Protein AF-0000000071819521 (afdb_homodimer)

Nearest PDB structures (foldseek):
  3sfw-assembly1_A  TM=8.987E-01  e=1.280E-44  Brevibacillus agri
  4cnu-assembly1_A  TM=8.641E-01  e=5.007E-39  Homo sapiens
  4bkn-assembly1_A  TM=8.615E-01  e=1.172E-38  Homo sapiens
  4bkn-assembly1_B  TM=8.629E-01  e=1.406E-38  Homo sapiens
  3hm7-assembly2_C  TM=9.045E-01  e=1.597E-37  Halalkalibacterium halodurans

Structure (mmCIF, N/CA/C/O backbone):
data_AF-0000000071819521-model_v1
#
loop_
_entity.id
_entity.type
_entity.pdbx_description
1 polymer 'Metal-dependent hydrolase'
#
loop_
_atom_site.group_PDB
_atom_site.id
_atom_site.type_symbol
_atom_site.label_atom_id
_atom_site.label_alt_id
_atom_site.label_comp_id
_atom_site.label_asym_id
_atom_site.label_entity_id
_atom_site.label_seq_id
_atom_site.pdbx_PDB_ins_code
_atom_site.Cartn_x
_atom_site.Cartn_y
_atom_site.Cartn_z
_atom_site.occupancy
_atom_site.B_iso_or_equiv
_atom_site.auth_seq_id
_atom_site.auth_comp_id
_atom_site.auth_asym_id
_atom_site.auth_atom_id
_atom_site.pdbx_PDB_model_num
ATOM 1 N N . MET A 1 1 ? -15.094 -56.75 -2.582 1 68.38 1 MET A N 1
ATOM 2 C CA . MET A 1 1 ? -15.391 -55.875 -3.711 1 68.38 1 MET A CA 1
ATOM 3 C C . MET A 1 1 ? -14.102 -55.375 -4.355 1 68.38 1 MET A C 1
ATOM 5 O O . MET A 1 1 ? -13.133 -55.062 -3.658 1 68.38 1 MET A O 1
ATOM 9 N N . THR A 1 2 ? -14.008 -55.531 -5.664 1 91.88 2 THR A N 1
ATOM 10 C CA . THR A 1 2 ? -12.797 -55.188 -6.395 1 91.88 2 THR A CA 1
ATOM 11 C C . THR A 1 2 ? -12.891 -53.781 -6.945 1 91.88 2 THR A C 1
ATOM 13 O O . THR A 1 2 ? -13.852 -53.438 -7.637 1 91.88 2 THR A O 1
ATOM 16 N N . HIS A 1 3 ? -11.984 -52.938 -6.43 1 97.88 3 HIS A N 1
ATOM 17 C CA . HIS A 1 3 ? -11.938 -51.562 -6.871 1 97.88 3 HIS A CA 1
ATOM 18 C C . HIS A 1 3 ? -11.281 -51.438 -8.242 1 97.88 3 HIS A C 1
ATOM 20 O O . HIS A 1 3 ? -10.672 -52.406 -8.727 1 97.88 3 HIS A O 1
ATOM 26 N N . ASP A 1 4 ? -11.5 -50.344 -8.93 1 98.44 4 ASP A N 1
ATOM 27 C CA . ASP A 1 4 ? -10.859 -50.156 -10.227 1 98.44 4 ASP A CA 1
ATOM 28 C C . ASP A 1 4 ? -9.344 -50.031 -10.078 1 98.44 4 ASP A C 1
ATOM 30 O O . ASP A 1 4 ? -8.594 -50.656 -10.844 1 98.44 4 ASP A O 1
ATOM 34 N N . LEU A 1 5 ? -8.875 -49.281 -9.078 1 98.62 5 LEU A N 1
ATOM 35 C CA . LEU A 1 5 ? -7.461 -49.062 -8.797 1 98.62 5 LEU A CA 1
ATOM 36 C C . LEU A 1 5 ? -7.199 -49.062 -7.297 1 98.62 5 LEU A C 1
ATOM 38 O O . LEU A 1 5 ? -7.977 -48.5 -6.531 1 98.62 5 LEU A O 1
ATOM 42 N N . VAL A 1 6 ? -6.125 -49.688 -6.859 1 98.81 6 VAL A N 1
ATOM 43 C CA . VAL A 1 6 ? -5.719 -49.688 -5.461 1 98.81 6 VAL A CA 1
ATOM 44 C C . VAL A 1 6 ? -4.223 -49.375 -5.359 1 98.81 6 VAL A C 1
ATOM 46 O O . VAL A 1 6 ? -3.412 -50.031 -6.043 1 98.81 6 VAL A O 1
ATOM 49 N N . ILE A 1 7 ? -3.863 -48.375 -4.656 1 98.88 7 ILE A N 1
ATOM 50 C CA . ILE A 1 7 ? -2.5 -48.156 -4.176 1 98.88 7 ILE A CA 1
ATOM 51 C C . ILE A 1 7 ? -2.342 -48.781 -2.793 1 98.88 7 ILE A C 1
ATOM 53 O O . ILE A 1 7 ? -2.955 -48.344 -1.824 1 98.88 7 ILE A O 1
ATOM 57 N N . SER A 1 8 ? -1.546 -49.812 -2.674 1 98.44 8 SER A N 1
ATOM 58 C CA . SER A 1 8 ? -1.508 -50.594 -1.44 1 98.44 8 SER A CA 1
ATOM 59 C C . SER A 1 8 ? -0.22 -50.344 -0.665 1 98.44 8 SER A C 1
ATOM 61 O O . SER A 1 8 ? 0.83 -50.062 -1.26 1 98.44 8 SER A O 1
ATOM 63 N N . ASN A 1 9 ? -0.367 -50.312 0.587 1 98.38 9 ASN A N 1
ATOM 64 C CA . ASN A 1 9 ? 0.741 -50.406 1.532 1 98.38 9 ASN A CA 1
ATOM 65 C C . ASN A 1 9 ? 1.602 -49.156 1.504 1 98.38 9 ASN A C 1
ATOM 67 O O . ASN A 1 9 ? 2.805 -49.219 1.759 1 98.38 9 ASN A O 1
ATOM 71 N N . GLY A 1 10 ? 1.014 -48 1.099 1 98.56 10 GLY A N 1
ATOM 72 C CA . GLY A 1 10 ? 1.754 -46.75 1.107 1 98.56 10 GLY A CA 1
ATOM 73 C C . GLY A 1 10 ? 1.586 -45.969 2.395 1 98.56 10 GLY A C 1
ATOM 74 O O . GLY A 1 10 ? 0.779 -46.344 3.25 1 98.56 10 GLY A O 1
ATOM 75 N N . THR A 1 11 ? 2.383 -45 2.633 1 98.75 11 THR A N 1
ATOM 76 C CA . THR A 1 11 ? 2.182 -44 3.66 1 98.75 11 THR A CA 1
ATOM 77 C C . THR A 1 11 ? 1.441 -42.781 3.092 1 98.75 11 THR A C 1
ATOM 79 O O . THR A 1 11 ? 2.02 -41.969 2.354 1 98.75 11 THR A O 1
ATOM 82 N N . VAL A 1 12 ? 0.191 -42.594 3.412 1 98.75 12 VAL A N 1
ATOM 83 C CA . VAL A 1 12 ? -0.623 -41.469 2.943 1 98.75 12 VAL A CA 1
ATOM 84 C C . VAL A 1 12 ? -0.272 -40.219 3.729 1 98.75 12 VAL A C 1
ATOM 86 O O . VAL A 1 12 ? -0.082 -40.281 4.945 1 98.75 12 VAL A O 1
ATOM 89 N N . VAL A 1 13 ? -0.101 -39.094 3.037 1 98.69 13 VAL A N 1
ATOM 90 C CA . VAL A 1 13 ? 0.267 -37.844 3.684 1 98.69 13 VAL A CA 1
ATOM 91 C C . VAL A 1 13 ? -0.761 -36.781 3.346 1 98.69 13 VAL A C 1
ATOM 93 O O . VAL A 1 13 ? -0.993 -36.469 2.172 1 98.69 13 VAL A O 1
ATOM 96 N N . THR A 1 14 ? -1.423 -36.219 4.289 1 96.56 14 THR A N 1
ATOM 97 C CA . THR A 1 14 ? -2.293 -35.062 4.164 1 96.56 14 THR A CA 1
ATOM 98 C C . THR A 1 14 ? -2.047 -34.062 5.305 1 96.56 14 THR A C 1
ATOM 100 O O . THR A 1 14 ? -1.646 -34.469 6.402 1 96.56 14 THR A O 1
ATOM 103 N N . PRO A 1 15 ? -2.279 -32.812 5.023 1 95.44 15 PRO A N 1
ATOM 104 C CA . PRO A 1 15 ? -2.102 -31.859 6.113 1 95.44 15 PRO A CA 1
ATOM 105 C C . PRO A 1 15 ? -3.068 -32.094 7.273 1 95.44 15 PRO A C 1
ATOM 107 O O . PRO A 1 15 ? -2.732 -31.828 8.43 1 95.44 15 PRO A O 1
ATOM 110 N N . GLU A 1 16 ? -4.211 -32.625 6.988 1 93.25 16 GLU A N 1
ATOM 111 C CA . GLU A 1 16 ? -5.273 -32.781 7.977 1 93.25 16 GLU A CA 1
ATOM 112 C C . GLU A 1 16 ? -4.969 -33.938 8.922 1 93.25 16 GLU A C 1
ATOM 114 O O . GLU A 1 16 ? -5.254 -33.844 10.125 1 93.25 16 GLU A O 1
ATOM 119 N N . HIS A 1 17 ? -4.391 -35.031 8.352 1 94.06 17 HIS A N 1
ATOM 120 C CA . HIS A 1 17 ? -4.281 -36.25 9.141 1 94.06 17 HIS A CA 1
ATOM 121 C C . HIS A 1 17 ? -2.822 -36.625 9.375 1 94.06 17 HIS A C 1
ATOM 123 O O . HIS A 1 17 ? -2.529 -37.594 10.109 1 94.06 17 HIS A O 1
ATOM 129 N N . GLY A 1 18 ? -1.974 -35.875 8.758 1 96.62 18 GLY A N 1
ATOM 130 C CA . GLY A 1 18 ? -0.573 -36.25 8.859 1 96.62 18 GLY A CA 1
ATOM 131 C C . GLY A 1 18 ? -0.208 -37.406 7.984 1 96.62 18 GLY A C 1
ATOM 132 O O . GLY A 1 18 ? -0.724 -37.562 6.871 1 96.62 18 GLY A O 1
ATOM 133 N N . SER A 1 19 ? 0.803 -38.188 8.438 1 97.81 19 SER A N 1
ATOM 134 C CA . SER A 1 19 ? 1.273 -39.375 7.707 1 97.81 19 SER A CA 1
ATOM 135 C C . SER A 1 19 ? 0.805 -40.656 8.367 1 97.81 19 SER A C 1
ATOM 137 O O . SER A 1 19 ? 0.945 -40.844 9.578 1 97.81 19 SER A O 1
ATOM 139 N N . PHE A 1 20 ? 0.171 -41.562 7.543 1 97.94 20 PHE A N 1
ATOM 140 C CA . PHE A 1 20 ? -0.284 -42.844 8.086 1 97.94 20 PHE A CA 1
ATOM 141 C C . PHE A 1 20 ? -0.279 -43.906 7.008 1 97.94 20 PHE A C 1
ATOM 143 O O . PHE A 1 20 ? -0.492 -43.625 5.828 1 97.94 20 PHE A O 1
ATOM 150 N N . ALA A 1 21 ? -0.089 -45.188 7.398 1 98.44 21 ALA A N 1
ATOM 151 C CA . ALA A 1 21 ? -0.099 -46.312 6.469 1 98.44 21 ALA A CA 1
ATOM 152 C C . ALA A 1 21 ? -1.522 -46.656 6.047 1 98.44 21 ALA A C 1
ATOM 154 O O . ALA A 1 21 ? -2.42 -46.75 6.887 1 98.44 21 ALA A O 1
ATOM 155 N N . ALA A 1 22 ? -1.71 -46.75 4.691 1 98.62 22 ALA A N 1
ATOM 156 C CA . ALA A 1 22 ? -3.057 -47.094 4.234 1 98.62 22 ALA A CA 1
ATOM 157 C C . ALA A 1 22 ? -3.035 -47.594 2.789 1 98.62 22 ALA A C 1
ATOM 159 O O . ALA A 1 22 ? -2.047 -47.406 2.076 1 98.62 22 ALA A O 1
ATOM 160 N N . ASP A 1 23 ? -4.09 -48.312 2.459 1 98.56 23 ASP A N 1
ATOM 161 C CA . ASP A 1 23 ? -4.488 -48.469 1.064 1 98.56 23 ASP A CA 1
ATOM 162 C C . ASP A 1 23 ? -5.414 -47.344 0.619 1 98.56 23 ASP A C 1
ATOM 164 O O . ASP A 1 23 ? -6.215 -46.844 1.41 1 98.56 23 ASP A O 1
ATOM 168 N N . VAL A 1 24 ? -5.25 -46.906 -0.583 1 98.88 24 VAL A N 1
ATOM 169 C CA . VAL A 1 24 ? -6.172 -45.938 -1.189 1 98.88 24 VAL A CA 1
ATOM 170 C C . VAL A 1 24 ? -6.777 -46.562 -2.457 1 98.88 24 VAL A C 1
ATOM 172 O O . VAL A 1 24 ? -6.055 -47.031 -3.334 1 98.88 24 VAL A O 1
ATOM 175 N N . ALA A 1 25 ? -8.094 -46.562 -2.531 1 98.81 25 ALA A N 1
ATOM 176 C CA . ALA A 1 25 ? -8.766 -47.125 -3.695 1 98.81 25 ALA A CA 1
ATOM 177 C C . ALA A 1 25 ? -9.547 -46.062 -4.453 1 98.81 25 ALA A C 1
ATOM 179 O O . ALA A 1 25 ? -10 -45.062 -3.865 1 98.81 25 ALA A O 1
ATOM 180 N N . ALA A 1 26 ? -9.648 -46.281 -5.762 1 98.75 26 ALA A N 1
ATOM 181 C CA . ALA A 1 26 ? -10.477 -45.438 -6.629 1 98.75 26 ALA A CA 1
ATOM 182 C C . ALA A 1 26 ? -11.484 -46.281 -7.402 1 98.75 26 ALA A C 1
ATOM 184 O O . ALA A 1 26 ? -11.164 -47.375 -7.863 1 98.75 26 ALA A O 1
ATOM 185 N N . ASP A 1 27 ? -12.664 -45.844 -7.438 1 98.56 27 ASP A N 1
ATOM 186 C CA . ASP A 1 27 ? -13.703 -46.312 -8.352 1 98.56 27 ASP A CA 1
ATOM 187 C C . ASP A 1 27 ? -14.195 -45.156 -9.242 1 98.56 27 ASP A C 1
ATOM 189 O O . ASP A 1 27 ? -14.719 -44.156 -8.742 1 98.56 27 ASP A O 1
ATOM 193 N N . GLY A 1 28 ? -14.078 -45.375 -10.477 1 98 28 GLY A N 1
ATOM 194 C CA . GLY A 1 28 ? -14.273 -44.25 -11.352 1 98 28 GLY A CA 1
ATOM 195 C C . GLY A 1 28 ? -13.242 -43.156 -11.133 1 98 28 GLY A C 1
ATOM 196 O O . GLY A 1 28 ? -12.039 -43.406 -11.141 1 98 28 GLY A O 1
ATOM 197 N N . GLU A 1 29 ? -13.758 -42 -10.961 1 98.56 29 GLU A N 1
ATOM 198 C CA . GLU A 1 29 ? -12.844 -40.844 -10.922 1 98.56 29 GLU A CA 1
ATOM 199 C C . GLU A 1 29 ? -12.547 -40.438 -9.484 1 98.56 29 GLU A C 1
ATOM 201 O O . GLU A 1 29 ? -11.75 -39.531 -9.25 1 98.56 29 GLU A O 1
ATOM 206 N N . THR A 1 30 ? -13.148 -41.125 -8.484 1 98.69 30 THR A N 1
ATOM 207 C CA . THR A 1 30 ? -13.078 -40.594 -7.117 1 98.69 30 THR A CA 1
ATOM 208 C C . THR A 1 30 ? -12.461 -41.656 -6.188 1 98.69 30 THR A C 1
ATOM 210 O O . THR A 1 30 ? -12.461 -42.844 -6.488 1 98.69 30 THR A O 1
ATOM 213 N N . ILE A 1 31 ? -11.906 -41.156 -5.141 1 98.75 31 ILE A N 1
ATOM 214 C CA . ILE A 1 31 ? -11.43 -42.031 -4.086 1 98.75 31 ILE A CA 1
ATOM 215 C C . ILE A 1 31 ? -12.609 -42.719 -3.416 1 98.75 31 ILE A C 1
ATOM 217 O O . ILE A 1 31 ? -13.516 -42.062 -2.902 1 98.75 31 ILE A O 1
ATOM 221 N N . SER A 1 32 ? -12.609 -44.031 -3.398 1 98.56 32 SER A N 1
ATOM 222 C CA . SER A 1 32 ? -13.758 -44.781 -2.906 1 98.56 32 SER A CA 1
ATOM 223 C C . SER A 1 32 ? -13.492 -45.344 -1.513 1 98.56 32 SER A C 1
ATOM 225 O O . SER A 1 32 ? -14.43 -45.625 -0.764 1 98.56 32 SER A O 1
ATOM 227 N N . ALA A 1 33 ? -12.133 -45.5 -1.214 1 98.25 33 ALA A N 1
ATOM 228 C CA . ALA A 1 33 ? -11.836 -46.062 0.105 1 98.25 33 ALA A CA 1
ATOM 229 C C . ALA A 1 33 ? -10.406 -45.719 0.526 1 98.25 33 ALA A C 1
ATOM 231 O O . ALA A 1 33 ? -9.508 -45.656 -0.315 1 98.25 33 ALA A O 1
ATOM 232 N N . VAL A 1 34 ? -10.211 -45.5 1.766 1 97.88 34 VAL A N 1
ATOM 233 C CA . VAL A 1 34 ? -8.945 -45.469 2.486 1 97.88 34 VAL A CA 1
ATOM 234 C C . VAL A 1 34 ? -8.984 -46.469 3.635 1 97.88 34 VAL A C 1
ATOM 236 O O . VAL A 1 34 ? -9.844 -46.375 4.52 1 97.88 34 VAL A O 1
ATOM 239 N N . ALA A 1 35 ? -8.109 -47.438 3.596 1 97.75 35 ALA A N 1
ATOM 240 C CA . ALA A 1 35 ? -8.258 -48.562 4.531 1 97.75 35 ALA A CA 1
ATOM 241 C C . ALA A 1 35 ? -6.902 -49 5.051 1 97.75 35 ALA A C 1
ATOM 243 O O . ALA A 1 35 ? -5.859 -48.562 4.582 1 97.75 35 ALA A O 1
ATOM 244 N N . ALA A 1 36 ? -6.988 -49.969 6 1 97.88 36 ALA A N 1
ATOM 245 C CA . ALA A 1 36 ? -5.758 -50.562 6.535 1 97.88 36 ALA A CA 1
ATOM 246 C C . ALA A 1 36 ? -4.914 -51.188 5.426 1 97.88 36 ALA A C 1
ATOM 248 O O . ALA A 1 36 ? -5.449 -51.75 4.469 1 97.88 36 ALA A O 1
ATOM 249 N N . PRO A 1 37 ? -3.637 -51.094 5.613 1 97.88 37 PRO A N 1
ATOM 250 C CA . PRO A 1 37 ? -2.744 -51.594 4.555 1 97.88 37 PRO A CA 1
ATOM 251 C C . PRO A 1 37 ? -3.01 -53.031 4.176 1 97.88 37 PRO A C 1
ATOM 253 O O . PRO A 1 37 ? -3.215 -53.875 5.055 1 97.88 37 PRO A O 1
ATOM 256 N N . GLY A 1 38 ? -3.037 -53.25 2.943 1 96.25 38 GLY A N 1
ATOM 257 C CA . GLY A 1 38 ? -3.096 -54.625 2.416 1 96.25 38 GLY A CA 1
ATOM 258 C C . GLY A 1 38 ? -4.492 -55.219 2.455 1 96.25 38 GLY A C 1
ATOM 259 O O . GLY A 1 38 ? -4.664 -56.406 2.25 1 96.25 38 GLY A O 1
ATOM 260 N N . THR A 1 39 ? -5.535 -54.375 2.609 1 96.94 39 THR A N 1
ATOM 261 C CA . THR A 1 39 ? -6.863 -54.938 2.818 1 96.94 39 THR A CA 1
ATOM 262 C C . THR A 1 39 ? -7.727 -54.781 1.568 1 96.94 39 THR A C 1
ATOM 264 O O . THR A 1 39 ? -8.781 -55.406 1.45 1 96.94 39 THR A O 1
ATOM 267 N N . LEU A 1 40 ? -7.25 -53.938 0.646 1 97.5 40 LEU A N 1
ATOM 268 C CA . LEU A 1 40 ? -8.062 -53.688 -0.533 1 97.5 40 LEU A CA 1
ATOM 269 C C . LEU A 1 40 ? -7.5 -54.375 -1.762 1 97.5 40 LEU A C 1
ATOM 271 O O . LEU A 1 40 ? -6.309 -54.688 -1.81 1 97.5 40 LEU A O 1
ATOM 275 N N . SER A 1 41 ? -8.32 -54.656 -2.697 1 97 41 SER A N 1
ATOM 276 C CA . SER A 1 41 ? -7.934 -55.219 -3.986 1 97 41 SER A CA 1
ATOM 277 C C . SER A 1 41 ? -8.578 -54.469 -5.141 1 97 41 SER A C 1
ATOM 279 O O . SER A 1 41 ? -9.672 -53.906 -4.992 1 97 41 SER A O 1
ATOM 281 N N . GLY A 1 42 ? -7.809 -54.406 -6.223 1 96.88 42 GLY A N 1
ATOM 282 C CA . GLY A 1 42 ? -8.328 -53.688 -7.375 1 96.88 42 GLY A CA 1
ATOM 283 C C . GLY A 1 42 ? -7.895 -54.281 -8.703 1 96.88 42 GLY A C 1
ATOM 284 O O . GLY A 1 42 ? -7.031 -55.156 -8.734 1 96.88 42 GLY A O 1
ATOM 285 N N . GLU A 1 43 ? -8.562 -53.844 -9.773 1 97.5 43 GLU A N 1
ATOM 286 C CA . GLU A 1 43 ? -8.195 -54.281 -11.117 1 97.5 43 GLU A CA 1
ATOM 287 C C . GLU A 1 43 ? -6.777 -53.844 -11.477 1 97.5 43 GLU A C 1
ATOM 289 O O . GLU A 1 43 ? -6.008 -54.594 -12.055 1 97.5 43 GLU A O 1
ATOM 294 N N . THR A 1 44 ? -6.453 -52.625 -11.172 1 97.5 44 THR A N 1
ATOM 295 C CA . THR A 1 44 ? -5.094 -52.094 -11.242 1 97.5 44 THR A CA 1
ATOM 296 C C . THR A 1 44 ? -4.488 -51.969 -9.852 1 97.5 44 THR A C 1
ATOM 298 O O . THR A 1 44 ? -5.078 -51.344 -8.961 1 97.5 44 THR A O 1
ATOM 301 N N . GLU A 1 45 ? -3.385 -52.562 -9.641 1 97.5 45 GLU A N 1
ATOM 302 C CA . GLU A 1 45 ? -2.738 -52.531 -8.328 1 97.5 45 GLU A CA 1
ATOM 303 C C . GLU A 1 45 ? -1.381 -51.844 -8.398 1 97.5 45 GLU A C 1
ATOM 305 O O . GLU A 1 45 ? -0.554 -52.156 -9.258 1 97.5 45 GLU A O 1
ATOM 310 N N . ILE A 1 46 ? -1.147 -50.875 -7.586 1 98.38 46 ILE A N 1
ATOM 311 C CA . ILE A 1 46 ? 0.127 -50.188 -7.414 1 98.38 46 ILE A CA 1
ATOM 312 C C . ILE A 1 46 ? 0.689 -50.469 -6.027 1 98.38 46 ILE A C 1
ATOM 314 O O . ILE A 1 46 ? 0.065 -50.156 -5.016 1 98.38 46 ILE A O 1
ATOM 318 N N . ASP A 1 47 ? 1.764 -51.125 -5.953 1 98.38 47 ASP A N 1
ATOM 319 C CA . ASP A 1 47 ? 2.428 -51.375 -4.676 1 98.38 47 ASP A CA 1
ATOM 320 C C . ASP A 1 47 ? 3.254 -50.188 -4.238 1 98.38 47 ASP A C 1
ATOM 322 O O . ASP A 1 47 ? 4.277 -49.875 -4.852 1 98.38 47 ASP A O 1
ATOM 326 N N . ALA A 1 48 ? 2.844 -49.594 -3.17 1 98.69 48 ALA A N 1
ATOM 327 C CA . ALA A 1 48 ? 3.514 -48.375 -2.68 1 98.69 48 ALA A CA 1
ATOM 328 C C . ALA A 1 48 ? 4.32 -48.656 -1.419 1 98.69 48 ALA A C 1
ATOM 330 O O . ALA A 1 48 ? 4.547 -47.781 -0.598 1 98.69 48 ALA A O 1
ATOM 331 N N . THR A 1 49 ? 4.707 -49.906 -1.236 1 98.38 49 THR A N 1
ATOM 332 C CA . THR A 1 49 ? 5.539 -50.281 -0.093 1 98.38 49 THR A CA 1
ATOM 333 C C . THR A 1 49 ? 6.816 -49.438 -0.071 1 98.38 49 THR A C 1
ATOM 335 O O . THR A 1 49 ? 7.551 -49.375 -1.06 1 98.38 49 THR A O 1
ATOM 338 N N . GLY A 1 50 ? 7.027 -48.781 1.029 1 98.19 50 GLY A N 1
ATOM 339 C CA . GLY A 1 50 ? 8.227 -47.969 1.193 1 98.19 50 GLY A CA 1
ATOM 340 C C . GLY A 1 50 ? 8.109 -46.594 0.55 1 98.19 50 GLY A C 1
ATOM 341 O O . GLY A 1 50 ? 9.055 -45.812 0.595 1 98.19 50 GLY A O 1
ATOM 342 N N . LYS A 1 51 ? 6.969 -46.281 -0.002 1 98.75 51 LYS A N 1
ATOM 343 C CA . LYS A 1 51 ? 6.754 -45.031 -0.691 1 98.75 51 LYS A CA 1
ATOM 344 C C . LYS A 1 51 ? 5.629 -44.219 -0.033 1 98.75 51 LYS A C 1
ATOM 346 O O . LYS A 1 51 ? 5.039 -44.688 0.954 1 98.75 51 LYS A O 1
ATOM 351 N N . HIS A 1 52 ? 5.426 -43.031 -0.455 1 98.88 52 HIS A N 1
ATOM 352 C CA . HIS A 1 52 ? 4.426 -42.125 0.091 1 98.88 52 HIS A CA 1
ATOM 353 C C . HIS A 1 52 ? 3.348 -41.812 -0.941 1 98.88 52 HIS A C 1
ATOM 355 O O . HIS A 1 52 ? 3.643 -41.656 -2.131 1 98.88 52 HIS A O 1
ATOM 361 N N . VAL A 1 53 ? 2.1 -41.719 -0.518 1 98.94 53 VAL A N 1
ATOM 362 C CA . VAL A 1 53 ? 0.961 -41.406 -1.365 1 98.94 53 VAL A CA 1
ATOM 363 C C . VAL A 1 53 ? 0.468 -40 -1.029 1 98.94 53 VAL A C 1
ATOM 365 O O . VAL A 1 53 ? -0.07 -39.75 0.056 1 98.94 53 VAL A O 1
ATOM 368 N N . LEU A 1 54 ? 0.671 -39.062 -1.917 1 98.94 54 LEU A N 1
ATOM 369 C CA . LEU A 1 54 ? 0.287 -37.656 -1.764 1 98.94 54 LEU A CA 1
ATOM 370 C C . LEU A 1 54 ? -0.898 -37.312 -2.66 1 98.94 54 LEU A C 1
ATOM 372 O O . LEU A 1 54 ? -1.117 -37.969 -3.682 1 98.94 54 LEU A O 1
ATOM 376 N N . PRO A 1 55 ? -1.739 -36.312 -2.227 1 98.88 55 PRO A N 1
ATOM 377 C CA . PRO A 1 55 ? -2.607 -35.781 -3.275 1 98.88 55 PRO A CA 1
ATOM 378 C C . PRO A 1 55 ? -1.825 -35.281 -4.492 1 98.88 55 PRO A C 1
ATOM 380 O O . PRO A 1 55 ? -0.709 -34.781 -4.348 1 98.88 55 PRO A O 1
ATOM 383 N N . GLY A 1 56 ? -2.391 -35.5 -5.668 1 98.94 56 GLY A N 1
ATOM 384 C CA . GLY A 1 56 ? -1.729 -34.969 -6.852 1 98.94 56 GLY A CA 1
ATOM 385 C C . GLY A 1 56 ? -1.354 -33.5 -6.723 1 98.94 56 GLY A C 1
ATOM 386 O O . GLY A 1 56 ? -2.135 -32.719 -6.207 1 98.94 56 GLY A O 1
ATOM 387 N N . ALA A 1 57 ? -0.154 -33.125 -7.129 1 98.94 57 ALA A N 1
ATOM 388 C CA . ALA A 1 57 ? 0.279 -31.719 -7.066 1 98.94 57 ALA A CA 1
ATOM 389 C C . ALA A 1 57 ? -0.558 -30.844 -7.996 1 98.94 57 ALA A C 1
ATOM 391 O O . ALA A 1 57 ? -1.021 -31.312 -9.039 1 98.94 57 ALA A O 1
ATOM 392 N N . ILE A 1 58 ? -0.807 -29.656 -7.539 1 98.94 58 ILE A N 1
ATOM 393 C CA . ILE A 1 58 ? -1.521 -28.641 -8.312 1 98.94 58 ILE A CA 1
ATOM 394 C C . ILE A 1 58 ? -0.604 -27.453 -8.562 1 98.94 58 ILE A C 1
ATOM 396 O O . ILE A 1 58 ? -0.179 -26.781 -7.621 1 98.94 58 ILE A O 1
ATOM 400 N N . ASP A 1 59 ? -0.22 -27.234 -9.812 1 98.88 59 ASP A N 1
ATOM 401 C CA . ASP A 1 59 ? 0.484 -26.016 -10.188 1 98.88 59 ASP A CA 1
ATOM 402 C C . ASP A 1 59 ? -0.498 -24.906 -10.578 1 98.88 59 ASP A C 1
ATOM 404 O O . ASP A 1 59 ? -1.006 -24.891 -11.703 1 98.88 59 ASP A O 1
ATOM 408 N N . PRO A 1 60 ? -0.687 -23.953 -9.688 1 98.75 60 PRO A N 1
ATOM 409 C CA . PRO A 1 60 ? -1.744 -22.969 -9.953 1 98.75 60 PRO A CA 1
ATOM 410 C C . PRO A 1 60 ? -1.305 -21.891 -10.922 1 98.75 60 PRO A C 1
ATOM 412 O O . PRO A 1 60 ? -2.104 -21.016 -11.289 1 98.75 60 PRO A O 1
ATOM 415 N N . HIS A 1 61 ? -0.09 -21.938 -11.422 1 98.81 61 HIS A N 1
ATOM 416 C CA . HIS A 1 61 ? 0.449 -20.812 -12.18 1 98.81 61 HIS A CA 1
ATOM 417 C C . HIS A 1 61 ? 1.242 -21.297 -13.391 1 98.81 61 HIS A C 1
ATOM 419 O O . HIS A 1 61 ? 2.463 -21.453 -13.312 1 98.81 61 HIS A O 1
ATOM 425 N N . THR A 1 62 ? 0.611 -21.422 -14.484 1 98.62 62 THR A N 1
ATOM 426 C CA . THR A 1 62 ? 1.238 -21.781 -15.758 1 98.62 62 THR A CA 1
ATOM 427 C C . THR A 1 62 ? 0.751 -20.859 -16.875 1 98.62 62 THR A C 1
ATOM 429 O O . THR A 1 62 ? -0.237 -20.141 -16.703 1 98.62 62 THR A O 1
ATOM 432 N N . HIS A 1 63 ? 1.464 -20.797 -17.906 1 97.69 63 HIS A N 1
ATOM 433 C CA . HIS A 1 63 ? 1.098 -20.062 -19.109 1 97.69 63 HIS A CA 1
ATOM 434 C C . HIS A 1 63 ? 1.189 -20.938 -20.344 1 97.69 63 HIS A C 1
ATOM 436 O O . HIS A 1 63 ? 1.884 -20.609 -21.312 1 97.69 63 HIS A O 1
ATOM 442 N N . HIS A 1 64 ? 0.436 -22.047 -20.359 1 97.62 64 HIS A N 1
ATOM 443 C CA . HIS A 1 64 ? 0.372 -22.891 -21.547 1 97.62 64 HIS A CA 1
ATOM 444 C C . HIS A 1 64 ? -0.192 -22.109 -22.734 1 97.62 64 HIS A C 1
ATOM 446 O O . HIS A 1 64 ? -1.221 -21.438 -22.609 1 97.62 64 HIS A O 1
ATOM 452 N N . GLY A 1 65 ? 0.486 -22.141 -23.859 1 96 65 GLY A N 1
ATOM 453 C CA . GLY A 1 65 ? -0.029 -21.547 -25.078 1 96 65 GLY A CA 1
ATOM 454 C C . GLY A 1 65 ? 0.482 -20.141 -25.328 1 96 65 GLY A C 1
ATOM 455 O O . GLY A 1 65 ? 0.128 -19.5 -26.328 1 96 65 GLY A O 1
ATOM 456 N N . ILE A 1 66 ? 1.366 -19.656 -24.5 1 93.12 66 ILE A N 1
ATOM 457 C CA . ILE A 1 66 ? 1.778 -18.25 -24.609 1 93.12 66 ILE A CA 1
ATOM 458 C C . ILE A 1 66 ? 2.723 -18.094 -25.797 1 93.12 66 ILE A C 1
ATOM 460 O O . ILE A 1 66 ? 2.654 -17.094 -26.531 1 93.12 66 ILE A O 1
ATOM 464 N N . TYR A 1 67 ? 3.59 -19.125 -26.062 1 93.75 67 TYR A N 1
ATOM 465 C CA . TYR A 1 67 ? 4.551 -19.016 -27.156 1 93.75 67 TYR A CA 1
ATOM 466 C C . TYR A 1 67 ? 4.223 -20 -28.266 1 93.75 67 TYR A C 1
ATOM 468 O O . TYR A 1 67 ? 4.461 -19.734 -29.438 1 93.75 67 TYR A O 1
ATOM 476 N N . ARG A 1 68 ? 3.699 -21.188 -28 1 93.88 68 ARG A N 1
ATOM 477 C CA . ARG A 1 68 ? 3.57 -22.281 -28.969 1 93.88 68 ARG A CA 1
ATOM 478 C C . ARG A 1 68 ? 2.107 -22.547 -29.297 1 93.88 68 ARG A C 1
ATOM 480 O O . ARG A 1 68 ? 1.801 -23.391 -30.141 1 93.88 68 ARG A O 1
ATOM 487 N N . GLY A 1 69 ? 1.182 -21.922 -28.688 1 95.06 69 GLY A N 1
ATOM 488 C CA . GLY A 1 69 ? -0.234 -22.219 -28.812 1 95.06 69 GLY A CA 1
ATOM 489 C C . GLY A 1 69 ? -0.728 -23.188 -27.75 1 95.06 69 GLY A C 1
ATOM 490 O O . GLY A 1 69 ? 0.026 -24.047 -27.281 1 95.06 69 GLY A O 1
ATOM 491 N N . LEU A 1 70 ? -2.02 -23.172 -27.5 1 97.31 70 LEU A N 1
ATOM 492 C CA . LEU A 1 70 ? -2.557 -23.969 -26.406 1 97.31 70 LEU A CA 1
ATOM 493 C C . LEU A 1 70 ? -2.695 -25.422 -26.797 1 97.31 70 LEU A C 1
ATOM 495 O O . LEU A 1 70 ? -2.457 -26.328 -25.984 1 97.31 70 LEU A O 1
ATOM 499 N N . GLU A 1 71 ? -3.043 -25.672 -28.047 1 97.69 71 GLU A N 1
ATOM 500 C CA . GLU A 1 71 ? -3.195 -27.047 -28.5 1 97.69 71 GLU A CA 1
ATOM 501 C C . GLU A 1 71 ? -1.908 -27.844 -28.312 1 97.69 71 GLU A C 1
ATOM 503 O O . GLU A 1 71 ? -1.93 -28.938 -27.734 1 97.69 71 GLU A O 1
ATOM 508 N N . ALA A 1 72 ? -0.845 -27.297 -28.734 1 97.62 72 ALA A N 1
ATOM 509 C CA . ALA A 1 72 ? 0.449 -27.969 -28.625 1 97.62 72 ALA A CA 1
ATOM 510 C C . ALA A 1 72 ? 0.876 -28.125 -27.172 1 97.62 72 ALA A C 1
ATOM 512 O O . ALA A 1 72 ? 1.312 -29.203 -26.75 1 97.62 72 ALA A O 1
ATOM 513 N N . ASP A 1 73 ? 0.736 -27.094 -26.406 1 98 73 ASP A N 1
ATOM 514 C CA . ASP A 1 73 ? 1.194 -27.094 -25.016 1 98 73 ASP A CA 1
ATOM 515 C C . ASP A 1 73 ? 0.312 -27.984 -24.141 1 98 73 ASP A C 1
ATOM 517 O O . ASP A 1 73 ? 0.797 -28.641 -23.219 1 98 73 ASP A O 1
ATOM 521 N N . ALA A 1 74 ? -0.985 -27.984 -24.453 1 98.5 74 ALA A N 1
ATOM 522 C CA . ALA A 1 74 ? -1.888 -28.828 -23.688 1 98.5 74 ALA A CA 1
ATOM 523 C C . ALA A 1 74 ? -1.418 -30.281 -23.703 1 98.5 74 ALA A C 1
ATOM 525 O O . ALA A 1 74 ? -1.409 -30.953 -22.672 1 98.5 74 ALA A O 1
ATOM 526 N N . GLU A 1 75 ? -1.025 -30.688 -24.844 1 98.38 75 GLU A N 1
ATOM 527 C CA . GLU A 1 75 ? -0.553 -32.062 -24.969 1 98.38 75 GLU A CA 1
ATOM 528 C C . GLU A 1 75 ? 0.838 -32.219 -24.359 1 98.38 75 GLU A C 1
ATOM 530 O O . GLU A 1 75 ? 1.022 -32.969 -23.406 1 98.38 75 GLU A O 1
ATOM 535 N N . SER A 1 76 ? 1.834 -31.5 -24.859 1 98.06 76 SER A N 1
ATOM 536 C CA . SER A 1 76 ? 3.232 -31.719 -24.516 1 98.06 76 SER A CA 1
ATOM 537 C C . SER A 1 76 ? 3.494 -31.438 -23.047 1 98.06 76 SER A C 1
ATOM 539 O O . SER A 1 76 ? 4.18 -32.219 -22.359 1 98.06 76 SER A O 1
ATOM 541 N N . GLU A 1 77 ? 2.961 -30.344 -22.531 1 98.31 77 GLU A N 1
ATOM 542 C CA . GLU A 1 77 ? 3.307 -29.906 -21.188 1 98.31 77 GLU A CA 1
ATOM 543 C C . GLU A 1 77 ? 2.533 -30.703 -20.141 1 98.31 77 GLU A C 1
ATOM 545 O O . GLU A 1 77 ? 3.053 -30.984 -19.062 1 98.31 77 GLU A O 1
ATOM 550 N N . SER A 1 78 ? 1.216 -31.047 -20.438 1 98.62 78 SER A N 1
ATOM 551 C CA . SER A 1 78 ? 0.487 -31.875 -19.469 1 98.62 78 SER A CA 1
ATOM 552 C C . SER A 1 78 ? 1.094 -33.281 -19.359 1 98.62 78 SER A C 1
ATOM 554 O O . SER A 1 78 ? 1.055 -33.906 -18.297 1 98.62 78 SER A O 1
ATOM 556 N N . LYS A 1 79 ? 1.675 -33.719 -20.438 1 98 79 LYS A N 1
ATOM 557 C CA . LYS A 1 79 ? 2.416 -35 -20.406 1 98 79 LYS A CA 1
ATOM 558 C C . LYS A 1 79 ? 3.645 -34.875 -19.5 1 98 79 LYS A C 1
ATOM 560 O O . LYS A 1 79 ? 3.887 -35.75 -18.672 1 98 79 LYS A O 1
ATOM 565 N N . SER A 1 80 ? 4.391 -33.844 -19.719 1 98.25 80 SER A N 1
ATOM 566 C CA . SER A 1 80 ? 5.586 -33.562 -18.922 1 98.25 80 SER A CA 1
ATOM 567 C C . SER A 1 80 ? 5.242 -33.438 -17.438 1 98.25 80 SER A C 1
ATOM 569 O O . SER A 1 80 ? 5.988 -33.906 -16.578 1 98.25 80 SER A O 1
ATOM 571 N N . ASP A 1 81 ? 4.117 -32.812 -17.125 1 98.81 81 ASP A N 1
ATOM 572 C CA . ASP A 1 81 ? 3.686 -32.562 -15.75 1 98.81 81 ASP A CA 1
ATOM 573 C C . ASP A 1 81 ? 3.492 -33.844 -14.969 1 98.81 81 ASP A C 1
ATOM 575 O O . ASP A 1 81 ? 3.75 -33.906 -13.766 1 98.81 81 ASP A O 1
ATOM 579 N N . LEU A 1 82 ? 3.08 -34.906 -15.625 1 98.88 82 LEU A N 1
ATOM 580 C CA . LEU A 1 82 ? 2.809 -36.188 -14.984 1 98.88 82 LEU A CA 1
ATOM 581 C C . LEU A 1 82 ? 4.074 -36.781 -14.352 1 98.88 82 LEU A C 1
ATOM 583 O O . LEU A 1 82 ? 4.008 -37.438 -13.32 1 98.88 82 LEU A O 1
ATOM 587 N N . VAL A 1 83 ? 5.227 -36.438 -14.945 1 98.69 83 VAL A N 1
ATOM 588 C CA . VAL A 1 83 ? 6.512 -36.875 -14.445 1 98.69 83 VAL A CA 1
ATOM 589 C C . VAL A 1 83 ? 6.734 -36.375 -13.023 1 98.69 83 VAL A C 1
ATOM 591 O O . VAL A 1 83 ? 7.297 -37.062 -12.18 1 98.69 83 VAL A O 1
ATOM 594 N N . GLY A 1 84 ? 6.227 -35.188 -12.797 1 98.75 84 GLY A N 1
ATOM 595 C CA . GLY A 1 84 ? 6.414 -34.531 -11.516 1 98.75 84 GLY A CA 1
ATOM 596 C C . GLY A 1 84 ? 5.258 -34.719 -10.562 1 98.75 84 GLY A C 1
ATOM 597 O O . GLY A 1 84 ? 5.184 -34.094 -9.516 1 98.75 84 GLY A O 1
ATOM 598 N N . GLY A 1 85 ? 4.309 -35.625 -10.867 1 98.88 85 GLY A N 1
ATOM 599 C CA . GLY A 1 85 ? 3.193 -35.906 -9.977 1 98.88 85 GLY A CA 1
ATOM 600 C C . GLY A 1 85 ? 2.107 -34.844 -10.031 1 98.88 85 GLY A C 1
ATOM 601 O O . GLY A 1 85 ? 1.286 -34.75 -9.117 1 98.88 85 GLY A O 1
ATOM 602 N N . VAL A 1 86 ? 2.092 -34 -11.078 1 98.94 86 VAL A N 1
ATOM 603 C CA . VAL A 1 86 ? 1.106 -32.938 -11.211 1 98.94 86 VAL A CA 1
ATOM 604 C C . VAL A 1 86 ? -0.141 -33.469 -11.906 1 98.94 86 VAL A C 1
ATOM 606 O O . VAL A 1 86 ? -0.047 -34.062 -12.977 1 98.94 86 VAL A O 1
ATOM 609 N N . THR A 1 87 ? -1.302 -33.25 -11.266 1 98.94 87 THR A N 1
ATOM 610 C CA . THR A 1 87 ? -2.545 -33.781 -11.805 1 98.94 87 THR A CA 1
ATOM 611 C C . THR A 1 87 ? -3.51 -32.656 -12.18 1 98.94 87 THR A C 1
ATOM 613 O O . THR A 1 87 ? -4.574 -32.938 -12.742 1 98.94 87 THR A O 1
ATOM 616 N N . THR A 1 88 ? -3.15 -31.469 -11.859 1 98.88 88 THR A N 1
ATOM 617 C CA . THR A 1 88 ? -3.984 -30.297 -12.156 1 98.88 88 THR A CA 1
ATOM 618 C C . THR A 1 88 ? -3.129 -29.047 -12.312 1 98.88 88 THR A C 1
ATOM 620 O O . THR A 1 88 ? -2.178 -28.844 -11.562 1 98.88 88 THR A O 1
ATOM 623 N N . ILE A 1 89 ? -3.43 -28.203 -13.312 1 98.81 89 ILE A N 1
ATOM 624 C CA . ILE A 1 89 ? -2.738 -26.922 -13.422 1 98.81 89 ILE A CA 1
ATOM 625 C C . ILE A 1 89 ? -3.758 -25.797 -13.57 1 98.81 89 ILE A C 1
ATOM 627 O O . ILE A 1 89 ? -4.879 -26.016 -14.031 1 98.81 89 ILE A O 1
ATOM 631 N N . GLY A 1 90 ? -3.387 -24.641 -13.016 1 98.62 90 GLY A N 1
ATOM 632 C CA . GLY A 1 90 ? -4.047 -23.391 -13.359 1 98.62 90 GLY A CA 1
ATOM 633 C C . GLY A 1 90 ? -3.328 -22.609 -14.445 1 98.62 90 GLY A C 1
ATOM 634 O O . GLY A 1 90 ? -2.141 -22.312 -14.32 1 98.62 90 GLY A O 1
ATOM 635 N N . ASN A 1 91 ? -4.027 -22.391 -15.492 1 98.25 91 ASN A N 1
ATOM 636 C CA . ASN A 1 91 ? -3.428 -21.703 -16.625 1 98.25 91 ASN A CA 1
ATOM 637 C C . ASN A 1 91 ? -3.914 -20.266 -16.734 1 98.25 91 ASN A C 1
ATOM 639 O O . ASN A 1 91 ? -5.113 -20.016 -16.859 1 98.25 91 ASN A O 1
ATOM 643 N N . TYR A 1 92 ? -2.979 -19.344 -16.594 1 97.38 92 TYR A N 1
ATOM 644 C CA . TYR A 1 92 ? -3.314 -17.938 -16.781 1 97.38 92 TYR A CA 1
ATOM 645 C C . TYR A 1 92 ? -3.406 -17.578 -18.25 1 97.38 92 TYR A C 1
ATOM 647 O O . TYR A 1 92 ? -2.525 -17.938 -19.047 1 97.38 92 TYR A O 1
ATOM 655 N N . PHE A 1 93 ? -4.453 -16.969 -18.531 1 91.94 93 PHE A N 1
ATOM 656 C CA . PHE A 1 93 ? -4.738 -16.562 -19.906 1 91.94 93 PHE A CA 1
ATOM 657 C C . PHE A 1 93 ? -5.086 -15.078 -19.953 1 91.94 93 PHE A C 1
ATOM 659 O O . PHE A 1 93 ? -5.789 -14.562 -19.078 1 91.94 93 PHE A O 1
ATOM 666 N N . ARG A 1 94 ? -4.523 -14.336 -20.938 1 90.69 94 ARG A N 1
ATOM 667 C CA . ARG A 1 94 ? -4.855 -12.93 -21.125 1 90.69 94 ARG A CA 1
ATOM 668 C C . ARG A 1 94 ? -4.934 -12.578 -22.609 1 90.69 94 ARG A C 1
ATOM 670 O O . ARG A 1 94 ? -3.951 -12.734 -23.344 1 90.69 94 ARG A O 1
ATOM 677 N N . ARG A 1 95 ? -6.066 -12.18 -23 1 90.25 95 ARG A N 1
ATOM 678 C CA . ARG A 1 95 ? -6.332 -11.781 -24.391 1 90.25 95 ARG A CA 1
ATOM 679 C C . ARG A 1 95 ? -7.293 -10.602 -24.438 1 90.25 95 ARG A C 1
ATOM 681 O O . ARG A 1 95 ? -8.148 -10.445 -23.562 1 90.25 95 ARG A O 1
ATOM 688 N N . ALA A 1 96 ? -7.031 -9.891 -25.547 1 92.19 96 ALA A N 1
ATOM 689 C CA . ALA A 1 96 ? -8.023 -8.844 -25.797 1 92.19 96 ALA A CA 1
ATOM 690 C C . ALA A 1 96 ? -9.328 -9.445 -26.312 1 92.19 96 ALA A C 1
ATOM 692 O O . ALA A 1 96 ? -9.383 -10.625 -26.672 1 92.19 96 ALA A O 1
ATOM 693 N N . GLY A 1 97 ? -10.391 -8.758 -26.266 1 93.56 97 GLY A N 1
ATOM 694 C CA . GLY A 1 97 ? -11.688 -9.203 -26.734 1 93.56 97 GLY A CA 1
ATOM 695 C C . GLY A 1 97 ? -12.539 -9.836 -25.656 1 93.56 97 GLY A C 1
ATOM 696 O O . GLY A 1 97 ? -12.031 -10.211 -24.609 1 93.56 97 GLY A O 1
ATOM 697 N N . ALA A 1 98 ? -13.773 -10.016 -25.938 1 95.56 98 ALA A N 1
ATOM 698 C CA . ALA A 1 98 ? -14.711 -10.602 -24.984 1 95.56 98 ALA A CA 1
ATOM 699 C C . ALA A 1 98 ? -14.406 -12.078 -24.75 1 95.56 98 ALA A C 1
ATOM 701 O O . ALA A 1 98 ? -14.266 -12.844 -25.703 1 95.56 98 ALA A O 1
ATOM 702 N N . TYR A 1 99 ? -14.32 -12.469 -23.484 1 96.81 99 TYR A N 1
ATOM 703 C CA . TYR A 1 99 ? -14.016 -13.859 -23.172 1 96.81 99 TYR A CA 1
ATOM 704 C C . TYR A 1 99 ? -15.148 -14.773 -23.609 1 96.81 99 TYR A C 1
ATOM 706 O O . TYR A 1 99 ? -14.906 -15.922 -24 1 96.81 99 TYR A O 1
ATOM 714 N N . GLU A 1 100 ? -16.375 -14.273 -23.641 1 95.81 100 GLU A N 1
ATOM 715 C CA . GLU A 1 100 ? -17.5 -15.055 -24.125 1 95.81 100 GLU A CA 1
ATOM 716 C C . GLU A 1 100 ? -17.234 -15.555 -25.547 1 95.81 100 GLU A C 1
ATOM 718 O O . GLU A 1 100 ? -17.688 -16.656 -25.906 1 95.81 100 GLU A O 1
ATOM 723 N N . ASP A 1 101 ? -16.547 -14.742 -26.266 1 96.31 101 ASP A N 1
ATOM 724 C CA . ASP A 1 101 ? -16.266 -15.086 -27.656 1 96.31 101 ASP A CA 1
ATOM 725 C C . ASP A 1 101 ? -15.008 -15.945 -27.781 1 96.31 101 ASP A C 1
ATOM 727 O O . ASP A 1 101 ? -14.914 -16.797 -28.656 1 96.31 101 ASP A O 1
ATOM 731 N N . ILE A 1 102 ? -14.078 -15.789 -26.906 1 94.81 102 ILE A N 1
ATOM 732 C CA . ILE A 1 102 ? -12.727 -16.328 -27.062 1 94.81 102 ILE A CA 1
ATOM 733 C C . ILE A 1 102 ? -12.633 -17.688 -26.375 1 94.81 102 ILE A C 1
ATOM 735 O O . ILE A 1 102 ? -11.953 -18.594 -26.875 1 94.81 102 ILE A O 1
ATOM 739 N N . MET A 1 103 ? -13.312 -17.938 -25.312 1 96.69 103 MET A N 1
ATOM 740 C CA . MET A 1 103 ? -13.07 -19.078 -24.422 1 96.69 103 MET A CA 1
ATOM 741 C C . MET A 1 103 ? -13.5 -20.375 -25.094 1 96.69 103 MET A C 1
ATOM 743 O O . MET A 1 103 ? -12.836 -21.406 -24.938 1 96.69 103 MET A O 1
ATOM 747 N N . PRO A 1 104 ? -14.602 -20.391 -25.922 1 97.5 104 PRO A N 1
ATOM 748 C CA . PRO A 1 104 ? -14.961 -21.641 -26.578 1 97.5 104 PRO A CA 1
ATOM 749 C C . PRO A 1 104 ? -13.828 -22.203 -27.438 1 97.5 104 PRO A C 1
ATOM 751 O O . PRO A 1 104 ? -13.578 -23.406 -27.422 1 97.5 104 PRO A O 1
ATOM 754 N N . GLY A 1 105 ? -13.172 -21.359 -28.109 1 96.94 105 GLY A N 1
ATOM 755 C CA . GLY A 1 105 ? -12.031 -21.797 -28.906 1 96.94 105 GLY A CA 1
ATOM 756 C C . GLY A 1 105 ? -10.914 -22.391 -28.062 1 96.94 105 GLY A C 1
ATOM 757 O O . GLY A 1 105 ? -10.281 -23.359 -28.469 1 96.94 105 GLY A O 1
ATOM 758 N N . TYR A 1 106 ? -10.703 -21.875 -26.953 1 96.31 106 TYR A N 1
ATOM 759 C CA . TYR A 1 106 ? -9.648 -22.359 -26.078 1 96.31 106 TYR A CA 1
ATOM 760 C C . TYR A 1 106 ? -10.023 -23.703 -25.469 1 96.31 106 TYR A C 1
ATOM 762 O O . TYR A 1 106 ? -9.164 -24.562 -25.297 1 96.31 106 TYR A O 1
ATOM 770 N N . PHE A 1 107 ? -11.281 -23.859 -25.156 1 98.06 107 PHE A N 1
ATOM 771 C CA . PHE A 1 107 ? -11.734 -25.172 -24.688 1 98.06 107 PHE A CA 1
ATOM 772 C C . PHE A 1 107 ? -11.57 -26.219 -25.766 1 98.06 107 PHE A C 1
ATOM 774 O O . PHE A 1 107 ? -11.164 -27.344 -25.5 1 98.06 107 PHE A O 1
ATOM 781 N N . ASP A 1 108 ? -11.805 -25.797 -26.984 1 98.19 108 ASP A N 1
ATOM 782 C CA . ASP A 1 108 ? -11.672 -26.719 -28.109 1 98.19 108 ASP A CA 1
ATOM 783 C C . ASP A 1 108 ? -10.227 -27.172 -28.281 1 98.19 108 ASP A C 1
ATOM 785 O O . ASP A 1 108 ? -9.969 -28.297 -28.703 1 98.19 108 ASP A O 1
ATOM 789 N N . GLU A 1 109 ? -9.352 -26.297 -27.969 1 98 109 GLU A N 1
ATOM 790 C CA . GLU A 1 109 ? -7.93 -26.609 -28.078 1 98 109 GLU A CA 1
ATOM 791 C C . GLU A 1 109 ? -7.465 -27.453 -26.891 1 98 109 GLU A C 1
ATOM 793 O O . GLU A 1 109 ? -6.598 -28.312 -27.031 1 98 109 GLU A O 1
ATOM 798 N N . ALA A 1 110 ? -8.023 -27.266 -25.75 1 98.31 110 ALA A N 1
ATOM 799 C CA . ALA A 1 110 ? -7.547 -27.859 -24.5 1 98.31 110 ALA A CA 1
ATOM 800 C C . ALA A 1 110 ? -8.117 -29.266 -24.312 1 98.31 110 ALA A C 1
ATOM 802 O O . ALA A 1 110 ? -7.375 -30.203 -24.031 1 98.31 110 ALA A O 1
ATOM 803 N N . GLU A 1 111 ? -9.391 -29.484 -24.516 1 98.44 111 GLU A N 1
ATOM 804 C CA . GLU A 1 111 ? -10.141 -30.656 -24.094 1 98.44 111 GLU A CA 1
ATOM 805 C C . GLU A 1 111 ? -9.602 -31.922 -24.734 1 98.44 111 GLU A C 1
ATOM 807 O O . GLU A 1 111 ? -9.398 -32.938 -24.062 1 98.44 111 GLU A O 1
ATOM 812 N N . PRO A 1 112 ? -9.234 -31.875 -26 1 98.56 112 PRO A N 1
ATOM 813 C CA . PRO A 1 112 ? -8.781 -33.125 -26.609 1 98.56 112 PRO A CA 1
ATOM 814 C C . PRO A 1 112 ? -7.316 -33.438 -26.281 1 98.56 112 PRO A C 1
ATOM 816 O O . PRO A 1 112 ? -6.816 -34.5 -26.656 1 98.56 112 PRO A O 1
ATOM 819 N N . ASN A 1 113 ? -6.672 -32.531 -25.594 1 98.69 113 ASN A N 1
ATOM 820 C CA . ASN A 1 113 ? -5.219 -32.656 -25.609 1 98.69 113 ASN A CA 1
ATOM 821 C C . ASN A 1 113 ? -4.648 -32.812 -24.203 1 98.69 113 ASN A C 1
ATOM 823 O O . ASN A 1 113 ? -3.592 -33.406 -24.031 1 98.69 113 ASN A O 1
ATOM 827 N N . TYR A 1 114 ? -5.277 -32.344 -23.156 1 98.81 114 TYR A N 1
ATOM 828 C CA . TYR A 1 114 ? -4.727 -32.375 -21.797 1 98.81 114 TYR A CA 1
ATOM 829 C C . TYR A 1 114 ? -4.777 -33.781 -21.234 1 98.81 114 TYR A C 1
ATOM 831 O O . TYR A 1 114 ? -5.812 -34.438 -21.297 1 98.81 114 TYR A O 1
ATOM 839 N N . TYR A 1 115 ? -3.701 -34.25 -20.625 1 98.75 115 TYR A N 1
ATOM 840 C CA . TYR A 1 115 ? -3.633 -35.531 -19.953 1 98.75 115 TYR A CA 1
ATOM 841 C C . TYR A 1 115 ? -4.215 -35.469 -18.547 1 98.75 115 TYR A C 1
ATOM 843 O O . TYR A 1 115 ? -4.684 -36.469 -18.016 1 98.75 115 TYR A O 1
ATOM 851 N N . HIS A 1 116 ? -4.113 -34.344 -17.906 1 98.88 116 HIS A N 1
ATOM 852 C CA . HIS A 1 116 ? -4.641 -34.125 -16.562 1 98.88 116 HIS A CA 1
ATOM 853 C C . HIS A 1 116 ? -5.559 -32.906 -16.547 1 98.88 116 HIS A C 1
ATOM 855 O O . HIS A 1 116 ? -5.645 -32.156 -17.547 1 98.88 116 HIS A O 1
ATOM 861 N N . ASP A 1 117 ? -6.301 -32.625 -15.445 1 98.88 117 ASP A N 1
ATOM 862 C CA . ASP A 1 117 ? -7.285 -31.562 -15.352 1 98.88 117 ASP A CA 1
ATOM 863 C C . ASP A 1 117 ? -6.609 -30.188 -15.32 1 98.88 117 ASP A C 1
ATOM 865 O O . ASP A 1 117 ? -5.418 -30.094 -15.016 1 98.88 117 ASP A O 1
ATOM 869 N N . TYR A 1 118 ? -7.352 -29.234 -15.711 1 98.69 118 TYR A N 1
ATOM 870 C CA . TYR A 1 118 ? -6.867 -27.859 -15.734 1 98.69 118 TYR A CA 1
ATOM 871 C C . TYR A 1 118 ? -7.984 -26.875 -15.414 1 98.69 118 TYR A C 1
ATOM 873 O O . TYR A 1 118 ? -9.164 -27.25 -15.414 1 98.69 118 TYR A O 1
ATOM 881 N N . PHE A 1 119 ? -7.672 -25.703 -14.984 1 98.5 119 PHE A N 1
ATOM 882 C CA . PHE A 1 119 ? -8.594 -24.578 -14.906 1 98.5 119 PHE A CA 1
ATOM 883 C C . PHE A 1 119 ? -7.938 -23.297 -15.445 1 98.5 119 PHE A C 1
ATOM 885 O O . PHE A 1 119 ? -6.711 -23.203 -15.508 1 98.5 119 PHE A O 1
ATOM 892 N N . PHE A 1 120 ? -8.781 -22.406 -15.906 1 98.12 120 PHE A N 1
ATOM 893 C CA . PHE A 1 120 ? -8.281 -21.125 -16.406 1 98.12 120 PHE A CA 1
ATOM 894 C C . PHE A 1 120 ? -8.414 -20.031 -15.352 1 98.12 120 PHE A C 1
ATOM 896 O O . PHE A 1 120 ? -9.352 -20.062 -14.547 1 98.12 120 PHE A O 1
ATOM 903 N N . SER A 1 121 ? -7.457 -19.188 -15.305 1 98.19 121 SER A N 1
ATOM 904 C CA . SER A 1 121 ? -7.52 -17.891 -14.648 1 98.19 121 SER A CA 1
ATOM 905 C C . SER A 1 121 ? -7.348 -16.75 -15.648 1 98.19 121 SER A C 1
ATOM 907 O O . SER A 1 121 ? -6.332 -16.688 -16.344 1 98.19 121 SER A O 1
ATOM 909 N N . LEU A 1 122 ? -8.297 -15.867 -15.703 1 98.19 122 LEU A N 1
ATOM 910 C CA . LEU A 1 122 ? -8.344 -14.938 -16.828 1 98.19 122 LEU A CA 1
ATOM 911 C C . LEU A 1 122 ? -7.824 -13.562 -16.406 1 98.19 122 LEU A C 1
ATOM 913 O O . LEU A 1 122 ? -8.164 -13.062 -15.336 1 98.19 122 LEU A O 1
ATOM 917 N N . GLY A 1 123 ? -6.953 -13.031 -17.297 1 97.31 123 GLY A N 1
ATOM 918 C CA . GLY A 1 123 ? -6.52 -11.656 -17.094 1 97.31 123 GLY A CA 1
ATOM 919 C C . GLY A 1 123 ? -7.605 -10.641 -17.375 1 97.31 123 GLY A C 1
ATOM 920 O O . GLY A 1 123 ? -8.32 -10.75 -18.359 1 97.31 123 GLY A O 1
ATOM 921 N N . LEU A 1 124 ? -7.82 -9.727 -16.5 1 96.94 124 LEU A N 1
ATOM 922 C CA . LEU A 1 124 ? -8.695 -8.586 -16.75 1 96.94 124 LEU A CA 1
ATOM 923 C C . LEU A 1 124 ? -7.934 -7.441 -17.391 1 96.94 124 LEU A C 1
ATOM 925 O O . LEU A 1 124 ? -7.031 -6.867 -16.781 1 96.94 124 LEU A O 1
ATOM 929 N N . LEU A 1 125 ? -8.367 -7.09 -18.656 1 95.31 125 LEU A N 1
ATOM 930 C CA . LEU A 1 125 ? -7.566 -6.148 -19.438 1 95.31 125 LEU A CA 1
ATOM 931 C C . LEU A 1 125 ? -8.406 -4.957 -19.875 1 95.31 125 LEU A C 1
ATOM 933 O O . LEU A 1 125 ? -7.879 -3.992 -20.438 1 95.31 125 LEU A O 1
ATOM 937 N N . SER A 1 126 ? -9.727 -4.996 -19.688 1 94.88 126 SER A N 1
ATOM 938 C CA . SER A 1 126 ? -10.625 -3.943 -20.156 1 94.88 126 SER A CA 1
ATOM 939 C C . SER A 1 126 ? -11.852 -3.82 -19.266 1 94.88 126 SER A C 1
ATOM 941 O O . SER A 1 126 ? -12.164 -4.738 -18.516 1 94.88 126 SER A O 1
ATOM 943 N N . MET A 1 127 ? -12.492 -2.713 -19.359 1 94.12 127 MET A N 1
ATOM 944 C CA . MET A 1 127 ? -13.734 -2.525 -18.609 1 94.12 127 MET A CA 1
ATOM 945 C C . MET A 1 127 ? -14.812 -3.494 -19.094 1 94.12 127 MET A C 1
ATOM 947 O O . MET A 1 127 ? -15.688 -3.891 -18.312 1 94.12 127 MET A O 1
ATOM 951 N N . GLU A 1 128 ? -14.672 -3.891 -20.328 1 94.75 128 GLU A N 1
ATOM 952 C CA . GLU A 1 128 ? -15.57 -4.922 -20.844 1 94.75 128 GLU A CA 1
ATOM 953 C C . GLU A 1 128 ? -15.375 -6.238 -20.094 1 94.75 128 GLU A C 1
ATOM 955 O O . GLU A 1 128 ? -16.359 -6.922 -19.766 1 94.75 128 GLU A O 1
ATOM 960 N N . HIS A 1 129 ? -14.156 -6.621 -19.844 1 97 129 HIS A N 1
ATOM 961 C CA . HIS A 1 129 ? -13.875 -7.832 -19.078 1 97 129 HIS A CA 1
ATOM 962 C C . HIS A 1 129 ? -14.508 -7.77 -17.703 1 97 129 HIS A C 1
ATOM 964 O O . HIS A 1 129 ? -14.977 -8.781 -17.172 1 97 129 HIS A O 1
ATOM 970 N N . VAL A 1 130 ? -14.508 -6.562 -17.109 1 96.94 130 VAL A N 1
ATOM 971 C CA . VAL A 1 130 ? -15.086 -6.383 -15.781 1 96.94 130 VAL A CA 1
ATOM 972 C C . VAL A 1 130 ? -16.578 -6.672 -15.828 1 96.94 130 VAL A C 1
ATOM 974 O O . VAL A 1 130 ? -17.109 -7.375 -14.961 1 96.94 130 VAL A O 1
ATOM 977 N N . GLU A 1 131 ? -17.219 -6.199 -16.828 1 96.62 131 GLU A N 1
ATOM 978 C CA . GLU A 1 131 ? -18.656 -6.395 -16.984 1 96.62 131 GLU A CA 1
ATOM 979 C C . GLU A 1 131 ? -18.984 -7.859 -17.25 1 96.62 131 GLU A C 1
ATOM 981 O O . GLU A 1 131 ? -20.078 -8.328 -16.922 1 96.62 131 GLU A O 1
ATOM 986 N N . GLU A 1 132 ? -18.016 -8.641 -17.766 1 97.31 132 GLU A N 1
ATOM 987 C CA . GLU A 1 132 ? -18.234 -10.031 -18.156 1 97.31 132 GLU A CA 1
ATOM 988 C C . GLU A 1 132 ? -18.094 -10.977 -16.953 1 97.31 132 GLU A C 1
ATOM 990 O O . GLU A 1 132 ? -18.469 -12.148 -17.031 1 97.31 132 GLU A O 1
ATOM 995 N N . ILE A 1 133 ? -17.609 -10.516 -15.828 1 98.06 133 ILE A N 1
ATOM 996 C CA . ILE A 1 133 ? -17.203 -11.375 -14.719 1 98.06 133 ILE A CA 1
ATOM 997 C C . ILE A 1 133 ? -18.359 -12.297 -14.328 1 98.06 133 ILE A C 1
ATOM 999 O O . ILE A 1 133 ? -18.188 -13.516 -14.266 1 98.06 133 ILE A O 1
ATOM 1003 N N . PRO A 1 134 ? -19.625 -11.766 -14.195 1 97.88 134 PRO A N 1
ATOM 1004 C CA . PRO A 1 134 ? -20.719 -12.68 -13.82 1 97.88 134 PRO A CA 1
ATOM 1005 C C . PRO A 1 134 ? -20.969 -13.75 -14.883 1 97.88 134 PRO A C 1
ATOM 1007 O O . PRO A 1 134 ? -21.188 -14.914 -14.539 1 97.88 134 PRO A O 1
ATOM 1010 N N . ALA A 1 135 ? -20.906 -13.328 -16.125 1 97.38 135 ALA A N 1
ATOM 1011 C CA . ALA A 1 135 ? -21.172 -14.273 -17.203 1 97.38 135 ALA A CA 1
ATOM 1012 C C . ALA A 1 135 ? -20.047 -15.305 -17.328 1 97.38 135 ALA A C 1
ATOM 1014 O O . ALA A 1 135 ? -20.312 -16.469 -17.625 1 97.38 135 ALA A O 1
ATOM 1015 N N . ILE A 1 136 ? -18.812 -14.891 -17.109 1 97.81 136 ILE A N 1
ATOM 1016 C CA . ILE A 1 136 ? -17.656 -15.797 -17.156 1 97.81 136 ILE A CA 1
ATOM 1017 C C . ILE A 1 136 ? -17.828 -16.891 -16.094 1 97.81 136 ILE A C 1
ATOM 1019 O O . ILE A 1 136 ? -17.625 -18.062 -16.375 1 97.81 136 ILE A O 1
ATOM 1023 N N . ILE A 1 137 ? -18.266 -16.469 -14.914 1 98 137 ILE A N 1
ATOM 1024 C CA . ILE A 1 137 ? -18.453 -17.391 -13.797 1 98 137 ILE A CA 1
ATOM 1025 C C . ILE A 1 137 ? -19.594 -18.359 -14.109 1 98 137 ILE A C 1
ATOM 1027 O O . ILE A 1 137 ? -19.438 -19.578 -13.977 1 98 137 ILE A O 1
ATOM 1031 N N . GLU A 1 138 ? -20.672 -17.859 -14.609 1 97.19 138 GLU A N 1
ATOM 1032 C CA . GLU A 1 138 ? -21.875 -18.656 -14.836 1 97.19 138 GLU A CA 1
ATOM 1033 C C . GLU A 1 138 ? -21.703 -19.594 -16.031 1 97.19 138 GLU A C 1
ATOM 1035 O O . GLU A 1 138 ? -22.062 -20.766 -15.953 1 97.19 138 GLU A O 1
ATOM 1040 N N . GLU A 1 139 ? -21.141 -19.078 -17.078 1 97.44 139 GLU A N 1
ATOM 1041 C CA . GLU A 1 139 ? -21.125 -19.812 -18.328 1 97.44 139 GLU A CA 1
ATOM 1042 C C . GLU A 1 139 ? -19.922 -20.75 -18.406 1 97.44 139 GLU A C 1
ATOM 1044 O O . GLU A 1 139 ? -20 -21.812 -19.016 1 97.44 139 GLU A O 1
ATOM 1049 N N . PHE A 1 140 ? -18.797 -20.328 -17.844 1 97.75 140 PHE A N 1
ATOM 1050 C CA . PHE A 1 140 ? -17.578 -21.078 -18.078 1 97.75 140 PHE A CA 1
ATOM 1051 C C . PHE A 1 140 ? -17.062 -21.703 -16.781 1 97.75 140 PHE A C 1
ATOM 1053 O O . PHE A 1 140 ? -16.109 -22.484 -16.797 1 97.75 140 PHE A O 1
ATOM 1060 N N . GLY A 1 141 ? -17.641 -21.406 -15.656 1 97.69 141 GLY A N 1
ATOM 1061 C CA . GLY A 1 141 ? -17.172 -21.938 -14.383 1 97.69 141 GLY A CA 1
ATOM 1062 C C . GLY A 1 141 ? -15.789 -21.453 -14 1 97.69 141 GLY A C 1
ATOM 1063 O O . GLY A 1 141 ? -15.031 -22.188 -13.367 1 97.69 141 GLY A O 1
ATOM 1064 N N . ILE A 1 142 ? -15.422 -20.297 -14.477 1 98.38 142 ILE A N 1
ATOM 1065 C CA . ILE A 1 142 ? -14.125 -19.719 -14.172 1 98.38 142 ILE A CA 1
ATOM 1066 C C . ILE A 1 142 ? -14.281 -18.672 -13.07 1 98.38 142 ILE A C 1
ATOM 1068 O O . ILE A 1 142 ? -14.984 -17.672 -13.25 1 98.38 142 ILE A O 1
ATOM 1072 N N . THR A 1 143 ? -13.625 -18.891 -11.898 1 98.44 143 THR A N 1
ATOM 1073 C CA . THR A 1 143 ? -13.852 -18.031 -10.742 1 98.44 143 THR A CA 1
ATOM 1074 C C . THR A 1 143 ? -12.562 -17.312 -10.344 1 98.44 143 THR A C 1
ATOM 1076 O O . THR A 1 143 ? -12.508 -16.656 -9.305 1 98.44 143 THR A O 1
ATOM 1079 N N . THR A 1 144 ? -11.5 -17.469 -11.109 1 98.38 144 THR A N 1
ATOM 1080 C CA . THR A 1 144 ? -10.219 -16.875 -10.758 1 98.38 144 THR A CA 1
ATOM 1081 C C . THR A 1 144 ? -9.734 -15.938 -11.867 1 98.38 144 THR A C 1
ATOM 1083 O O . THR A 1 144 ? -9.945 -16.219 -13.055 1 98.38 144 THR A O 1
ATOM 1086 N N . PHE A 1 145 ? -9.172 -14.844 -11.492 1 98.44 145 PHE A N 1
ATOM 1087 C CA . PHE A 1 145 ? -8.781 -13.766 -12.398 1 98.44 145 PHE A CA 1
ATOM 1088 C C . PHE A 1 145 ? -7.402 -13.234 -12.023 1 98.44 145 PHE A C 1
ATOM 1090 O O . PHE A 1 145 ? -6.855 -13.578 -10.977 1 98.44 145 PHE A O 1
ATOM 1097 N N . LYS A 1 146 ? -6.832 -12.453 -12.906 1 97.88 146 LYS A N 1
ATOM 1098 C CA . LYS A 1 146 ? -5.492 -11.93 -12.656 1 97.88 146 LYS A CA 1
ATOM 1099 C C . LYS A 1 146 ? -5.41 -10.445 -13 1 97.88 146 LYS A C 1
ATOM 1101 O O . LYS A 1 146 ? -5.996 -10 -13.992 1 97.88 146 LYS A O 1
ATOM 1106 N N . TRP A 1 147 ? -4.805 -9.672 -12.086 1 97.12 147 TRP A N 1
ATOM 1107 C CA . TRP A 1 147 ? -4.457 -8.266 -12.25 1 97.12 147 TRP A CA 1
ATOM 1108 C C . TRP A 1 147 ? -2.992 -8.109 -12.641 1 97.12 147 TRP A C 1
ATOM 1110 O O . TRP A 1 147 ? -2.098 -8.297 -11.812 1 97.12 147 TRP A O 1
ATOM 1120 N N . TYR A 1 148 ? -2.73 -7.746 -13.938 1 95.25 148 TYR A N 1
ATOM 1121 C CA . TYR A 1 148 ? -1.386 -7.672 -14.492 1 95.25 148 TYR A CA 1
ATOM 1122 C C . TYR A 1 148 ? -0.821 -6.262 -14.367 1 95.25 148 TYR A C 1
ATOM 1124 O O . TYR A 1 148 ? -0.844 -5.488 -15.328 1 95.25 148 TYR A O 1
ATOM 1132 N N . MET A 1 149 ? -0.13 -6.02 -13.25 1 96 149 MET A N 1
ATOM 1133 C CA . MET A 1 149 ? 0.397 -4.676 -13.023 1 96 149 MET A CA 1
ATOM 1134 C C . MET A 1 149 ? 1.554 -4.375 -13.969 1 96 149 MET A C 1
ATOM 1136 O O . MET A 1 149 ? 1.887 -3.211 -14.195 1 96 149 MET A O 1
ATOM 1140 N N . ASN A 1 150 ? 2.186 -5.387 -14.539 1 94.56 150 ASN A N 1
ATOM 1141 C CA . ASN A 1 150 ? 3.307 -5.188 -15.453 1 94.56 150 ASN A CA 1
ATOM 1142 C C . ASN A 1 150 ? 2.861 -4.527 -16.75 1 94.56 150 ASN A C 1
ATOM 1144 O O . ASN A 1 150 ? 3.691 -4.051 -17.531 1 94.56 150 ASN A O 1
ATOM 1148 N N . TYR A 1 151 ? 1.504 -4.418 -16.969 1 93.88 151 TYR A N 1
ATOM 1149 C CA . TYR A 1 151 ? 1.005 -3.799 -18.188 1 93.88 151 TYR A CA 1
ATOM 1150 C C . TYR A 1 151 ? 0.374 -2.443 -17.891 1 93.88 151 TYR A C 1
ATOM 1152 O O . TYR A 1 151 ? -0.234 -1.83 -18.781 1 93.88 151 TYR A O 1
ATOM 1160 N N . LYS A 1 152 ? 0.426 -2.018 -16.672 1 94.5 152 LYS A N 1
ATOM 1161 C CA . LYS A 1 152 ? -0.03 -0.664 -16.375 1 94.5 152 LYS A CA 1
ATOM 1162 C C . LYS A 1 152 ? 0.628 0.355 -17.297 1 94.5 152 LYS A C 1
ATOM 1164 O O . LYS A 1 152 ? 1.839 0.303 -17.531 1 94.5 152 LYS A O 1
ATOM 1169 N N . ASP A 1 153 ? -0.134 1.237 -17.891 1 92.06 153 ASP A N 1
ATOM 1170 C CA . ASP A 1 153 ? 0.228 2.289 -18.844 1 92.06 153 ASP A CA 1
ATOM 1171 C C . ASP A 1 153 ? 0.715 1.697 -20.156 1 92.06 153 ASP A C 1
ATOM 1173 O O . ASP A 1 153 ? 1.273 2.41 -21 1 92.06 153 ASP A O 1
ATOM 1177 N N . ALA A 1 154 ? 0.594 0.383 -20.359 1 92.19 154 ALA A N 1
ATOM 1178 C CA . ALA A 1 154 ? 1.09 -0.259 -21.578 1 92.19 154 ALA A CA 1
ATOM 1179 C C . ALA A 1 154 ? 0.017 -1.144 -22.203 1 92.19 154 ALA A C 1
ATOM 1181 O O . ALA A 1 154 ? 0.145 -1.559 -23.359 1 92.19 154 ALA A O 1
ATOM 1182 N N . ALA A 1 155 ? -1.064 -1.376 -21.531 1 90.19 155 ALA A N 1
ATOM 1183 C CA . ALA A 1 155 ? -2.07 -2.344 -21.969 1 90.19 155 ALA A CA 1
ATOM 1184 C C . ALA A 1 155 ? -2.705 -1.921 -23.297 1 90.19 155 ALA A C 1
ATOM 1186 O O . ALA A 1 155 ? -2.922 -2.752 -24.172 1 90.19 155 ALA A O 1
ATOM 1187 N N . ARG A 1 156 ? -3.039 -0.594 -23.5 1 90.56 156 ARG A N 1
ATOM 1188 C CA . ARG A 1 156 ? -3.67 -0.1 -24.719 1 90.56 156 ARG A CA 1
ATOM 1189 C C . ARG A 1 156 ? -2.787 -0.357 -25.938 1 90.56 156 ARG A C 1
ATOM 1191 O O . ARG A 1 156 ? -3.271 -0.806 -26.984 1 90.56 156 ARG A O 1
ATOM 1198 N N . GLU A 1 157 ? -1.574 -0.044 -25.75 1 89.44 157 GLU A N 1
ATOM 1199 C CA . GLU A 1 157 ? -0.628 -0.217 -26.859 1 89.44 157 GLU A CA 1
ATOM 1200 C C . GLU A 1 157 ? -0.391 -1.694 -27.156 1 89.44 157 GLU A C 1
ATOM 1202 O O . GLU A 1 157 ? -0.392 -2.107 -28.312 1 89.44 157 GLU A O 1
ATOM 1207 N N . LYS A 1 158 ? -0.265 -2.482 -26.109 1 89.62 158 LYS A N 1
ATOM 1208 C CA . LYS A 1 158 ? 0.133 -3.879 -26.266 1 89.62 158 LYS A CA 1
ATOM 1209 C C . LYS A 1 158 ? -1.039 -4.734 -26.734 1 89.62 158 LYS A C 1
ATOM 1211 O O . LYS A 1 158 ? -0.863 -5.641 -27.562 1 89.62 158 LYS A O 1
ATOM 1216 N N . PHE A 1 159 ? -2.271 -4.41 -26.203 1 91.69 159 PHE A N 1
ATOM 1217 C CA . PHE A 1 159 ? -3.385 -5.324 -26.422 1 91.69 159 PHE A CA 1
ATOM 1218 C C . PHE A 1 159 ? -4.508 -4.637 -27.188 1 91.69 159 PHE A C 1
ATOM 1220 O O . PHE A 1 159 ? -5.488 -5.277 -27.578 1 91.69 159 PHE A O 1
ATOM 1227 N N . GLY A 1 160 ? -4.438 -3.354 -27.438 1 92.25 160 GLY A N 1
ATOM 1228 C CA . GLY A 1 160 ? -5.504 -2.617 -28.109 1 92.25 160 GLY A CA 1
ATOM 1229 C C . GLY A 1 160 ? -6.77 -2.525 -27.281 1 92.25 160 GLY A C 1
ATOM 1230 O O . GLY A 1 160 ? -7.875 -2.629 -27.812 1 92.25 160 GLY A O 1
ATOM 1231 N N . VAL A 1 161 ? -6.574 -2.408 -25.938 1 91.75 161 VAL A N 1
ATOM 1232 C CA . VAL A 1 161 ? -7.719 -2.408 -25.031 1 91.75 161 VAL A CA 1
ATOM 1233 C C . VAL A 1 161 ? -7.992 -0.988 -24.531 1 91.75 161 VAL A C 1
ATOM 1235 O O . VAL A 1 161 ? -7.219 -0.068 -24.812 1 91.75 161 VAL A O 1
ATOM 1238 N N . ASP A 1 162 ? -9.055 -0.747 -23.797 1 87.62 162 ASP A N 1
ATOM 1239 C CA . ASP A 1 162 ? -9.562 0.569 -23.406 1 87.62 162 ASP A CA 1
ATOM 1240 C C . ASP A 1 162 ? -9.133 0.928 -21.984 1 87.62 162 ASP A C 1
ATOM 1242 O O . ASP A 1 162 ? -9.742 1.788 -21.359 1 87.62 162 ASP A O 1
ATOM 1246 N N . CYS A 1 163 ? -8.219 0.168 -21.484 1 88.69 163 CYS A N 1
ATOM 1247 C CA . CYS A 1 163 ? -7.82 0.389 -20.094 1 88.69 163 CYS A CA 1
ATOM 1248 C C . CYS A 1 163 ? -6.312 0.578 -19.984 1 88.69 163 CYS A C 1
ATOM 1250 O O . CYS A 1 163 ? -5.551 0.017 -20.781 1 88.69 163 CYS A O 1
ATOM 1252 N N . ASP A 1 164 ? -5.879 1.379 -18.984 1 90.81 164 ASP A N 1
ATOM 1253 C CA . ASP A 1 164 ? -4.457 1.604 -18.734 1 90.81 164 ASP A CA 1
ATOM 1254 C C . ASP A 1 164 ? -3.992 0.875 -17.484 1 90.81 164 ASP A C 1
ATOM 1256 O O . ASP A 1 164 ? -2.9 1.139 -16.969 1 90.81 164 ASP A O 1
ATOM 1260 N N . MET A 1 165 ? -4.887 0.013 -16.938 1 94 165 MET A N 1
ATOM 1261 C CA . MET A 1 165 ? -4.613 -0.811 -15.758 1 94 165 MET A CA 1
ATOM 1262 C C . MET A 1 165 ? -4.352 0.059 -14.539 1 94 165 MET A C 1
ATOM 1264 O O . MET A 1 165 ? -3.512 -0.278 -13.695 1 94 165 MET A O 1
ATOM 1268 N N . HIS A 1 166 ? -5 1.269 -14.531 1 95.44 166 HIS A N 1
ATOM 1269 C CA . HIS A 1 166 ? -4.891 2.16 -13.383 1 95.44 166 HIS A CA 1
ATOM 1270 C C . HIS A 1 166 ? -5.777 1.688 -12.234 1 95.44 166 HIS A C 1
ATOM 1272 O O . HIS A 1 166 ? -6.551 0.739 -12.391 1 95.44 166 HIS A O 1
ATOM 1278 N N . ASP A 1 167 ? -5.668 2.332 -11.133 1 96.94 167 ASP A N 1
ATOM 1279 C CA . ASP A 1 167 ? -6.344 1.876 -9.922 1 96.94 167 ASP A CA 1
ATOM 1280 C C . ASP A 1 167 ? -7.855 2.041 -10.047 1 96.94 167 ASP A C 1
ATOM 1282 O O . ASP A 1 167 ? -8.617 1.38 -9.336 1 96.94 167 ASP A O 1
ATOM 1286 N N . ASP A 1 168 ? -8.32 2.986 -10.906 1 96 168 ASP A N 1
ATOM 1287 C CA . ASP A 1 168 ? -9.766 3.055 -11.133 1 96 168 ASP A CA 1
ATOM 1288 C C . ASP A 1 168 ? -10.281 1.758 -11.75 1 96 168 ASP A C 1
ATOM 1290 O O . ASP A 1 168 ? -11.367 1.293 -11.398 1 96 168 ASP A O 1
ATOM 1294 N N . PHE A 1 169 ? -9.477 1.198 -12.68 1 96.38 169 PHE A N 1
ATOM 1295 C CA . PHE A 1 169 ? -9.773 -0.11 -13.258 1 96.38 169 PHE A CA 1
ATOM 1296 C C . PHE A 1 169 ? -9.695 -1.198 -12.195 1 96.38 169 PHE A C 1
ATOM 1298 O O . PHE A 1 169 ? -10.609 -2.01 -12.055 1 96.38 169 PHE A O 1
ATOM 1305 N N . GLY A 1 170 ? -8.602 -1.245 -11.398 1 97.25 170 GLY A N 1
ATOM 1306 C CA . GLY A 1 170 ? -8.469 -2.189 -10.305 1 97.25 170 GLY A CA 1
ATOM 1307 C C . GLY A 1 170 ? -9.609 -2.113 -9.305 1 97.25 170 GLY A C 1
ATOM 1308 O O . GLY A 1 170 ? -10.117 -3.145 -8.859 1 97.25 170 GLY A O 1
ATOM 1309 N N . ASP A 1 171 ? -9.961 -0.871 -8.992 1 97.62 171 ASP A N 1
ATOM 1310 C CA . ASP A 1 171 ? -11.078 -0.624 -8.094 1 97.62 171 ASP A CA 1
ATOM 1311 C C . ASP A 1 171 ? -12.367 -1.252 -8.625 1 97.62 171 ASP A C 1
ATOM 1313 O O . ASP A 1 171 ? -13.102 -1.9 -7.879 1 97.62 171 ASP A O 1
ATOM 1317 N N . ALA A 1 172 ? -12.648 -1.087 -9.898 1 96.81 172 ALA A N 1
ATOM 1318 C CA . ALA A 1 172 ? -13.875 -1.571 -10.531 1 96.81 172 ALA A CA 1
ATOM 1319 C C . ALA A 1 172 ? -13.953 -3.094 -10.477 1 96.81 172 ALA A C 1
ATOM 1321 O O . ALA A 1 172 ? -14.977 -3.652 -10.07 1 96.81 172 ALA A O 1
ATOM 1322 N N . PHE A 1 173 ? -12.922 -3.783 -10.867 1 95.31 173 PHE A N 1
ATOM 1323 C CA . PHE A 1 173 ? -13.078 -5.23 -10.938 1 95.31 173 PHE A CA 1
ATOM 1324 C C . PHE A 1 173 ? -12.992 -5.855 -9.547 1 95.31 173 PHE A C 1
ATOM 1326 O O . PHE A 1 173 ? -13.625 -6.879 -9.281 1 95.31 173 PHE A O 1
ATOM 1333 N N . VAL A 1 174 ? -12.258 -5.258 -8.57 1 98.31 174 VAL A N 1
ATOM 1334 C CA . VAL A 1 174 ? -12.25 -5.785 -7.207 1 98.31 174 VAL A CA 1
ATOM 1335 C C . VAL A 1 174 ? -13.656 -5.707 -6.617 1 98.31 174 VAL A C 1
ATOM 1337 O O . VAL A 1 174 ? -14.125 -6.664 -5.996 1 98.31 174 VAL A O 1
ATOM 1340 N N . ARG A 1 175 ? -14.312 -4.562 -6.777 1 97.75 175 ARG A N 1
ATOM 1341 C CA . ARG A 1 175 ? -15.68 -4.414 -6.301 1 97.75 175 ARG A CA 1
ATOM 1342 C C . ARG A 1 175 ? -16.594 -5.445 -6.945 1 97.75 175 ARG A C 1
ATOM 1344 O O . ARG A 1 175 ? -17.422 -6.066 -6.266 1 97.75 175 ARG A O 1
ATOM 1351 N N . LYS A 1 176 ? -16.438 -5.582 -8.273 1 98.19 176 LYS A N 1
ATOM 1352 C CA . LYS A 1 176 ? -17.25 -6.543 -9 1 98.19 176 LYS A CA 1
ATOM 1353 C C . LYS A 1 176 ? -17.031 -7.961 -8.492 1 98.19 176 LYS A C 1
ATOM 1355 O O . LYS A 1 176 ? -17.984 -8.727 -8.312 1 98.19 176 LYS A O 1
ATOM 1360 N N . LEU A 1 177 ? -15.805 -8.336 -8.234 1 98.31 177 LEU A N 1
ATOM 1361 C CA . LEU A 1 177 ? -15.461 -9.656 -7.715 1 98.31 177 LEU A CA 1
ATOM 1362 C C . LEU A 1 177 ? -16.031 -9.859 -6.316 1 98.31 177 LEU A C 1
ATOM 1364 O O . LEU A 1 177 ? -16.578 -10.922 -6.004 1 98.31 177 LEU A O 1
ATOM 1368 N N . ALA A 1 178 ? -15.945 -8.867 -5.516 1 96.88 178 ALA A N 1
ATOM 1369 C CA . ALA A 1 178 ? -16.438 -8.93 -4.137 1 96.88 178 ALA A CA 1
ATOM 1370 C C . ALA A 1 178 ? -17.938 -9.125 -4.102 1 96.88 178 ALA A C 1
ATOM 1372 O O . ALA A 1 178 ? -18.484 -9.68 -3.135 1 96.88 178 ALA A O 1
ATOM 1373 N N . GLU A 1 179 ? -18.625 -8.773 -5.129 1 96.25 179 GLU A N 1
ATOM 1374 C CA . GLU A 1 179 ? -20.078 -8.812 -5.18 1 96.25 179 GLU A CA 1
ATOM 1375 C C . GLU A 1 179 ? -20.578 -10.18 -5.629 1 96.25 179 GLU A C 1
ATOM 1377 O O . GLU A 1 179 ? -21.781 -10.461 -5.562 1 96.25 179 GLU A O 1
ATOM 1382 N N . GLN A 1 180 ? -19.656 -10.992 -6.051 1 97.12 180 GLN A N 1
ATOM 1383 C CA . GLN A 1 180 ? -20.094 -12.289 -6.559 1 97.12 180 GLN A CA 1
ATOM 1384 C C . GLN A 1 180 ? -20.578 -13.188 -5.422 1 97.12 180 GLN A C 1
ATOM 1386 O O . GLN A 1 180 ? -20.062 -13.133 -4.309 1 97.12 180 GLN A O 1
ATOM 1391 N N . ASP A 1 181 ? -21.531 -14.102 -5.707 1 95.38 181 ASP A N 1
ATOM 1392 C CA . ASP A 1 181 ? -22.156 -14.984 -4.715 1 95.38 181 ASP A CA 1
ATOM 1393 C C . ASP A 1 181 ? -21.312 -16.234 -4.504 1 95.38 181 ASP A C 1
ATOM 1395 O O . ASP A 1 181 ? -21.609 -17.062 -3.637 1 95.38 181 ASP A O 1
ATOM 1399 N N . VAL A 1 182 ? -20.312 -16.406 -5.32 1 96.69 182 VAL A N 1
ATOM 1400 C CA . VAL A 1 182 ? -19.422 -17.562 -5.207 1 96.69 182 VAL A CA 1
ATOM 1401 C C . VAL A 1 182 ? -18 -17.094 -4.906 1 96.69 182 VAL A C 1
ATOM 1403 O O . VAL A 1 182 ? -17.656 -15.938 -5.184 1 96.69 182 VAL A O 1
ATOM 1406 N N . PRO A 1 183 ? -17.203 -17.953 -4.355 1 96.31 183 PRO A N 1
ATOM 1407 C CA . PRO A 1 183 ? -15.812 -17.562 -4.109 1 96.31 183 PRO A CA 1
ATOM 1408 C C . PRO A 1 183 ? -15.039 -17.297 -5.395 1 96.31 183 PRO A C 1
ATOM 1410 O O . PRO A 1 183 ? -15.117 -18.078 -6.344 1 96.31 183 PRO A O 1
ATOM 1413 N N . THR A 1 184 ? -14.398 -16.156 -5.418 1 98.12 184 THR A N 1
ATOM 1414 C CA . THR A 1 184 ? -13.477 -15.805 -6.496 1 98.12 184 THR A CA 1
ATOM 1415 C C . THR A 1 184 ? -12.078 -15.547 -5.953 1 98.12 184 THR A C 1
ATOM 1417 O O . THR A 1 184 ? -11.883 -15.461 -4.738 1 98.12 184 THR A O 1
ATOM 1420 N N . THR A 1 185 ? -11.094 -15.641 -6.797 1 98.44 185 THR A N 1
ATOM 1421 C CA . THR A 1 185 ? -9.711 -15.344 -6.438 1 98.44 185 THR A CA 1
ATOM 1422 C C . THR A 1 185 ? -9.078 -14.391 -7.449 1 98.44 185 THR A C 1
ATOM 1424 O O . THR A 1 185 ? -9.266 -14.555 -8.656 1 98.44 185 THR A O 1
ATOM 1427 N N . LEU A 1 186 ? -8.43 -13.398 -6.93 1 98.62 186 LEU A N 1
ATOM 1428 C CA . LEU A 1 186 ? -7.715 -12.445 -7.777 1 98.62 186 LEU A CA 1
ATOM 1429 C C . LEU A 1 186 ? -6.203 -12.602 -7.609 1 98.62 186 LEU A C 1
ATOM 1431 O O . LEU A 1 186 ? -5.648 -12.219 -6.578 1 98.62 186 LEU A O 1
ATOM 1435 N N . GLY A 1 187 ? -5.578 -13.211 -8.641 1 98.62 187 GLY A N 1
ATOM 1436 C CA . GLY A 1 187 ? -4.125 -13.164 -8.695 1 98.62 187 GLY A CA 1
ATOM 1437 C C . GLY A 1 187 ? -3.588 -11.773 -8.992 1 98.62 187 GLY A C 1
ATOM 1438 O O . GLY A 1 187 ? -4.148 -11.047 -9.812 1 98.62 187 GLY A O 1
ATOM 1439 N N . TYR A 1 188 ? -2.547 -11.43 -8.305 1 98.56 188 TYR A N 1
ATOM 1440 C CA . TYR A 1 188 ? -1.969 -10.102 -8.461 1 98.56 188 TYR A CA 1
ATOM 1441 C C . TYR A 1 188 ? -0.488 -10.188 -8.812 1 98.56 188 TYR A C 1
ATOM 1443 O O . TYR A 1 188 ? 0.313 -10.695 -8.023 1 98.56 188 TYR A O 1
ATOM 1451 N N . HIS A 1 189 ? -0.123 -9.719 -10.016 1 98.19 189 HIS A N 1
ATOM 1452 C CA . HIS A 1 189 ? 1.281 -9.539 -10.367 1 98.19 189 HIS A CA 1
ATOM 1453 C C . HIS A 1 189 ? 1.835 -8.25 -9.758 1 98.19 189 HIS A C 1
ATOM 1455 O O . HIS A 1 189 ? 1.565 -7.156 -10.258 1 98.19 189 HIS A O 1
ATOM 1461 N N . SER A 1 190 ? 2.66 -8.422 -8.82 1 98 190 SER A N 1
ATOM 1462 C CA . SER A 1 190 ? 3.158 -7.289 -8.047 1 98 190 SER A CA 1
ATOM 1463 C C . SER A 1 190 ? 4.359 -6.637 -8.727 1 98 190 SER A C 1
ATOM 1465 O O . SER A 1 190 ? 5.484 -7.121 -8.609 1 98 190 SER A O 1
ATOM 1467 N N . GLU A 1 191 ? 4.125 -5.52 -9.367 1 97.75 191 GLU A N 1
ATOM 1468 C CA . GLU A 1 191 ? 5.176 -4.754 -10.023 1 97.75 191 GLU A CA 1
ATOM 1469 C C . GLU A 1 191 ? 4.84 -3.266 -10.055 1 97.75 191 GLU A C 1
ATOM 1471 O O . GLU A 1 191 ? 3.82 -2.867 -10.625 1 97.75 191 GLU A O 1
ATOM 1476 N N . ASN A 1 192 ? 5.625 -2.459 -9.352 1 98.19 192 ASN A N 1
ATOM 1477 C CA . ASN A 1 192 ? 5.504 -1.015 -9.523 1 98.19 192 ASN A CA 1
ATOM 1478 C C . ASN A 1 192 ? 6.215 -0.535 -10.781 1 98.19 192 ASN A C 1
ATOM 1480 O O . ASN A 1 192 ? 7.402 -0.201 -10.742 1 98.19 192 ASN A O 1
ATOM 1484 N N . VAL A 1 193 ? 5.484 -0.403 -11.859 1 96.81 193 VAL A N 1
ATOM 1485 C CA . VAL A 1 193 ? 6.082 -0.197 -13.172 1 96.81 193 VAL A CA 1
ATOM 1486 C C . VAL A 1 193 ? 6.625 1.228 -13.273 1 96.81 193 VAL A C 1
ATOM 1488 O O . VAL A 1 193 ? 7.457 1.52 -14.133 1 96.81 193 VAL A O 1
ATOM 1491 N N . GLU A 1 194 ? 6.074 2.131 -12.469 1 96.69 194 GLU A N 1
ATOM 1492 C CA . GLU A 1 194 ? 6.629 3.479 -12.477 1 96.69 194 GLU A CA 1
ATOM 1493 C C . GLU A 1 194 ? 8.102 3.473 -12.055 1 96.69 194 GLU A C 1
ATOM 1495 O O . GLU A 1 194 ? 8.906 4.234 -12.594 1 96.69 194 GLU A O 1
ATOM 1500 N N . ILE A 1 195 ? 8.445 2.578 -11.172 1 97.81 195 ILE A N 1
ATOM 1501 C CA . ILE A 1 195 ? 9.82 2.447 -10.703 1 97.81 195 ILE A CA 1
ATOM 1502 C C . ILE A 1 195 ? 10.617 1.585 -11.68 1 97.81 195 ILE A C 1
ATOM 1504 O O . ILE A 1 195 ? 11.695 1.984 -12.133 1 97.81 195 ILE A O 1
ATOM 1508 N N . THR A 1 196 ? 10.117 0.408 -12.086 1 97.38 196 THR A N 1
ATOM 1509 C CA . THR A 1 196 ? 10.875 -0.533 -12.898 1 97.38 196 THR A CA 1
ATOM 1510 C C . THR A 1 196 ? 11.117 0.034 -14.297 1 97.38 196 THR A C 1
ATOM 1512 O O . THR A 1 196 ? 12.195 -0.132 -14.859 1 97.38 196 THR A O 1
ATOM 1515 N N . ASN A 1 197 ? 10.102 0.769 -14.836 1 95.19 197 ASN A N 1
ATOM 1516 C CA . ASN A 1 197 ? 10.281 1.379 -16.156 1 95.19 197 ASN A CA 1
ATOM 1517 C C . ASN A 1 197 ? 11.344 2.475 -16.125 1 95.19 197 ASN A C 1
ATOM 1519 O O . ASN A 1 197 ? 12.109 2.633 -17.078 1 95.19 197 ASN A O 1
ATOM 1523 N N . ALA A 1 198 ? 11.312 3.24 -15.062 1 94.5 198 ALA A N 1
ATOM 1524 C CA . ALA A 1 198 ? 12.328 4.285 -14.922 1 94.5 198 ALA A CA 1
ATOM 1525 C C . ALA A 1 198 ? 13.727 3.686 -14.859 1 94.5 198 ALA A C 1
ATOM 1527 O O . ALA A 1 198 ? 14.664 4.227 -15.453 1 94.5 198 ALA A O 1
ATOM 1528 N N . LEU A 1 199 ? 13.922 2.574 -14.18 1 94.75 199 LEU A N 1
ATOM 1529 C CA . LEU A 1 199 ? 15.219 1.916 -14.039 1 94.75 199 LEU A CA 1
ATOM 1530 C C . LEU A 1 199 ? 15.633 1.261 -15.352 1 94.75 199 LEU A C 1
ATOM 1532 O O . LEU A 1 199 ? 16.812 1.282 -15.719 1 94.75 199 LEU A O 1
ATOM 1536 N N . ALA A 1 200 ? 14.648 0.726 -16.078 1 92.75 200 ALA A N 1
ATOM 1537 C CA . ALA A 1 200 ? 14.93 -0.018 -17.312 1 92.75 200 ALA A CA 1
ATOM 1538 C C . ALA A 1 200 ? 15 0.916 -18.516 1 92.75 200 ALA A C 1
ATOM 1540 O O . ALA A 1 200 ? 15.484 0.527 -19.578 1 92.75 200 ALA A O 1
ATOM 1541 N N . GLY A 1 201 ? 14.547 2.143 -18.391 1 90.12 201 GLY A N 1
ATOM 1542 C CA . GLY A 1 201 ? 14.5 3.092 -19.484 1 90.12 201 GLY A CA 1
ATOM 1543 C C . GLY A 1 201 ? 13.273 2.924 -20.359 1 90.12 201 GLY A C 1
ATOM 1544 O O . GLY A 1 201 ? 13.25 3.395 -21.5 1 90.12 201 GLY A O 1
ATOM 1545 N N . GLY A 1 202 ? 12.219 2.203 -19.859 1 88.75 202 GLY A N 1
ATOM 1546 C CA . GLY A 1 202 ? 10.969 1.923 -20.562 1 88.75 202 GLY A CA 1
ATOM 1547 C C . GLY A 1 202 ? 10.297 0.647 -20.094 1 88.75 202 GLY A C 1
ATOM 1548 O O . GLY A 1 202 ? 10.812 -0.046 -19.219 1 88.75 202 GLY A O 1
ATOM 1549 N N . ASN A 1 203 ? 9.055 0.456 -20.594 1 87.31 203 ASN A N 1
ATOM 1550 C CA . ASN A 1 203 ? 8.367 -0.791 -20.266 1 87.31 203 ASN A CA 1
ATOM 1551 C C . ASN A 1 203 ? 8.914 -1.959 -21.094 1 87.31 203 ASN A C 1
ATOM 1553 O O . ASN A 1 203 ? 8.727 -2.006 -22.312 1 87.31 203 ASN A O 1
ATOM 1557 N N . VAL A 1 204 ? 9.469 -2.898 -20.469 1 81.25 204 VAL A N 1
ATOM 1558 C CA . VAL A 1 204 ? 10.211 -3.969 -21.125 1 81.25 204 VAL A CA 1
ATOM 1559 C C . VAL A 1 204 ? 9.25 -4.914 -21.828 1 81.25 204 VAL A C 1
ATOM 1561 O O . VAL A 1 204 ? 9.664 -5.727 -22.656 1 81.25 204 VAL A O 1
ATOM 1564 N N . TYR A 1 205 ? 7.996 -4.762 -21.547 1 79.94 205 TYR A N 1
ATOM 1565 C CA . TYR A 1 205 ? 7.004 -5.645 -22.156 1 79.94 205 TYR A CA 1
ATOM 1566 C C . TYR A 1 205 ? 6.484 -5.066 -23.469 1 79.94 205 TYR A C 1
ATOM 1568 O O . TYR A 1 205 ? 5.809 -5.762 -24.234 1 79.94 205 TYR A O 1
ATOM 1576 N N . VAL A 1 206 ? 6.602 -3.812 -23.656 1 76.06 206 VAL A N 1
ATOM 1577 C CA . VAL A 1 206 ? 6.191 -3.152 -24.891 1 76.06 206 VAL A CA 1
ATOM 1578 C C . VAL A 1 206 ? 7.41 -2.904 -25.766 1 76.06 206 VAL A C 1
ATOM 1580 O O . VAL A 1 206 ? 7.348 -3.074 -26.984 1 76.06 206 VAL A O 1
ATOM 1583 N N . THR A 1 207 ? 8.539 -2.312 -25.203 1 59.31 207 THR A N 1
ATOM 1584 C CA . THR A 1 207 ? 9.734 -1.948 -25.953 1 59.31 207 THR A CA 1
ATOM 1585 C C . THR A 1 207 ? 10.617 -3.172 -26.188 1 59.31 207 THR A C 1
ATOM 1587 O O . THR A 1 207 ? 11.742 -3.045 -26.672 1 59.31 207 THR A O 1
ATOM 1590 N N . SER A 1 208 ? 10.352 -4.348 -25.766 1 46.56 208 SER A N 1
ATOM 1591 C CA . SER A 1 208 ? 11.484 -5.254 -25.891 1 46.56 208 SER A CA 1
ATOM 1592 C C . SER A 1 208 ? 12.219 -5.02 -27.203 1 46.56 208 SER A C 1
ATOM 1594 O O . SER A 1 208 ? 13.195 -5.711 -27.516 1 46.56 208 SER A O 1
ATOM 1596 N N . GLU A 1 209 ? 11.492 -4.812 -28.297 1 40.41 209 GLU A N 1
ATOM 1597 C CA . GLU A 1 209 ? 12.523 -4.762 -29.328 1 40.41 209 GLU A CA 1
ATOM 1598 C C . GLU A 1 209 ? 13.531 -3.652 -29.047 1 40.41 209 GLU A C 1
ATOM 1600 O O . GLU A 1 209 ? 13.211 -2.469 -29.172 1 40.41 209 GLU A O 1
ATOM 1605 N N . SER A 1 210 ? 13.938 -3.732 -27.828 1 37.47 210 SER A N 1
ATOM 1606 C CA . SER A 1 210 ? 15.055 -2.801 -27.719 1 37.47 210 SER A CA 1
ATOM 1607 C C . SER A 1 210 ? 15.727 -2.576 -29.062 1 37.47 210 SER A C 1
ATOM 1609 O O . SER A 1 210 ? 16.484 -3.428 -29.531 1 37.47 210 SER A O 1
ATOM 1611 N N . ASP A 1 211 ? 15.016 -2.283 -29.844 1 40.78 211 ASP A N 1
ATOM 1612 C CA . ASP A 1 211 ? 15.789 -1.949 -31.047 1 40.78 211 ASP A CA 1
ATOM 1613 C C . ASP A 1 211 ? 17.141 -1.335 -30.672 1 40.78 211 ASP A C 1
ATOM 1615 O O . ASP A 1 211 ? 18.156 -1.643 -31.281 1 40.78 211 ASP A O 1
ATOM 1619 N N . ASP A 1 212 ? 17.031 -0.04 -30.141 1 39.56 212 ASP A N 1
ATOM 1620 C CA . ASP A 1 212 ? 18.219 0.812 -30.203 1 39.56 212 ASP A CA 1
ATOM 1621 C C . ASP A 1 212 ? 19.156 0.541 -29.031 1 39.56 212 ASP A C 1
ATOM 1623 O O . ASP A 1 212 ? 20.031 1.354 -28.734 1 39.56 212 ASP A O 1
ATOM 1627 N N . THR A 1 213 ? 18.562 -0.152 -28 1 46.59 213 THR A N 1
ATOM 1628 C CA . THR A 1 213 ? 19.641 -0.143 -27.016 1 46.59 213 THR A CA 1
ATOM 1629 C C . THR A 1 213 ? 20.75 -1.112 -27.422 1 46.59 213 THR A C 1
ATOM 1631 O O . THR A 1 213 ? 20.469 -2.23 -27.859 1 46.59 213 THR A O 1
ATOM 1634 N N . ASP A 1 214 ? 21.734 -0.641 -27.812 1 51.41 214 ASP A N 1
ATOM 1635 C CA . ASP A 1 214 ? 23.016 -1.335 -27.938 1 51.41 214 ASP A CA 1
ATOM 1636 C C . ASP A 1 214 ? 23.188 -2.379 -26.844 1 51.41 214 ASP A C 1
ATOM 1638 O O . ASP A 1 214 ? 23.688 -2.07 -25.766 1 51.41 214 ASP A O 1
ATOM 1642 N N . ALA A 1 215 ? 22.281 -3.371 -26.938 1 56.88 215 ALA A N 1
ATOM 1643 C CA . ALA A 1 215 ? 22.469 -4.496 -26.016 1 56.88 215 ALA A CA 1
ATOM 1644 C C . ALA A 1 215 ? 23.953 -4.797 -25.812 1 56.88 215 ALA A C 1
ATOM 1646 O O . ALA A 1 215 ? 24.688 -4.973 -26.781 1 56.88 215 ALA A O 1
ATOM 1647 N N . ASP A 1 216 ? 24.281 -4.531 -24.672 1 67.38 216 ASP A N 1
ATOM 1648 C CA . ASP A 1 216 ? 25.625 -4.957 -24.297 1 67.38 216 ASP A CA 1
ATOM 1649 C C . ASP A 1 216 ? 25.703 -6.473 -24.125 1 67.38 216 ASP A C 1
ATOM 1651 O O . ASP A 1 216 ? 25.203 -7.012 -23.141 1 67.38 216 ASP A O 1
ATOM 1655 N N . ALA A 1 217 ? 26.172 -7.133 -25.125 1 68.5 217 ALA A N 1
ATOM 1656 C CA . ALA A 1 217 ? 26.297 -8.586 -25.141 1 68.5 217 ALA A CA 1
ATOM 1657 C C . ALA A 1 217 ? 27 -9.086 -23.875 1 68.5 217 ALA A C 1
ATOM 1659 O O . ALA A 1 217 ? 26.875 -10.258 -23.516 1 68.5 217 ALA A O 1
ATOM 1660 N N . ASP A 1 218 ? 27.469 -8.164 -23.188 1 78.81 218 ASP A N 1
ATOM 1661 C CA . ASP A 1 218 ? 28.25 -8.57 -22.016 1 78.81 218 ASP A CA 1
ATOM 1662 C C . ASP A 1 218 ? 27.453 -8.383 -20.734 1 78.81 218 ASP A C 1
ATOM 1664 O O . ASP A 1 218 ? 27.906 -8.766 -19.656 1 78.81 218 ASP A O 1
ATOM 1668 N N . GLU A 1 219 ? 26.188 -8.016 -20.984 1 88.25 219 GLU A N 1
ATOM 1669 C CA . GLU A 1 219 ? 25.359 -7.828 -19.797 1 88.25 219 GLU A CA 1
ATOM 1670 C C . GLU A 1 219 ? 24.875 -9.164 -19.25 1 88.25 219 GLU A C 1
ATOM 1672 O O . GLU A 1 219 ? 24.406 -10.023 -20.016 1 88.25 219 GLU A O 1
ATOM 1677 N N . GLY A 1 220 ? 25 -9.43 -17.969 1 92.62 220 GLY A N 1
ATOM 1678 C CA . GLY A 1 220 ? 24.609 -10.68 -17.328 1 92.62 220 GLY A CA 1
ATOM 1679 C C . GLY A 1 220 ? 23.234 -10.625 -16.719 1 92.62 220 GLY A C 1
ATOM 1680 O O . GLY A 1 220 ? 22.516 -9.633 -16.859 1 92.62 220 GLY A O 1
ATOM 1681 N N . TYR A 1 221 ? 22.844 -11.664 -16.078 1 96 221 TYR A N 1
ATOM 1682 C CA . TYR A 1 221 ? 21.516 -11.852 -15.5 1 96 221 TYR A CA 1
ATOM 1683 C C . TYR A 1 221 ? 21.219 -10.789 -14.445 1 96 221 TYR A C 1
ATOM 1685 O O . TYR A 1 221 ? 20.062 -10.469 -14.188 1 96 221 TYR A O 1
ATOM 1693 N N . GLU A 1 222 ? 22.25 -10.156 -13.898 1 95.69 222 GLU A N 1
ATOM 1694 C CA . GLU A 1 222 ? 22.141 -9.211 -12.789 1 95.69 222 GLU A CA 1
ATOM 1695 C C . GLU A 1 222 ? 21.344 -7.973 -13.203 1 95.69 222 GLU A C 1
ATOM 1697 O O . GLU A 1 222 ? 20.719 -7.324 -12.367 1 95.69 222 GLU A O 1
ATOM 1702 N N . VAL A 1 223 ? 21.312 -7.641 -14.484 1 94.25 223 VAL A N 1
ATOM 1703 C CA . VAL A 1 223 ? 20.594 -6.465 -14.969 1 94.25 223 VAL A CA 1
ATOM 1704 C C . VAL A 1 223 ? 19.109 -6.609 -14.688 1 94.25 223 VAL A C 1
ATOM 1706 O O . VAL A 1 223 ? 18.422 -5.625 -14.391 1 94.25 223 VAL A O 1
ATOM 1709 N N . MET A 1 224 ? 18.578 -7.871 -14.711 1 95.31 224 MET A N 1
ATOM 1710 C CA . MET A 1 224 ? 17.172 -8.125 -14.406 1 95.31 224 MET A CA 1
ATOM 1711 C C . MET A 1 224 ? 16.859 -7.762 -12.961 1 95.31 224 MET A C 1
ATOM 1713 O O . MET A 1 224 ? 15.82 -7.168 -12.672 1 95.31 224 MET A O 1
ATOM 1717 N N . VAL A 1 225 ? 17.781 -8.117 -12.102 1 97.44 225 VAL A N 1
ATOM 1718 C CA . VAL A 1 225 ? 17.594 -7.879 -10.672 1 97.44 225 VAL A CA 1
ATOM 1719 C C . VAL A 1 225 ? 17.656 -6.383 -10.383 1 97.44 225 VAL A C 1
ATOM 1721 O O . VAL A 1 225 ? 16.922 -5.875 -9.531 1 97.44 225 VAL A O 1
ATOM 1724 N N . GLU A 1 226 ? 18.516 -5.691 -11.148 1 96.25 226 GLU A N 1
ATOM 1725 C CA . GLU A 1 226 ? 18.703 -4.254 -10.977 1 96.25 226 GLU A CA 1
ATOM 1726 C C . GLU A 1 226 ? 17.469 -3.484 -11.469 1 96.25 226 GLU A C 1
ATOM 1728 O O . GLU A 1 226 ? 17.031 -2.531 -10.828 1 96.25 226 GLU A O 1
ATOM 1733 N N . GLU A 1 227 ? 16.891 -3.891 -12.555 1 95.88 227 GLU A N 1
ATOM 1734 C CA . GLU A 1 227 ? 15.789 -3.18 -13.195 1 95.88 227 GLU A CA 1
ATOM 1735 C C . GLU A 1 227 ? 14.453 -3.518 -12.531 1 95.88 227 GLU A C 1
ATOM 1737 O O . GLU A 1 227 ? 13.516 -2.723 -12.586 1 95.88 227 GLU A O 1
ATOM 1742 N N . PHE A 1 228 ? 14.391 -4.684 -11.867 1 97.44 228 PHE A N 1
ATOM 1743 C CA . PHE A 1 228 ? 13.188 -5.129 -11.18 1 97.44 228 PHE A CA 1
ATOM 1744 C C . PHE A 1 228 ? 13.469 -5.395 -9.703 1 97.44 228 PHE A C 1
ATOM 1746 O O . PHE A 1 228 ? 13.336 -6.527 -9.234 1 97.44 228 PHE A O 1
ATOM 1753 N N . PRO A 1 229 ? 13.781 -4.387 -8.984 1 98.25 229 PRO A N 1
ATOM 1754 C CA . PRO A 1 229 ? 14.211 -4.574 -7.594 1 98.25 229 PRO A CA 1
ATOM 1755 C C . PRO A 1 229 ? 13.094 -5.117 -6.703 1 98.25 229 PRO A C 1
ATOM 1757 O O . PRO A 1 229 ? 11.914 -4.871 -6.969 1 98.25 229 PRO A O 1
ATOM 1760 N N . GLY A 1 230 ? 13.477 -5.809 -5.637 1 98.62 230 GLY A N 1
ATOM 1761 C CA . GLY A 1 230 ? 12.531 -6.418 -4.711 1 98.62 230 GLY A CA 1
ATOM 1762 C C . GLY A 1 230 ? 11.609 -5.418 -4.047 1 98.62 230 GLY A C 1
ATOM 1763 O O . GLY A 1 230 ? 10.438 -5.703 -3.818 1 98.62 230 GLY A O 1
ATOM 1764 N N . TYR A 1 231 ? 12.102 -4.234 -3.785 1 98.5 231 TYR A N 1
ATOM 1765 C CA . TYR A 1 231 ? 11.305 -3.248 -3.07 1 98.5 231 TYR A CA 1
ATOM 1766 C C . TYR A 1 231 ? 10.148 -2.752 -3.934 1 98.5 231 TYR A C 1
ATOM 1768 O O . TYR A 1 231 ? 9.102 -2.365 -3.416 1 98.5 231 TYR A O 1
ATOM 1776 N N . ALA A 1 232 ? 10.336 -2.74 -5.309 1 98.62 232 ALA A N 1
ATOM 1777 C CA . ALA A 1 232 ? 9.242 -2.375 -6.203 1 98.62 232 ALA A CA 1
ATOM 1778 C C . ALA A 1 232 ? 8.141 -3.43 -6.184 1 98.62 232 ALA A C 1
ATOM 1780 O O . ALA A 1 232 ? 6.953 -3.1 -6.289 1 98.62 232 ALA A O 1
ATOM 1781 N N . GLU A 1 233 ? 8.539 -4.719 -6.082 1 98.81 233 GLU A N 1
ATOM 1782 C CA . GLU A 1 233 ? 7.598 -5.82 -5.895 1 98.81 233 GLU A CA 1
ATOM 1783 C C . GLU A 1 233 ? 6.848 -5.688 -4.574 1 98.81 233 GLU A C 1
ATOM 1785 O O . GLU A 1 233 ? 5.617 -5.797 -4.539 1 98.81 233 GLU A O 1
ATOM 1790 N N . THR A 1 234 ? 7.578 -5.402 -3.543 1 98.88 234 THR A N 1
ATOM 1791 C CA . THR A 1 234 ? 7.031 -5.324 -2.191 1 98.88 234 THR A CA 1
ATOM 1792 C C . THR A 1 234 ? 6.004 -4.199 -2.09 1 98.88 234 THR A C 1
ATOM 1794 O O . THR A 1 234 ? 4.879 -4.422 -1.638 1 98.88 234 THR A O 1
ATOM 1797 N N . GLN A 1 235 ? 6.418 -3.031 -2.537 1 98.75 235 GLN A N 1
ATOM 1798 C CA . GLN A 1 235 ? 5.52 -1.883 -2.473 1 98.75 235 GLN A CA 1
ATOM 1799 C C . GLN A 1 235 ? 4.25 -2.129 -3.285 1 98.75 235 GLN A C 1
ATOM 1801 O O . GLN A 1 235 ? 3.15 -1.785 -2.848 1 98.75 235 GLN A O 1
ATOM 1806 N N . SER A 1 236 ? 4.379 -2.719 -4.438 1 98.75 236 SER A N 1
ATOM 1807 C CA . SER A 1 236 ? 3.232 -3.012 -5.289 1 98.75 236 SER A CA 1
ATOM 1808 C C . SER A 1 236 ? 2.279 -3.994 -4.613 1 98.75 236 SER A C 1
ATOM 1810 O O . SER A 1 236 ? 1.062 -3.805 -4.641 1 98.75 236 SER A O 1
ATOM 1812 N N . MET A 1 237 ? 2.818 -5.02 -4.027 1 98.81 237 MET A N 1
ATOM 1813 C CA . MET A 1 237 ? 1.976 -6 -3.35 1 98.81 237 MET A CA 1
ATOM 1814 C C . MET A 1 237 ? 1.143 -5.34 -2.258 1 98.81 237 MET A C 1
ATOM 1816 O O . MET A 1 237 ? -0.065 -5.57 -2.166 1 98.81 237 MET A O 1
ATOM 1820 N N . VAL A 1 238 ? 1.773 -4.484 -1.479 1 98.75 238 VAL A N 1
ATOM 1821 C CA . VAL A 1 238 ? 1.092 -3.812 -0.378 1 98.75 238 VAL A CA 1
ATOM 1822 C C . VAL A 1 238 ? -0.015 -2.914 -0.927 1 98.75 238 VAL A C 1
ATOM 1824 O O . VAL A 1 238 ? -1.141 -2.928 -0.422 1 98.75 238 VAL A O 1
ATOM 1827 N N . ALA A 1 239 ? 0.299 -2.18 -1.95 1 98.5 239 ALA A N 1
ATOM 1828 C CA . ALA A 1 239 ? -0.667 -1.262 -2.549 1 98.5 239 ALA A CA 1
ATOM 1829 C C . ALA A 1 239 ? -1.876 -2.018 -3.094 1 98.5 239 ALA A C 1
ATOM 1831 O O . ALA A 1 239 ? -3.02 -1.606 -2.881 1 98.5 239 ALA A O 1
ATOM 1832 N N . GLY A 1 240 ? -1.621 -3.105 -3.791 1 98.5 240 GLY A N 1
ATOM 1833 C CA . GLY A 1 240 ? -2.703 -3.912 -4.332 1 98.5 240 GLY A CA 1
ATOM 1834 C C . GLY A 1 240 ? -3.555 -4.566 -3.264 1 98.5 240 GLY A C 1
ATOM 1835 O O . GLY A 1 240 ? -4.785 -4.57 -3.355 1 98.5 240 GLY A O 1
ATOM 1836 N N . ALA A 1 241 ? -2.918 -5.125 -2.254 1 98.69 241 ALA A N 1
ATOM 1837 C CA . ALA A 1 241 ? -3.637 -5.758 -1.15 1 98.69 241 ALA A CA 1
ATOM 1838 C C . ALA A 1 241 ? -4.516 -4.746 -0.419 1 98.69 241 ALA A C 1
ATOM 1840 O O . ALA A 1 241 ? -5.625 -5.074 0.008 1 98.69 241 ALA A O 1
ATOM 1841 N N . ALA A 1 242 ? -3.992 -3.512 -0.312 1 98.62 242 ALA A N 1
ATOM 1842 C CA . ALA A 1 242 ? -4.75 -2.459 0.357 1 98.62 242 ALA A CA 1
ATOM 1843 C C . ALA A 1 242 ? -6.023 -2.123 -0.416 1 98.62 242 ALA A C 1
ATOM 1845 O O . ALA A 1 242 ? -7.078 -1.889 0.182 1 98.62 242 ALA A O 1
ATOM 1846 N N . LEU A 1 243 ? -5.906 -2.041 -1.737 1 98.56 243 LEU A N 1
ATOM 1847 C CA . LEU A 1 243 ? -7.086 -1.765 -2.551 1 98.56 243 LEU A CA 1
ATOM 1848 C C . LEU A 1 243 ? -8.125 -2.873 -2.4 1 98.56 243 LEU A C 1
ATOM 1850 O O . LEU A 1 243 ? -9.328 -2.602 -2.342 1 98.56 243 LEU A O 1
ATOM 1854 N N . ALA A 1 244 ? -7.66 -4.102 -2.322 1 98.62 244 ALA A N 1
ATOM 1855 C CA . ALA A 1 244 ? -8.578 -5.219 -2.1 1 98.62 244 ALA A CA 1
ATOM 1856 C C . ALA A 1 244 ? -9.227 -5.129 -0.721 1 98.62 244 ALA A C 1
ATOM 1858 O O . ALA A 1 244 ? -10.438 -5.332 -0.583 1 98.62 244 ALA A O 1
ATOM 1859 N N . LYS A 1 245 ? -8.492 -4.781 0.271 1 98.44 245 LYS A N 1
ATOM 1860 C CA . LYS A 1 245 ? -8.961 -4.773 1.653 1 98.44 245 LYS A CA 1
ATOM 1861 C C . LYS A 1 245 ? -10.039 -3.719 1.862 1 98.44 245 LYS A C 1
ATOM 1863 O O . LYS A 1 245 ? -11.031 -3.963 2.559 1 98.44 245 LYS A O 1
ATOM 1868 N N . VAL A 1 246 ? -9.844 -2.529 1.291 1 97.56 246 VAL A N 1
ATOM 1869 C CA . VAL A 1 246 ? -10.812 -1.458 1.519 1 97.56 246 VAL A CA 1
ATOM 1870 C C . VAL A 1 246 ? -12.18 -1.874 0.99 1 97.56 246 VAL A C 1
ATOM 1872 O O . VAL A 1 246 ? -13.195 -1.277 1.35 1 97.56 246 VAL A O 1
ATOM 1875 N N . HIS A 1 247 ? -12.227 -2.914 0.134 1 97.75 247 HIS A N 1
ATOM 1876 C CA . HIS A 1 247 ? -13.492 -3.412 -0.389 1 97.75 247 HIS A CA 1
ATOM 1877 C C . HIS A 1 247 ? -13.852 -4.762 0.225 1 97.75 247 HIS A C 1
ATOM 1879 O O . HIS A 1 247 ? -14.719 -5.469 -0.283 1 97.75 247 HIS A O 1
ATOM 1885 N N . GLY A 1 248 ? -13.125 -5.191 1.249 1 97 248 GLY A N 1
ATOM 1886 C CA . GLY A 1 248 ? -13.398 -6.434 1.954 1 97 248 GLY A CA 1
ATOM 1887 C C . GLY A 1 248 ? -13.055 -7.668 1.146 1 97 248 GLY A C 1
ATOM 1888 O O . GLY A 1 248 ? -13.727 -8.695 1.247 1 97 248 GLY A O 1
ATOM 1889 N N . TYR A 1 249 ? -12.023 -7.566 0.321 1 97.81 249 TYR A N 1
ATOM 1890 C CA . TYR A 1 249 ? -11.703 -8.625 -0.631 1 97.81 249 TYR A CA 1
ATOM 1891 C C . TYR A 1 249 ? -10.281 -9.125 -0.434 1 97.81 249 TYR A C 1
ATOM 1893 O O . TYR A 1 249 ? -9.734 -9.812 -1.297 1 97.81 249 TYR A O 1
ATOM 1901 N N . ASP A 1 250 ? -9.602 -8.797 0.685 1 92.94 250 ASP A N 1
ATOM 1902 C CA . ASP A 1 250 ? -8.195 -9.125 0.892 1 92.94 250 ASP A CA 1
ATOM 1903 C C . ASP A 1 250 ? -8 -10.617 1.118 1 92.94 250 ASP A C 1
ATOM 1905 O O . ASP A 1 250 ? -6.93 -11.164 0.842 1 92.94 250 ASP A O 1
ATOM 1909 N N . ASP A 1 251 ? -9.055 -11.367 1.575 1 95.31 251 ASP A N 1
ATOM 1910 C CA . ASP A 1 251 ? -8.953 -12.797 1.839 1 95.31 251 ASP A CA 1
ATOM 1911 C C . ASP A 1 251 ? -8.977 -13.602 0.539 1 95.31 251 ASP A C 1
ATOM 1913 O O . ASP A 1 251 ? -8.766 -14.812 0.547 1 95.31 251 ASP A O 1
ATOM 1917 N N . ARG A 1 252 ? -9.211 -12.898 -0.57 1 96.81 252 ARG A N 1
ATOM 1918 C CA . ARG A 1 252 ? -9.227 -13.516 -1.891 1 96.81 252 ARG A CA 1
ATOM 1919 C C . ARG A 1 252 ? -8.188 -12.883 -2.807 1 96.81 252 ARG A C 1
ATOM 1921 O O . ARG A 1 252 ? -8.172 -13.141 -4.012 1 96.81 252 ARG A O 1
ATOM 1928 N N . PHE A 1 253 ? -7.441 -12.008 -2.219 1 98.69 253 PHE A N 1
ATOM 1929 C CA . PHE A 1 253 ? -6.266 -11.445 -2.875 1 98.69 253 PHE A CA 1
ATOM 1930 C C . PHE A 1 253 ? -5.102 -12.43 -2.832 1 98.69 253 PHE A C 1
ATOM 1932 O O . PHE A 1 253 ? -4.711 -12.891 -1.759 1 98.69 253 PHE A O 1
ATOM 1939 N N . TYR A 1 254 ? -4.535 -12.773 -4.016 1 98.81 254 TYR A N 1
ATOM 1940 C CA . TYR A 1 254 ? -3.504 -13.789 -4.188 1 98.81 254 TYR A CA 1
ATOM 1941 C C . TYR A 1 254 ? -2.264 -13.203 -4.852 1 98.81 254 TYR A C 1
ATOM 1943 O O . TYR A 1 254 ? -2.221 -13.055 -6.074 1 98.81 254 TYR A O 1
ATOM 1951 N N . ALA A 1 255 ? -1.23 -12.867 -4.012 1 98.81 255 ALA A N 1
ATOM 1952 C CA . ALA A 1 255 ? 0.027 -12.367 -4.562 1 98.81 255 ALA A CA 1
ATOM 1953 C C . ALA A 1 255 ? 0.809 -13.484 -5.25 1 98.81 255 ALA A C 1
ATOM 1955 O O . ALA A 1 255 ? 1.338 -14.375 -4.59 1 98.81 255 ALA A O 1
ATOM 1956 N N . VAL A 1 256 ? 0.914 -13.336 -6.512 1 98.75 256 VAL A N 1
ATOM 1957 C CA . VAL A 1 256 ? 1.53 -14.422 -7.266 1 98.75 256 VAL A CA 1
ATOM 1958 C C . VAL A 1 256 ? 3.049 -14.258 -7.254 1 98.75 256 VAL A C 1
ATOM 1960 O O . VAL A 1 256 ? 3.561 -13.148 -7.125 1 98.75 256 VAL A O 1
ATOM 1963 N N . HIS A 1 257 ? 3.77 -15.289 -7.316 1 98.75 257 HIS A N 1
ATOM 1964 C CA . HIS A 1 257 ? 5.188 -15.508 -7.582 1 98.75 257 HIS A CA 1
ATOM 1965 C C . HIS A 1 257 ? 6.051 -14.492 -6.836 1 98.75 257 HIS A C 1
ATOM 1967 O O . HIS A 1 257 ? 6.887 -13.82 -7.441 1 98.75 257 HIS A O 1
ATOM 1973 N N . ILE A 1 258 ? 5.797 -14.383 -5.574 1 98.94 258 ILE A N 1
ATOM 1974 C CA . ILE A 1 258 ? 6.656 -13.586 -4.703 1 98.94 258 ILE A CA 1
ATOM 1975 C C . ILE A 1 258 ? 8.109 -14.047 -4.855 1 98.94 258 ILE A C 1
ATOM 1977 O O . ILE A 1 258 ? 8.43 -15.211 -4.605 1 98.94 258 ILE A O 1
ATOM 1981 N N . SER A 1 259 ? 8.953 -13.109 -5.266 1 98.88 259 SER A N 1
ATOM 1982 C CA . SER A 1 259 ? 10.336 -13.453 -5.582 1 98.88 259 SER A CA 1
ATOM 1983 C C . SER A 1 259 ? 11.297 -12.898 -4.539 1 98.88 259 SER A C 1
ATOM 1985 O O . SER A 1 259 ? 12.391 -13.438 -4.344 1 98.88 259 SER A O 1
ATOM 1987 N N . ALA A 1 260 ? 10.93 -11.812 -3.895 1 98.88 260 ALA A N 1
ATOM 1988 C CA . ALA A 1 260 ? 11.828 -11.133 -2.963 1 98.88 260 ALA A CA 1
ATOM 1989 C C . ALA A 1 260 ? 11.539 -11.555 -1.523 1 98.88 260 ALA A C 1
ATOM 1991 O O . ALA A 1 260 ? 10.383 -11.695 -1.128 1 98.88 260 ALA A O 1
ATOM 1992 N N . GLY A 1 261 ? 12.641 -11.789 -0.785 1 98.88 261 GLY A N 1
ATOM 1993 C CA . GLY A 1 261 ? 12.484 -12.047 0.638 1 98.88 261 GLY A CA 1
ATOM 1994 C C . GLY A 1 261 ? 11.734 -10.945 1.364 1 98.88 261 GLY A C 1
ATOM 1995 O O . GLY A 1 261 ? 10.883 -11.219 2.207 1 98.88 261 GLY A O 1
ATOM 1996 N N . GLU A 1 262 ? 12.016 -9.727 1.039 1 98.62 262 GLU A N 1
ATOM 1997 C CA . GLU A 1 262 ? 11.359 -8.594 1.685 1 98.62 262 GLU A CA 1
ATOM 1998 C C . GL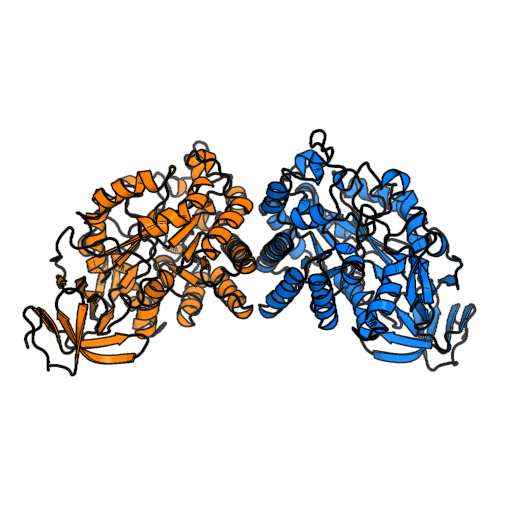U A 1 262 ? 9.859 -8.586 1.401 1 98.62 262 GLU A C 1
ATOM 2000 O O . GLU A 1 262 ? 9.062 -8.172 2.248 1 98.62 262 GLU A O 1
ATOM 2005 N N . THR A 1 263 ? 9.461 -9.023 0.213 1 98.88 263 THR A N 1
ATOM 2006 C CA . THR A 1 263 ? 8.039 -9.125 -0.099 1 98.88 263 THR A CA 1
ATOM 2007 C C . THR A 1 263 ? 7.359 -10.156 0.798 1 98.88 263 THR A C 1
ATOM 2009 O O . THR A 1 263 ? 6.27 -9.906 1.316 1 98.88 263 THR A O 1
ATOM 2012 N N . ALA A 1 264 ? 8.008 -11.273 0.98 1 98.94 264 ALA A N 1
ATOM 2013 C CA . ALA A 1 264 ? 7.465 -12.305 1.857 1 98.94 264 ALA A CA 1
ATOM 2014 C C . ALA A 1 264 ? 7.387 -11.82 3.301 1 98.94 264 ALA A C 1
ATOM 2016 O O . ALA A 1 264 ? 6.402 -12.07 3.998 1 98.94 264 ALA A O 1
ATOM 2017 N N . ASP A 1 265 ? 8.453 -11.164 3.742 1 98.81 265 ASP A N 1
ATOM 2018 C CA . ASP A 1 265 ? 8.445 -10.578 5.078 1 98.81 265 ASP A CA 1
ATOM 2019 C C . ASP A 1 265 ? 7.301 -9.578 5.23 1 98.81 265 ASP A C 1
ATOM 2021 O O . ASP A 1 265 ? 6.641 -9.531 6.273 1 98.81 265 ASP A O 1
ATOM 2025 N N . GLU A 1 266 ? 7.125 -8.797 4.223 1 98.81 266 GLU A N 1
ATOM 2026 C CA . GLU A 1 266 ? 6.059 -7.797 4.281 1 98.81 266 GLU A CA 1
ATOM 2027 C C . GLU A 1 266 ? 4.684 -8.453 4.273 1 98.81 266 GLU A C 1
ATOM 2029 O O . GLU A 1 266 ? 3.748 -7.961 4.906 1 98.81 266 GLU A O 1
ATOM 2034 N N . LEU A 1 267 ? 4.523 -9.516 3.531 1 98.81 267 LEU A N 1
ATOM 2035 C CA . LEU A 1 267 ? 3.277 -10.273 3.582 1 98.81 267 LEU A CA 1
ATOM 2036 C C . LEU A 1 267 ? 2.98 -10.734 5.004 1 98.81 267 LEU A C 1
ATOM 2038 O O . LEU A 1 267 ? 1.84 -10.648 5.465 1 98.81 267 LEU A O 1
ATOM 2042 N N . ALA A 1 268 ? 3.975 -11.219 5.672 1 98.75 268 ALA A N 1
ATOM 2043 C CA . ALA A 1 268 ? 3.811 -11.609 7.07 1 98.75 268 ALA A CA 1
ATOM 2044 C C . ALA A 1 268 ? 3.359 -10.43 7.926 1 98.75 268 ALA A C 1
ATOM 2046 O O . ALA A 1 268 ? 2.471 -10.57 8.766 1 98.75 268 ALA A O 1
ATOM 2047 N N . ALA A 1 269 ? 4.008 -9.297 7.691 1 98.38 269 ALA A N 1
ATOM 2048 C CA . ALA A 1 269 ? 3.641 -8.086 8.422 1 98.38 269 ALA A CA 1
ATOM 2049 C C . ALA A 1 269 ? 2.182 -7.711 8.164 1 98.38 269 ALA A C 1
ATOM 2051 O O . ALA A 1 269 ? 1.473 -7.285 9.078 1 98.38 269 ALA A O 1
ATOM 2052 N N . LEU A 1 270 ? 1.731 -7.832 6.926 1 98.25 270 LEU A N 1
ATOM 2053 C CA . LEU A 1 270 ? 0.345 -7.535 6.578 1 98.25 270 LEU A CA 1
ATOM 2054 C C . LEU A 1 270 ? -0.608 -8.5 7.285 1 98.25 270 LEU A C 1
ATOM 2056 O O . LEU A 1 270 ? -1.697 -8.102 7.707 1 98.25 270 LEU A O 1
ATOM 2060 N N . HIS A 1 271 ? -0.18 -9.758 7.395 1 98.31 271 HIS A N 1
ATOM 2061 C CA . HIS A 1 271 ? -0.991 -10.703 8.156 1 98.31 271 HIS A CA 1
ATOM 2062 C C . HIS A 1 271 ? -1.166 -10.242 9.602 1 98.31 271 HIS A C 1
ATOM 2064 O O . HIS A 1 271 ? -2.266 -10.32 10.148 1 98.31 271 HIS A O 1
ATOM 2070 N N . ASP A 1 272 ? -0.136 -9.734 10.172 1 96.12 272 ASP A N 1
ATOM 2071 C CA . ASP A 1 272 ? -0.203 -9.203 11.523 1 96.12 272 ASP A CA 1
ATOM 2072 C C . ASP A 1 272 ? -1.163 -8.016 11.602 1 96.12 272 ASP A C 1
ATOM 2074 O O . ASP A 1 272 ? -1.802 -7.793 12.633 1 96.12 272 ASP A O 1
ATOM 2078 N N . ALA A 1 273 ? -1.234 -7.34 10.531 1 95.75 273 ALA A N 1
ATOM 2079 C CA . ALA A 1 273 ? -2.096 -6.16 10.469 1 95.75 273 ALA A CA 1
ATOM 2080 C C . ALA A 1 273 ? -3.541 -6.555 10.164 1 95.75 273 ALA A C 1
ATOM 2082 O O . ALA A 1 273 ? -4.414 -5.691 10.039 1 95.75 273 ALA A O 1
ATOM 2083 N N . GLY A 1 274 ? -3.826 -7.812 9.953 1 96.56 274 GLY A N 1
ATOM 2084 C CA . GLY A 1 274 ? -5.188 -8.289 9.773 1 96.56 274 GLY A CA 1
ATOM 2085 C C . GLY A 1 274 ? -5.508 -8.625 8.328 1 96.56 274 GLY A C 1
ATOM 2086 O O . GLY A 1 274 ? -6.613 -9.078 8.023 1 96.56 274 GLY A O 1
ATOM 2087 N N . TYR A 1 275 ? -4.559 -8.383 7.41 1 97.56 275 TYR A N 1
ATOM 2088 C CA . TYR A 1 275 ? -4.762 -8.82 6.035 1 97.56 275 TYR A CA 1
ATOM 2089 C C . TYR A 1 275 ? -4.805 -10.344 5.949 1 97.56 275 TYR A C 1
ATOM 2091 O O . TYR A 1 275 ? -4.055 -11.031 6.645 1 97.56 275 TYR A O 1
ATOM 2099 N N . ARG A 1 276 ? -5.574 -10.906 5.07 1 97.5 276 ARG A N 1
ATOM 2100 C CA . ARG A 1 276 ? -5.684 -12.352 4.906 1 97.5 276 ARG A CA 1
ATOM 2101 C C . ARG A 1 276 ? -5.262 -12.773 3.502 1 97.5 276 ARG A C 1
ATOM 2103 O O . ARG A 1 276 ? -5.77 -13.758 2.969 1 97.5 276 ARG A O 1
ATOM 2110 N N . ALA A 1 277 ? -4.414 -11.953 2.906 1 98.25 277 ALA A N 1
ATOM 2111 C CA . ALA A 1 277 ? -3.947 -12.18 1.541 1 98.25 277 ALA A CA 1
ATOM 2112 C C . ALA A 1 277 ? -3.158 -13.484 1.444 1 98.25 277 ALA A C 1
ATOM 2114 O O . ALA A 1 277 ? -2.439 -13.852 2.377 1 98.25 277 ALA A O 1
ATOM 2115 N N . TRP A 1 278 ? -3.293 -14.164 0.271 1 98.62 278 TRP A N 1
ATOM 2116 C CA . TRP A 1 278 ? -2.514 -15.359 -0.045 1 98.62 278 TRP A CA 1
ATOM 2117 C C . TRP A 1 278 ? -1.193 -14.984 -0.711 1 98.62 278 TRP A C 1
ATOM 2119 O O . TRP A 1 278 ? -1.089 -13.938 -1.354 1 98.62 278 TRP A O 1
ATOM 2129 N N . GLY A 1 279 ? -0.199 -15.82 -0.494 1 98.81 279 GLY A N 1
ATOM 2130 C CA . GLY A 1 279 ? 1.072 -15.633 -1.173 1 98.81 279 GLY A CA 1
ATOM 2131 C C . GLY A 1 279 ? 1.567 -16.875 -1.876 1 98.81 279 GLY A C 1
ATOM 2132 O O . GLY A 1 279 ? 1.514 -17.984 -1.316 1 98.81 279 GLY A O 1
ATOM 2133 N N . GLU A 1 280 ? 1.971 -16.703 -3.092 1 98.94 280 GLU A N 1
ATOM 2134 C CA . GLU A 1 280 ? 2.613 -17.734 -3.9 1 98.94 280 GLU A CA 1
ATOM 2135 C C . GLU A 1 280 ? 4.074 -17.391 -4.176 1 98.94 280 GLU A C 1
ATOM 2137 O O . GLU A 1 280 ? 4.398 -16.234 -4.496 1 98.94 280 GLU A O 1
ATOM 2142 N N . THR A 1 281 ? 4.902 -18.312 -3.949 1 98.88 281 THR A N 1
ATOM 2143 C CA . THR A 1 281 ? 6.203 -18.219 -4.602 1 98.88 281 THR A CA 1
ATOM 2144 C C . THR A 1 281 ? 6.332 -19.266 -5.707 1 98.88 281 THR A C 1
ATOM 2146 O O . THR A 1 281 ? 5.344 -19.891 -6.094 1 98.88 281 THR A O 1
ATOM 2149 N N . CYS A 1 282 ? 7.461 -19.297 -6.355 1 98.88 282 CYS A N 1
ATOM 2150 C CA . CYS A 1 282 ? 7.703 -20.297 -7.391 1 98.88 282 CYS A CA 1
ATOM 2151 C C . CYS A 1 282 ? 8.945 -21.125 -7.066 1 98.88 282 CYS A C 1
ATOM 2153 O O . CYS A 1 282 ? 9.836 -20.656 -6.359 1 98.88 282 CYS A O 1
ATOM 2155 N N . ILE A 1 283 ? 8.992 -22.266 -7.594 1 98.75 283 ILE A N 1
ATOM 2156 C CA . ILE A 1 283 ? 10.031 -23.219 -7.246 1 98.75 283 ILE A CA 1
ATOM 2157 C C . ILE A 1 283 ? 11.398 -22.656 -7.625 1 98.75 283 ILE A C 1
ATOM 2159 O O . ILE A 1 283 ? 12.391 -22.906 -6.934 1 98.75 283 ILE A O 1
ATOM 2163 N N . HIS A 1 284 ? 11.523 -21.859 -8.727 1 98.81 284 HIS A N 1
ATOM 2164 C CA . HIS A 1 284 ? 12.828 -21.359 -9.141 1 98.81 284 HIS A CA 1
ATOM 2165 C C . HIS A 1 284 ? 13.352 -20.312 -8.148 1 98.81 284 HIS A C 1
ATOM 2167 O O . HIS A 1 284 ? 14.562 -20.141 -8.016 1 98.81 284 HIS A O 1
ATOM 2173 N N . TYR A 1 285 ? 12.523 -19.641 -7.398 1 98.88 285 TYR A N 1
ATOM 2174 C CA . TYR A 1 285 ? 12.984 -18.703 -6.387 1 98.88 285 TYR A CA 1
ATOM 2175 C C . TYR A 1 285 ? 13.516 -19.438 -5.16 1 98.88 285 TYR A C 1
ATOM 2177 O O . TYR A 1 285 ? 14.305 -18.875 -4.391 1 98.88 285 TYR A O 1
ATOM 2185 N N . LEU A 1 286 ? 13.07 -20.656 -4.98 1 98.88 286 LEU A N 1
ATOM 2186 C CA . LEU A 1 286 ? 13.492 -21.484 -3.852 1 98.88 286 LEU A CA 1
ATOM 2187 C C . LEU A 1 286 ? 14.719 -22.312 -4.215 1 98.88 286 LEU A C 1
ATOM 2189 O O . LEU A 1 286 ? 15.477 -22.734 -3.336 1 98.88 286 LEU A O 1
ATOM 2193 N N . ALA A 1 287 ? 14.984 -22.531 -5.547 1 98.56 287 ALA A N 1
ATOM 2194 C CA . ALA A 1 287 ? 15.984 -23.516 -5.953 1 98.56 287 ALA A CA 1
ATOM 2195 C C . ALA A 1 287 ? 17.188 -22.828 -6.594 1 98.56 287 ALA A C 1
ATOM 2197 O O . ALA A 1 287 ? 18.266 -23.422 -6.684 1 98.56 287 ALA A O 1
ATOM 2198 N N . LEU A 1 288 ? 17 -21.609 -7.109 1 98.56 288 LEU A N 1
ATOM 2199 C CA . LEU A 1 288 ? 18.047 -20.922 -7.84 1 98.56 288 LEU A CA 1
ATOM 2200 C C . LEU A 1 288 ? 18.375 -19.562 -7.203 1 98.56 288 LEU A C 1
ATOM 2202 O O . LEU A 1 288 ? 17.547 -19.016 -6.473 1 98.56 288 LEU A O 1
ATOM 2206 N N . THR A 1 289 ? 19.578 -19.062 -7.441 1 98.44 289 THR A N 1
ATOM 2207 C CA . THR A 1 289 ? 19.984 -17.719 -7.078 1 98.44 289 THR A CA 1
ATOM 2208 C C . THR A 1 289 ? 20.516 -16.969 -8.297 1 98.44 289 THR A C 1
ATOM 2210 O O . THR A 1 289 ? 20.812 -17.578 -9.328 1 98.44 289 THR A O 1
ATOM 2213 N N . THR A 1 290 ? 20.594 -15.711 -8.148 1 98.25 290 THR A N 1
ATOM 2214 C CA . THR A 1 290 ? 21.016 -14.836 -9.234 1 98.25 290 THR A CA 1
ATOM 2215 C C . THR A 1 290 ? 22.344 -15.312 -9.828 1 98.25 290 THR A C 1
ATOM 2217 O O . THR A 1 290 ? 22.516 -15.312 -11.055 1 98.25 290 THR A O 1
ATOM 2220 N N . GLU A 1 291 ? 23.25 -15.789 -9.031 1 97.12 291 GLU A N 1
ATOM 2221 C CA . GLU A 1 291 ? 24.609 -16.156 -9.453 1 97.12 291 GLU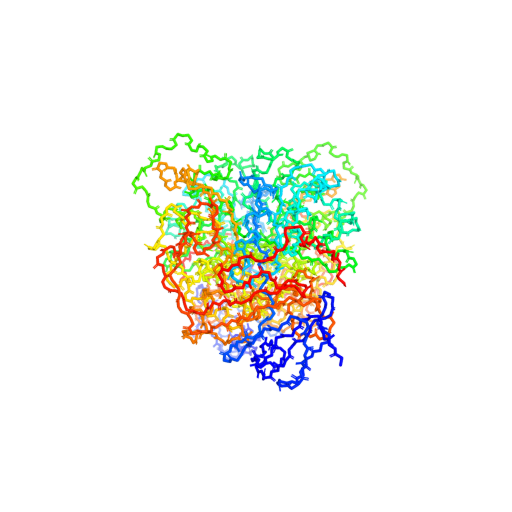 A CA 1
ATOM 2222 C C . GLU A 1 291 ? 24.578 -17.391 -10.367 1 97.12 291 GLU A C 1
ATOM 2224 O O . GLU A 1 291 ? 25.5 -17.594 -11.156 1 97.12 291 GLU A O 1
ATOM 2229 N N . GLU A 1 292 ? 23.484 -18.109 -10.336 1 96.5 292 GLU A N 1
ATOM 2230 C CA . GLU A 1 292 ? 23.375 -19.344 -11.109 1 96.5 292 GLU A CA 1
ATOM 2231 C C . GLU A 1 292 ? 22.625 -19.109 -12.414 1 96.5 292 GLU A C 1
ATOM 2233 O O . GLU A 1 292 ? 22.5 -20.016 -13.242 1 96.5 292 GLU A O 1
ATOM 2238 N N . CYS A 1 293 ? 22.172 -17.891 -12.594 1 97.62 293 CYS A N 1
ATOM 2239 C CA . CYS A 1 293 ? 21.219 -17.672 -13.672 1 97.62 293 CYS A CA 1
ATOM 2240 C C . CYS A 1 293 ? 21.891 -17.062 -14.891 1 97.62 293 CYS A C 1
ATOM 2242 O O . CYS A 1 293 ? 22.875 -16.328 -14.766 1 97.62 293 CYS A O 1
ATOM 2244 N N . ASP A 1 294 ? 21.438 -17.422 -16.016 1 95.88 294 ASP A N 1
ATOM 2245 C CA . ASP A 1 294 ? 21.75 -16.875 -17.312 1 95.88 294 ASP A CA 1
ATOM 2246 C C . ASP A 1 294 ? 20.5 -16.719 -18.172 1 95.88 294 ASP A C 1
ATOM 2248 O O . ASP A 1 294 ? 19.391 -16.562 -17.641 1 95.88 294 ASP A O 1
ATOM 2252 N N . GLU A 1 295 ? 20.578 -16.719 -19.453 1 94 295 GLU A N 1
ATOM 2253 C CA . GLU A 1 295 ? 19.438 -16.5 -20.344 1 94 295 GLU A CA 1
ATOM 2254 C C . GLU A 1 295 ? 18.391 -17.594 -20.172 1 94 295 GLU A C 1
ATOM 2256 O O . GLU A 1 295 ? 17.203 -17.344 -20.375 1 94 295 GLU A O 1
ATOM 2261 N N . ARG A 1 296 ? 18.875 -18.781 -19.688 1 95.5 296 ARG A N 1
ATOM 2262 C CA . ARG A 1 296 ? 17.969 -19.922 -19.5 1 95.5 296 ARG A CA 1
ATOM 2263 C C . ARG A 1 296 ? 16.906 -19.609 -18.438 1 95.5 296 ARG A C 1
ATOM 2265 O O . ARG A 1 296 ? 15.789 -20.125 -18.5 1 95.5 296 ARG A O 1
ATOM 2272 N N . MET A 1 297 ? 17.266 -18.703 -17.531 1 97.38 297 MET A N 1
ATOM 2273 C CA . MET A 1 297 ? 16.438 -18.469 -16.359 1 97.38 297 MET A CA 1
ATOM 2274 C C . MET A 1 297 ? 15.766 -17.094 -16.422 1 97.38 297 MET A C 1
ATOM 2276 O O . MET A 1 297 ? 15.234 -16.625 -15.414 1 97.38 297 MET A O 1
ATOM 2280 N N . LYS A 1 298 ? 15.828 -16.469 -17.578 1 96.38 298 LYS A N 1
ATOM 2281 C CA . LYS A 1 298 ? 15.195 -15.148 -17.688 1 96.38 298 LYS A CA 1
ATOM 2282 C C . LYS A 1 298 ? 13.695 -15.242 -17.422 1 96.38 298 LYS A C 1
ATOM 2284 O O . LYS A 1 298 ? 12.977 -15.93 -18.156 1 96.38 298 LYS A O 1
ATOM 2289 N N . VAL A 1 299 ? 13.281 -14.586 -16.375 1 96.75 299 VAL A N 1
ATOM 2290 C CA . VAL A 1 299 ? 11.883 -14.555 -15.945 1 96.75 299 VAL A CA 1
ATOM 2291 C C . VAL A 1 299 ? 11.609 -13.266 -15.18 1 96.75 299 VAL A C 1
ATOM 2293 O O . VAL A 1 299 ? 12.531 -12.617 -14.672 1 96.75 299 VAL A O 1
ATOM 2296 N N . ASN A 1 300 ? 10.422 -12.82 -15.172 1 95.25 300 ASN A N 1
ATOM 2297 C CA . ASN A 1 300 ? 9.977 -11.664 -14.398 1 95.25 300 ASN A CA 1
ATOM 2298 C C . ASN A 1 300 ? 8.789 -12.008 -13.508 1 95.25 300 ASN A C 1
ATOM 2300 O O . ASN A 1 300 ? 7.727 -12.398 -14 1 95.25 300 ASN A O 1
ATOM 2304 N N . PRO A 1 301 ? 8.992 -11.883 -12.188 1 97.75 301 PRO A N 1
ATOM 2305 C CA . PRO A 1 301 ? 10.125 -11.289 -11.477 1 97.75 301 PRO A CA 1
ATOM 2306 C C . PRO A 1 301 ? 11.367 -12.188 -11.508 1 97.75 301 PRO A C 1
ATOM 2308 O O . PRO A 1 301 ? 11.25 -13.406 -11.656 1 97.75 301 PRO A O 1
ATOM 2311 N N . PRO A 1 302 ? 12.523 -11.578 -11.391 1 98.31 302 PRO A N 1
ATOM 2312 C CA . PRO A 1 302 ? 13.758 -12.352 -11.555 1 98.31 302 PRO A CA 1
ATOM 2313 C C . PRO A 1 302 ? 14.094 -13.188 -10.328 1 98.31 302 PRO A C 1
ATOM 2315 O O . PRO A 1 302 ? 13.57 -12.93 -9.234 1 98.31 302 PRO A O 1
ATOM 2318 N N . VAL A 1 303 ? 14.891 -14.227 -10.57 1 98.75 303 VAL A N 1
ATOM 2319 C CA . VAL A 1 303 ? 15.531 -14.945 -9.477 1 98.75 303 VAL A CA 1
ATOM 2320 C C . VAL A 1 303 ? 16.5 -14.023 -8.742 1 98.75 303 VAL A C 1
ATOM 2322 O O . VAL A 1 303 ? 17.234 -13.266 -9.375 1 98.75 303 VAL A O 1
ATOM 2325 N N . ARG A 1 304 ? 16.562 -14.125 -7.406 1 98.62 304 ARG A N 1
ATOM 2326 C CA . ARG A 1 304 ? 17.281 -13.109 -6.648 1 98.62 304 ARG A CA 1
ATOM 2327 C C . ARG A 1 304 ? 18.391 -13.727 -5.805 1 98.62 304 ARG A C 1
ATOM 2329 O O . ARG A 1 304 ? 18.953 -14.758 -6.176 1 98.62 304 ARG A O 1
ATOM 2336 N N . SER A 1 305 ? 18.81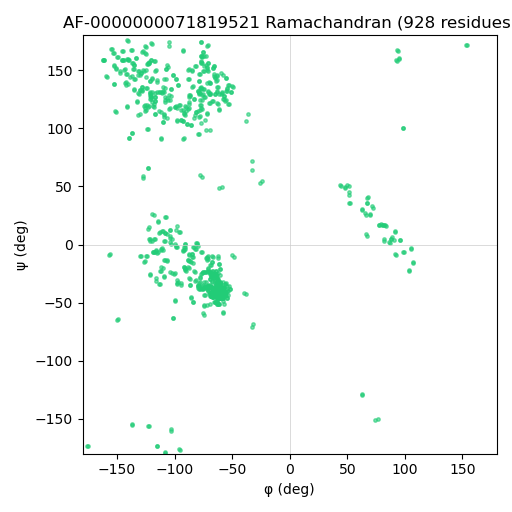2 -13.031 -4.707 1 98.56 305 SER A N 1
ATOM 2337 C CA . SER A 1 305 ? 20 -13.383 -3.93 1 98.56 305 SER A CA 1
ATOM 2338 C C . SER A 1 305 ? 19.75 -14.594 -3.045 1 98.56 305 SER A C 1
ATOM 2340 O O . SER A 1 305 ? 18.594 -15.008 -2.861 1 98.56 305 SER A O 1
ATOM 2342 N N . LYS A 1 306 ? 20.812 -15.156 -2.547 1 98.75 306 LYS A N 1
ATOM 2343 C CA . LYS A 1 306 ? 20.719 -16.234 -1.569 1 98.75 306 LYS A CA 1
ATOM 2344 C C . LYS A 1 306 ? 19.938 -15.805 -0.335 1 98.75 306 LYS A C 1
ATOM 2346 O O . LYS A 1 306 ? 19.188 -16.594 0.24 1 98.75 306 LYS A O 1
ATOM 2351 N N . ALA A 1 307 ? 20.109 -14.562 0.056 1 98.69 307 ALA A N 1
ATOM 2352 C CA . ALA A 1 307 ? 19.359 -14.039 1.202 1 98.69 307 ALA A CA 1
ATOM 2353 C C . ALA A 1 307 ? 17.859 -14.047 0.935 1 98.69 307 ALA A C 1
ATOM 2355 O O . ALA A 1 307 ? 17.062 -14.391 1.816 1 98.69 307 ALA A O 1
ATOM 2356 N N . ASP A 1 308 ? 17.484 -13.656 -0.256 1 98.81 308 ASP A N 1
ATOM 2357 C CA . ASP A 1 308 ? 16.078 -13.734 -0.644 1 98.81 308 ASP A CA 1
ATOM 2358 C C . ASP A 1 308 ? 15.57 -15.172 -0.589 1 98.81 308 ASP A C 1
ATOM 2360 O O . ASP A 1 308 ? 14.492 -15.438 -0.05 1 98.81 308 ASP A O 1
ATOM 2364 N N . GLN A 1 309 ? 16.328 -16.062 -1.118 1 98.88 309 GLN A N 1
ATOM 2365 C CA . GLN A 1 309 ? 15.969 -17.484 -1.153 1 98.88 309 GLN A CA 1
ATOM 2366 C C . GLN A 1 309 ? 15.742 -18.031 0.253 1 98.88 309 GLN A C 1
ATOM 2368 O O . GLN A 1 309 ? 14.75 -18.719 0.503 1 98.88 309 GLN A O 1
ATOM 2373 N N . GLU A 1 310 ? 16.641 -17.703 1.128 1 98.81 310 GLU A N 1
ATOM 2374 C CA . GLU A 1 310 ? 16.531 -18.188 2.5 1 98.81 310 GLU A CA 1
ATOM 2375 C C . GLU A 1 310 ? 15.297 -17.641 3.193 1 98.81 310 GLU A C 1
ATOM 2377 O O . GLU A 1 310 ? 14.594 -18.375 3.895 1 98.81 310 GLU A O 1
ATOM 2382 N N . THR A 1 311 ? 15.008 -16.375 2.949 1 98.88 311 THR A N 1
ATOM 2383 C CA . THR A 1 311 ? 13.82 -15.781 3.533 1 98.88 311 THR A CA 1
ATOM 2384 C C . THR A 1 311 ? 12.555 -16.422 2.971 1 98.88 311 THR A C 1
ATOM 2386 O O . THR A 1 311 ? 11.594 -16.672 3.705 1 98.88 311 THR A O 1
ATOM 2389 N N . LEU A 1 312 ? 12.539 -16.703 1.713 1 98.94 312 LEU A N 1
ATOM 2390 C CA . LEU A 1 312 ? 11.391 -17.359 1.104 1 98.94 312 LEU A CA 1
ATOM 2391 C C . LEU A 1 312 ? 11.164 -18.734 1.707 1 98.94 312 LEU A C 1
ATOM 2393 O O . LEU A 1 312 ? 10.023 -19.125 1.958 1 98.94 312 LEU A O 1
ATOM 2397 N N . TRP A 1 313 ? 12.258 -19.484 1.939 1 98.94 313 TRP A N 1
ATOM 2398 C CA . TRP A 1 313 ? 12.125 -20.781 2.59 1 98.94 313 TRP A CA 1
ATOM 2399 C C . TRP A 1 313 ? 11.555 -20.641 3.994 1 98.94 313 TRP A C 1
ATOM 2401 O O . TRP A 1 313 ? 10.695 -21.422 4.41 1 98.94 313 TRP A O 1
ATOM 2411 N N . GLU A 1 314 ? 12.047 -19.625 4.723 1 98.88 314 GLU A N 1
ATOM 2412 C CA . GLU A 1 314 ? 11.539 -19.375 6.07 1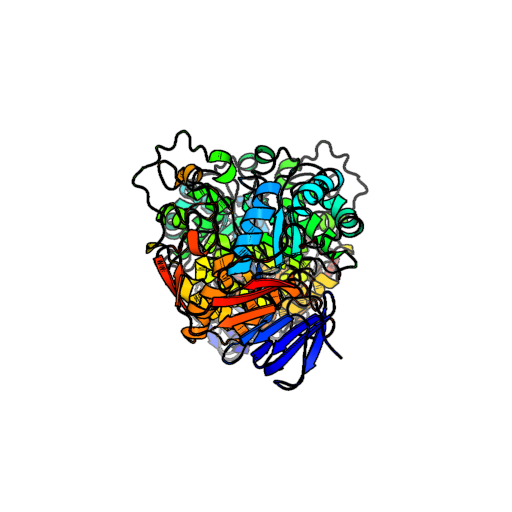 98.88 314 GLU A CA 1
ATOM 2413 C C . GLU A 1 314 ? 10.047 -19.062 6.055 1 98.88 314 GLU A C 1
ATOM 2415 O O . GLU A 1 314 ? 9.289 -19.594 6.867 1 98.88 314 GLU A O 1
ATOM 2420 N N . ARG A 1 315 ? 9.648 -18.234 5.086 1 98.94 315 ARG A N 1
ATOM 2421 C CA . ARG A 1 315 ? 8.258 -17.781 5.004 1 98.94 315 ARG A CA 1
ATOM 2422 C C . ARG A 1 315 ? 7.367 -18.891 4.43 1 98.94 315 ARG A C 1
ATOM 2424 O O . ARG A 1 315 ? 6.164 -18.922 4.695 1 98.94 315 ARG A O 1
ATOM 2431 N N . LEU A 1 316 ? 7.953 -19.766 3.68 1 98.88 316 LEU A N 1
ATOM 2432 C CA . LEU A 1 316 ? 7.23 -20.969 3.266 1 98.88 316 LEU A CA 1
ATOM 2433 C C . LEU A 1 316 ? 6.984 -21.891 4.453 1 98.88 316 LEU A C 1
ATOM 2435 O O . LEU A 1 316 ? 5.879 -22.406 4.633 1 98.88 316 LEU A O 1
ATOM 2439 N N . ALA A 1 317 ? 7.988 -22.062 5.23 1 98.81 317 ALA A N 1
ATOM 2440 C CA . ALA A 1 317 ? 7.938 -22.969 6.375 1 98.81 317 ALA A CA 1
ATOM 2441 C C . ALA A 1 317 ? 6.945 -22.469 7.422 1 98.81 317 ALA A C 1
ATOM 2443 O O . ALA A 1 317 ? 6.23 -23.266 8.031 1 98.81 317 ALA A O 1
ATOM 2444 N N . ASP A 1 318 ? 6.859 -21.141 7.598 1 98.5 318 ASP A N 1
ATOM 2445 C CA . ASP A 1 318 ? 6.059 -20.641 8.711 1 98.5 318 ASP A CA 1
ATOM 2446 C C . ASP A 1 318 ? 4.617 -20.375 8.273 1 98.5 318 ASP A C 1
ATOM 2448 O O . ASP A 1 318 ? 3.795 -19.906 9.062 1 98.5 318 ASP A O 1
ATOM 2452 N N . GLY A 1 319 ? 4.32 -20.594 6.984 1 98.44 319 GLY A N 1
ATOM 2453 C CA . GLY A 1 319 ? 2.941 -20.547 6.527 1 98.44 319 GLY A CA 1
ATOM 2454 C C . GLY A 1 319 ? 2.572 -19.234 5.871 1 98.44 319 GLY A C 1
ATOM 2455 O O . GLY A 1 319 ? 1.483 -19.094 5.309 1 98.44 319 GLY A O 1
ATOM 2456 N N . THR A 1 320 ? 3.479 -18.219 5.895 1 98.69 320 THR A N 1
ATOM 2457 C CA . THR A 1 320 ? 3.205 -16.938 5.266 1 98.69 320 THR A CA 1
ATOM 2458 C C . THR A 1 320 ? 2.986 -17.094 3.764 1 98.69 320 THR A C 1
ATOM 2460 O O . THR A 1 320 ? 1.987 -16.625 3.219 1 98.69 320 THR A O 1
ATOM 2463 N N . VAL A 1 321 ? 3.938 -17.781 3.137 1 98.81 321 VAL A N 1
ATOM 2464 C CA . VAL A 1 321 ? 3.754 -18.188 1.747 1 98.81 321 VAL A CA 1
ATOM 2465 C C . VAL A 1 321 ? 2.939 -19.484 1.685 1 98.81 321 VAL A C 1
ATOM 2467 O O . VAL A 1 321 ? 3.33 -20.5 2.26 1 98.81 321 VAL A O 1
ATOM 2470 N N . SER A 1 322 ? 1.862 -19.422 0.932 1 98.5 322 SER A N 1
ATOM 2471 C CA . SER A 1 322 ? 0.837 -20.453 1.05 1 98.5 322 SER A CA 1
ATOM 2472 C C . SER A 1 322 ? 0.998 -21.516 -0.03 1 98.5 322 SER A C 1
ATOM 2474 O O . SER A 1 322 ? 0.608 -22.672 0.165 1 98.5 322 SER A O 1
ATOM 2476 N N . THR A 1 323 ? 1.507 -21.062 -1.137 1 98.69 323 THR A N 1
ATOM 2477 C CA . THR A 1 323 ? 1.498 -21.953 -2.297 1 98.69 323 THR A CA 1
ATOM 2478 C C . THR A 1 323 ? 2.789 -21.797 -3.1 1 98.69 323 THR A C 1
ATOM 2480 O O . THR A 1 323 ? 3.506 -20.812 -2.955 1 98.69 323 THR A O 1
ATOM 2483 N N . ILE A 1 324 ? 3.004 -22.812 -3.846 1 98.69 324 ILE A N 1
ATOM 2484 C CA . ILE A 1 324 ? 4.086 -22.766 -4.82 1 98.69 324 ILE A CA 1
ATOM 2485 C C . ILE A 1 324 ? 3.525 -22.984 -6.227 1 98.69 324 ILE A C 1
ATOM 2487 O O . ILE A 1 324 ? 2.723 -23.891 -6.449 1 98.69 324 ILE A O 1
ATOM 2491 N N . GLY A 1 325 ? 3.859 -22.094 -7.125 1 98.62 325 GLY A N 1
ATOM 2492 C CA . GLY A 1 325 ? 3.637 -22.266 -8.555 1 98.62 325 GLY A CA 1
ATOM 2493 C C . GLY A 1 325 ? 4.926 -22.344 -9.352 1 98.62 325 GLY A C 1
ATOM 2494 O O . GLY A 1 325 ? 6.004 -22.531 -8.789 1 98.62 325 GLY A O 1
ATOM 2495 N N . THR A 1 326 ? 4.797 -22.359 -10.68 1 98.62 326 THR A N 1
ATOM 2496 C CA . THR A 1 326 ? 6.016 -22.484 -11.469 1 98.62 326 THR A CA 1
ATOM 2497 C C . THR A 1 326 ? 6.117 -21.359 -12.492 1 98.62 326 THR A C 1
ATOM 2499 O O . THR A 1 326 ? 7.184 -21.141 -13.07 1 98.62 326 THR A O 1
ATOM 2502 N N . ASP A 1 327 ? 4.98 -20.703 -12.688 1 98.19 327 ASP A N 1
ATOM 2503 C CA . ASP A 1 327 ? 4.965 -19.719 -13.758 1 98.19 327 ASP A CA 1
ATOM 2504 C C . ASP A 1 327 ? 5.457 -20.328 -15.07 1 98.19 327 ASP A C 1
ATOM 2506 O O . ASP A 1 327 ? 6.109 -19.641 -15.867 1 98.19 327 ASP A O 1
ATOM 2510 N N . HIS A 1 328 ? 5.172 -21.562 -15.344 1 98.12 328 HIS A N 1
ATOM 2511 C CA . HIS A 1 328 ? 5.625 -22.375 -16.469 1 98.12 328 HIS A CA 1
ATOM 2512 C C . HIS A 1 328 ? 5.254 -21.734 -17.797 1 98.12 328 HIS A C 1
ATOM 2514 O O . HIS A 1 328 ? 4.086 -21.422 -18.047 1 98.12 328 HIS A O 1
ATOM 2520 N N . CYS A 1 329 ? 6.234 -21.531 -18.625 1 95.44 329 CYS A N 1
ATOM 2521 C CA . CYS A 1 329 ? 6.125 -21.094 -20.016 1 95.44 329 CYS A CA 1
ATOM 2522 C C . CYS A 1 329 ? 6.961 -21.969 -20.922 1 95.44 329 CYS A C 1
ATOM 2524 O O . CYS A 1 329 ? 8.188 -21.844 -20.984 1 95.44 329 CYS A O 1
ATOM 2526 N N . ALA A 1 330 ? 6.301 -22.688 -21.703 1 93.56 330 ALA A N 1
ATOM 2527 C CA . ALA A 1 330 ? 7.047 -23.562 -22.625 1 93.56 330 ALA A CA 1
ATOM 2528 C C . ALA A 1 330 ? 7.496 -22.797 -23.859 1 93.56 330 ALA A C 1
ATOM 2530 O O . ALA A 1 330 ? 6.672 -22.219 -24.578 1 93.56 330 ALA A O 1
ATOM 2531 N N . ASN A 1 331 ? 8.742 -22.578 -24.016 1 95.06 331 ASN A N 1
ATOM 2532 C CA . ASN A 1 331 ? 9.344 -22.078 -25.234 1 95.06 331 ASN A CA 1
ATOM 2533 C C . ASN A 1 331 ? 10.492 -22.969 -25.703 1 95.06 331 ASN A C 1
ATOM 2535 O O . ASN A 1 331 ? 11.07 -23.719 -24.922 1 95.06 331 ASN A O 1
ATOM 2539 N N . LEU A 1 332 ? 10.68 -23 -26.953 1 95.5 332 LEU A N 1
ATOM 2540 C CA . LEU A 1 332 ? 11.711 -23.844 -27.547 1 95.5 332 LEU A CA 1
ATOM 2541 C C . LEU A 1 332 ? 13.086 -23.203 -27.375 1 95.5 332 LEU A C 1
ATOM 2543 O O . LEU A 1 332 ? 13.227 -21.969 -27.469 1 95.5 332 LEU A O 1
ATOM 2547 N N . ALA A 1 333 ? 14.062 -24.062 -27.219 1 94.19 333 ALA A N 1
ATOM 2548 C CA . ALA A 1 333 ? 15.438 -23.578 -27.062 1 94.19 333 ALA A CA 1
ATOM 2549 C C . ALA A 1 333 ? 15.836 -22.656 -28.203 1 94.19 333 ALA A C 1
ATOM 2551 O O . ALA A 1 333 ? 16.531 -21.672 -28 1 94.19 333 ALA A O 1
ATOM 2552 N N . GLU A 1 334 ? 15.375 -22.938 -29.359 1 93.31 334 GLU A N 1
ATOM 2553 C CA . GLU A 1 334 ? 15.742 -22.156 -30.547 1 93.31 334 GLU A CA 1
ATOM 2554 C C . GLU A 1 334 ? 15.188 -20.75 -30.469 1 93.31 334 GLU A C 1
ATOM 2556 O O . GLU A 1 334 ? 15.727 -19.828 -31.094 1 93.31 334 GLU A O 1
ATOM 2561 N N . ASN A 1 335 ? 14.102 -20.578 -29.703 1 94.31 335 ASN A N 1
ATOM 2562 C CA . ASN A 1 335 ? 13.469 -19.266 -29.578 1 94.31 335 ASN A CA 1
ATOM 2563 C C . ASN A 1 335 ? 13.867 -18.578 -28.281 1 94.31 335 ASN A C 1
ATOM 2565 O O . ASN A 1 335 ? 13.789 -17.359 -28.172 1 94.31 335 ASN A O 1
ATOM 2569 N N . LYS A 1 336 ? 14.227 -19.297 -27.312 1 94.38 336 LYS A N 1
ATOM 2570 C CA . LYS A 1 336 ? 14.523 -18.828 -25.969 1 94.38 336 LYS A CA 1
ATOM 2571 C C . LYS A 1 336 ? 15.758 -17.922 -25.953 1 94.38 336 LYS A C 1
ATOM 2573 O O . LYS A 1 336 ? 15.734 -16.844 -25.359 1 94.38 336 LYS A O 1
ATOM 2578 N N . PHE A 1 337 ? 16.766 -18.312 -26.688 1 92.06 337 PHE A N 1
ATOM 2579 C CA . PHE A 1 337 ? 18.078 -17.672 -26.562 1 92.06 337 PHE A CA 1
ATOM 2580 C C . PHE A 1 337 ? 18.281 -16.656 -27.672 1 92.06 337 PHE A C 1
ATOM 2582 O O . PHE A 1 337 ? 18.266 -17 -28.859 1 92.06 337 PHE A O 1
ATOM 2589 N N . GLY A 1 338 ? 18.453 -15.398 -27.188 1 89.06 338 GLY A N 1
ATOM 2590 C CA . GLY A 1 338 ? 18.812 -14.328 -28.094 1 89.06 338 GLY A CA 1
ATOM 2591 C C . GLY A 1 338 ? 20.281 -13.953 -28.016 1 89.06 338 GLY A C 1
ATOM 2592 O O . GLY A 1 338 ? 21.125 -14.766 -27.609 1 89.06 338 GLY A O 1
ATOM 2593 N N . GLU A 1 339 ? 20.609 -12.789 -28.469 1 86.75 339 GLU A N 1
ATOM 2594 C CA . GLU A 1 339 ? 22 -12.328 -28.484 1 86.75 339 GLU A CA 1
ATOM 2595 C C . GLU A 1 339 ? 22.484 -12.031 -27.062 1 86.75 339 GLU A C 1
ATOM 2597 O O . GLU A 1 339 ? 23.688 -11.969 -26.812 1 86.75 339 GLU A O 1
ATOM 2602 N N . GLY A 1 340 ? 21.625 -11.977 -26.172 1 88.25 340 GLY A N 1
ATOM 2603 C CA . GLY A 1 340 ? 21.906 -11.688 -24.781 1 88.25 340 GLY A CA 1
ATOM 2604 C C . GLY A 1 340 ? 20.672 -11.773 -23.906 1 88.25 340 GLY A C 1
ATOM 2605 O O . GLY A 1 340 ? 19.609 -12.203 -24.344 1 88.25 340 GLY A O 1
ATOM 2606 N N . ILE A 1 341 ? 20.891 -11.383 -22.688 1 92 341 ILE A N 1
ATOM 2607 C CA . ILE A 1 341 ? 19.828 -11.523 -21.688 1 92 341 ILE A CA 1
ATOM 2608 C C . ILE A 1 341 ? 18.625 -10.695 -22.109 1 92 341 ILE A C 1
ATOM 2610 O O . ILE A 1 341 ? 17.484 -11.125 -21.938 1 92 341 ILE A O 1
ATOM 2614 N N . ARG A 1 342 ? 18.797 -9.602 -22.703 1 88.44 342 ARG A N 1
ATOM 2615 C CA . ARG A 1 342 ? 17.703 -8.703 -23.031 1 88.44 342 ARG A CA 1
ATOM 2616 C C . ARG A 1 342 ? 16.891 -9.242 -24.203 1 88.44 342 ARG A C 1
ATOM 2618 O O . ARG A 1 342 ? 15.672 -9.055 -24.266 1 88.44 342 ARG A O 1
ATOM 2625 N N . ASP A 1 343 ? 17.562 -9.953 -25.125 1 88.31 343 ASP A N 1
ATOM 2626 C CA . ASP A 1 343 ? 16.891 -10.422 -26.344 1 88.31 343 ASP A CA 1
ATOM 2627 C C . ASP A 1 343 ? 16.344 -11.836 -26.156 1 88.31 343 ASP A C 1
ATOM 2629 O O . ASP A 1 343 ? 15.68 -12.367 -27.047 1 88.31 343 ASP A O 1
ATOM 2633 N N . SER A 1 344 ? 16.625 -12.414 -25.062 1 93.06 344 SER A N 1
ATOM 2634 C CA . SER A 1 344 ? 16.094 -13.75 -24.781 1 93.06 344 SER A CA 1
ATOM 2635 C C . SER A 1 344 ? 14.656 -13.672 -24.25 1 93.06 344 SER A C 1
ATOM 2637 O O . SER A 1 344 ? 14.242 -12.648 -23.703 1 93.06 344 SER A O 1
ATOM 2639 N N . LEU A 1 345 ? 13.922 -14.695 -24.453 1 93.56 345 LEU A N 1
ATOM 2640 C CA . LEU A 1 345 ? 12.508 -14.719 -24.094 1 93.56 345 LEU A CA 1
ATOM 2641 C C . LEU A 1 345 ? 12.336 -14.867 -22.578 1 93.56 345 LEU A C 1
ATOM 2643 O O . LEU A 1 345 ? 13.125 -15.555 -21.938 1 93.56 345 LEU A O 1
ATOM 2647 N N . LEU A 1 346 ? 11.281 -14.305 -22.109 1 94.69 346 LEU A N 1
ATOM 2648 C CA . LEU A 1 346 ? 10.891 -14.484 -20.719 1 94.69 346 LEU A CA 1
ATOM 2649 C C . LEU A 1 346 ? 10.211 -15.836 -20.516 1 94.69 346 LEU A C 1
ATOM 2651 O O . LEU A 1 346 ? 9.422 -16.266 -21.359 1 94.69 346 LEU A O 1
ATOM 2655 N N . GLY A 1 347 ? 10.5 -16.484 -19.406 1 95.94 347 GLY A N 1
ATOM 2656 C CA . GLY A 1 347 ? 9.805 -17.703 -19.031 1 95.94 347 GLY A CA 1
ATOM 2657 C C . GLY A 1 347 ? 10.523 -18.969 -19.469 1 95.94 347 GLY A C 1
ATOM 2658 O O . GLY A 1 347 ? 11.359 -18.922 -20.375 1 95.94 347 GLY A O 1
ATOM 2659 N N . PHE A 1 348 ? 10.242 -20 -18.891 1 97.31 348 PHE A N 1
ATOM 2660 C CA . PHE A 1 348 ? 10.852 -21.297 -19.156 1 97.31 348 PHE A CA 1
ATOM 2661 C C . PHE A 1 348 ? 9.977 -22.422 -18.609 1 97.31 348 PHE A C 1
ATOM 2663 O O . PHE A 1 348 ? 9.078 -22.188 -17.797 1 97.31 348 PHE A O 1
ATOM 2670 N N . PRO A 1 349 ? 10.117 -23.672 -19.094 1 97.19 349 PRO A N 1
ATOM 2671 C CA . PRO A 1 349 ? 9.391 -24.812 -18.531 1 97.19 349 PRO A CA 1
ATOM 2672 C C . PRO A 1 349 ? 9.891 -25.203 -17.141 1 97.19 349 PRO A C 1
ATOM 2674 O O . PRO A 1 349 ? 11.102 -25.172 -16.891 1 97.19 349 PRO A O 1
ATOM 2677 N N . SER A 1 350 ? 8.875 -25.547 -16.25 1 97.62 350 SER A N 1
ATOM 2678 C CA . SER A 1 350 ? 9.367 -25.812 -14.891 1 97.62 350 SER A CA 1
ATOM 2679 C C . SER A 1 350 ? 8.398 -26.703 -14.125 1 97.62 350 SER A C 1
ATOM 2681 O O . SER A 1 350 ? 8.758 -27.266 -13.086 1 97.62 350 SER A O 1
ATOM 2683 N N . THR A 1 351 ? 7.219 -27.031 -14.547 1 98.62 351 THR A N 1
ATOM 2684 C CA . THR A 1 351 ? 6.16 -27.656 -13.758 1 98.62 351 THR A CA 1
ATOM 2685 C C . THR A 1 351 ? 6.574 -29.062 -13.305 1 98.62 351 THR A C 1
ATOM 2687 O O . THR A 1 351 ? 6.391 -29.406 -12.133 1 98.62 351 THR A O 1
ATOM 2690 N N . PRO A 1 352 ? 7.23 -29.891 -14.156 1 98.56 352 PRO A N 1
ATOM 2691 C CA . PRO A 1 352 ? 7.484 -31.281 -13.766 1 98.56 352 PRO A CA 1
ATOM 2692 C C . PRO A 1 352 ? 8.477 -31.406 -12.617 1 98.56 352 PRO A C 1
ATOM 2694 O O . PRO A 1 352 ? 8.586 -32.469 -11.992 1 98.56 352 PRO A O 1
ATOM 2697 N N . VAL A 1 353 ? 9.219 -30.328 -12.312 1 98.62 353 VAL A N 1
ATOM 2698 C CA . VAL A 1 353 ? 10.234 -30.438 -11.266 1 98.62 353 VAL A CA 1
ATOM 2699 C C . VAL A 1 353 ? 9.727 -29.781 -9.984 1 98.62 353 VAL A C 1
ATOM 2701 O O . VAL A 1 353 ? 10.414 -29.766 -8.969 1 98.62 353 VAL A O 1
ATOM 2704 N N . MET A 1 354 ? 8.484 -29.234 -9.992 1 98.81 354 MET A N 1
ATOM 2705 C CA . MET A 1 354 ? 7.969 -28.5 -8.844 1 98.81 354 MET A CA 1
ATOM 2706 C C . MET A 1 354 ? 7.969 -29.375 -7.59 1 98.81 354 MET A C 1
ATOM 2708 O O . MET A 1 354 ? 8.727 -29.125 -6.652 1 98.81 354 MET A O 1
ATOM 2712 N N . LEU A 1 355 ? 7.285 -30.516 -7.59 1 98.94 355 LEU A N 1
ATOM 2713 C CA . LEU A 1 355 ? 7.191 -31.375 -6.422 1 98.94 355 LEU A CA 1
ATOM 2714 C C . LEU A 1 355 ? 8.539 -32.031 -6.113 1 98.94 355 LEU A C 1
ATOM 2716 O O . LEU A 1 355 ? 9.008 -31.969 -4.973 1 98.94 355 LEU A O 1
ATOM 2720 N N . PRO A 1 356 ? 9.328 -32.531 -7.105 1 98.94 356 PRO A N 1
ATOM 2721 C CA . PRO A 1 356 ? 10.633 -33.125 -6.812 1 98.94 356 PRO A CA 1
ATOM 2722 C C . PRO A 1 356 ? 11.586 -32.156 -6.137 1 98.94 356 PRO A C 1
ATOM 2724 O O . PRO A 1 356 ? 12.273 -32.5 -5.18 1 98.94 356 PRO A O 1
ATOM 2727 N N . LEU A 1 357 ? 11.547 -30.891 -6.582 1 98.88 357 LEU A N 1
ATOM 2728 C CA . LEU A 1 357 ? 12.477 -29.938 -6.008 1 98.88 357 LEU A CA 1
ATOM 2729 C C . LEU A 1 357 ? 12.062 -29.547 -4.594 1 98.88 357 LEU A C 1
ATOM 2731 O O . LEU A 1 357 ? 12.914 -29.297 -3.734 1 98.88 357 LEU A O 1
ATOM 2735 N N . ILE A 1 358 ? 10.805 -29.453 -4.344 1 98.88 358 ILE A N 1
ATOM 2736 C CA . ILE A 1 358 ? 10.336 -29.156 -2.994 1 98.88 358 ILE A CA 1
ATOM 2737 C C . ILE A 1 358 ? 10.688 -30.312 -2.061 1 98.88 358 ILE A C 1
ATOM 2739 O O . ILE A 1 358 ? 11.062 -30.094 -0.906 1 98.88 358 ILE A O 1
ATOM 2743 N N . LEU A 1 359 ? 10.555 -31.531 -2.545 1 98.88 359 LEU A N 1
ATOM 2744 C CA . LEU A 1 359 ? 10.938 -32.688 -1.746 1 98.88 359 LEU A CA 1
ATOM 2745 C C . LEU A 1 359 ? 12.438 -32.719 -1.507 1 98.88 359 LEU A C 1
ATOM 2747 O O . LEU A 1 359 ? 12.891 -32.938 -0.38 1 98.88 359 LEU A O 1
ATOM 2751 N N . SER A 1 360 ? 13.172 -32.438 -2.504 1 98.88 360 SER A N 1
ATOM 2752 C CA . SER A 1 360 ? 14.625 -32.5 -2.449 1 98.88 360 SER A CA 1
ATOM 2753 C C . SER A 1 360 ? 15.211 -31.406 -1.573 1 98.88 360 SER A C 1
ATOM 2755 O O . SER A 1 360 ? 15.992 -31.672 -0.657 1 98.88 360 SER A O 1
ATOM 2757 N N . GLU A 1 361 ? 14.766 -30.156 -1.873 1 98.56 361 GLU A N 1
ATOM 2758 C CA . GLU A 1 361 ? 15.375 -28.984 -1.239 1 98.56 361 GLU A CA 1
ATOM 2759 C C . GLU A 1 361 ? 14.633 -28.594 0.035 1 98.56 361 GLU A C 1
ATOM 2761 O O . GLU A 1 361 ? 15.172 -27.875 0.877 1 98.56 361 GLU A O 1
ATOM 2766 N N . GLY A 1 362 ? 13.453 -29.031 0.156 1 98.75 362 GLY A N 1
ATOM 2767 C CA . GLY A 1 362 ? 12.648 -28.703 1.319 1 98.75 362 GLY A CA 1
ATOM 2768 C C . GLY A 1 362 ? 12.578 -29.812 2.338 1 98.75 362 GLY A C 1
ATOM 2769 O O . GLY A 1 362 ? 13.141 -29.703 3.428 1 98.75 362 GLY A O 1
ATOM 2770 N N . VAL A 1 363 ? 12.023 -30.922 1.978 1 98.75 363 VAL A N 1
ATOM 2771 C CA . VAL A 1 363 ? 11.75 -32.031 2.904 1 98.75 363 VAL A CA 1
ATOM 2772 C C . VAL A 1 363 ? 13.047 -32.75 3.244 1 98.75 363 VAL A C 1
ATOM 2774 O O . VAL A 1 363 ? 13.414 -32.875 4.418 1 98.75 363 VAL A O 1
ATOM 2777 N N . ASN A 1 364 ? 13.789 -33.156 2.24 1 98.44 364 ASN A N 1
ATOM 2778 C CA . ASN A 1 364 ? 14.992 -33.938 2.457 1 98.44 364 ASN A CA 1
ATOM 2779 C C . ASN A 1 364 ? 16.078 -33.125 3.168 1 98.44 364 ASN A C 1
ATOM 2781 O O . ASN A 1 364 ? 16.891 -33.688 3.912 1 98.44 364 ASN A O 1
ATOM 2785 N N . GLU A 1 365 ? 16.047 -31.797 3.012 1 98 365 GLU A N 1
ATOM 2786 C CA . GLU A 1 365 ? 17 -30.922 3.666 1 98 365 GLU A CA 1
ATOM 2787 C C . GLU A 1 365 ? 16.5 -30.453 5.027 1 98 365 GLU A C 1
ATOM 2789 O O . GLU A 1 365 ? 17.172 -29.703 5.73 1 98 365 GLU A O 1
ATOM 2794 N N . GLY A 1 366 ? 15.305 -30.828 5.359 1 98.44 366 GLY A N 1
ATOM 2795 C CA . GLY A 1 366 ? 14.766 -30.562 6.684 1 98.44 366 GLY A CA 1
ATOM 2796 C C . GLY A 1 366 ? 14.227 -29.156 6.836 1 98.44 366 GLY A C 1
ATOM 2797 O O . GLY A 1 366 ? 14.062 -28.656 7.957 1 98.44 366 GLY A O 1
ATOM 2798 N N . ARG A 1 367 ? 13.969 -28.453 5.75 1 98.5 367 ARG A N 1
ATOM 2799 C CA . ARG A 1 367 ? 13.477 -27.078 5.809 1 98.5 367 ARG A CA 1
ATOM 2800 C C . ARG A 1 367 ? 11.977 -27.047 6.098 1 98.5 367 ARG A C 1
ATOM 2802 O O . ARG A 1 367 ? 11.484 -26.109 6.719 1 98.5 367 ARG A O 1
ATOM 2809 N N . ILE A 1 368 ? 11.266 -28.062 5.551 1 98.69 368 ILE A N 1
ATOM 2810 C CA . ILE A 1 368 ? 9.828 -28.188 5.797 1 98.69 368 ILE A CA 1
ATOM 2811 C C . ILE A 1 368 ? 9.461 -29.656 5.98 1 98.69 368 ILE A C 1
ATOM 2813 O O . ILE A 1 368 ? 10.211 -30.547 5.57 1 98.69 368 ILE A O 1
ATOM 2817 N N . SER A 1 369 ? 8.305 -29.875 6.633 1 98.69 369 SER A N 1
ATOM 2818 C CA . SER A 1 369 ? 7.793 -31.25 6.777 1 98.69 369 SER A CA 1
ATOM 2819 C C . SER A 1 369 ? 7.16 -31.734 5.484 1 98.69 369 SER A C 1
ATOM 2821 O O . SER A 1 369 ? 6.902 -30.953 4.57 1 98.69 369 SER A O 1
ATOM 2823 N N . LEU A 1 370 ? 7.012 -33 5.371 1 98.75 370 LEU A N 1
ATOM 2824 C CA . LEU A 1 370 ? 6.332 -33.562 4.215 1 98.75 370 LEU A CA 1
ATOM 2825 C C . LEU A 1 370 ? 4.891 -33.094 4.137 1 98.75 370 LEU A C 1
ATOM 2827 O O . LEU A 1 370 ? 4.379 -32.844 3.043 1 98.75 370 LEU A O 1
ATOM 2831 N N . GLU A 1 371 ? 4.219 -32.938 5.293 1 98.69 371 GLU A N 1
ATOM 2832 C CA . GLU A 1 371 ? 2.867 -32.375 5.336 1 98.69 371 GLU A CA 1
ATOM 2833 C C . GLU A 1 371 ? 2.83 -30.969 4.773 1 98.69 371 GLU A C 1
ATOM 2835 O O . GLU A 1 371 ? 1.912 -30.609 4.031 1 98.69 371 GLU A O 1
ATOM 2840 N N . ARG A 1 372 ? 3.867 -30.172 5.121 1 98.75 372 ARG A N 1
ATOM 2841 C CA . ARG A 1 372 ? 3.957 -28.812 4.605 1 98.75 372 ARG A CA 1
ATOM 2842 C C . ARG A 1 372 ? 4.195 -28.812 3.098 1 98.75 372 ARG A C 1
ATOM 2844 O O . ARG A 1 372 ? 3.645 -27.969 2.379 1 98.75 372 ARG A O 1
ATOM 2851 N N . ALA A 1 373 ? 5 -29.75 2.627 1 98.88 373 ALA A N 1
ATOM 2852 C CA . ALA A 1 373 ? 5.211 -29.875 1.188 1 98.88 373 ALA A CA 1
ATOM 2853 C C . ALA A 1 373 ? 3.896 -30.156 0.464 1 98.88 373 ALA A C 1
ATOM 2855 O O . ALA A 1 373 ? 3.637 -29.594 -0.602 1 98.88 373 ALA A O 1
ATOM 2856 N N . VAL A 1 374 ? 3.061 -30.984 1.054 1 98.88 374 VAL A N 1
ATOM 2857 C CA . VAL A 1 374 ? 1.753 -31.297 0.482 1 98.88 374 VAL A CA 1
ATOM 2858 C C . VAL A 1 374 ? 0.869 -30.047 0.516 1 98.88 374 VAL A C 1
ATOM 2860 O O . VAL A 1 374 ? 0.188 -29.734 -0.464 1 98.88 374 VAL A O 1
ATOM 2863 N N . GLU A 1 375 ? 0.929 -29.312 1.599 1 98.81 375 GLU A N 1
ATOM 2864 C CA . GLU A 1 375 ? 0.14 -28.078 1.72 1 98.81 375 GLU A CA 1
ATOM 2865 C C . GLU A 1 375 ? 0.467 -27.109 0.598 1 98.81 375 GLU A C 1
ATOM 2867 O O . GLU A 1 375 ? -0.436 -26.578 -0.054 1 98.81 375 GLU A O 1
ATOM 2872 N N . VAL A 1 376 ? 1.729 -26.906 0.321 1 98.81 376 VAL A N 1
ATOM 2873 C CA . VAL A 1 376 ? 2.131 -25.797 -0.538 1 98.81 376 VAL A CA 1
ATOM 2874 C C . VAL A 1 376 ? 2.123 -26.25 -1.997 1 98.81 376 VAL A C 1
ATOM 2876 O O . VAL A 1 376 ? 2.145 -25.422 -2.908 1 98.81 376 VAL A O 1
ATOM 2879 N N . THR A 1 377 ? 2.047 -27.609 -2.25 1 98.88 377 THR A N 1
ATOM 2880 C CA . THR A 1 377 ? 2.088 -28.062 -3.635 1 98.88 377 THR A CA 1
ATOM 2881 C C . THR A 1 377 ? 0.729 -28.625 -4.062 1 98.88 377 THR A C 1
ATOM 2883 O O . THR A 1 377 ? 0.548 -29.016 -5.219 1 98.88 377 THR A O 1
ATOM 2886 N N . SER A 1 378 ? -0.227 -28.672 -3.117 1 98.81 378 SER A N 1
ATOM 2887 C CA . SER A 1 378 ? -1.501 -29.266 -3.51 1 98.81 378 SER A CA 1
ATOM 2888 C C . SER A 1 378 ? -2.66 -28.656 -2.732 1 98.81 378 SER A C 1
ATOM 2890 O O . SER A 1 378 ? -3.43 -27.859 -3.277 1 98.81 378 SER A O 1
ATOM 2892 N N . THR A 1 379 ? -2.754 -28.812 -1.436 1 98.88 379 THR A N 1
ATOM 2893 C CA . THR A 1 379 ? -3.924 -28.516 -0.621 1 98.88 379 THR A CA 1
ATOM 2894 C C . THR A 1 379 ? -4.246 -27.016 -0.673 1 98.88 379 THR A C 1
ATOM 2896 O O . THR A 1 379 ? -5.387 -26.641 -0.933 1 98.88 379 THR A O 1
ATOM 2899 N N . ASN A 1 380 ? -3.258 -26.219 -0.441 1 98.81 380 ASN A N 1
ATOM 2900 C CA . ASN A 1 380 ? -3.506 -24.781 -0.395 1 98.81 380 ASN A CA 1
ATOM 2901 C C . ASN A 1 380 ? -3.854 -24.234 -1.774 1 98.81 380 ASN A C 1
ATOM 2903 O O . ASN A 1 380 ? -4.641 -23.297 -1.89 1 98.81 380 ASN A O 1
ATOM 2907 N N . ALA A 1 381 ? -3.209 -24.781 -2.826 1 98.69 381 ALA A N 1
ATOM 2908 C CA . ALA A 1 381 ? -3.621 -24.391 -4.168 1 98.69 381 ALA A CA 1
ATOM 2909 C C . ALA A 1 381 ? -5.09 -24.719 -4.418 1 98.69 381 ALA A C 1
ATOM 2911 O O . ALA A 1 381 ? -5.832 -23.906 -4.973 1 98.69 381 ALA A O 1
ATOM 2912 N N . ALA A 1 382 ? -5.5 -25.891 -4.012 1 98.69 382 ALA A N 1
ATOM 2913 C CA . ALA A 1 382 ? -6.898 -26.281 -4.172 1 98.69 382 ALA A CA 1
ATOM 2914 C C . ALA A 1 382 ? -7.824 -25.312 -3.438 1 98.69 382 ALA A C 1
ATOM 2916 O O . ALA A 1 382 ? -8.867 -24.922 -3.969 1 98.69 382 ALA A O 1
ATOM 2917 N N . LYS A 1 383 ? -7.438 -24.938 -2.264 1 98.38 383 LYS A N 1
ATOM 2918 C CA . LYS A 1 383 ? -8.242 -24 -1.479 1 98.38 383 LYS A CA 1
ATOM 2919 C C . LYS A 1 383 ? -8.25 -22.625 -2.119 1 98.38 383 LYS A C 1
ATOM 2921 O O . LYS A 1 383 ? -9.312 -22.031 -2.301 1 98.38 383 LYS A O 1
ATOM 2926 N N . ALA A 1 384 ? -7.121 -22.125 -2.553 1 98.31 384 ALA A N 1
ATOM 2927 C CA . ALA A 1 384 ? -6.988 -20.766 -3.084 1 98.31 384 ALA A CA 1
ATOM 2928 C C . ALA A 1 384 ? -7.723 -20.625 -4.414 1 98.31 384 ALA A C 1
ATOM 2930 O O . ALA A 1 384 ? -8.234 -19.547 -4.734 1 98.31 384 ALA A O 1
ATOM 2931 N N . PHE A 1 385 ? -7.84 -21.719 -5.102 1 98.44 385 PHE A N 1
ATOM 2932 C CA . PHE A 1 385 ? -8.414 -21.609 -6.441 1 98.44 385 PHE A CA 1
ATOM 2933 C C . PHE A 1 385 ? -9.75 -22.344 -6.52 1 98.44 385 PHE A C 1
ATOM 2935 O O . PHE A 1 385 ? -10.188 -22.734 -7.602 1 98.44 385 PHE A O 1
ATOM 2942 N N . ASN A 1 386 ? -10.359 -22.578 -5.363 1 97.88 386 ASN A N 1
ATOM 2943 C CA . ASN A 1 386 ? -11.75 -23.016 -5.23 1 97.88 386 ASN A CA 1
ATOM 2944 C C . ASN A 1 386 ? -11.953 -24.422 -5.77 1 97.88 386 ASN A C 1
ATOM 2946 O O . ASN A 1 386 ? -12.938 -24.688 -6.461 1 97.88 386 ASN A O 1
ATOM 2950 N N . LEU A 1 387 ? -10.992 -25.281 -5.492 1 98.31 387 LEU A N 1
ATOM 2951 C CA . LEU A 1 387 ? -11.047 -26.672 -5.938 1 98.31 387 LEU A CA 1
ATOM 2952 C C . LEU A 1 387 ? -11.258 -27.609 -4.758 1 98.31 387 LEU A C 1
ATOM 2954 O O . LEU A 1 387 ? -11.594 -28.781 -4.945 1 98.31 387 LEU A O 1
ATOM 2958 N N . TYR A 1 388 ? -10.969 -27.188 -3.537 1 97.62 388 TYR A N 1
ATOM 2959 C CA . TYR A 1 388 ? -10.992 -28 -2.334 1 97.62 388 TYR A CA 1
ATOM 2960 C C . TYR A 1 388 ? -12.422 -28.219 -1.847 1 97.62 388 TYR A C 1
ATOM 2962 O O . TYR A 1 388 ? -13.242 -27.297 -1.89 1 97.62 388 TYR A O 1
ATOM 2970 N N . PRO A 1 389 ? -12.844 -29.422 -1.476 1 97.19 389 PRO A N 1
ATOM 2971 C CA . PRO A 1 389 ? -11.992 -30.594 -1.274 1 97.19 389 PRO A CA 1
ATOM 2972 C C . PRO A 1 389 ? -12.086 -31.594 -2.424 1 97.19 389 PRO A C 1
ATOM 2974 O O . PRO A 1 389 ? -11.68 -32.75 -2.275 1 97.19 389 PRO A O 1
ATOM 2977 N N . ARG A 1 390 ? -12.695 -31.156 -3.535 1 98.38 390 ARG A N 1
ATOM 2978 C CA . ARG A 1 390 ? -12.695 -32.062 -4.688 1 98.38 390 ARG A CA 1
ATOM 2979 C C . ARG A 1 390 ? -11.289 -32.5 -5.039 1 98.38 390 ARG A C 1
ATOM 2981 O O . ARG A 1 390 ? -11.07 -33.656 -5.395 1 98.38 390 ARG A O 1
ATOM 2988 N N . LYS A 1 391 ? -10.383 -31.609 -4.957 1 98.38 391 LYS A N 1
ATOM 2989 C CA . LYS A 1 391 ? -8.961 -31.859 -5.172 1 98.38 391 LYS A CA 1
ATOM 2990 C C . LYS A 1 391 ? -8.125 -31.344 -4.004 1 98.38 391 LYS A C 1
ATOM 2992 O O . LYS A 1 391 ? -8.625 -30.594 -3.164 1 98.38 391 LYS A O 1
ATOM 2997 N N . GLY A 1 392 ? -6.902 -31.719 -3.922 1 98.44 392 GLY A N 1
ATOM 2998 C CA . GLY A 1 392 ? -5.961 -31.188 -2.951 1 98.44 392 GLY A CA 1
ATOM 2999 C C . GLY A 1 392 ? -5.918 -31.984 -1.659 1 98.44 392 GLY A C 1
ATOM 3000 O O . GLY A 1 392 ? -5.359 -31.531 -0.661 1 98.44 392 GLY A O 1
ATOM 3001 N N . THR A 1 393 ? -6.551 -33.156 -1.688 1 98.25 393 THR A N 1
ATOM 3002 C CA . THR A 1 393 ? -6.566 -34 -0.493 1 98.25 393 THR A CA 1
ATOM 3003 C C . THR A 1 393 ? -6.766 -35.469 -0.865 1 98.25 393 THR A C 1
ATOM 3005 O O . THR A 1 393 ? -6.887 -35.781 -2.045 1 98.25 393 THR A O 1
ATOM 3008 N N . VAL A 1 394 ? -6.551 -36.375 0.114 1 98.5 394 VAL A N 1
ATOM 3009 C CA . VAL A 1 394 ? -6.844 -37.781 -0.003 1 98.5 394 VAL A CA 1
ATOM 3010 C C . VAL A 1 394 ? -8 -38.156 0.918 1 98.5 394 VAL A C 1
ATOM 3012 O O . VAL A 1 394 ? -7.793 -38.5 2.08 1 98.5 394 VAL A O 1
ATOM 3015 N N . ARG A 1 395 ? -9.117 -38.062 0.307 1 96.94 395 ARG A N 1
ATOM 3016 C CA . ARG A 1 395 ? -10.336 -38.344 1.058 1 96.94 395 ARG A CA 1
ATOM 3017 C C . ARG A 1 395 ? -11.398 -38.969 0.16 1 96.94 395 ARG A C 1
ATOM 3019 O O . ARG A 1 395 ? -11.469 -38.688 -1.033 1 96.94 395 ARG A O 1
ATOM 3026 N N . VAL A 1 396 ? -12.195 -39.844 0.824 1 98.12 396 VAL A N 1
ATOM 3027 C CA . VAL A 1 396 ? -13.281 -40.469 0.076 1 98.12 396 VAL A CA 1
ATOM 3028 C C . VAL A 1 396 ? -14.188 -39.406 -0.52 1 98.12 396 VAL A C 1
ATOM 3030 O O . VAL A 1 396 ? -14.57 -38.438 0.169 1 98.12 396 VAL A O 1
ATOM 3033 N N . GLY A 1 397 ? -14.422 -39.5 -1.744 1 98.19 397 GLY A N 1
ATOM 3034 C CA . GLY A 1 397 ? -15.273 -38.531 -2.414 1 98.19 397 GLY A CA 1
ATOM 3035 C C . GLY A 1 397 ? -14.508 -37.531 -3.242 1 98.19 397 GLY A C 1
ATOM 3036 O O . GLY A 1 397 ? -15.055 -36.938 -4.168 1 98.19 397 GLY A O 1
ATOM 3037 N N . SER A 1 398 ? -13.227 -37.281 -2.982 1 98.5 398 SER A N 1
ATOM 3038 C CA . SER A 1 398 ? -12.375 -36.406 -3.779 1 98.5 398 SER A CA 1
ATOM 3039 C C . SER A 1 398 ? -11.938 -37.094 -5.07 1 98.5 398 SER A C 1
ATOM 3041 O O . SER A 1 398 ? -11.984 -38.312 -5.176 1 98.5 398 SER A O 1
ATOM 3043 N N . ASP A 1 399 ? -11.617 -36.281 -6.035 1 98.88 399 ASP A N 1
ATOM 3044 C CA . ASP A 1 399 ? -11.008 -36.875 -7.223 1 98.88 399 ASP A CA 1
ATOM 3045 C C . ASP A 1 399 ? -9.805 -37.75 -6.844 1 98.88 399 ASP A C 1
ATOM 3047 O O . ASP A 1 399 ? -9.031 -37.375 -5.957 1 98.88 399 ASP A O 1
ATOM 3051 N N . ALA A 1 400 ? -9.719 -38.906 -7.48 1 98.88 400 ALA A N 1
ATOM 3052 C CA . ALA A 1 400 ? -8.586 -39.781 -7.211 1 98.88 400 ALA A CA 1
ATOM 3053 C C . ALA A 1 400 ? -7.332 -39.281 -7.938 1 98.88 400 ALA A C 1
ATOM 3055 O O . ALA A 1 400 ? -6.789 -40 -8.789 1 98.88 400 ALA A O 1
ATOM 3056 N N . ASP A 1 401 ? -6.949 -38.125 -7.625 1 98.94 401 ASP A N 1
ATOM 3057 C CA . ASP A 1 401 ? -5.684 -37.531 -8.039 1 98.94 401 ASP A CA 1
ATOM 3058 C C . ASP A 1 401 ? -4.586 -37.781 -7.012 1 98.94 401 ASP A C 1
ATOM 3060 O O . ASP A 1 401 ? -4.609 -37.219 -5.918 1 98.94 401 ASP A O 1
ATOM 3064 N N . LEU A 1 402 ? -3.564 -38.625 -7.414 1 98.94 402 LEU A N 1
ATOM 3065 C CA . LEU A 1 402 ? -2.578 -39.062 -6.434 1 98.94 402 LEU A CA 1
ATOM 3066 C C . LEU A 1 402 ? -1.185 -39.125 -7.047 1 98.94 402 LEU A C 1
ATOM 3068 O O . LEU A 1 402 ? -1.038 -39.375 -8.242 1 98.94 402 LEU A O 1
ATOM 3072 N N . ALA A 1 403 ? -0.215 -38.844 -6.293 1 98.94 403 ALA A N 1
ATOM 3073 C CA . ALA A 1 403 ? 1.189 -39.062 -6.633 1 98.94 403 ALA A CA 1
ATOM 3074 C C . ALA A 1 403 ? 1.854 -40.031 -5.652 1 98.94 403 ALA A C 1
ATOM 3076 O O . ALA A 1 403 ? 1.843 -39.812 -4.441 1 98.94 403 ALA A O 1
ATOM 3077 N N . VAL A 1 404 ? 2.34 -41.156 -6.125 1 98.94 404 VAL A N 1
ATOM 3078 C CA . VAL A 1 404 ? 3.162 -42.062 -5.324 1 98.94 404 VAL A CA 1
ATOM 3079 C C . VAL A 1 404 ? 4.629 -41.625 -5.43 1 98.94 404 VAL A C 1
ATOM 3081 O O . VAL A 1 404 ? 5.199 -41.625 -6.523 1 98.94 404 VAL A O 1
ATOM 3084 N N . VAL A 1 405 ? 5.242 -41.344 -4.305 1 98.88 405 VAL A N 1
ATOM 3085 C CA . VAL A 1 405 ? 6.551 -40.688 -4.312 1 98.88 405 VAL A CA 1
ATOM 3086 C C . VAL A 1 405 ? 7.566 -41.562 -3.584 1 98.88 405 VAL A C 1
ATOM 3088 O O . VAL A 1 405 ? 7.266 -42.125 -2.523 1 98.88 405 VAL A O 1
ATOM 3091 N N . ASP A 1 406 ? 8.688 -41.781 -4.18 1 98.88 406 ASP A N 1
ATOM 3092 C CA . ASP A 1 406 ? 9.867 -42.312 -3.506 1 98.88 406 ASP A CA 1
ATOM 3093 C C . ASP A 1 406 ? 10.781 -41.188 -3.037 1 98.88 406 ASP A C 1
ATOM 3095 O O . ASP A 1 406 ? 11.461 -40.531 -3.848 1 98.88 406 ASP A O 1
ATOM 3099 N N . LEU A 1 407 ? 10.82 -40.938 -1.758 1 98.69 407 LEU A N 1
ATOM 3100 C CA . LEU A 1 407 ? 11.516 -39.812 -1.179 1 98.69 407 LEU A CA 1
ATOM 3101 C C . LEU A 1 407 ? 13.031 -40 -1.267 1 98.69 407 LEU A C 1
ATOM 3103 O O . LEU A 1 407 ? 13.789 -39.031 -1.079 1 98.69 407 LEU A O 1
ATOM 3107 N N . ASP A 1 408 ? 13.5 -41.219 -1.648 1 98.31 408 ASP A N 1
ATOM 3108 C CA . ASP A 1 408 ? 14.922 -41.531 -1.604 1 98.31 408 ASP A CA 1
ATOM 3109 C C . ASP A 1 408 ? 15.508 -41.625 -3.012 1 98.31 408 ASP A C 1
ATOM 3111 O O . ASP A 1 408 ? 16.734 -41.656 -3.182 1 98.31 408 ASP A O 1
ATOM 3115 N N . GLU A 1 409 ? 14.664 -41.688 -3.979 1 98.25 409 GLU A N 1
ATOM 3116 C CA . GLU A 1 409 ? 15.148 -41.781 -5.352 1 98.25 409 GLU A CA 1
ATOM 3117 C C . GLU A 1 409 ? 15.805 -40.5 -5.824 1 98.25 409 GLU A C 1
ATOM 3119 O O . GLU A 1 409 ? 15.227 -39.406 -5.688 1 98.25 409 GLU A O 1
ATOM 3124 N N . THR A 1 410 ? 17.016 -40.625 -6.371 1 98.69 410 THR A N 1
ATOM 3125 C CA . THR A 1 410 ? 17.719 -39.469 -6.93 1 98.69 410 THR A CA 1
ATOM 3126 C C . THR A 1 410 ? 17.812 -39.562 -8.453 1 98.69 410 THR A C 1
ATOM 3128 O O . THR A 1 410 ? 18.125 -40.625 -8.984 1 98.69 410 THR A O 1
ATOM 3131 N N . LYS A 1 411 ? 17.453 -38.531 -9.125 1 98.56 411 LYS A N 1
ATOM 3132 C CA . LYS A 1 411 ? 17.609 -38.438 -10.578 1 98.56 411 LYS A CA 1
ATOM 3133 C C . LYS A 1 411 ? 18.266 -37.125 -10.984 1 98.56 411 LYS A C 1
ATOM 3135 O O . LYS A 1 411 ? 18.141 -36.125 -10.281 1 98.56 411 LYS A O 1
ATOM 3140 N N . THR A 1 412 ? 19.016 -37.188 -12.102 1 98.62 412 THR A N 1
ATOM 3141 C CA . THR A 1 412 ? 19.531 -35.969 -12.711 1 98.62 412 THR A CA 1
ATOM 3142 C C . THR A 1 412 ? 18.516 -35.375 -13.68 1 98.62 412 THR A C 1
ATOM 3144 O O . THR A 1 412 ? 18.016 -36.062 -14.57 1 98.62 412 THR A O 1
ATOM 3147 N N . VAL A 1 413 ? 18.234 -34.125 -13.531 1 98.56 413 VAL A N 1
ATOM 3148 C CA . VAL A 1 413 ? 17.266 -33.469 -14.383 1 98.56 413 VAL A CA 1
ATOM 3149 C C . VAL A 1 413 ? 17.812 -33.312 -15.805 1 98.56 413 VAL A C 1
ATOM 3151 O O . VAL A 1 413 ? 18.906 -32.781 -16 1 98.56 413 VAL A O 1
ATOM 3154 N N . THR A 1 414 ? 17.141 -33.844 -16.766 1 97.88 414 THR A N 1
ATOM 3155 C CA . THR A 1 414 ? 17.422 -33.688 -18.188 1 97.88 414 THR A CA 1
ATOM 3156 C C . THR A 1 414 ? 16.125 -33.469 -18.969 1 97.88 414 THR A C 1
ATOM 3158 O O . THR A 1 414 ? 15.039 -33.812 -18.484 1 97.88 414 THR A O 1
ATOM 3161 N N . PRO A 1 415 ? 16.25 -32.844 -20.125 1 96.06 415 PRO A N 1
ATOM 3162 C CA . PRO A 1 415 ? 15.047 -32.688 -20.953 1 96.06 415 PRO A CA 1
ATOM 3163 C C . PRO A 1 415 ? 14.367 -34.031 -21.25 1 96.06 415 PRO A C 1
ATOM 3165 O O . PRO A 1 415 ? 13.141 -34.094 -21.328 1 96.06 415 PRO A O 1
ATOM 3168 N N . GLU A 1 416 ? 15.133 -35.062 -21.375 1 96.44 416 GLU A N 1
ATOM 3169 C CA . GLU A 1 416 ? 14.594 -36.375 -21.672 1 96.44 416 GLU A CA 1
ATOM 3170 C C . GLU A 1 416 ? 13.812 -36.938 -20.484 1 96.44 416 GLU A C 1
ATOM 3172 O O . GLU A 1 416 ? 12.703 -37.469 -20.641 1 96.44 416 GLU A O 1
ATOM 3177 N N . LEU A 1 417 ? 14.375 -36.75 -19.328 1 97.25 417 LEU A N 1
ATOM 3178 C CA . LEU A 1 417 ? 13.68 -37.188 -18.109 1 97.25 417 LEU A CA 1
ATOM 3179 C C . LEU A 1 417 ? 12.305 -36.531 -18.016 1 97.25 417 LEU A C 1
ATOM 3181 O O . LEU A 1 417 ? 11.328 -37.188 -17.625 1 97.25 417 LEU A O 1
ATOM 3185 N N . LEU A 1 418 ? 12.211 -35.281 -18.422 1 97.19 418 LEU A N 1
ATOM 3186 C CA . LEU A 1 418 ? 11.016 -34.469 -18.219 1 97.19 418 LEU A CA 1
ATOM 3187 C C . LEU A 1 418 ? 10.07 -34.594 -19.422 1 97.19 418 LEU A C 1
ATOM 3189 O O . LEU A 1 418 ? 9.031 -33.938 -19.453 1 97.19 418 LEU A O 1
ATOM 3193 N N . HIS A 1 419 ? 10.469 -35.375 -20.391 1 94.81 419 HIS A N 1
ATOM 3194 C CA . HIS A 1 419 ? 9.688 -35.438 -21.625 1 94.81 419 HIS A CA 1
ATOM 3195 C C . HIS A 1 419 ? 9.414 -34.031 -22.172 1 94.81 419 HIS A C 1
ATOM 3197 O O . HIS A 1 419 ?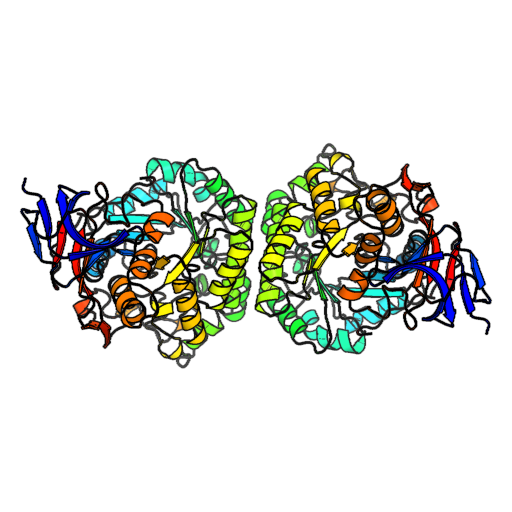 8.289 -33.75 -22.562 1 94.81 419 HIS A O 1
ATOM 3203 N N . SER A 1 420 ? 10.422 -33.219 -22.188 1 89.31 420 SER A N 1
ATOM 3204 C CA . SER A 1 420 ? 10.297 -31.797 -22.547 1 89.31 420 SER A CA 1
ATOM 3205 C C . SER A 1 420 ? 10.375 -31.609 -24.047 1 89.31 420 SER A C 1
ATOM 3207 O O . SER A 1 420 ? 11.266 -32.156 -24.703 1 89.31 420 SER A O 1
ATOM 3209 N N . VAL A 1 421 ? 9.484 -30.797 -24.562 1 93.25 421 VAL A N 1
ATOM 3210 C CA . VAL A 1 421 ? 9.57 -30.422 -25.969 1 93.25 421 VAL A CA 1
ATOM 3211 C C . VAL A 1 421 ? 10.484 -29.203 -26.125 1 93.25 421 VAL A C 1
ATOM 3213 O O . VAL A 1 421 ? 11 -28.953 -27.219 1 93.25 421 VAL A O 1
ATOM 3216 N N . SER A 1 422 ? 10.695 -28.469 -25.047 1 94.5 422 SER A N 1
ATOM 3217 C CA . SER A 1 422 ? 11.469 -27.234 -25.094 1 94.5 422 SER A CA 1
ATOM 3218 C C . SER A 1 422 ? 12.938 -27.516 -25.391 1 94.5 422 SER A C 1
ATOM 3220 O O . SER A 1 422 ? 13.641 -26.656 -25.922 1 94.5 422 SER A O 1
ATOM 3222 N N . GLY A 1 423 ? 13.469 -28.656 -24.969 1 94.62 423 GLY A N 1
ATOM 3223 C CA . GLY A 1 423 ? 14.836 -29.047 -25.25 1 94.62 423 GLY A CA 1
ATOM 3224 C C . GLY A 1 423 ? 15.828 -28.531 -24.219 1 94.62 423 GLY A C 1
ATOM 3225 O O . GLY A 1 423 ? 17.047 -28.656 -24.406 1 94.62 423 GLY A O 1
ATOM 3226 N N . TYR A 1 424 ? 15.336 -27.906 -23.203 1 95.81 424 TYR A N 1
ATOM 3227 C CA . TYR A 1 424 ? 16.203 -27.438 -22.125 1 95.81 424 TYR A CA 1
ATOM 3228 C C . TYR A 1 424 ? 15.43 -27.344 -20.812 1 95.81 424 TYR A C 1
ATOM 3230 O O . TYR A 1 424 ? 14.211 -27.531 -20.781 1 95.81 424 TYR A O 1
ATOM 3238 N N . SER A 1 425 ? 16.125 -27.234 -19.719 1 96.44 425 SER A N 1
ATOM 3239 C CA . SER A 1 425 ? 15.602 -26.969 -18.391 1 96.44 425 SER A CA 1
ATOM 3240 C C . SER A 1 425 ? 16.531 -26.047 -17.609 1 96.44 425 SER A C 1
ATOM 3242 O O . SER A 1 425 ? 17.75 -26.188 -17.672 1 96.44 425 SER A O 1
ATOM 3244 N N . PRO A 1 426 ? 15.977 -25.094 -16.859 1 96.25 426 PRO A N 1
ATOM 3245 C CA . PRO A 1 426 ? 16.812 -24.266 -15.984 1 96.25 426 PRO A CA 1
ATOM 3246 C C . PRO A 1 426 ? 17.516 -25.078 -14.898 1 96.25 426 PRO A C 1
ATOM 3248 O O . PRO A 1 426 ? 18.422 -24.578 -14.234 1 96.25 426 PRO A O 1
ATOM 3251 N N . TYR A 1 427 ? 17.125 -26.344 -14.727 1 97.62 427 TYR A N 1
ATOM 3252 C CA . TYR A 1 427 ? 17.656 -27.188 -13.648 1 97.62 427 TYR A CA 1
ATOM 3253 C C . TYR A 1 427 ? 18.5 -28.328 -14.203 1 97.62 427 TYR A C 1
ATOM 3255 O O . TYR A 1 427 ? 18.812 -29.281 -13.484 1 97.62 427 TYR A O 1
ATOM 3263 N N . GLU A 1 428 ? 18.781 -28.234 -15.469 1 96.75 428 GLU A N 1
ATOM 3264 C CA . GLU A 1 428 ? 19.469 -29.328 -16.156 1 96.75 428 GLU A CA 1
ATOM 3265 C C . GLU A 1 428 ? 20.781 -29.656 -15.453 1 96.75 428 GLU A C 1
ATOM 3267 O O . GLU A 1 428 ? 21.547 -28.766 -15.102 1 96.75 428 GLU A O 1
ATOM 3272 N N . GLY A 1 429 ? 21 -30.969 -15.211 1 98 429 GLY A N 1
ATOM 3273 C CA . GLY A 1 429 ? 22.234 -31.438 -14.609 1 98 429 GLY A CA 1
ATOM 3274 C C . GLY A 1 429 ? 22.156 -31.531 -13.094 1 98 429 GLY A C 1
ATOM 3275 O O . GLY A 1 429 ? 23 -32.156 -12.461 1 98 429 GLY A O 1
ATOM 3276 N N . ARG A 1 430 ? 21.109 -31.047 -12.5 1 97.88 430 ARG A N 1
ATOM 3277 C CA . ARG A 1 430 ? 20.969 -31.062 -11.047 1 97.88 430 ARG A CA 1
ATOM 3278 C C . ARG A 1 430 ? 20.516 -32.438 -10.562 1 97.88 430 ARG A C 1
ATOM 3280 O O . ARG A 1 430 ? 19.656 -33.062 -11.164 1 97.88 430 ARG A O 1
ATOM 3287 N N . ALA A 1 431 ? 21.172 -32.938 -9.562 1 98.69 431 ALA A N 1
ATOM 3288 C CA . ALA A 1 431 ? 20.688 -34.125 -8.859 1 98.69 431 ALA A CA 1
ATOM 3289 C C . ALA A 1 431 ? 19.547 -33.75 -7.902 1 98.69 431 ALA A C 1
ATOM 3291 O O . ALA A 1 431 ? 19.734 -32.906 -7.004 1 98.69 431 ALA A O 1
ATOM 3292 N N . VAL A 1 432 ? 18.422 -34.344 -8.133 1 98.81 432 VAL A N 1
ATOM 3293 C CA . VAL A 1 432 ? 17.219 -34.062 -7.336 1 98.81 432 VAL A CA 1
ATOM 3294 C C . VAL A 1 432 ? 16.719 -35.344 -6.695 1 98.81 432 VAL A C 1
ATOM 3296 O O . VAL A 1 432 ? 16.609 -36.375 -7.359 1 98.81 432 VAL A O 1
ATOM 3299 N N . THR A 1 433 ? 16.484 -35.281 -5.355 1 98.88 433 THR A N 1
ATOM 3300 C CA . THR A 1 433 ? 16.047 -36.438 -4.605 1 98.88 433 THR A CA 1
ATOM 3301 C C . THR A 1 433 ? 14.594 -36.312 -4.18 1 98.88 433 THR A C 1
ATOM 3303 O O . THR A 1 433 ? 14.203 -35.312 -3.6 1 98.88 433 THR A O 1
ATOM 3306 N N . GLY A 1 434 ? 13.836 -37.438 -4.375 1 98.81 434 GLY A N 1
ATOM 3307 C CA . GLY A 1 434 ? 12.391 -37.406 -4.172 1 98.81 434 GLY A CA 1
ATOM 3308 C C . GLY A 1 434 ? 11.617 -37.25 -5.465 1 98.81 434 GLY A C 1
ATOM 3309 O O . GLY A 1 434 ? 11.578 -36.156 -6.039 1 98.81 434 GLY A O 1
ATOM 3310 N N . TRP A 1 435 ? 11.086 -38.344 -5.988 1 98.81 435 TRP A N 1
ATOM 3311 C CA . TRP A 1 435 ? 10.422 -38.312 -7.285 1 98.81 435 TRP A CA 1
ATOM 3312 C C . TRP A 1 435 ? 9.133 -39.156 -7.262 1 98.81 435 TRP A C 1
ATOM 3314 O O . TRP A 1 435 ? 9.07 -40.188 -6.609 1 98.81 435 TRP A O 1
ATOM 3324 N N . PRO A 1 436 ? 8.148 -38.688 -7.969 1 98.88 436 PRO A N 1
ATOM 3325 C CA . PRO A 1 436 ? 7.012 -39.594 -8.219 1 98.88 436 PRO A CA 1
ATOM 3326 C C . PRO A 1 436 ? 7.398 -40.844 -9.023 1 98.88 436 PRO A C 1
ATOM 3328 O O . PRO A 1 436 ? 8.133 -40.719 -10.008 1 98.88 436 PRO A O 1
ATOM 3331 N N . THR A 1 437 ? 6.902 -41.938 -8.562 1 98.81 437 THR A N 1
ATOM 3332 C CA . THR A 1 437 ? 7.039 -43.188 -9.32 1 98.81 437 THR A CA 1
ATOM 3333 C C . THR A 1 437 ? 5.77 -43.469 -10.125 1 98.81 437 THR A C 1
ATOM 3335 O O . THR A 1 437 ? 5.832 -44.031 -11.219 1 98.81 437 THR A O 1
ATOM 3338 N N . GLN A 1 438 ? 4.664 -43.094 -9.562 1 98.88 438 GLN A N 1
ATOM 3339 C CA . GLN A 1 438 ? 3.385 -43.156 -10.258 1 98.88 438 GLN A CA 1
ATOM 3340 C C . GLN A 1 438 ? 2.582 -41.875 -10.062 1 98.88 438 GLN A C 1
ATOM 3342 O O . GLN A 1 438 ? 2.648 -41.25 -9 1 98.88 438 GLN A O 1
ATOM 3347 N N . THR A 1 439 ? 1.909 -41.469 -11.062 1 98.94 439 THR A N 1
ATOM 3348 C CA . THR A 1 439 ? 0.906 -40.406 -11.008 1 98.94 439 THR A CA 1
ATOM 3349 C C . THR A 1 439 ? -0.455 -40.938 -11.461 1 98.94 439 THR A C 1
ATOM 3351 O O . THR A 1 439 ? -0.565 -41.562 -12.523 1 98.94 439 THR A O 1
ATOM 3354 N N . VAL A 1 440 ? -1.479 -40.781 -10.633 1 98.94 440 VAL A N 1
ATOM 3355 C CA . VAL A 1 440 ? -2.854 -41.188 -10.922 1 98.94 440 VAL A CA 1
ATOM 3356 C C . VAL A 1 440 ? -3.713 -39.938 -11.148 1 98.94 440 VAL A C 1
ATOM 3358 O O . VAL A 1 440 ? -3.725 -39.031 -10.32 1 98.94 440 VAL A O 1
ATOM 3361 N N . VAL A 1 441 ? -4.359 -39.844 -12.32 1 98.94 441 VAL A N 1
ATOM 3362 C CA . VAL A 1 441 ? -5.266 -38.75 -12.648 1 98.94 441 VAL A CA 1
ATOM 3363 C C . VAL A 1 441 ? -6.703 -39.281 -12.672 1 98.94 441 VAL A C 1
ATOM 3365 O O . VAL A 1 441 ? -7.074 -40.062 -13.539 1 98.94 441 VAL A O 1
ATOM 3368 N N . LYS A 1 442 ? -7.492 -38.812 -11.703 1 98.5 442 LYS A N 1
ATOM 3369 C CA . LYS A 1 442 ? -8.898 -39.188 -11.609 1 98.5 442 LYS A CA 1
ATOM 3370 C C . LYS A 1 442 ? -9.07 -40.688 -11.727 1 98.5 442 LYS A C 1
ATOM 3372 O O . LYS A 1 442 ? -9.867 -41.156 -12.547 1 98.5 442 LYS A O 1
ATOM 3377 N N . GLY A 1 443 ? -8.305 -41.375 -10.984 1 98.56 443 GLY A N 1
ATOM 3378 C CA . GLY A 1 443 ? -8.492 -42.812 -10.836 1 98.56 443 GLY A CA 1
ATOM 3379 C C . GLY A 1 443 ? -7.781 -43.625 -11.914 1 98.56 443 GLY A C 1
ATOM 3380 O O . GLY A 1 443 ? -7.793 -44.844 -11.875 1 98.56 443 GLY A O 1
ATOM 3381 N N . GLU A 1 444 ? -7.078 -43 -12.789 1 98.38 444 GLU A N 1
ATOM 3382 C CA . GLU A 1 444 ? -6.359 -43.688 -13.859 1 98.38 444 GLU A CA 1
ATOM 3383 C C . GLU A 1 444 ? -4.855 -43.469 -13.727 1 98.38 444 GLU A C 1
ATOM 3385 O O . GLU A 1 444 ? -4.383 -42.344 -13.539 1 98.38 444 GLU A O 1
ATOM 3390 N N . LEU A 1 445 ? -4.125 -44.625 -13.805 1 98.75 445 LEU A N 1
ATOM 3391 C CA . LEU A 1 445 ? -2.67 -44.531 -13.836 1 98.75 445 LEU A CA 1
ATOM 3392 C C . LEU A 1 445 ? -2.201 -43.781 -15.086 1 98.75 445 LEU A C 1
ATOM 3394 O O . LEU A 1 445 ? -2.521 -44.188 -16.203 1 98.75 445 LEU A O 1
ATOM 3398 N N . ALA A 1 446 ? -1.487 -42.719 -14.922 1 98.88 446 ALA A N 1
ATOM 3399 C CA . ALA A 1 446 ? -1.104 -41.844 -16.047 1 98.88 446 ALA A CA 1
ATOM 3400 C C . ALA A 1 446 ? 0.411 -41.844 -16.234 1 98.88 446 ALA A C 1
ATOM 3402 O O . ALA A 1 446 ? 0.907 -41.562 -17.328 1 98.88 446 ALA A O 1
ATOM 3403 N N . TYR A 1 447 ? 1.181 -42 -15.219 1 98.75 447 TYR A N 1
ATOM 3404 C CA . TYR A 1 447 ? 2.635 -42.125 -15.211 1 98.75 447 TYR A CA 1
ATOM 3405 C C . TYR A 1 447 ? 3.084 -43.312 -14.383 1 98.75 447 TYR A C 1
ATOM 3407 O O . TYR A 1 447 ? 2.6 -43.531 -13.266 1 98.75 447 TYR A O 1
ATOM 3415 N N . ASP A 1 448 ? 3.945 -44.125 -14.984 1 98.62 448 ASP A N 1
ATOM 3416 C CA . ASP A 1 448 ? 4.391 -45.344 -14.32 1 98.62 448 ASP A CA 1
ATOM 3417 C C . ASP A 1 448 ? 5.895 -45.562 -14.484 1 98.62 448 ASP A C 1
ATOM 3419 O O . ASP A 1 448 ? 6.344 -46.156 -15.469 1 98.62 448 ASP A O 1
ATOM 3423 N N . ASP A 1 449 ? 6.625 -45.156 -13.531 1 95.62 449 ASP A N 1
ATOM 3424 C CA . ASP A 1 449 ? 8.055 -45.406 -13.391 1 95.62 449 ASP A CA 1
ATOM 3425 C C . ASP A 1 449 ? 8.805 -45.031 -14.672 1 95.62 449 ASP A C 1
ATOM 3427 O O . ASP A 1 449 ? 9.523 -45.875 -15.227 1 95.62 449 ASP A O 1
ATOM 3431 N N . GLY A 1 450 ? 8.531 -43.812 -15.148 1 94.44 450 GLY A N 1
ATOM 3432 C CA . GLY A 1 450 ? 9.289 -43.312 -16.297 1 94.44 450 GLY A CA 1
ATOM 3433 C C . GLY A 1 450 ? 8.484 -43.281 -17.578 1 94.44 450 GLY A C 1
ATOM 3434 O O . GLY A 1 450 ? 8.867 -42.625 -18.547 1 94.44 450 GLY A O 1
ATOM 3435 N N . ASP A 1 451 ? 7.352 -44 -17.594 1 97 451 ASP A N 1
ATOM 3436 C CA . ASP A 1 451 ? 6.555 -44.094 -18.812 1 97 451 ASP A CA 1
ATOM 3437 C C . ASP A 1 451 ? 5.234 -43.312 -18.672 1 97 451 ASP A C 1
ATOM 3439 O O . ASP A 1 451 ? 4.527 -43.5 -17.672 1 97 451 ASP A O 1
ATOM 3443 N N . ILE A 1 452 ? 4.992 -42.531 -19.672 1 98 452 ILE A N 1
ATOM 3444 C CA . ILE A 1 452 ? 3.678 -41.906 -19.75 1 98 452 ILE A CA 1
ATOM 3445 C C . ILE A 1 452 ? 2.654 -42.906 -20.266 1 98 452 ILE A C 1
ATOM 3447 O O . ILE A 1 452 ? 2.74 -43.344 -21.422 1 98 452 ILE A O 1
ATOM 3451 N N . VAL A 1 453 ? 1.652 -43.281 -19.469 1 98.44 453 VAL A N 1
ATOM 3452 C CA . VAL A 1 453 ? 0.688 -44.312 -19.859 1 98.44 453 VAL A CA 1
ATOM 3453 C C . VAL A 1 453 ? -0.721 -43.719 -19.844 1 98.44 453 VAL A C 1
ATOM 3455 O O . VAL A 1 453 ? -1.701 -44.438 -20.062 1 98.44 453 VAL A O 1
ATOM 3458 N N . GLY A 1 454 ? -0.8 -42.438 -19.562 1 97.56 454 GLY A N 1
ATOM 3459 C CA . GLY A 1 454 ? -2.084 -41.75 -19.516 1 97.56 454 GLY A CA 1
ATOM 3460 C C . GLY A 1 454 ? -2.697 -41.562 -20.891 1 97.56 454 GLY A C 1
ATOM 3461 O O . GLY A 1 454 ? -2.049 -41.812 -21.906 1 97.56 454 GLY A O 1
ATOM 3462 N N . THR A 1 455 ? -3.904 -41.125 -20.922 1 97.44 455 THR A N 1
ATOM 3463 C CA . THR A 1 455 ? -4.664 -40.938 -22.156 1 97.44 455 THR A CA 1
ATOM 3464 C C . THR A 1 455 ? -4.801 -39.469 -22.5 1 97.44 455 THR A C 1
ATOM 3466 O O . THR A 1 455 ? -5.258 -38.656 -21.688 1 97.44 455 THR A O 1
ATOM 3469 N N . LYS A 1 456 ? -4.383 -39.156 -23.766 1 98 456 LYS A N 1
ATOM 3470 C CA . LYS A 1 456 ? -4.605 -37.812 -24.266 1 98 456 LYS A CA 1
ATOM 3471 C C . LYS A 1 456 ? -6.094 -37.469 -24.266 1 98 456 LYS A C 1
ATOM 3473 O O . LYS A 1 456 ? -6.922 -38.25 -24.719 1 98 456 LYS A O 1
ATOM 3478 N N . GLY A 1 457 ? -6.453 -36.281 -23.719 1 98.44 457 GLY A N 1
ATOM 3479 C CA . GLY A 1 457 ? -7.836 -35.812 -23.703 1 98.44 457 GLY A CA 1
ATOM 3480 C C . GLY A 1 457 ? -8.602 -36.281 -22.484 1 98.44 457 GLY A C 1
ATOM 3481 O O . GLY A 1 457 ? -9.805 -36.031 -22.359 1 98.44 457 GLY A O 1
ATOM 3482 N N . TYR A 1 458 ? -7.855 -36.938 -21.547 1 98.5 458 TYR A N 1
ATOM 3483 C CA . TYR A 1 458 ? -8.508 -37.438 -20.328 1 98.5 458 TYR A CA 1
ATOM 3484 C C . TYR A 1 458 ? -8.797 -36.25 -19.375 1 98.5 458 TYR A C 1
ATOM 3486 O O . TYR A 1 458 ? -9.789 -36.281 -18.656 1 98.5 458 TYR A O 1
ATOM 3494 N N . GLY A 1 459 ? -7.848 -35.281 -19.328 1 98.44 459 GLY A N 1
ATOM 3495 C CA . GLY A 1 459 ? -8.047 -34.094 -18.516 1 98.44 459 GLY A CA 1
ATOM 3496 C C . GLY A 1 459 ? -9.172 -33.219 -19.016 1 98.44 459 GLY A C 1
ATOM 3497 O O . GLY A 1 459 ? -9.461 -33.188 -20.219 1 98.44 459 GLY A O 1
ATOM 3498 N N . THR A 1 460 ? -9.805 -32.469 -18.109 1 98.38 460 THR A N 1
ATOM 3499 C CA . THR A 1 460 ? -10.898 -31.578 -18.469 1 98.38 460 THR A CA 1
ATOM 3500 C C . THR A 1 460 ? -10.867 -30.312 -17.609 1 98.38 460 THR A C 1
ATOM 3502 O O . THR A 1 460 ? -10.203 -30.281 -16.578 1 98.38 460 THR A O 1
ATOM 3505 N N . HIS A 1 461 ? -11.5 -29.297 -18.141 1 98.44 461 HIS A N 1
ATOM 3506 C CA . HIS A 1 461 ? -11.672 -28.062 -17.375 1 98.44 461 HIS A CA 1
ATOM 3507 C C . HIS A 1 461 ? -12.508 -28.297 -16.125 1 98.44 461 HIS A C 1
ATOM 3509 O O . HIS A 1 461 ? -13.586 -28.906 -16.203 1 98.44 461 HIS A O 1
ATOM 3515 N N . ILE A 1 462 ? -12.031 -27.828 -15.023 1 98.12 462 ILE A N 1
ATOM 3516 C CA . ILE A 1 462 ? -12.773 -27.969 -13.773 1 98.12 462 ILE A CA 1
ATOM 3517 C C . ILE A 1 462 ? -13.703 -26.766 -13.578 1 98.12 462 ILE A C 1
ATOM 3519 O O . ILE A 1 462 ? -13.234 -25.641 -13.43 1 98.12 462 ILE A O 1
ATOM 3523 N N . ASP A 1 463 ? -14.945 -27.016 -13.531 1 95.94 463 ASP A N 1
ATOM 3524 C CA . ASP A 1 463 ? -15.922 -25.969 -13.234 1 95.94 463 ASP A CA 1
ATOM 3525 C C . ASP A 1 463 ? -15.891 -25.578 -11.75 1 95.94 463 ASP A C 1
ATOM 3527 O O . ASP A 1 463 ? -15.891 -26.453 -10.883 1 95.94 463 ASP A O 1
ATOM 3531 N N . ARG A 1 464 ? -15.766 -24.422 -11.57 1 96 464 ARG A N 1
ATOM 3532 C CA . ARG A 1 464 ? -15.797 -23.891 -10.219 1 96 464 ARG A CA 1
ATOM 3533 C C . ARG A 1 464 ? -16.938 -22.891 -10.047 1 96 464 ARG A C 1
ATOM 3535 O O . ARG A 1 464 ? -17.266 -22.156 -10.977 1 96 464 ARG A O 1
ATOM 3542 N N . PRO A 1 465 ? -17.641 -22.797 -8.93 1 90.81 465 PRO A N 1
ATOM 3543 C CA . PRO A 1 465 ? -17.312 -23.578 -7.734 1 90.81 465 PRO A CA 1
ATOM 3544 C C . PRO A 1 465 ? -17.656 -25.062 -7.887 1 90.81 465 PRO A C 1
ATOM 3546 O O . PRO A 1 465 ? -18.453 -25.422 -8.75 1 90.81 465 PRO A O 1
ATOM 3549 N N . VAL A 1 466 ? -16.875 -25.797 -7.125 1 90.5 466 VAL A N 1
ATOM 3550 C CA . VAL A 1 466 ? -17.062 -27.234 -7.207 1 90.5 466 VAL A CA 1
ATOM 3551 C C . VAL A 1 466 ? -18.203 -27.672 -6.301 1 90.5 466 VAL A C 1
ATOM 3553 O O . VAL A 1 466 ? -18.484 -27.031 -5.285 1 90.5 466 VAL A O 1
ATOM 3556 N N . MET B 1 1 ? 15.453 37.281 42.656 1 68.31 1 MET B N 1
ATOM 3557 C CA . MET B 1 1 ? 15.734 37.594 41.25 1 68.31 1 MET B CA 1
ATOM 3558 C C . MET B 1 1 ? 14.445 37.781 40.469 1 68.31 1 MET B C 1
ATOM 3560 O O . MET B 1 1 ? 13.477 37.062 40.688 1 68.31 1 MET B O 1
ATOM 3564 N N . THR B 1 2 ? 14.352 38.906 39.812 1 91.88 2 THR B N 1
ATOM 3565 C CA . THR B 1 2 ? 13.133 39.25 39.062 1 91.88 2 THR B CA 1
ATOM 3566 C C . THR B 1 2 ? 13.219 38.812 37.625 1 91.88 2 THR B C 1
ATOM 3568 O O . THR B 1 2 ? 14.172 39.125 36.906 1 91.88 2 THR B O 1
ATOM 3571 N N . HIS B 1 3 ? 12.312 37.875 37.312 1 97.88 3 HIS B N 1
ATOM 3572 C CA . HIS B 1 3 ? 12.258 37.375 35.938 1 97.88 3 HIS B CA 1
ATOM 3573 C C . HIS B 1 3 ? 11.594 38.375 35 1 97.88 3 HIS B C 1
ATOM 3575 O O . HIS B 1 3 ? 10.984 39.344 35.438 1 97.88 3 HIS B O 1
ATOM 3581 N N . ASP B 1 4 ? 11.805 38.219 33.719 1 98.44 4 ASP B N 1
ATOM 3582 C CA . ASP B 1 4 ? 11.164 39.125 32.75 1 98.44 4 ASP B CA 1
ATOM 3583 C C . ASP B 1 4 ? 9.648 38.906 32.75 1 98.44 4 ASP B C 1
ATOM 3585 O O . ASP B 1 4 ? 8.891 39.906 32.75 1 98.44 4 ASP B O 1
ATOM 3589 N N . LEU B 1 5 ? 9.18 37.656 32.812 1 98.62 5 LEU B N 1
ATOM 3590 C CA . LEU B 1 5 ? 7.766 37.312 32.812 1 98.62 5 LEU B CA 1
ATOM 3591 C C . LEU B 1 5 ? 7.508 36.125 33.75 1 98.62 5 LEU B C 1
ATOM 3593 O O . LEU B 1 5 ? 8.289 35.188 33.781 1 98.62 5 LEU B O 1
ATOM 3597 N N . VAL B 1 6 ? 6.438 36.188 34.531 1 98.81 6 VAL B N 1
ATOM 3598 C CA . VAL B 1 6 ? 6.035 35.062 35.375 1 98.81 6 VAL B CA 1
ATOM 3599 C C . VAL B 1 6 ? 4.539 34.812 35.219 1 98.81 6 VAL B C 1
ATOM 3601 O O . VAL B 1 6 ? 3.729 35.75 35.312 1 98.81 6 VAL B O 1
ATOM 3604 N N . ILE B 1 7 ? 4.184 33.625 34.844 1 98.88 7 ILE B N 1
ATOM 3605 C CA . ILE B 1 7 ? 2.822 33.125 35 1 98.88 7 ILE B CA 1
ATOM 3606 C C . ILE B 1 7 ? 2.672 32.438 36.344 1 98.88 7 ILE B C 1
ATOM 3608 O O . ILE B 1 7 ? 3.289 31.391 36.594 1 98.88 7 ILE B O 1
ATOM 3612 N N . SER B 1 8 ? 1.867 32.969 37.219 1 98.44 8 SER B N 1
ATOM 3613 C CA . SER B 1 8 ? 1.836 32.5 38.594 1 98.44 8 SER B CA 1
ATOM 3614 C C . SER B 1 8 ? 0.549 31.734 38.906 1 98.44 8 SER B C 1
ATOM 3616 O O . SER B 1 8 ? -0.504 32.031 38.344 1 98.44 8 SER B O 1
ATOM 3618 N N . ASN B 1 9 ? 0.698 30.75 39.656 1 98.31 9 ASN B N 1
ATOM 3619 C CA . ASN B 1 9 ? -0.41 30.062 40.344 1 98.31 9 ASN B CA 1
ATOM 3620 C C . ASN B 1 9 ? -1.272 29.297 39.312 1 98.31 9 ASN B C 1
ATOM 3622 O O . ASN B 1 9 ? -2.475 29.125 39.531 1 98.31 9 ASN B O 1
ATOM 3626 N N . GLY B 1 10 ? -0.688 28.906 38.188 1 98.56 10 GLY B N 1
ATOM 3627 C CA . GLY B 1 10 ? -1.431 28.109 37.219 1 98.56 10 GLY B CA 1
ATOM 3628 C C . GLY B 1 10 ? -1.26 26.625 37.406 1 98.56 10 GLY B C 1
ATOM 3629 O O . GLY B 1 10 ? -0.451 26.188 38.219 1 98.56 10 GLY B O 1
ATOM 3630 N N . THR B 1 11 ? -2.047 25.828 36.781 1 98.75 11 THR B N 1
ATOM 3631 C CA . THR B 1 11 ? -1.847 24.391 36.625 1 98.75 11 THR B CA 1
ATOM 3632 C C . THR B 1 11 ? -1.11 24.094 35.344 1 98.75 11 THR B C 1
ATOM 3634 O O . THR B 1 11 ? -1.696 24.156 34.25 1 98.75 11 THR B O 1
ATOM 3637 N N . VAL B 1 12 ? 0.129 23.734 35.375 1 98.75 12 VAL B N 1
ATOM 3638 C CA . VAL B 1 12 ? 0.94 23.406 34.219 1 98.75 12 VAL B CA 1
ATOM 3639 C C . VAL B 1 12 ? 0.586 22.016 33.719 1 98.75 12 VAL B C 1
ATOM 3641 O O . VAL B 1 12 ? 0.392 21.094 34.531 1 98.75 12 VAL B O 1
ATOM 3644 N N . VAL B 1 13 ? 0.429 21.844 32.406 1 98.69 13 VAL B N 1
ATOM 3645 C CA . VAL B 1 13 ? 0.058 20.562 31.844 1 98.69 13 VAL B CA 1
ATOM 3646 C C . VAL B 1 13 ? 1.082 20.156 30.781 1 98.69 13 VAL B C 1
ATOM 3648 O O . VAL B 1 13 ? 1.31 20.875 29.812 1 98.69 13 VAL B O 1
ATOM 3651 N N . THR B 1 14 ? 1.737 19.062 30.938 1 96.5 14 THR B N 1
ATOM 3652 C CA . THR B 1 14 ? 2.602 18.438 29.953 1 96.5 14 THR B CA 1
ATOM 3653 C C . THR B 1 14 ? 2.352 16.938 29.891 1 96.5 14 THR B C 1
ATOM 3655 O O . THR B 1 14 ? 1.946 16.328 30.891 1 96.5 14 THR B O 1
ATOM 3658 N N . PRO B 1 15 ? 2.574 16.375 28.734 1 95.38 15 PRO B N 1
ATOM 3659 C CA . PRO B 1 15 ? 2.398 14.922 28.656 1 95.38 15 PRO B CA 1
ATOM 3660 C C . PRO B 1 15 ? 3.369 14.164 29.562 1 95.38 15 PRO B C 1
ATOM 3662 O O . PRO B 1 15 ? 3.033 13.094 30.078 1 95.38 15 PRO B O 1
ATOM 3665 N N . GLU B 1 16 ? 4.52 14.711 29.797 1 93.06 16 GLU B N 1
ATOM 3666 C CA . GLU B 1 16 ? 5.582 14.039 30.531 1 93.06 16 GLU B CA 1
ATOM 3667 C C . GLU B 1 16 ? 5.285 14.016 32.031 1 93.06 16 GLU B C 1
ATOM 3669 O O . GLU B 1 16 ? 5.559 13.031 32.719 1 93.06 16 GLU B O 1
ATOM 3674 N N . HIS B 1 17 ? 4.711 15.156 32.531 1 94 17 HIS B N 1
ATOM 3675 C CA . HIS B 1 17 ? 4.602 15.305 33.969 1 94 17 HIS B CA 1
ATOM 3676 C C . HIS B 1 17 ? 3.143 15.352 34.406 1 94 17 HIS B C 1
ATOM 3678 O O . HIS B 1 17 ? 2.852 15.359 35.625 1 94 17 HIS B O 1
ATOM 3684 N N . GLY B 1 18 ? 2.297 15.352 33.438 1 96.62 18 GLY B N 1
ATOM 3685 C CA . GLY B 1 18 ? 0.897 15.516 33.781 1 96.62 18 GLY B CA 1
ATOM 3686 C C . GLY B 1 18 ? 0.538 16.938 34.188 1 96.62 18 GLY B C 1
ATOM 3687 O O . GLY B 1 18 ? 1.071 17.891 33.625 1 96.62 18 GLY B O 1
ATOM 3688 N N . SER B 1 19 ? -0.491 17.078 35.062 1 97.81 19 SER B N 1
ATOM 3689 C CA . SER B 1 19 ? -0.958 18.375 35.531 1 97.81 19 SER B CA 1
ATOM 3690 C C . SER B 1 19 ? -0.481 18.656 36.938 1 97.81 19 SER B C 1
ATOM 3692 O O . SER B 1 19 ? -0.625 17.812 37.844 1 97.81 19 SER B O 1
ATOM 3694 N N . PHE B 1 20 ? 0.154 19.859 37.125 1 97.94 20 PHE B N 1
ATOM 3695 C CA . PHE B 1 20 ? 0.614 20.219 38.469 1 97.94 20 PHE B CA 1
ATOM 3696 C C . PHE B 1 20 ? 0.61 21.734 38.656 1 97.94 20 PHE B C 1
ATOM 3698 O O . PHE B 1 20 ? 0.817 22.484 37.688 1 97.94 20 PHE B O 1
ATOM 3705 N N . ALA B 1 21 ? 0.423 22.219 39.875 1 98.44 21 ALA B N 1
ATOM 3706 C CA . ALA B 1 21 ? 0.434 23.641 40.188 1 98.44 21 ALA B CA 1
ATOM 3707 C C . ALA B 1 21 ? 1.857 24.188 40.188 1 98.44 21 ALA B C 1
ATOM 3709 O O . ALA B 1 21 ? 2.76 23.594 40.781 1 98.44 21 ALA B O 1
ATOM 3710 N N . ALA B 1 22 ? 2.055 25.312 39.438 1 98.56 22 ALA B N 1
ATOM 3711 C CA . ALA B 1 22 ? 3.398 25.891 39.406 1 98.56 22 ALA B CA 1
ATOM 3712 C C . ALA B 1 22 ? 3.375 27.328 38.906 1 98.56 22 ALA B C 1
ATOM 3714 O O . ALA B 1 22 ? 2.385 27.766 38.312 1 98.56 22 ALA B O 1
ATOM 3715 N N . ASP B 1 23 ? 4.422 28.031 39.25 1 98.56 23 ASP B N 1
ATOM 3716 C CA . ASP B 1 23 ? 4.816 29.234 38.5 1 98.56 23 ASP B CA 1
ATOM 3717 C C . ASP B 1 23 ? 5.742 28.875 37.344 1 98.56 23 ASP B C 1
ATOM 3719 O O . ASP B 1 23 ? 6.547 27.938 37.438 1 98.56 23 ASP B O 1
ATOM 3723 N N . VAL B 1 24 ? 5.578 29.547 36.25 1 98.88 24 VAL B N 1
ATOM 3724 C CA . VAL B 1 24 ? 6.496 29.422 35.125 1 98.88 24 VAL B CA 1
ATOM 3725 C C . VAL B 1 24 ? 7.102 30.781 34.812 1 98.88 24 VAL B C 1
ATOM 3727 O O . VAL B 1 24 ? 6.379 31.766 34.625 1 98.88 24 VAL B O 1
ATOM 3730 N N . ALA B 1 25 ? 8.422 30.859 34.75 1 98.81 25 ALA B N 1
ATOM 3731 C CA . ALA B 1 25 ? 9.094 32.125 34.469 1 98.81 25 ALA B CA 1
ATOM 3732 C C . ALA B 1 25 ? 9.867 32.031 33.156 1 98.81 25 ALA B C 1
ATOM 3734 O O . ALA B 1 25 ? 10.32 30.969 32.75 1 98.81 25 ALA B O 1
ATOM 3735 N N . ALA B 1 26 ? 9.961 33.188 32.5 1 98.75 26 ALA B N 1
ATOM 3736 C CA . ALA B 1 26 ? 10.773 33.344 31.312 1 98.75 26 ALA B CA 1
ATOM 3737 C C . ALA B 1 26 ? 11.789 34.469 31.484 1 98.75 26 ALA B C 1
ATOM 3739 O O . ALA B 1 26 ? 11.477 35.531 32.062 1 98.75 26 ALA B O 1
ATOM 3740 N N . ASP B 1 27 ? 12.969 34.25 31.125 1 98.56 27 ASP B N 1
ATOM 3741 C CA . ASP B 1 27 ? 14.008 35.25 30.906 1 98.56 27 ASP B CA 1
ATOM 3742 C C . ASP B 1 27 ? 14.492 35.25 29.469 1 98.56 27 ASP B C 1
ATOM 3744 O O . ASP B 1 27 ? 15.008 34.219 28.984 1 98.56 27 ASP B O 1
ATOM 3748 N N . GLY B 1 28 ? 14.359 36.344 28.859 1 98 28 GLY B N 1
ATOM 3749 C CA . GLY B 1 28 ? 14.539 36.312 27.406 1 98 28 GLY B CA 1
ATOM 3750 C C . GLY B 1 28 ? 13.508 35.438 26.703 1 98 28 GLY B C 1
ATOM 3751 O O . GLY B 1 28 ? 12.305 35.625 26.906 1 98 28 GLY B O 1
ATOM 3752 N N . GLU B 1 29 ? 14.031 34.594 25.906 1 98.56 29 GLU B N 1
ATOM 3753 C CA . GLU B 1 29 ? 13.109 33.875 25.047 1 98.56 29 GLU B CA 1
ATOM 3754 C C . GLU B 1 29 ? 12.82 32.469 25.609 1 98.56 29 GLU B C 1
ATOM 3756 O O . GLU B 1 29 ? 12.023 31.734 25.047 1 98.56 29 GLU B O 1
ATOM 3761 N N . THR B 1 30 ? 13.414 32.125 26.766 1 98.69 30 THR B N 1
ATOM 3762 C CA . THR B 1 30 ? 13.359 30.734 27.219 1 98.69 30 THR B CA 1
ATOM 3763 C C . THR B 1 30 ? 12.742 30.641 28.609 1 98.69 30 THR B C 1
ATOM 3765 O O . THR B 1 30 ? 12.742 31.625 29.359 1 98.69 30 THR B O 1
ATOM 3768 N N . ILE B 1 31 ? 12.195 29.516 28.891 1 98.69 31 ILE B N 1
ATOM 3769 C CA . ILE B 1 31 ? 11.727 29.25 30.25 1 98.69 31 ILE B CA 1
ATOM 3770 C C . ILE B 1 31 ? 12.914 29.156 31.203 1 98.69 31 ILE B C 1
ATOM 3772 O O . ILE B 1 31 ? 13.812 28.328 31 1 98.69 31 ILE B O 1
ATOM 3776 N N . SER B 1 32 ? 12.914 29.953 32.219 1 98.56 32 SER B N 1
ATOM 3777 C CA . SER B 1 32 ? 14.07 30.031 33.125 1 98.56 32 SER B CA 1
ATOM 3778 C C . SER B 1 32 ? 13.812 29.281 34.406 1 98.56 32 SER B C 1
ATOM 3780 O O . SER B 1 32 ? 14.75 28.875 35.094 1 98.56 32 SER B O 1
ATOM 3782 N N . ALA B 1 33 ? 12.453 29.156 34.719 1 98.25 33 ALA B N 1
ATOM 3783 C CA . ALA B 1 33 ? 12.156 28.469 36 1 98.25 33 ALA B CA 1
ATOM 3784 C C . ALA B 1 33 ? 10.727 27.922 36 1 98.25 33 ALA B C 1
ATOM 3786 O O . ALA B 1 33 ? 9.828 28.531 35.406 1 98.25 33 ALA B O 1
ATOM 3787 N N . VAL B 1 34 ? 10.523 26.812 36.594 1 97.88 34 VAL B N 1
ATOM 3788 C CA . VAL B 1 34 ? 9.258 26.234 37.031 1 97.88 34 VAL B CA 1
ATOM 3789 C C . VAL B 1 34 ? 9.305 25.969 38.531 1 97.88 34 VAL B C 1
ATOM 3791 O O . VAL B 1 34 ? 10.156 25.219 39 1 97.88 34 VAL B O 1
ATOM 3794 N N . ALA B 1 35 ? 8.438 26.594 39.281 1 97.75 35 ALA B N 1
ATOM 3795 C CA . ALA B 1 35 ? 8.594 26.562 40.719 1 97.75 35 ALA B CA 1
ATOM 3796 C C . ALA B 1 35 ? 7.238 26.438 41.406 1 97.75 35 ALA B C 1
ATOM 3798 O O . ALA B 1 35 ? 6.191 26.531 40.75 1 97.75 35 ALA B O 1
ATOM 3799 N N . ALA B 1 36 ? 7.332 26.312 42.75 1 97.75 36 ALA B N 1
ATOM 3800 C CA . ALA B 1 36 ? 6.105 26.25 43.531 1 97.75 36 ALA B CA 1
ATOM 3801 C C . ALA B 1 36 ? 5.262 27.5 43.344 1 97.75 36 ALA B C 1
ATOM 3803 O O . ALA B 1 36 ? 5.797 28.609 43.156 1 97.75 36 ALA B O 1
ATOM 3804 N N . PRO B 1 37 ? 3.98 27.312 43.406 1 97.81 37 PRO B N 1
ATOM 3805 C CA . PRO B 1 37 ? 3.088 28.438 43.156 1 97.81 37 PRO B CA 1
ATOM 3806 C C . PRO B 1 37 ? 3.361 29.641 44.031 1 97.81 37 PRO B C 1
ATOM 3808 O O . PRO B 1 37 ? 3.57 29.484 45.25 1 97.81 37 PRO B O 1
ATOM 3811 N N . GLY B 1 38 ? 3.391 30.75 43.438 1 96.19 38 GLY B N 1
ATOM 3812 C CA . GLY B 1 38 ? 3.453 32 44.156 1 96.19 38 GLY B CA 1
ATOM 3813 C C . GLY B 1 38 ? 4.848 32.344 44.656 1 96.19 38 GLY B C 1
ATOM 3814 O O . GLY B 1 38 ? 5.027 33.25 45.469 1 96.19 38 GLY B O 1
ATOM 3815 N N . THR B 1 39 ? 5.895 31.703 44.094 1 96.88 39 THR B N 1
ATOM 3816 C CA . THR B 1 39 ? 7.227 31.891 44.656 1 96.88 39 THR B CA 1
ATOM 3817 C C . THR B 1 39 ? 8.078 32.781 43.75 1 96.88 39 THR B C 1
ATOM 3819 O O . THR B 1 39 ? 9.141 33.25 44.156 1 96.88 39 THR B O 1
ATOM 3822 N N . LEU B 1 40 ? 7.602 32.969 42.531 1 97.44 40 LEU B N 1
ATOM 3823 C CA . LEU B 1 40 ? 8.414 33.719 41.562 1 97.44 40 LEU B CA 1
ATOM 3824 C C . LEU B 1 40 ? 7.844 35.125 41.344 1 97.44 40 LEU B C 1
ATOM 3826 O O . LEU B 1 40 ? 6.652 35.344 41.562 1 97.44 40 LEU B O 1
ATOM 3830 N N . SER B 1 41 ? 8.664 36.031 41 1 96.94 41 SER B N 1
ATOM 3831 C CA . SER B 1 41 ? 8.273 37.406 40.625 1 96.94 41 SER B CA 1
ATOM 3832 C C . SER B 1 41 ? 8.914 37.812 39.312 1 96.94 41 SER B C 1
ATOM 3834 O O . SER B 1 41 ? 10.008 37.375 38.969 1 96.94 41 SER B O 1
ATOM 3836 N N . GLY B 1 42 ? 8.141 38.594 38.594 1 96.88 42 GLY B N 1
ATOM 3837 C CA . GLY B 1 42 ? 8.648 39.062 37.312 1 96.88 42 GLY B CA 1
ATOM 3838 C C . GLY B 1 42 ? 8.211 40.469 36.969 1 96.88 42 GLY B C 1
ATOM 3839 O O . GLY B 1 42 ? 7.359 41.062 37.625 1 96.88 42 GLY B O 1
ATOM 3840 N N . GLU B 1 43 ? 8.867 41.062 35.938 1 97.5 43 GLU B N 1
ATOM 3841 C CA . GLU B 1 43 ? 8.492 42.375 35.438 1 97.5 43 GLU B CA 1
ATOM 3842 C C . GLU B 1 43 ? 7.074 42.375 34.875 1 97.5 43 GLU B C 1
ATOM 3844 O O . GLU B 1 43 ? 6.301 43.312 35.125 1 97.5 43 GLU B O 1
ATOM 3849 N N . THR B 1 44 ? 6.754 41.375 34.125 1 97.5 44 THR B N 1
ATOM 3850 C CA . THR B 1 44 ? 5.395 41.125 33.656 1 97.5 44 THR B CA 1
ATOM 3851 C C . THR B 1 44 ? 4.793 39.938 34.438 1 97.5 44 THR B C 1
ATOM 3853 O O . THR B 1 44 ? 5.391 38.875 34.5 1 97.5 44 THR B O 1
ATOM 3856 N N . GLU B 1 45 ? 3.691 40.156 35.031 1 97.5 45 GLU B N 1
ATOM 3857 C CA . GLU B 1 45 ? 3.051 39.094 35.844 1 97.5 45 GLU B CA 1
ATOM 3858 C C . GLU B 1 45 ? 1.69 38.719 35.25 1 97.5 45 GLU B C 1
ATOM 3860 O O . GLU B 1 45 ? 0.863 39.594 34.969 1 97.5 45 GLU B O 1
ATOM 3865 N N . ILE B 1 46 ? 1.459 37.5 35 1 98.31 46 ILE B N 1
ATOM 3866 C CA . ILE B 1 46 ? 0.184 36.906 34.562 1 98.31 46 ILE B CA 1
ATOM 3867 C C . ILE B 1 46 ? -0.374 36.031 35.656 1 98.31 46 ILE B C 1
ATOM 3869 O O . ILE B 1 46 ? 0.255 35.031 36.031 1 98.31 46 ILE B O 1
ATOM 3873 N N . ASP B 1 47 ? -1.45 36.375 36.219 1 98.31 47 ASP B N 1
ATOM 3874 C CA . ASP B 1 47 ? -2.107 35.531 37.219 1 98.31 47 ASP B CA 1
ATOM 3875 C C . ASP B 1 47 ? -2.938 34.438 36.562 1 98.31 47 ASP B C 1
ATOM 3877 O O . ASP B 1 47 ? -3.961 34.719 35.938 1 98.31 47 ASP B O 1
ATOM 3881 N N . ALA B 1 48 ? -2.523 33.219 36.75 1 98.69 48 ALA B N 1
ATOM 3882 C CA . ALA B 1 48 ? -3.193 32.094 36.125 1 98.69 48 ALA B CA 1
ATOM 3883 C C . ALA B 1 48 ? -3.996 31.281 37.125 1 98.69 48 ALA B C 1
ATOM 3885 O O . ALA B 1 48 ? -4.23 30.094 36.969 1 98.69 48 ALA B O 1
ATOM 3886 N N . THR B 1 49 ? -4.379 31.922 38.219 1 98.38 49 THR B N 1
ATOM 3887 C CA . THR B 1 49 ? -5.207 31.25 39.219 1 98.38 49 THR B CA 1
ATOM 3888 C C . THR B 1 49 ? -6.484 30.703 38.594 1 98.38 49 THR B C 1
ATOM 3890 O O . THR B 1 49 ? -7.219 31.453 37.938 1 98.38 49 THR B O 1
ATOM 3893 N N . GLY B 1 50 ? -6.695 29.438 38.75 1 98.19 50 GLY B N 1
ATOM 3894 C CA . GLY B 1 50 ? -7.895 28.797 38.25 1 98.19 50 GLY B CA 1
ATOM 3895 C C . GLY B 1 50 ? -7.781 28.453 36.75 1 98.19 50 GLY B C 1
ATOM 3896 O O . GLY B 1 50 ? -8.727 27.922 36.188 1 98.19 50 GLY B O 1
ATOM 3897 N N . LYS B 1 51 ? -6.641 28.688 36.188 1 98.81 51 LYS B N 1
ATOM 3898 C CA . LYS B 1 51 ? -6.43 28.438 34.75 1 98.81 51 LYS B CA 1
ATOM 3899 C C . LYS B 1 51 ? -5.309 27.422 34.531 1 98.81 51 LYS B C 1
ATOM 3901 O O . LYS B 1 51 ? -4.719 26.922 35.5 1 98.81 51 LYS B O 1
ATOM 3906 N N . HIS B 1 52 ? -5.109 27.016 33.344 1 98.88 52 HIS B N 1
ATOM 3907 C CA . HIS B 1 52 ? -4.109 26.016 32.969 1 98.88 52 HIS B CA 1
ATOM 3908 C C . HIS B 1 52 ? -3.037 26.625 32.062 1 98.88 52 HIS B C 1
ATOM 3910 O O . HIS B 1 52 ? -3.336 27.484 31.234 1 98.88 52 HIS B O 1
ATOM 3916 N N . VAL B 1 53 ? -1.785 26.25 32.281 1 98.94 53 VAL B N 1
ATOM 3917 C CA . VAL B 1 53 ? -0.649 26.703 31.484 1 98.94 53 VAL B CA 1
ATOM 3918 C C . VAL B 1 53 ? -0.157 25.578 30.578 1 98.94 53 VAL B C 1
ATOM 3920 O O . VAL B 1 53 ? 0.382 24.578 31.078 1 98.94 53 VAL B O 1
ATOM 3923 N N . LEU B 1 54 ? -0.364 25.672 29.297 1 98.94 54 LEU B N 1
ATOM 3924 C CA . LEU B 1 54 ? 0.019 24.688 28.297 1 98.94 54 LEU B CA 1
ATOM 3925 C C . LEU B 1 54 ? 1.202 25.188 27.469 1 98.94 54 LEU B C 1
ATOM 3927 O O . LEU B 1 54 ? 1.421 26.391 27.344 1 98.94 54 LEU B O 1
ATOM 3931 N N . PRO B 1 55 ? 2.041 24.234 26.953 1 98.88 55 PRO B N 1
ATOM 3932 C CA . PRO B 1 55 ? 2.902 24.719 25.875 1 98.88 55 PRO B CA 1
ATOM 3933 C C . PRO B 1 55 ? 2.111 25.359 24.734 1 98.88 55 PRO B C 1
ATOM 3935 O O . PRO B 1 55 ? 0.995 24.938 24.438 1 98.88 55 PRO B O 1
ATOM 3938 N N . GLY B 1 56 ? 2.67 26.422 24.156 1 98.94 56 GLY B N 1
ATOM 3939 C CA . GLY B 1 56 ? 2.002 27.016 23.016 1 98.94 56 GLY B CA 1
ATOM 3940 C C . GLY B 1 56 ? 1.626 26 21.953 1 98.94 56 GLY B C 1
ATOM 3941 O O . GLY B 1 56 ? 2.408 25.109 21.641 1 98.94 56 GLY B O 1
ATOM 3942 N N . ALA B 1 57 ? 0.425 26.078 21.406 1 98.94 57 ALA B N 1
ATOM 3943 C CA . ALA B 1 57 ? -0.01 25.156 20.359 1 98.94 57 ALA B CA 1
ATOM 3944 C C . ALA B 1 57 ? 0.821 25.344 19.094 1 98.94 57 ALA B C 1
ATOM 3946 O O . ALA B 1 57 ? 1.285 26.438 18.797 1 98.94 57 ALA B O 1
ATOM 3947 N N . ILE B 1 58 ? 1.066 24.25 18.438 1 98.94 58 ILE B N 1
ATOM 3948 C CA . ILE B 1 58 ? 1.774 24.219 17.172 1 98.94 58 ILE B CA 1
ATOM 3949 C C . ILE B 1 58 ? 0.854 23.672 16.078 1 98.94 58 ILE B C 1
ATOM 3951 O O . ILE B 1 58 ? 0.43 22.516 16.141 1 98.94 58 ILE B O 1
ATOM 3955 N N . ASP B 1 59 ? 0.464 24.5 15.125 1 98.88 59 ASP B N 1
ATOM 3956 C CA . ASP B 1 59 ? -0.244 24.047 13.938 1 98.88 59 ASP B CA 1
ATOM 3957 C C . ASP B 1 59 ? 0.735 23.672 12.828 1 98.88 59 ASP B C 1
ATOM 3959 O O . ASP B 1 59 ? 1.233 24.531 12.109 1 98.88 59 ASP B O 1
ATOM 3963 N N . PRO B 1 60 ? 0.927 22.375 12.641 1 98.75 60 PRO B N 1
ATOM 3964 C CA . PRO B 1 60 ? 1.979 21.969 11.711 1 98.75 60 PRO B CA 1
ATOM 3965 C C . PRO B 1 60 ? 1.535 22.047 10.25 1 98.75 60 PRO B C 1
ATOM 3967 O O . PRO B 1 60 ? 2.332 21.797 9.344 1 98.75 60 PRO B O 1
ATOM 3970 N N . HIS B 1 61 ? 0.323 22.469 9.977 1 98.81 61 HIS B N 1
ATOM 3971 C CA . HIS B 1 61 ? -0.218 22.359 8.625 1 98.81 61 HIS B CA 1
ATOM 3972 C C . HIS B 1 61 ? -1.014 23.609 8.258 1 98.81 61 HIS B C 1
ATOM 3974 O O . HIS B 1 61 ? -2.234 23.641 8.43 1 98.81 61 HIS B O 1
ATOM 3980 N N . THR B 1 62 ? -0.393 24.547 7.672 1 98.62 62 THR B N 1
ATOM 3981 C CA . THR B 1 62 ? -1.022 25.766 7.156 1 98.62 62 THR B CA 1
ATOM 3982 C C . THR B 1 62 ? -0.54 26.062 5.742 1 98.62 62 THR B C 1
ATOM 3984 O O . THR B 1 62 ? 0.449 25.484 5.281 1 98.62 62 THR B O 1
ATOM 3987 N N . HIS B 1 63 ? -1.255 26.828 5.043 1 97.75 63 HIS B N 1
ATOM 3988 C CA . HIS B 1 63 ? -0.892 27.312 3.715 1 97.75 63 HIS B CA 1
ATOM 3989 C C . HIS B 1 63 ? -0.982 28.828 3.631 1 97.75 63 HIS B C 1
ATOM 3991 O O . HIS B 1 63 ? -1.676 29.375 2.764 1 97.75 63 HIS B O 1
ATOM 3997 N N . HIS B 1 64 ? -0.233 29.531 4.52 1 97.62 64 HIS B N 1
ATOM 3998 C CA . HIS B 1 64 ? -0.171 30.984 4.43 1 97.62 64 HIS B CA 1
ATOM 3999 C C . HIS B 1 64 ? 0.391 31.422 3.086 1 97.62 64 HIS B C 1
ATOM 4001 O O . HIS B 1 64 ? 1.425 30.922 2.641 1 97.62 64 HIS B O 1
ATOM 4007 N N . GLY B 1 65 ? -0.295 32.344 2.398 1 96.06 65 GLY B N 1
ATOM 4008 C CA . GLY B 1 65 ? 0.216 32.906 1.17 1 96.06 65 GLY B CA 1
ATOM 4009 C C . GLY B 1 65 ? -0.296 32.219 -0.08 1 96.06 65 GLY B C 1
ATOM 4010 O O . GLY B 1 65 ? 0.049 32.625 -1.197 1 96.06 65 GLY B O 1
ATOM 4011 N N . ILE B 1 66 ? -1.177 31.266 0.068 1 93.25 66 ILE B N 1
ATOM 4012 C CA . ILE B 1 66 ? -1.589 30.484 -1.094 1 93.25 66 ILE B CA 1
ATOM 4013 C C . ILE B 1 66 ? -2.539 31.297 -1.959 1 93.25 66 ILE B C 1
ATOM 4015 O O . ILE B 1 66 ? -2.482 31.234 -3.189 1 93.25 66 ILE B O 1
ATOM 4019 N N . TYR B 1 67 ? -3.395 32.156 -1.318 1 93.75 67 TYR B N 1
ATOM 4020 C CA . TYR B 1 67 ? -4.359 32.938 -2.078 1 93.75 67 TYR B CA 1
ATOM 4021 C C . TYR B 1 67 ? -4.035 34.438 -1.998 1 93.75 67 TYR B C 1
ATOM 4023 O O . TYR B 1 67 ? -4.285 35.188 -2.947 1 93.75 67 TYR B O 1
ATOM 4031 N N . ARG B 1 68 ? -3.518 34.969 -0.901 1 93.75 68 ARG B N 1
ATOM 4032 C CA . ARG B 1 68 ? -3.389 36.406 -0.66 1 93.75 68 ARG B CA 1
ATOM 4033 C C . ARG B 1 68 ? -1.924 36.844 -0.654 1 93.75 68 ARG B C 1
ATOM 4035 O O . ARG B 1 68 ? -1.617 38.031 -0.54 1 93.75 68 ARG B O 1
ATOM 4042 N N . GLY B 1 69 ? -1 35.969 -0.773 1 95 69 GLY B N 1
ATOM 4043 C CA . GLY B 1 69 ? 0.417 36.25 -0.613 1 95 69 GLY B CA 1
ATOM 4044 C C . GLY B 1 69 ? 0.915 36.031 0.803 1 95 69 GLY B C 1
ATOM 4045 O O . GLY B 1 69 ? 0.163 36.219 1.765 1 95 69 GLY B O 1
ATOM 4046 N N . LEU B 1 70 ? 2.201 35.844 0.937 1 97.31 70 LEU B N 1
ATOM 4047 C CA . LEU B 1 70 ? 2.746 35.469 2.24 1 97.31 70 LEU B CA 1
ATOM 4048 C C . LEU B 1 70 ? 2.883 36.688 3.137 1 97.31 70 LEU B C 1
ATOM 4050 O O . LEU B 1 70 ? 2.66 36.594 4.348 1 97.31 70 LEU B O 1
ATOM 4054 N N . GLU B 1 71 ? 3.217 37.812 2.551 1 97.56 71 GLU B N 1
ATOM 4055 C CA . GLU B 1 71 ? 3.367 39.062 3.336 1 97.56 71 GLU B CA 1
ATOM 4056 C C . GLU B 1 71 ? 2.082 39.375 4.09 1 97.56 71 GLU B C 1
ATOM 4058 O O . GLU B 1 71 ? 2.107 39.625 5.297 1 97.56 71 GLU B O 1
ATOM 4063 N N . ALA B 1 72 ? 1.014 39.375 3.398 1 97.56 72 ALA B N 1
ATOM 4064 C CA . ALA B 1 72 ? -0.279 39.719 3.99 1 97.56 72 ALA B CA 1
ATOM 4065 C C . ALA B 1 72 ? -0.698 38.656 5.02 1 97.56 72 ALA B C 1
ATOM 4067 O O . ALA B 1 72 ? -1.128 39 6.121 1 97.56 72 ALA B O 1
ATOM 4068 N N . ASP B 1 73 ? -0.556 37.406 4.695 1 97.94 73 ASP B N 1
ATOM 4069 C CA . ASP B 1 73 ? -1.009 36.344 5.562 1 97.94 73 ASP B CA 1
ATOM 4070 C C . ASP B 1 73 ? -0.122 36.219 6.801 1 97.94 73 ASP B C 1
ATOM 4072 O O . ASP B 1 73 ? -0.602 35.875 7.887 1 97.94 73 ASP B O 1
ATOM 4076 N N . ALA B 1 74 ? 1.183 36.438 6.602 1 98.44 74 ALA B N 1
ATOM 4077 C CA . ALA B 1 74 ? 2.088 36.375 7.742 1 98.44 74 ALA B CA 1
ATOM 4078 C C . ALA B 1 74 ? 1.621 37.281 8.867 1 98.44 74 ALA B C 1
ATOM 4080 O O . ALA B 1 74 ? 1.624 36.906 10.039 1 98.44 74 ALA B O 1
ATOM 4081 N N . GLU B 1 75 ? 1.221 38.438 8.477 1 98.31 75 GLU B N 1
ATOM 4082 C CA . GLU B 1 75 ? 0.751 39.375 9.484 1 98.31 75 GLU B CA 1
ATOM 4083 C C . GLU B 1 75 ? -0.638 39 9.984 1 98.31 75 GLU B C 1
ATOM 4085 O O . GLU B 1 75 ? -0.819 38.719 11.172 1 98.31 75 GLU B O 1
ATOM 4090 N N . SER B 1 76 ? -1.636 38.938 9.102 1 98 76 SER B N 1
ATOM 4091 C CA . SER B 1 76 ? -3.033 38.812 9.5 1 98 76 SER B CA 1
ATOM 4092 C C . SER B 1 76 ? -3.287 37.469 10.195 1 98 76 SER B C 1
ATOM 4094 O O . SER B 1 76 ? -3.969 37.438 11.219 1 98 76 SER B O 1
ATOM 4096 N N . GLU B 1 77 ? -2.75 36.406 9.648 1 98.25 77 GLU B N 1
ATOM 4097 C CA . GLU B 1 77 ? -3.088 35.062 10.148 1 98.25 77 GLU B CA 1
ATOM 4098 C C . GLU B 1 77 ? -2.309 34.75 11.422 1 98.25 77 GLU B C 1
ATOM 4100 O O . GLU B 1 77 ? -2.824 34.062 12.32 1 98.25 77 GLU B O 1
ATOM 4105 N N . SER B 1 78 ? -0.996 35.188 11.516 1 98.62 78 SER B N 1
ATOM 4106 C CA . SER B 1 78 ? -0.262 34.969 12.75 1 98.62 78 SER B CA 1
ATOM 4107 C C . SER B 1 78 ? -0.867 35.75 13.914 1 98.62 78 SER B C 1
ATOM 4109 O O . SER B 1 78 ? -0.821 35.312 15.062 1 98.62 78 SER B O 1
ATOM 4111 N N . LYS B 1 79 ? -1.456 36.875 13.609 1 97.94 79 LYS B N 1
ATOM 4112 C CA . LYS B 1 79 ? -2.195 37.625 14.617 1 97.94 79 LYS B CA 1
ATOM 4113 C C . LYS B 1 79 ? -3.42 36.844 15.102 1 97.94 79 LYS B C 1
ATOM 4115 O O . LYS B 1 79 ? -3.658 36.75 16.297 1 97.94 79 LYS B O 1
ATOM 4120 N N . SER B 1 80 ? -4.164 36.375 14.148 1 98.25 80 SER B N 1
ATOM 4121 C CA . SER B 1 80 ? -5.355 35.562 14.445 1 98.25 80 SER B CA 1
ATOM 4122 C C . SER B 1 80 ? -5.004 34.312 15.258 1 98.25 80 SER B C 1
ATOM 4124 O O . SER B 1 80 ? -5.746 33.938 16.156 1 98.25 80 SER B O 1
ATOM 4126 N N . ASP B 1 81 ? -3.885 33.688 14.969 1 98.81 81 ASP B N 1
ATOM 4127 C CA . ASP B 1 81 ? -3.447 32.469 15.602 1 98.81 81 ASP B CA 1
ATOM 4128 C C . ASP B 1 81 ? -3.25 32.656 17.109 1 98.81 81 ASP B C 1
ATOM 4130 O O . ASP B 1 81 ? -3.502 31.75 17.891 1 98.81 81 ASP B O 1
ATOM 4134 N N . LEU B 1 82 ? -2.84 33.844 17.531 1 98.88 82 LEU B N 1
ATOM 4135 C CA . LEU B 1 82 ? -2.564 34.125 18.938 1 98.88 82 LEU B CA 1
ATOM 4136 C C . LEU B 1 82 ? -3.826 34 19.781 1 98.88 82 LEU B C 1
ATOM 4138 O O . LEU B 1 82 ? -3.756 33.625 20.953 1 98.88 82 LEU B O 1
ATOM 4142 N N . VAL B 1 83 ? -4.98 34.25 19.141 1 98.69 83 VAL B N 1
ATOM 4143 C CA . VAL B 1 83 ? -6.266 34.125 19.828 1 98.69 83 VAL B CA 1
ATOM 4144 C C . VAL B 1 83 ? -6.48 32.719 20.312 1 98.69 83 VAL B C 1
ATOM 4146 O O . VAL B 1 83 ? -7.035 32.469 21.391 1 98.69 83 VAL B O 1
ATOM 4149 N N . GLY B 1 84 ? -5.969 31.781 19.516 1 98.75 84 GLY B N 1
ATOM 4150 C CA . GLY B 1 84 ? -6.148 30.375 19.797 1 98.75 84 GLY B CA 1
ATOM 4151 C C . GLY B 1 84 ? -4.988 29.75 20.547 1 98.75 84 GLY B C 1
ATOM 4152 O O . GLY B 1 84 ? -4.906 28.531 20.688 1 98.75 84 GLY B O 1
ATOM 4153 N N . GLY B 1 85 ? -4.035 30.562 21.062 1 98.88 85 GLY B N 1
ATOM 4154 C CA . GLY B 1 85 ? -2.918 30.047 21.828 1 98.88 85 GLY B CA 1
ATOM 4155 C C . GLY B 1 85 ? -1.835 29.422 20.969 1 98.88 85 GLY B C 1
ATOM 4156 O O . GLY B 1 85 ? -1.009 28.656 21.453 1 98.88 85 GLY B O 1
ATOM 4157 N N . VAL B 1 86 ? -1.834 29.703 19.641 1 98.94 86 VAL B N 1
ATOM 4158 C CA . VAL B 1 86 ? -0.851 29.141 18.719 1 98.94 86 VAL B CA 1
ATOM 4159 C C . VAL B 1 86 ? 0.395 30.031 18.703 1 98.94 86 VAL B C 1
ATOM 4161 O O . VAL B 1 86 ? 0.3 31.234 18.5 1 98.94 86 VAL B O 1
ATOM 4164 N N . THR B 1 87 ? 1.558 29.391 18.922 1 98.94 87 THR B N 1
ATOM 4165 C CA . THR B 1 87 ? 2.799 30.156 19.016 1 98.94 87 THR B CA 1
ATOM 4166 C C . THR B 1 87 ? 3.762 29.75 17.906 1 98.94 87 THR B C 1
ATOM 4168 O O . THR B 1 87 ? 4.824 30.359 17.75 1 98.94 87 THR B O 1
ATOM 4171 N N . THR B 1 88 ? 3.4 28.734 17.156 1 98.88 88 THR B N 1
ATOM 4172 C CA . THR B 1 88 ? 4.23 28.25 16.062 1 98.88 88 THR B CA 1
ATOM 4173 C C . THR B 1 88 ? 3.373 27.594 14.977 1 98.88 88 THR B C 1
ATOM 4175 O O . THR B 1 88 ? 2.424 26.875 15.289 1 98.88 88 THR B O 1
ATOM 4178 N N . ILE B 1 89 ? 3.672 27.844 13.695 1 98.81 89 ILE B N 1
ATOM 4179 C CA . ILE B 1 89 ? 2.977 27.141 12.633 1 98.81 89 ILE B CA 1
ATOM 4180 C C . ILE B 1 89 ? 3.994 26.547 11.656 1 98.81 89 ILE B C 1
ATOM 4182 O O . ILE B 1 89 ? 5.113 27.047 11.539 1 98.81 89 ILE B O 1
ATOM 4186 N N . GLY B 1 90 ? 3.621 25.391 11.086 1 98.62 90 GLY B N 1
ATOM 4187 C CA . GLY B 1 90 ? 4.277 24.891 9.891 1 98.62 90 GLY B CA 1
ATOM 4188 C C . GLY B 1 90 ? 3.551 25.25 8.609 1 98.62 90 GLY B C 1
ATOM 4189 O O . GLY B 1 90 ? 2.363 24.953 8.461 1 98.62 90 GLY B O 1
ATOM 4190 N N . ASN B 1 91 ? 4.246 25.953 7.801 1 98.31 91 ASN B N 1
ATOM 4191 C CA . ASN B 1 91 ? 3.637 26.406 6.559 1 98.31 91 ASN B CA 1
ATOM 4192 C C . ASN B 1 91 ? 4.117 25.594 5.363 1 98.31 91 ASN B C 1
ATOM 4194 O O . ASN B 1 91 ? 5.316 25.547 5.078 1 98.31 91 ASN B O 1
ATOM 4198 N N . TYR B 1 92 ? 3.182 24.906 4.723 1 97.44 92 TYR B N 1
ATOM 4199 C CA . TYR B 1 92 ? 3.512 24.172 3.506 1 97.44 92 TYR B CA 1
ATOM 4200 C C . TYR B 1 92 ? 3.594 25.109 2.309 1 97.44 92 TYR B C 1
ATOM 4202 O O . TYR B 1 92 ? 2.713 25.953 2.107 1 97.44 92 TYR B O 1
ATOM 4210 N N . PHE B 1 93 ? 4.633 24.953 1.66 1 91.94 93 PHE B N 1
ATOM 4211 C CA . PHE B 1 93 ? 4.914 25.766 0.484 1 91.94 93 PHE B CA 1
ATOM 4212 C C . PHE B 1 93 ? 5.262 24.891 -0.712 1 91.94 93 PHE B C 1
ATOM 4214 O O . PHE B 1 93 ? 5.957 23.891 -0.569 1 91.94 93 PHE B O 1
ATOM 4221 N N . ARG B 1 94 ? 4.695 25.203 -1.895 1 91.06 94 ARG B N 1
ATOM 4222 C CA . ARG B 1 94 ? 5.031 24.484 -3.117 1 91.06 94 ARG B CA 1
ATOM 4223 C C . ARG B 1 94 ? 5.098 25.438 -4.312 1 91.06 94 ARG B C 1
ATOM 4225 O O . ARG B 1 94 ? 4.117 26.109 -4.633 1 91.06 94 ARG B O 1
ATOM 4232 N N . ARG B 1 95 ? 6.23 25.484 -4.883 1 90.38 95 ARG B N 1
ATOM 4233 C CA . ARG B 1 95 ? 6.492 26.312 -6.055 1 90.38 95 ARG B CA 1
ATOM 4234 C C . ARG B 1 95 ? 7.445 25.625 -7.016 1 90.38 95 ARG B C 1
ATOM 4236 O O . ARG B 1 95 ? 8.297 24.844 -6.598 1 90.38 95 ARG B O 1
ATOM 4243 N N . ALA B 1 96 ? 7.168 26.031 -8.266 1 92.06 96 ALA B N 1
ATOM 4244 C CA . ALA B 1 96 ? 8.156 25.578 -9.242 1 92.06 96 ALA B CA 1
ATOM 4245 C C . ALA B 1 96 ? 9.469 26.344 -9.094 1 92.06 96 ALA B C 1
ATOM 4247 O O . ALA B 1 96 ? 9.523 27.359 -8.391 1 92.06 96 ALA B O 1
ATOM 4248 N N . GLY B 1 97 ? 10.523 25.875 -9.602 1 93.31 97 GLY B N 1
ATOM 4249 C CA . GLY B 1 97 ? 11.82 26.531 -9.555 1 93.31 97 GLY B CA 1
ATOM 4250 C C . GLY B 1 97 ? 12.68 26.078 -8.391 1 93.31 97 GLY B C 1
ATOM 4251 O O . GLY B 1 97 ? 12.172 25.484 -7.438 1 93.31 97 GLY B O 1
ATOM 4252 N N . ALA B 1 98 ? 13.914 26.406 -8.422 1 95.31 98 ALA B N 1
ATOM 4253 C CA . ALA B 1 98 ? 14.852 26.031 -7.375 1 95.31 98 ALA B CA 1
ATOM 4254 C C . ALA B 1 98 ? 14.555 26.766 -6.074 1 95.31 98 ALA B C 1
ATOM 4256 O O . ALA B 1 98 ? 14.414 28 -6.066 1 95.31 98 ALA B O 1
ATOM 4257 N N . TYR B 1 99 ? 14.469 26.031 -4.988 1 96.62 99 TYR B N 1
ATOM 4258 C CA . TYR B 1 99 ? 14.172 26.641 -3.699 1 96.62 99 TYR B CA 1
ATOM 4259 C C . TYR B 1 99 ? 15.305 27.562 -3.266 1 96.62 99 TYR B C 1
ATOM 4261 O O . TYR B 1 99 ? 15.07 28.578 -2.605 1 96.62 99 TYR B O 1
ATOM 4269 N N . GLU B 1 100 ? 16.531 27.281 -3.682 1 95.69 100 GLU B N 1
ATOM 4270 C CA . GLU B 1 100 ? 17.656 28.141 -3.387 1 95.69 100 GLU B CA 1
ATOM 4271 C C . GLU B 1 100 ? 17.391 29.562 -3.875 1 95.69 100 GLU B C 1
ATOM 4273 O O . GLU B 1 100 ? 17.844 30.531 -3.25 1 95.69 100 GLU B O 1
ATOM 4278 N N . ASP B 1 101 ? 16.688 29.625 -4.961 1 96.25 101 ASP B N 1
ATOM 4279 C CA . ASP B 1 101 ? 16.406 30.938 -5.562 1 96.25 101 ASP B CA 1
ATOM 4280 C C . ASP B 1 101 ? 15.156 31.547 -4.957 1 96.25 101 ASP B C 1
ATOM 4282 O O . ASP B 1 101 ? 15.062 32.781 -4.844 1 96.25 101 ASP B O 1
ATOM 4286 N N . ILE B 1 102 ? 14.227 30.781 -4.512 1 94.81 102 ILE B N 1
ATOM 4287 C CA . ILE B 1 102 ? 12.883 31.219 -4.18 1 94.81 102 ILE B CA 1
ATOM 4288 C C . ILE B 1 102 ? 12.797 31.547 -2.689 1 94.81 102 ILE B C 1
ATOM 4290 O O . ILE B 1 102 ? 12.125 32.5 -2.295 1 94.81 102 ILE B O 1
ATOM 4294 N N . MET B 1 103 ? 13.484 30.859 -1.826 1 96.69 103 MET B N 1
ATOM 4295 C CA . MET B 1 103 ? 13.25 30.891 -0.385 1 96.69 103 MET B CA 1
ATOM 4296 C C . MET B 1 103 ? 13.688 32.219 0.214 1 96.69 103 MET B C 1
ATOM 4298 O O . MET B 1 103 ? 13.031 32.75 1.116 1 96.69 103 MET B O 1
ATOM 4302 N N . PRO B 1 104 ? 14.789 32.875 -0.299 1 97.5 104 PRO B N 1
ATOM 4303 C CA . PRO B 1 104 ? 15.141 34.188 0.267 1 97.5 104 PRO B CA 1
ATOM 4304 C C . PRO B 1 104 ? 14.008 35.188 0.172 1 97.5 104 PRO B C 1
ATOM 4306 O O . PRO B 1 104 ? 13.766 35.938 1.123 1 97.5 104 PRO B O 1
ATOM 4309 N N . GLY B 1 105 ? 13.344 35.219 -0.904 1 96.94 105 GLY B N 1
ATOM 4310 C CA . GLY B 1 105 ? 12.203 36.094 -1.055 1 96.94 105 GLY B CA 1
ATOM 4311 C C . GLY B 1 105 ? 11.086 35.812 -0.063 1 96.94 105 GLY B C 1
ATOM 4312 O O . GLY B 1 105 ? 10.461 36.719 0.457 1 96.94 105 GLY B O 1
ATOM 4313 N N . TYR B 1 106 ? 10.891 34.625 0.224 1 96.31 106 TYR B N 1
ATOM 4314 C CA . TYR B 1 106 ? 9.836 34.219 1.156 1 96.31 106 TYR B CA 1
ATOM 4315 C C . TYR B 1 106 ? 10.211 34.594 2.588 1 96.31 106 TYR B C 1
ATOM 4317 O O . TYR B 1 106 ? 9.359 35 3.375 1 96.31 106 TYR B O 1
ATOM 4325 N N . PHE B 1 107 ? 11.477 34.438 2.904 1 98.06 107 PHE B N 1
ATOM 4326 C CA . PHE B 1 107 ? 11.938 34.875 4.215 1 98.06 107 PHE B CA 1
ATOM 4327 C C . PHE B 1 107 ? 11.766 36.406 4.359 1 98.06 107 PHE B C 1
ATOM 4329 O O . PHE B 1 107 ? 11.367 36.875 5.418 1 98.06 107 PHE B O 1
ATOM 4336 N N . ASP B 1 108 ? 12.008 37.062 3.283 1 98.19 108 ASP B N 1
ATOM 4337 C CA . ASP B 1 108 ? 11.875 38.531 3.297 1 98.19 108 ASP B CA 1
ATOM 4338 C C . ASP B 1 108 ? 10.43 38.938 3.557 1 98.19 108 ASP B C 1
ATOM 4340 O O . ASP B 1 108 ? 10.18 39.969 4.184 1 98.19 108 ASP B O 1
ATOM 4344 N N . GLU B 1 109 ? 9.555 38.156 3.066 1 98 109 GLU B N 1
ATOM 4345 C CA . GLU B 1 109 ? 8.133 38.438 3.26 1 98 109 GLU B CA 1
ATOM 4346 C C . GLU B 1 109 ? 7.676 38.031 4.66 1 98 109 GLU B C 1
ATOM 4348 O O . GLU B 1 109 ? 6.828 38.688 5.258 1 98 109 GLU B O 1
ATOM 4353 N N . ALA B 1 110 ? 8.227 37.031 5.211 1 98.31 110 ALA B N 1
ATOM 4354 C CA . ALA B 1 110 ? 7.75 36.406 6.453 1 98.31 110 ALA B CA 1
ATOM 4355 C C . ALA B 1 110 ? 8.328 37.125 7.668 1 98.31 110 ALA B C 1
ATOM 4357 O O . ALA B 1 110 ? 7.586 37.5 8.586 1 98.31 110 ALA B O 1
ATOM 4358 N N . GLU B 1 111 ? 9.594 37.438 7.688 1 98.44 111 GLU B N 1
ATOM 4359 C CA . GLU B 1 111 ? 10.352 37.844 8.875 1 98.44 111 GLU B CA 1
ATOM 4360 C C . GLU B 1 111 ? 9.805 39.156 9.461 1 98.44 111 GLU B C 1
ATOM 4362 O O . GLU B 1 111 ? 9.617 39.25 10.672 1 98.44 111 GLU B O 1
ATOM 4367 N N . PRO B 1 112 ? 9.43 40.094 8.641 1 98.56 112 PRO B N 1
ATOM 4368 C CA . PRO B 1 112 ? 8.969 41.344 9.25 1 98.56 112 PRO B CA 1
ATOM 4369 C C . PRO B 1 112 ? 7.512 41.281 9.695 1 98.56 112 PRO B C 1
ATOM 4371 O O . PRO B 1 112 ? 7.008 42.25 10.305 1 98.56 112 PRO B O 1
ATOM 4374 N N . ASN B 1 113 ? 6.863 40.156 9.406 1 98.69 113 ASN B N 1
ATOM 4375 C CA . ASN B 1 113 ? 5.41 40.25 9.5 1 98.69 113 ASN B CA 1
ATOM 4376 C C . ASN B 1 113 ? 4.848 39.25 10.508 1 98.69 113 ASN B C 1
ATOM 4378 O O . ASN B 1 113 ? 3.791 39.5 11.094 1 98.69 113 ASN B O 1
ATOM 4382 N N . TYR B 1 114 ? 5.484 38.156 10.805 1 98.81 114 TYR B N 1
ATOM 4383 C CA . TYR B 1 114 ? 4.941 37.125 11.672 1 98.81 114 TYR B CA 1
ATOM 4384 C C . TYR B 1 114 ? 4.996 37.531 13.133 1 98.81 114 TYR B C 1
ATOM 4386 O O . TYR B 1 114 ? 6.035 38 13.609 1 98.81 114 TYR B O 1
ATOM 4394 N N . TYR B 1 115 ? 3.932 37.344 13.859 1 98.75 115 TYR B N 1
ATOM 4395 C CA . TYR B 1 115 ? 3.869 37.625 15.289 1 98.75 115 TYR B CA 1
ATOM 4396 C C . TYR B 1 115 ? 4.453 36.469 16.094 1 98.75 115 TYR B C 1
ATOM 4398 O O . TYR B 1 115 ? 4.93 36.688 17.219 1 98.75 115 TYR B O 1
ATOM 4406 N N . HIS B 1 116 ? 4.348 35.281 15.641 1 98.88 116 HIS B N 1
ATOM 4407 C CA . HIS B 1 116 ? 4.875 34.094 16.281 1 98.88 116 HIS B CA 1
ATOM 4408 C C . HIS B 1 116 ? 5.789 33.312 15.328 1 98.88 116 HIS B C 1
ATOM 4410 O O . HIS B 1 116 ? 5.867 33.625 14.141 1 98.88 116 HIS B O 1
ATOM 4416 N N . ASP B 1 117 ? 6.539 32.281 15.812 1 98.88 117 ASP B N 1
ATOM 4417 C CA . ASP B 1 117 ? 7.523 31.547 15.031 1 98.88 117 ASP B CA 1
ATOM 4418 C C . ASP B 1 117 ? 6.84 30.672 13.984 1 98.88 117 ASP B C 1
ATOM 4420 O O . ASP B 1 117 ? 5.652 30.359 14.102 1 98.88 117 ASP B O 1
ATOM 4424 N N . TYR B 1 118 ? 7.578 30.375 12.984 1 98.69 118 TYR B N 1
ATOM 4425 C CA . TYR B 1 118 ? 7.094 29.531 11.891 1 98.69 118 TYR B CA 1
ATOM 4426 C C . TYR B 1 118 ? 8.211 28.672 11.328 1 98.69 118 TYR B C 1
ATOM 4428 O O . TYR B 1 118 ? 9.391 28.906 11.609 1 98.69 118 TYR B O 1
ATOM 4436 N N . PHE B 1 119 ? 7.898 27.609 10.672 1 98.5 119 PHE B N 1
ATOM 4437 C CA . PHE B 1 119 ? 8.82 26.844 9.836 1 98.5 119 PHE B CA 1
ATOM 4438 C C . PHE B 1 119 ? 8.164 26.484 8.516 1 98.5 119 PHE B C 1
ATOM 4440 O O . PHE B 1 119 ? 6.934 26.469 8.406 1 98.5 119 PHE B O 1
ATOM 4447 N N . PHE B 1 120 ? 8.992 26.281 7.516 1 98.06 120 PHE B N 1
ATOM 4448 C CA . PHE B 1 120 ? 8.484 25.875 6.207 1 98.06 120 PHE B CA 1
ATOM 4449 C C . PHE B 1 120 ? 8.625 24.375 6.008 1 98.06 120 PHE B C 1
ATOM 4451 O O . PHE B 1 120 ? 9.57 23.766 6.52 1 98.06 120 PHE B O 1
ATOM 4458 N N . SER B 1 121 ? 7.664 23.812 5.383 1 98.19 121 SER B N 1
ATOM 4459 C CA . SER B 1 121 ? 7.727 22.484 4.777 1 98.19 121 SER B CA 1
ATOM 4460 C C . SER B 1 121 ? 7.543 22.562 3.264 1 98.19 121 SER B C 1
ATOM 4462 O O . SER B 1 121 ? 6.523 23.062 2.781 1 98.19 121 SER B O 1
ATOM 4464 N N . LEU B 1 122 ? 8.484 22.047 2.533 1 98.19 122 LEU B N 1
ATOM 4465 C CA . LEU B 1 122 ? 8.523 22.344 1.105 1 98.19 122 LEU B CA 1
ATOM 4466 C C . LEU B 1 122 ? 8 21.172 0.291 1 98.19 122 LEU B C 1
ATOM 4468 O O . LEU B 1 122 ? 8.344 20.016 0.566 1 98.19 122 LEU B O 1
ATOM 4472 N N . GLY B 1 123 ? 7.133 21.531 -0.668 1 97.19 123 GLY B N 1
ATOM 4473 C CA . GLY B 1 123 ? 6.691 20.516 -1.612 1 97.19 123 GLY B CA 1
ATOM 4474 C C . GLY B 1 123 ? 7.773 20.094 -2.59 1 97.19 123 GLY B C 1
ATOM 4475 O O . GLY B 1 123 ? 8.5 20.938 -3.119 1 97.19 123 GLY B O 1
ATOM 4476 N N . LEU B 1 124 ? 7.969 18.859 -2.768 1 96.56 124 LEU B N 1
ATOM 4477 C CA . LEU B 1 124 ? 8.836 18.328 -3.814 1 96.56 124 LEU B CA 1
ATOM 4478 C C . LEU B 1 124 ? 8.062 18.125 -5.113 1 96.56 124 LEU B C 1
ATOM 4480 O O . LEU B 1 124 ? 7.168 17.281 -5.176 1 96.56 124 LEU B O 1
ATOM 4484 N N . LEU B 1 125 ? 8.492 18.891 -6.172 1 95 125 LEU B N 1
ATOM 4485 C CA . LEU B 1 125 ? 7.688 18.906 -7.387 1 95 125 LEU B CA 1
ATOM 4486 C C . LEU B 1 125 ? 8.516 18.5 -8.594 1 95 125 LEU B C 1
ATOM 4488 O O . LEU B 1 125 ? 7.98 18.312 -9.695 1 95 125 LEU B O 1
ATOM 4492 N N . SER B 1 126 ? 9.836 18.391 -8.453 1 94.25 126 SER B N 1
ATOM 4493 C CA . SER B 1 126 ? 10.734 18.094 -9.562 1 94.25 126 SER B CA 1
ATOM 4494 C C . SER B 1 126 ? 11.961 17.312 -9.094 1 94.25 126 SER B C 1
ATOM 4496 O O . SER B 1 126 ? 12.273 17.312 -7.902 1 94.25 126 SER B O 1
ATOM 4498 N N . MET B 1 127 ? 12.609 16.688 -10.023 1 93.38 127 MET B N 1
ATOM 4499 C CA . MET B 1 127 ? 13.852 15.984 -9.695 1 93.38 127 MET B CA 1
ATOM 4500 C C . MET B 1 127 ? 14.922 16.969 -9.234 1 93.38 127 MET B C 1
ATOM 4502 O O . MET B 1 127 ? 15.797 16.609 -8.438 1 93.38 127 MET B O 1
ATOM 4506 N N . GLU B 1 128 ? 14.797 18.172 -9.711 1 94.31 128 GLU B N 1
ATOM 4507 C CA . GLU B 1 128 ? 15.695 19.219 -9.227 1 94.31 128 GLU B CA 1
ATOM 4508 C C . GLU B 1 128 ? 15.508 19.469 -7.734 1 94.31 128 GLU B C 1
ATOM 4510 O O . GLU B 1 128 ? 16.484 19.641 -7 1 94.31 128 GLU B O 1
ATOM 4515 N N . HIS B 1 129 ? 14.281 19.516 -7.285 1 96.69 129 HIS B N 1
ATOM 4516 C CA . HIS B 1 129 ? 14 19.672 -5.863 1 96.69 129 HIS B CA 1
ATOM 4517 C C . HIS B 1 129 ? 14.633 18.562 -5.043 1 96.69 129 HIS B C 1
ATOM 4519 O O . HIS B 1 129 ? 15.102 18.797 -3.928 1 96.69 129 HIS B O 1
ATOM 4525 N N . VAL B 1 130 ? 14.625 17.328 -5.609 1 96.5 130 VAL B N 1
ATOM 4526 C CA . VAL B 1 130 ? 15.211 16.188 -4.918 1 96.5 130 VAL B CA 1
ATOM 4527 C C . VAL B 1 130 ? 16.703 16.406 -4.727 1 96.5 130 VAL B C 1
ATOM 4529 O O . VAL B 1 130 ? 17.25 16.172 -3.641 1 96.5 130 VAL B O 1
ATOM 4532 N N . GLU B 1 131 ? 17.359 16.875 -5.738 1 96.25 131 GLU B N 1
ATOM 4533 C CA . GLU B 1 131 ? 18.797 17.125 -5.691 1 96.25 131 GLU B CA 1
ATOM 4534 C C . GLU B 1 131 ? 19.125 18.25 -4.715 1 96.25 131 GLU B C 1
ATOM 4536 O O . GLU B 1 131 ? 20.219 18.266 -4.145 1 96.25 131 GLU B O 1
ATOM 4541 N N . GLU B 1 132 ? 18.156 19.141 -4.414 1 97.12 132 GLU B N 1
ATOM 4542 C CA . GLU B 1 132 ? 18.375 20.328 -3.58 1 97.12 132 GLU B CA 1
ATOM 4543 C C . GLU B 1 132 ? 18.25 19.984 -2.1 1 97.12 132 GLU B C 1
ATOM 4545 O O . GLU B 1 132 ? 18.625 20.781 -1.235 1 97.12 132 GLU B O 1
ATOM 4550 N N . ILE B 1 133 ? 17.766 18.812 -1.743 1 97.94 133 ILE B N 1
ATOM 4551 C CA . ILE B 1 133 ? 17.359 18.484 -0.378 1 97.94 133 ILE B CA 1
ATOM 4552 C C . ILE B 1 133 ? 18.531 18.766 0.579 1 97.94 133 ILE B C 1
ATOM 4554 O O . ILE B 1 133 ? 18.359 19.469 1.574 1 97.94 133 ILE B O 1
ATOM 4558 N N . PRO B 1 134 ? 19.797 18.328 0.236 1 97.75 134 PRO B N 1
ATOM 4559 C CA . PRO B 1 134 ? 20.891 18.609 1.172 1 97.75 134 PRO B CA 1
ATOM 4560 C C . PRO B 1 134 ? 21.156 20.094 1.346 1 97.75 134 PRO B C 1
ATOM 4562 O O . PRO B 1 134 ? 21.375 20.562 2.467 1 97.75 134 PRO B O 1
ATOM 4565 N N . ALA B 1 135 ? 21.078 20.797 0.244 1 97.31 135 ALA B N 1
ATOM 4566 C CA . ALA B 1 135 ? 21.344 22.234 0.294 1 97.31 135 ALA B CA 1
ATOM 4567 C C . ALA B 1 135 ? 20.234 22.969 1.042 1 97.31 135 ALA B C 1
ATOM 4569 O O . ALA B 1 135 ? 20.5 23.938 1.765 1 97.31 135 ALA B O 1
ATOM 4570 N N . ILE B 1 136 ? 18.984 22.562 0.853 1 97.75 136 ILE B N 1
ATOM 4571 C CA . ILE B 1 136 ? 17.859 23.156 1.545 1 97.75 136 ILE B CA 1
ATOM 4572 C C . ILE B 1 136 ? 18.031 23 3.055 1 97.75 136 ILE B C 1
ATOM 4574 O O . ILE B 1 136 ? 17.828 23.969 3.805 1 97.75 136 ILE B O 1
ATOM 4578 N N . ILE B 1 137 ? 18.469 21.812 3.459 1 97.94 137 ILE B N 1
ATOM 4579 C CA . ILE B 1 137 ? 18.656 21.516 4.875 1 97.94 137 ILE B CA 1
ATOM 4580 C C . ILE B 1 137 ? 19.797 22.359 5.426 1 97.94 137 ILE B C 1
ATOM 4582 O O . ILE B 1 137 ? 19.656 23.016 6.461 1 97.94 137 ILE B O 1
ATOM 4586 N N . GLU B 1 138 ? 20.875 22.453 4.73 1 97.12 138 GLU B N 1
ATOM 4587 C CA . GLU B 1 138 ? 22.078 23.109 5.203 1 97.12 138 GLU B CA 1
ATOM 4588 C C . GLU B 1 138 ? 21.906 24.641 5.191 1 97.12 138 GLU B C 1
ATOM 4590 O O . GLU B 1 138 ? 22.281 25.312 6.152 1 97.12 138 GLU B O 1
ATOM 4595 N N . GLU B 1 139 ? 21.344 25.125 4.137 1 97.38 139 GLU B N 1
ATOM 4596 C CA . GLU B 1 139 ? 21.328 26.578 3.928 1 97.38 139 GLU B CA 1
ATOM 4597 C C . GLU B 1 139 ? 20.125 27.219 4.621 1 97.38 139 GLU B C 1
ATOM 4599 O O . GLU B 1 139 ? 20.219 28.359 5.086 1 97.38 139 GLU B O 1
ATOM 4604 N N . PHE B 1 140 ? 19 26.5 4.652 1 97.69 140 PHE B N 1
ATOM 4605 C CA . PHE B 1 140 ? 17.781 27.156 5.102 1 97.69 140 PHE B CA 1
ATOM 4606 C C . PHE B 1 140 ? 17.281 26.531 6.395 1 97.69 140 PHE B C 1
ATOM 4608 O O . PHE B 1 140 ? 16.328 27.031 7 1 97.69 140 PHE B O 1
ATOM 4615 N N . GLY B 1 141 ? 17.844 25.469 6.855 1 97.62 141 GLY B N 1
ATOM 4616 C CA . GLY B 1 141 ? 17.406 24.797 8.062 1 97.62 141 GLY B CA 1
ATOM 4617 C C . GLY B 1 141 ? 16.016 24.188 7.934 1 97.62 141 GLY B C 1
ATOM 4618 O O . GLY B 1 141 ? 15.266 24.125 8.914 1 97.62 141 GLY B O 1
ATOM 4619 N N . ILE B 1 142 ? 15.633 23.875 6.734 1 98.31 142 ILE B N 1
ATOM 4620 C CA . ILE B 1 142 ? 14.336 23.266 6.473 1 98.31 142 ILE B CA 1
ATOM 4621 C C . ILE B 1 142 ? 14.492 21.75 6.34 1 98.31 142 ILE B C 1
ATOM 4623 O O . ILE B 1 142 ? 15.188 21.266 5.445 1 98.31 142 ILE B O 1
ATOM 4627 N N . THR B 1 143 ? 13.852 20.984 7.25 1 98.38 143 THR B N 1
ATOM 4628 C CA . THR B 1 143 ? 14.078 19.531 7.297 1 98.38 143 THR B CA 1
ATOM 4629 C C . THR B 1 143 ? 12.789 18.781 6.984 1 98.38 143 THR B C 1
ATOM 4631 O O . THR B 1 143 ? 12.734 17.547 7.109 1 98.38 143 THR B O 1
ATOM 4634 N N . THR B 1 144 ? 11.719 19.469 6.637 1 98.38 144 THR B N 1
ATOM 4635 C CA . THR B 1 144 ? 10.438 18.812 6.395 1 98.38 144 THR B CA 1
ATOM 4636 C C . THR B 1 144 ? 9.945 19.094 4.977 1 98.38 144 THR B C 1
ATOM 4638 O O . THR B 1 144 ? 10.148 20.203 4.453 1 98.38 144 THR B O 1
ATOM 4641 N N . PHE B 1 145 ? 9.383 18.125 4.355 1 98.44 145 PHE B N 1
ATOM 4642 C CA . PHE B 1 145 ? 8.977 18.172 2.957 1 98.44 145 PHE B CA 1
ATOM 4643 C C . PHE B 1 145 ? 7.602 17.531 2.773 1 98.44 145 PHE B C 1
ATOM 4645 O O . PHE B 1 145 ? 7.062 16.938 3.703 1 98.44 145 PHE B O 1
ATOM 4652 N N . LYS B 1 146 ? 7.031 17.734 1.619 1 97.88 146 LYS B N 1
ATOM 4653 C CA . LYS B 1 146 ? 5.691 17.219 1.368 1 97.88 146 LYS B CA 1
ATOM 4654 C C . LYS B 1 146 ? 5.605 16.562 -0.008 1 97.88 146 LYS B C 1
ATOM 4656 O O . LYS B 1 146 ? 6.184 17.062 -0.975 1 97.88 146 LYS B O 1
ATOM 4661 N N . TRP B 1 147 ? 5.008 15.359 -0.033 1 97 147 TRP B N 1
ATOM 4662 C CA . TRP B 1 147 ? 4.656 14.602 -1.23 1 97 147 TRP B CA 1
ATOM 4663 C C . TRP B 1 147 ? 3.189 14.812 -1.593 1 97 147 TRP B C 1
ATOM 4665 O O . TRP B 1 147 ? 2.297 14.289 -0.922 1 97 147 TRP B O 1
ATOM 4675 N N . TYR B 1 148 ? 2.922 15.609 -2.674 1 95.19 148 TYR B N 1
ATOM 4676 C CA . TYR B 1 148 ? 1.574 15.984 -3.082 1 95.19 148 TYR B CA 1
ATOM 4677 C C . TYR B 1 148 ? 1.017 15 -4.105 1 95.19 148 TYR B C 1
ATOM 4679 O O . TYR B 1 148 ? 1.049 15.258 -5.309 1 95.19 148 TYR B O 1
ATOM 4687 N N . MET B 1 149 ? 0.33 13.977 -3.602 1 95.94 149 MET B N 1
ATOM 4688 C CA . MET B 1 149 ? -0.191 12.953 -4.504 1 95.94 149 MET B CA 1
ATOM 4689 C C . MET B 1 149 ? -1.344 13.508 -5.34 1 95.94 149 MET B C 1
ATOM 4691 O O . MET B 1 149 ? -1.662 12.961 -6.398 1 95.94 149 MET B O 1
ATOM 4695 N N . ASN B 1 150 ? -1.979 14.57 -4.902 1 94.56 150 ASN B N 1
ATOM 4696 C CA . ASN B 1 150 ? -3.105 15.156 -5.625 1 94.56 150 ASN B CA 1
ATOM 4697 C C . ASN B 1 150 ? -2.664 15.758 -6.953 1 94.56 150 ASN B C 1
ATOM 4699 O O . ASN B 1 150 ? -3.498 16.062 -7.809 1 94.56 150 ASN B O 1
ATOM 4703 N N . TYR B 1 151 ? -1.301 15.875 -7.172 1 93.81 151 TYR B N 1
ATOM 4704 C CA . TYR B 1 151 ? -0.81 16.453 -8.422 1 93.81 151 TYR B CA 1
ATOM 4705 C C . TYR B 1 151 ? -0.181 15.383 -9.305 1 93.81 151 TYR B C 1
ATOM 4707 O O . TYR B 1 151 ? 0.413 15.695 -10.336 1 93.81 151 TYR B O 1
ATOM 4715 N N . LYS B 1 152 ? -0.216 14.156 -8.875 1 94.44 152 LYS B N 1
ATOM 4716 C CA . LYS B 1 152 ? 0.238 13.086 -9.758 1 94.44 152 LYS B CA 1
ATOM 4717 C C . LYS B 1 152 ? -0.436 13.18 -11.117 1 94.44 152 LYS B C 1
ATOM 4719 O O . LYS B 1 152 ? -1.65 13.375 -11.211 1 94.44 152 LYS B O 1
ATOM 4724 N N . ASP B 1 153 ? 0.318 13.109 -12.18 1 91.81 153 ASP B N 1
ATOM 4725 C CA . ASP B 1 153 ? -0.058 13.195 -13.586 1 91.81 153 ASP B CA 1
ATOM 4726 C C . ASP B 1 153 ? -0.555 14.602 -13.938 1 91.81 153 ASP B C 1
ATOM 4728 O O . ASP B 1 153 ? -1.11 14.82 -15.016 1 91.81 153 ASP B O 1
ATOM 4732 N N . ALA B 1 154 ? -0.439 15.57 -13.023 1 92.06 154 ALA B N 1
ATOM 4733 C CA . ALA B 1 154 ? -0.948 16.922 -13.266 1 92.06 154 ALA B CA 1
ATOM 4734 C C . ALA B 1 154 ? 0.119 17.969 -12.977 1 92.06 154 ALA B C 1
ATOM 4736 O O . ALA B 1 154 ? -0.023 19.141 -13.359 1 92.06 154 ALA B O 1
ATOM 4737 N N . ALA B 1 155 ? 1.216 17.594 -12.398 1 89.75 155 ALA B N 1
ATOM 4738 C CA . ALA B 1 155 ? 2.219 18.547 -11.914 1 89.75 155 ALA B CA 1
ATOM 4739 C C . ALA B 1 155 ? 2.822 19.344 -13.07 1 89.75 155 ALA B C 1
ATOM 4741 O O . ALA B 1 155 ? 3.031 20.547 -12.961 1 89.75 155 ALA B O 1
ATOM 4742 N N . ARG B 1 156 ? 3.131 18.688 -14.242 1 89.94 156 ARG B N 1
ATOM 4743 C CA . ARG B 1 156 ? 3.732 19.359 -15.391 1 89.94 156 ARG B CA 1
ATOM 4744 C C . ARG B 1 156 ? 2.83 20.469 -15.914 1 89.94 156 ARG B C 1
ATOM 4746 O O . ARG B 1 156 ? 3.299 21.578 -16.203 1 89.94 156 ARG B O 1
ATOM 4753 N N . GLU B 1 157 ? 1.63 20.125 -16.031 1 89.25 157 GLU B N 1
ATOM 4754 C CA . GLU B 1 157 ? 0.667 21.094 -16.547 1 89.25 157 GLU B CA 1
ATOM 4755 C C . GLU B 1 157 ? 0.435 22.234 -15.555 1 89.25 157 GLU B C 1
ATOM 4757 O O . GLU B 1 157 ? 0.42 23.406 -15.945 1 89.25 157 GLU B O 1
ATOM 4762 N N . LYS B 1 158 ? 0.333 21.891 -14.312 1 89.44 158 LYS B N 1
ATOM 4763 C CA . LYS B 1 158 ? -0.057 22.859 -13.297 1 89.44 158 LYS B CA 1
ATOM 4764 C C . LYS B 1 158 ? 1.114 23.766 -12.922 1 89.44 158 LYS B C 1
ATOM 4766 O O . LYS B 1 158 ? 0.934 24.969 -12.695 1 89.44 158 LYS B O 1
ATOM 4771 N N . PHE B 1 159 ? 2.35 23.156 -12.859 1 91.44 159 PHE B N 1
ATOM 4772 C CA . PHE B 1 159 ? 3.471 23.906 -12.297 1 91.44 159 PHE B CA 1
ATOM 4773 C C . PHE B 1 159 ? 4.574 24.094 -13.328 1 91.44 159 PHE B C 1
ATOM 4775 O O . PHE B 1 159 ? 5.551 24.797 -13.078 1 91.44 159 PHE B O 1
ATOM 4782 N N . GLY B 1 160 ? 4.488 23.516 -14.477 1 91.75 160 GLY B N 1
ATOM 4783 C CA . GLY B 1 160 ? 5.527 23.594 -15.492 1 91.75 160 GLY B CA 1
ATOM 4784 C C . GLY B 1 160 ? 6.809 22.891 -15.094 1 91.75 160 GLY B C 1
ATOM 4785 O O . GLY B 1 160 ? 7.906 23.375 -15.375 1 91.75 160 GLY B O 1
ATOM 4786 N N . VAL B 1 161 ? 6.621 21.75 -14.367 1 90.88 161 VAL B N 1
ATOM 4787 C CA . VAL B 1 161 ? 7.781 21.016 -13.867 1 90.88 161 VAL B CA 1
ATOM 4788 C C . VAL B 1 161 ? 8.008 19.766 -14.703 1 90.88 161 VAL B C 1
ATOM 4790 O O . VAL B 1 161 ? 7.172 19.422 -15.547 1 90.88 161 VAL B O 1
ATOM 4793 N N . ASP B 1 162 ? 9.094 19.078 -14.531 1 85 162 ASP B N 1
ATOM 4794 C CA . ASP B 1 162 ? 9.531 17.953 -15.352 1 85 162 ASP B CA 1
ATOM 4795 C C . ASP B 1 162 ? 9.164 16.625 -14.695 1 85 162 ASP B C 1
ATOM 4797 O O . ASP B 1 162 ? 9.797 15.594 -14.969 1 85 162 ASP B O 1
ATOM 4801 N N . CYS B 1 163 ? 8.289 16.672 -13.75 1 87.94 163 CYS B N 1
ATOM 4802 C CA . CYS B 1 163 ? 7.941 15.469 -13 1 87.94 163 CYS B CA 1
ATOM 4803 C C . CYS B 1 163 ? 6.441 15.211 -13.047 1 87.94 163 CYS B C 1
ATOM 4805 O O . CYS B 1 163 ? 5.645 16.141 -13.07 1 87.94 163 CYS B O 1
ATOM 4807 N N . ASP B 1 164 ? 6.051 13.914 -13.094 1 90.38 164 ASP B N 1
ATOM 4808 C CA . ASP B 1 164 ? 4.637 13.539 -13.102 1 90.38 164 ASP B CA 1
ATOM 4809 C C . ASP B 1 164 ? 4.203 13.008 -11.742 1 90.38 164 ASP B C 1
ATOM 4811 O O . ASP B 1 164 ? 3.121 12.43 -11.609 1 90.38 164 ASP B O 1
ATOM 4815 N N . MET B 1 165 ? 5.121 13.117 -10.758 1 93.62 165 MET B N 1
ATOM 4816 C CA . MET B 1 165 ? 4.867 12.719 -9.375 1 93.62 165 MET B CA 1
ATOM 4817 C C . MET B 1 165 ? 4.594 11.219 -9.289 1 93.62 165 MET B C 1
ATOM 4819 O O . MET B 1 165 ? 3.752 10.789 -8.5 1 93.62 165 MET B O 1
ATOM 4823 N N . HIS B 1 166 ? 5.227 10.453 -10.227 1 95.31 166 HIS B N 1
ATOM 4824 C CA . HIS B 1 166 ? 5.105 9 -10.195 1 95.31 166 HIS B CA 1
ATOM 4825 C C . HIS B 1 166 ? 5.984 8.398 -9.102 1 95.31 166 HIS B C 1
ATOM 4827 O O . HIS B 1 166 ? 6.758 9.109 -8.461 1 95.31 166 HIS B O 1
ATOM 4833 N N . ASP B 1 167 ? 5.863 7.129 -8.922 1 96.81 167 ASP B N 1
ATOM 4834 C CA . ASP B 1 167 ? 6.527 6.477 -7.797 1 96.81 167 ASP B CA 1
ATOM 4835 C C . ASP B 1 167 ? 8.039 6.465 -7.984 1 96.81 167 ASP B C 1
ATOM 4837 O O . ASP B 1 167 ? 8.789 6.324 -7.016 1 96.81 167 ASP B O 1
ATOM 4841 N N . ASP B 1 168 ? 8.523 6.551 -9.25 1 95.81 168 ASP B N 1
ATOM 4842 C CA . ASP B 1 168 ? 9.969 6.688 -9.43 1 95.81 168 ASP B CA 1
ATOM 4843 C C . ASP B 1 168 ? 10.477 7.977 -8.797 1 95.81 168 ASP B C 1
ATOM 4845 O O . ASP B 1 168 ? 11.562 8 -8.211 1 95.81 168 ASP B O 1
ATOM 4849 N N . PHE B 1 169 ? 9.672 9.055 -8.945 1 95.94 169 PHE B N 1
ATOM 4850 C CA . PHE B 1 169 ? 9.953 10.32 -8.281 1 95.94 169 PHE B CA 1
ATOM 4851 C C . PHE B 1 169 ? 9.867 10.164 -6.766 1 95.94 169 PHE B C 1
ATOM 4853 O O . PHE B 1 169 ? 10.781 10.57 -6.039 1 95.94 169 PHE B O 1
ATOM 4860 N N . GLY B 1 170 ? 8.773 9.562 -6.238 1 96.94 170 GLY B N 1
ATOM 4861 C CA . GLY B 1 170 ? 8.625 9.289 -4.82 1 96.94 170 GLY B CA 1
ATOM 4862 C C . GLY B 1 170 ? 9.766 8.461 -4.254 1 96.94 170 GLY B C 1
ATOM 4863 O O . GLY B 1 170 ? 10.266 8.742 -3.162 1 96.94 170 GLY B O 1
ATOM 4864 N N . ASP B 1 171 ? 10.133 7.445 -5.027 1 97.56 171 ASP B N 1
ATOM 4865 C CA . ASP B 1 171 ? 11.25 6.586 -4.656 1 97.56 171 ASP B CA 1
ATOM 4866 C C . ASP B 1 171 ? 12.539 7.395 -4.488 1 97.56 171 ASP B C 1
ATOM 4868 O O . ASP B 1 171 ? 13.273 7.211 -3.516 1 97.56 171 ASP B O 1
ATOM 4872 N N . ALA B 1 172 ? 12.82 8.297 -5.41 1 96.5 172 ALA B N 1
ATOM 4873 C CA . ALA B 1 172 ? 14.039 9.094 -5.418 1 96.5 172 ALA B CA 1
ATOM 4874 C C . ALA B 1 172 ? 14.109 10 -4.191 1 96.5 172 ALA B C 1
ATOM 4876 O O . ALA B 1 172 ? 15.133 10.031 -3.5 1 96.5 172 ALA B O 1
ATOM 4877 N N . PHE B 1 173 ? 13.078 10.719 -3.898 1 94.88 173 PHE B N 1
ATOM 4878 C CA . PHE B 1 173 ? 13.227 11.68 -2.811 1 94.88 173 PHE B CA 1
ATOM 4879 C C . PHE B 1 173 ? 13.141 10.984 -1.459 1 94.88 173 PHE B C 1
ATOM 4881 O O . PHE B 1 173 ? 13.773 11.414 -0.491 1 94.88 173 PHE B O 1
ATOM 4888 N N . VAL B 1 174 ? 12.414 9.836 -1.329 1 98.19 174 VAL B N 1
ATOM 4889 C CA . VAL B 1 174 ? 12.414 9.094 -0.071 1 98.19 174 VAL B CA 1
ATOM 4890 C C . VAL B 1 174 ? 13.82 8.594 0.231 1 98.19 174 VAL B C 1
ATOM 4892 O O . VAL B 1 174 ? 14.297 8.695 1.364 1 98.19 174 VAL B O 1
ATOM 4895 N N . ARG B 1 175 ? 14.477 8.016 -0.775 1 97.62 175 ARG B N 1
ATOM 4896 C CA . ARG B 1 175 ? 15.852 7.562 -0.602 1 97.62 175 ARG B CA 1
ATOM 4897 C C . ARG B 1 175 ? 16.766 8.711 -0.196 1 97.62 175 ARG B C 1
ATOM 4899 O O . ARG B 1 175 ? 17.594 8.57 0.71 1 97.62 175 ARG B O 1
ATOM 4906 N N . LYS B 1 176 ? 16.594 9.836 -0.904 1 98.12 176 LYS B N 1
ATOM 4907 C CA . LYS B 1 176 ? 17.422 11.016 -0.61 1 98.12 176 LYS B CA 1
ATOM 4908 C C . LYS B 1 176 ? 17.203 11.492 0.823 1 98.12 176 LYS B C 1
ATOM 4910 O O . LYS B 1 176 ? 18.156 11.836 1.521 1 98.12 176 LYS B O 1
ATOM 4915 N N . LEU B 1 177 ? 15.977 11.508 1.285 1 98.25 177 LEU B N 1
ATOM 4916 C CA . LEU B 1 177 ? 15.648 11.93 2.645 1 98.25 177 LEU B CA 1
ATOM 4917 C C . LEU B 1 177 ? 16.219 10.953 3.666 1 98.25 177 LEU B C 1
ATOM 4919 O O . LEU B 1 177 ? 16.766 11.375 4.688 1 98.25 177 LEU B O 1
ATOM 4923 N N . ALA B 1 178 ? 16.125 9.703 3.379 1 96.81 178 ALA B N 1
ATOM 4924 C CA . ALA B 1 178 ? 16.625 8.664 4.277 1 96.81 178 ALA B CA 1
ATOM 4925 C C . ALA B 1 178 ? 18.141 8.758 4.449 1 96.81 178 ALA B C 1
ATOM 4927 O O . ALA B 1 178 ? 18.672 8.344 5.477 1 96.81 178 ALA B O 1
ATOM 4928 N N . GLU B 1 179 ? 18.797 9.352 3.525 1 96.19 179 GLU B N 1
ATOM 4929 C CA . GLU B 1 179 ? 20.266 9.414 3.518 1 96.19 179 GLU B CA 1
ATOM 4930 C C . GLU B 1 179 ? 20.766 10.617 4.309 1 96.19 179 GLU B C 1
ATOM 4932 O O . GLU B 1 179 ? 21.969 10.742 4.566 1 96.19 179 GLU B O 1
ATOM 4937 N N . GLN B 1 180 ? 19.844 11.461 4.695 1 97.12 180 GLN B N 1
ATOM 4938 C CA . GLN B 1 180 ? 20.281 12.664 5.395 1 97.12 180 GLN B CA 1
ATOM 4939 C C . GLN B 1 180 ? 20.781 12.336 6.797 1 97.12 180 GLN B C 1
ATOM 4941 O O . GLN B 1 180 ? 20.266 11.43 7.449 1 97.12 180 GLN B O 1
ATOM 4946 N N . ASP B 1 181 ? 21.75 13.117 7.332 1 95.31 181 ASP B N 1
ATOM 4947 C CA . ASP B 1 181 ? 22.359 12.891 8.633 1 95.31 181 ASP B CA 1
ATOM 4948 C C . ASP B 1 181 ? 21.531 13.516 9.758 1 95.31 181 ASP B C 1
ATOM 4950 O O . ASP B 1 181 ? 21.844 13.359 10.938 1 95.31 181 ASP B O 1
ATOM 4954 N N . VAL B 1 182 ? 20.547 14.266 9.383 1 96.56 182 VAL B N 1
ATOM 4955 C CA . VAL B 1 182 ? 19.656 14.906 10.352 1 96.56 182 VAL B CA 1
ATOM 4956 C C . VAL B 1 182 ? 18.234 14.375 10.18 1 96.56 182 VAL B C 1
ATOM 4958 O O . VAL B 1 182 ? 17.875 13.875 9.117 1 96.56 182 VAL B O 1
ATOM 4961 N N . PRO B 1 183 ? 17.438 14.492 11.203 1 96.12 183 PRO B N 1
ATOM 4962 C CA . PRO B 1 183 ? 16.047 14.055 11.062 1 96.12 183 PRO B CA 1
ATOM 4963 C C . PRO B 1 183 ? 15.266 14.898 10.055 1 96.12 183 PRO B C 1
ATOM 4965 O O . PRO B 1 183 ? 15.359 16.125 10.062 1 96.12 183 PRO B O 1
ATOM 4968 N N . THR B 1 184 ? 14.617 14.203 9.164 1 98 184 THR B N 1
ATOM 4969 C CA . THR B 1 184 ? 13.695 14.828 8.211 1 98 184 THR B CA 1
ATOM 4970 C C . THR B 1 184 ? 12.289 14.25 8.359 1 98 184 THR B C 1
ATOM 4972 O O . THR B 1 184 ? 12.094 13.25 9.062 1 98 184 THR B O 1
ATOM 4975 N N . THR B 1 185 ? 11.312 14.953 7.91 1 98.44 185 THR B N 1
ATOM 4976 C CA . THR B 1 185 ? 9.938 14.492 7.902 1 98.44 185 THR B CA 1
ATOM 4977 C C . THR B 1 185 ? 9.305 14.68 6.527 1 98.44 185 THR B C 1
ATOM 4979 O O . THR B 1 185 ? 9.492 15.719 5.891 1 98.44 185 THR B O 1
ATOM 4982 N N . LEU B 1 186 ? 8.656 13.648 6.074 1 98.56 186 LEU B N 1
ATOM 4983 C CA . LEU B 1 186 ? 7.941 13.711 4.805 1 98.56 186 LEU B CA 1
ATOM 4984 C C . LEU B 1 186 ? 6.434 13.672 5.031 1 98.56 186 LEU B C 1
ATOM 4986 O O . LEU B 1 186 ? 5.879 12.633 5.387 1 98.56 186 LEU B O 1
ATOM 4990 N N . GLY B 1 187 ? 5.816 14.867 4.863 1 98.62 187 GLY B N 1
ATOM 4991 C CA . GLY B 1 187 ? 4.363 14.875 4.801 1 98.62 187 GLY B CA 1
ATOM 4992 C C . GLY B 1 187 ? 3.82 14.242 3.535 1 98.62 187 GLY B C 1
ATOM 4993 O O . GLY B 1 187 ? 4.379 14.43 2.451 1 98.62 187 GLY B O 1
ATOM 4994 N N . TYR B 1 188 ? 2.773 13.492 3.705 1 98.5 188 TYR B N 1
ATOM 4995 C CA . TYR B 1 188 ? 2.193 12.781 2.574 1 98.5 188 TYR B CA 1
ATOM 4996 C C . TYR B 1 188 ? 0.71 13.102 2.43 1 98.5 188 TYR B C 1
ATOM 4998 O O . TYR B 1 188 ? -0.087 12.797 3.32 1 98.5 188 TYR B O 1
ATOM 5006 N N . HIS B 1 189 ? 0.337 13.766 1.318 1 98.19 189 HIS B N 1
ATOM 5007 C CA . HIS B 1 189 ? -1.068 13.914 0.961 1 98.19 189 HIS B CA 1
ATOM 5008 C C . HIS B 1 189 ? -1.621 12.641 0.333 1 98.19 189 HIS B C 1
ATOM 5010 O O . HIS B 1 189 ? -1.35 12.352 -0.835 1 98.19 189 HIS B O 1
ATOM 5016 N N . SER B 1 190 ? -2.443 12.023 1.036 1 98 190 SER B N 1
ATOM 5017 C CA . SER B 1 190 ? -2.939 10.711 0.627 1 98 190 SER B CA 1
ATOM 5018 C C . SER B 1 190 ? -4.137 10.836 -0.306 1 98 190 SER B C 1
ATOM 5020 O O . SER B 1 190 ? -5.266 11.055 0.147 1 98 190 SER B O 1
ATOM 5022 N N . GLU B 1 191 ? -3.908 10.633 -1.57 1 97.75 191 GLU B N 1
ATOM 5023 C CA . GLU B 1 191 ? -4.961 10.664 -2.58 1 97.75 191 GLU B CA 1
ATOM 5024 C C . GLU B 1 191 ? -4.621 9.758 -3.762 1 97.75 191 GLU B C 1
ATOM 5026 O O . GLU B 1 191 ? -3.605 9.961 -4.434 1 97.75 191 GLU B O 1
ATOM 5031 N N . ASN B 1 192 ? -5.414 8.703 -3.951 1 98.19 192 ASN B N 1
ATOM 5032 C CA . ASN B 1 192 ? -5.293 7.93 -5.184 1 98.19 192 ASN B CA 1
ATOM 5033 C C . ASN B 1 192 ? -6.004 8.617 -6.348 1 98.19 192 ASN B C 1
ATOM 5035 O O . ASN B 1 192 ? -7.188 8.375 -6.582 1 98.19 192 ASN B O 1
ATOM 5039 N N . VAL B 1 193 ? -5.262 9.375 -7.133 1 96.81 193 VAL B N 1
ATOM 5040 C CA . VAL B 1 193 ? -5.859 10.266 -8.117 1 96.81 193 VAL B CA 1
ATOM 5041 C C . VAL B 1 193 ? -6.406 9.453 -9.289 1 96.81 193 VAL B C 1
ATOM 5043 O O . VAL B 1 193 ? -7.242 9.938 -10.055 1 96.81 193 VAL B O 1
ATOM 5046 N N . GLU B 1 194 ? -5.855 8.25 -9.484 1 96.69 194 GLU B N 1
ATOM 5047 C CA . GLU B 1 194 ? -6.418 7.414 -10.539 1 96.69 194 GLU B CA 1
ATOM 5048 C C . GLU B 1 194 ? -7.883 7.098 -10.273 1 96.69 194 GLU B C 1
ATOM 5050 O O . GLU B 1 194 ? -8.695 7.043 -11.195 1 96.69 194 GLU B O 1
ATOM 5055 N N . ILE B 1 195 ? -8.242 6.969 -9.016 1 97.88 195 ILE B N 1
ATOM 5056 C CA . ILE B 1 195 ? -9.609 6.684 -8.617 1 97.88 195 ILE B CA 1
ATOM 5057 C C . ILE B 1 195 ? -10.414 7.984 -8.555 1 97.88 195 ILE B C 1
ATOM 5059 O O . ILE B 1 195 ? -11.484 8.094 -9.148 1 97.88 195 ILE B O 1
ATOM 5063 N N . THR B 1 196 ? -9.906 9.031 -7.887 1 97.44 196 THR B N 1
ATOM 5064 C CA . THR B 1 196 ? -10.664 10.258 -7.664 1 97.44 196 THR B CA 1
ATOM 5065 C C . THR B 1 196 ? -10.906 10.992 -8.984 1 97.44 196 THR B C 1
ATOM 5067 O O . THR B 1 196 ? -11.992 11.539 -9.203 1 97.44 196 THR B O 1
ATOM 5070 N N . ASN B 1 197 ? -9.898 10.961 -9.898 1 95.25 197 ASN B N 1
ATOM 5071 C CA . ASN B 1 197 ? -10.078 11.602 -11.195 1 95.25 197 ASN B CA 1
ATOM 5072 C C . ASN B 1 197 ? -11.141 10.891 -12.031 1 95.25 197 ASN B C 1
ATOM 5074 O O . ASN B 1 197 ? -11.906 11.531 -12.75 1 95.25 197 ASN B O 1
ATOM 5078 N N . ALA B 1 198 ? -11.109 9.586 -11.961 1 94.56 198 ALA B N 1
ATOM 5079 C CA . ALA B 1 198 ? -12.125 8.82 -12.68 1 94.56 198 ALA B CA 1
ATOM 5080 C C . ALA B 1 198 ? -13.523 9.148 -12.172 1 94.56 198 ALA B C 1
ATOM 5082 O O . ALA B 1 198 ? -14.469 9.266 -12.961 1 94.56 198 ALA B O 1
ATOM 5083 N N . LEU B 1 199 ? -13.719 9.305 -10.883 1 94.81 199 LEU B N 1
ATOM 5084 C CA . LEU B 1 199 ? -15.016 9.609 -10.281 1 94.81 199 LEU B CA 1
ATOM 5085 C C . LEU B 1 199 ? -15.438 11.039 -10.594 1 94.81 199 LEU B C 1
ATOM 5087 O O . LEU B 1 199 ? -16.609 11.305 -10.836 1 94.81 199 LEU B O 1
ATOM 5091 N N . ALA B 1 200 ? -14.445 11.953 -10.617 1 92.81 200 ALA B N 1
ATOM 5092 C CA . ALA B 1 200 ? -14.734 13.375 -10.805 1 92.81 200 ALA B CA 1
ATOM 5093 C C . ALA B 1 200 ? -14.805 13.727 -12.289 1 92.81 200 ALA B C 1
ATOM 5095 O O . ALA B 1 200 ? -15.289 14.805 -12.648 1 92.81 200 ALA B O 1
ATOM 5096 N N . GLY B 1 201 ? -14.344 12.859 -13.164 1 90.19 201 GLY B N 1
ATOM 5097 C CA . GLY B 1 201 ? -14.297 13.125 -14.594 1 90.19 201 GLY B CA 1
ATOM 5098 C C . GLY B 1 201 ? -13.07 13.914 -15.016 1 90.19 201 GLY B C 1
ATOM 5099 O O . GLY B 1 201 ? -13.055 14.508 -16.094 1 90.19 201 GLY B O 1
ATOM 5100 N N . GLY B 1 202 ? -12.016 13.992 -14.148 1 88.81 202 GLY B N 1
ATOM 5101 C CA . GLY B 1 202 ? -10.773 14.711 -14.367 1 88.81 202 GLY B CA 1
ATOM 5102 C C . GLY B 1 202 ? -10.102 15.148 -13.078 1 88.81 202 GLY B C 1
ATOM 5103 O O . GLY B 1 202 ? -10.609 14.883 -11.984 1 88.81 202 GLY B O 1
ATOM 5104 N N . ASN B 1 203 ? -8.859 15.664 -13.242 1 87.5 203 ASN B N 1
ATOM 5105 C CA . ASN B 1 203 ? -8.18 16.188 -12.062 1 87.5 203 ASN B CA 1
ATOM 5106 C C . ASN B 1 203 ? -8.727 17.562 -11.672 1 87.5 203 ASN B C 1
ATOM 5108 O O . ASN B 1 203 ? -8.539 18.531 -12.398 1 87.5 203 ASN B O 1
ATOM 5112 N N . VAL B 1 204 ? -9.281 17.656 -10.555 1 81 204 VAL B N 1
ATOM 5113 C CA . VAL B 1 204 ? -10.031 18.844 -10.125 1 81 204 VAL B CA 1
ATOM 5114 C C . VAL B 1 204 ? -9.07 19.984 -9.836 1 81 204 VAL B C 1
ATOM 5116 O O . VAL B 1 204 ? -9.492 21.141 -9.711 1 81 204 VAL B O 1
ATOM 5119 N N . TYR B 1 205 ? -7.809 19.672 -9.781 1 79.88 205 TYR B N 1
ATOM 5120 C CA . TYR B 1 205 ? -6.82 20.688 -9.469 1 79.88 205 TYR B CA 1
ATOM 5121 C C . TYR B 1 205 ? -6.309 21.359 -10.734 1 79.88 205 TYR B C 1
ATOM 5123 O O . TYR B 1 205 ? -5.637 22.391 -10.672 1 79.88 205 TYR B O 1
ATOM 5131 N N . VAL B 1 206 ? -6.414 20.734 -11.828 1 75.94 206 VAL B N 1
ATOM 5132 C CA . VAL B 1 206 ? -6.012 21.297 -13.117 1 75.94 206 VAL B CA 1
ATOM 5133 C C . VAL B 1 206 ? -7.238 21.812 -13.859 1 75.94 206 VAL B C 1
ATOM 5135 O O . VAL B 1 206 ? -7.18 22.875 -14.5 1 75.94 206 VAL B O 1
ATOM 5138 N N . THR B 1 207 ? -8.367 20.984 -13.953 1 59.56 207 THR B N 1
ATOM 5139 C CA . THR B 1 207 ? -9.57 21.328 -14.703 1 59.56 207 THR B CA 1
ATOM 5140 C C . THR B 1 207 ? -10.469 22.25 -13.883 1 59.56 207 THR B C 1
ATOM 5142 O O . THR B 1 207 ? -11.602 22.531 -14.273 1 59.56 207 THR B O 1
ATOM 5145 N N . SER B 1 208 ? -10.18 22.672 -12.734 1 46.47 208 SER B N 1
ATOM 5146 C CA . SER B 1 208 ? -11.336 23.281 -12.094 1 46.47 208 SER B CA 1
ATOM 5147 C C . SER B 1 208 ? -12.18 24.062 -13.109 1 46.47 208 SER B C 1
ATOM 5149 O O . SER B 1 208 ? -13.203 24.641 -12.75 1 46.47 208 SER B O 1
ATOM 5151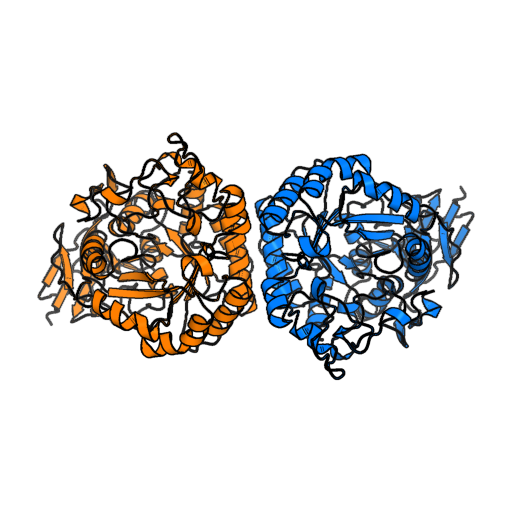 N N . GLU B 1 209 ? -11.547 24.797 -13.984 1 39.94 209 GLU B N 1
ATOM 5152 C CA . GLU B 1 209 ? -12.648 25.484 -14.648 1 39.94 209 GLU B CA 1
ATOM 5153 C C . GLU B 1 209 ? -13.594 24.484 -15.328 1 39.94 209 GLU B C 1
ATOM 5155 O O . GLU B 1 209 ? -13.234 23.875 -16.328 1 39.94 209 GLU B O 1
ATOM 5160 N N . SER B 1 210 ? -13.914 23.516 -14.516 1 37.59 210 SER B N 1
ATOM 5161 C CA . SER B 1 210 ? -14.992 22.828 -15.211 1 37.59 210 SER B CA 1
ATOM 5162 C C . SER B 1 210 ? -15.695 23.766 -16.203 1 37.59 210 SER B C 1
ATOM 5164 O O . SER B 1 210 ? -16.469 24.625 -15.797 1 37.59 210 SER B O 1
ATOM 5166 N N . ASP B 1 211 ? -14.984 24.234 -16.922 1 40.56 211 ASP B N 1
ATOM 5167 C CA . ASP B 1 211 ? -15.742 24.984 -17.906 1 40.56 211 ASP B CA 1
ATOM 5168 C C . ASP B 1 211 ? -17.094 24.328 -18.172 1 40.56 211 ASP B C 1
ATOM 5170 O O . ASP B 1 211 ? -18.109 25.016 -18.359 1 40.56 211 ASP B O 1
ATOM 5174 N N . ASP B 1 212 ? -17.016 23.078 -18.828 1 39.91 212 ASP B N 1
ATOM 5175 C CA . ASP B 1 212 ? -18.203 22.609 -19.547 1 39.91 212 ASP B CA 1
ATOM 5176 C C . ASP B 1 212 ? -19.156 21.875 -18.594 1 39.91 212 ASP B C 1
ATOM 5178 O O . ASP B 1 212 ? -20.047 21.141 -19.047 1 39.91 212 ASP B O 1
ATOM 5182 N N . THR B 1 213 ? -18.562 21.531 -17.391 1 47.03 213 THR B N 1
ATOM 5183 C CA . THR B 1 213 ? -19.641 20.797 -16.75 1 47.03 213 THR B CA 1
ATOM 5184 C C . THR B 1 213 ? -20.703 21.75 -16.203 1 47.03 213 THR B C 1
ATOM 5186 O O . THR B 1 213 ? -20.375 22.781 -15.609 1 47.03 213 THR B O 1
ATOM 5189 N N . ASP B 1 214 ? -21.656 21.828 -16.781 1 51.25 214 ASP B N 1
ATOM 5190 C CA . ASP B 1 214 ? -22.891 22.438 -16.297 1 51.25 214 ASP B CA 1
ATOM 5191 C C . ASP B 1 214 ? -23.047 22.234 -14.781 1 51.25 214 ASP B C 1
ATOM 5193 O O . ASP B 1 214 ? -23.594 21.219 -14.344 1 51.25 214 ASP B O 1
ATOM 5197 N N . ALA B 1 215 ? -22.172 23 -14.062 1 55.56 215 ALA B N 1
ATOM 5198 C CA . ALA B 1 215 ? -22.344 23 -12.617 1 55.56 215 ALA B CA 1
ATOM 5199 C C . ALA B 1 215 ? -23.828 22.984 -12.242 1 55.56 215 ALA B C 1
ATOM 5201 O O . ALA B 1 215 ? -24.594 23.828 -12.711 1 55.56 215 ALA B O 1
ATOM 5202 N N . ASP B 1 216 ? -24.109 21.906 -11.836 1 66.62 216 ASP B N 1
ATOM 5203 C CA . ASP B 1 216 ? -25.453 21.859 -11.266 1 66.62 216 ASP B CA 1
ATOM 5204 C C . ASP B 1 216 ? -25.531 22.656 -9.969 1 66.62 216 ASP B C 1
ATOM 5206 O O . ASP B 1 216 ? -25.031 22.234 -8.938 1 66.62 216 ASP B O 1
ATOM 5210 N N . ALA B 1 217 ? -26.016 23.859 -10.102 1 67.5 217 ALA B N 1
ATOM 5211 C CA . ALA B 1 217 ? -26.156 24.766 -8.969 1 67.5 217 ALA B CA 1
ATOM 5212 C C . ALA B 1 217 ? -26.828 24.078 -7.789 1 67.5 217 ALA B C 1
ATOM 5214 O O . ALA B 1 217 ? -26.719 24.531 -6.648 1 67.5 217 ALA B O 1
ATOM 5215 N N . ASP B 1 218 ? -27.312 22.984 -8.047 1 78.62 218 ASP B N 1
ATOM 5216 C CA . ASP B 1 218 ? -28.078 22.312 -7 1 78.62 218 ASP B CA 1
ATOM 5217 C C . ASP B 1 218 ? -27.25 21.203 -6.344 1 78.62 218 ASP B C 1
ATOM 5219 O O . ASP B 1 218 ? -27.703 20.578 -5.371 1 78.62 218 ASP B O 1
ATOM 5223 N N . GLU B 1 219 ? -26.016 21.188 -6.816 1 88.19 219 GLU B N 1
ATOM 5224 C CA . GLU B 1 219 ? -25.172 20.156 -6.223 1 88.19 219 GLU B CA 1
ATOM 5225 C C . GLU B 1 219 ? -24.672 20.562 -4.844 1 88.19 219 GLU B C 1
ATOM 5227 O O . GLU B 1 219 ? -24.219 21.703 -4.66 1 88.19 219 GLU B O 1
ATOM 5232 N N . GLY B 1 220 ? -24.797 19.75 -3.824 1 92.62 220 GLY B N 1
ATOM 5233 C CA . GLY B 1 220 ? -24.391 20.047 -2.457 1 92.62 220 GLY B CA 1
ATOM 5234 C C . GLY B 1 220 ? -23 19.516 -2.113 1 92.62 220 GLY B C 1
ATOM 5235 O O . GLY B 1 220 ? -22.281 19.031 -2.986 1 92.62 220 GLY B O 1
ATOM 5236 N N . TYR B 1 221 ? -22.625 19.672 -0.905 1 96 221 TYR B N 1
ATOM 5237 C CA . TYR B 1 221 ? -21.297 19.344 -0.4 1 96 221 TYR B CA 1
ATOM 5238 C C . TYR B 1 221 ? -21 17.859 -0.576 1 96 221 TYR B C 1
ATOM 5240 O O . TYR B 1 221 ? -19.844 17.453 -0.664 1 96 221 TYR B O 1
ATOM 5248 N N . GLU B 1 222 ? -22.031 17.031 -0.729 1 95.69 222 GLU B N 1
ATOM 5249 C CA . GLU B 1 222 ? -21.922 15.578 -0.779 1 95.69 222 GLU B CA 1
ATOM 5250 C C . GLU B 1 222 ? -21.125 15.133 -2.006 1 95.69 222 GLU B C 1
ATOM 5252 O O . GLU B 1 222 ? -20.484 14.078 -1.991 1 95.69 222 GLU B O 1
ATOM 5257 N N . VAL B 1 223 ? -21.094 15.93 -3.059 1 94.31 223 VAL B N 1
ATOM 5258 C CA . VAL B 1 223 ? -20.375 15.578 -4.281 1 94.31 223 VAL B CA 1
ATOM 5259 C C . VAL B 1 223 ? -18.891 15.453 -3.992 1 94.31 223 VAL B C 1
ATOM 5261 O O . VAL B 1 223 ? -18.203 14.609 -4.582 1 94.31 223 VAL B O 1
ATOM 5264 N N . MET B 1 224 ? -18.359 16.266 -3.025 1 95.38 224 MET B N 1
ATOM 5265 C CA . MET B 1 224 ? -16.953 16.172 -2.635 1 95.38 224 MET B CA 1
ATOM 5266 C C . MET B 1 224 ? -16.641 14.82 -2.021 1 95.38 224 MET B C 1
ATOM 5268 O O . MET B 1 224 ? -15.594 14.227 -2.32 1 95.38 224 MET B O 1
ATOM 5272 N N . VAL B 1 225 ? -17.547 14.359 -1.214 1 97.44 225 VAL B N 1
ATOM 5273 C CA . VAL B 1 225 ? -17.359 13.094 -0.513 1 97.44 225 VAL B CA 1
ATOM 5274 C C . VAL B 1 225 ? -17.422 11.938 -1.507 1 97.44 225 VAL B C 1
ATOM 5276 O O . VAL B 1 225 ? -16.688 10.953 -1.375 1 97.44 225 VAL B O 1
ATOM 5279 N N . GLU B 1 226 ? -18.297 12.109 -2.523 1 96.31 226 GLU B N 1
ATOM 5280 C CA . GLU B 1 226 ? -18.469 11.078 -3.541 1 96.31 226 GLU B CA 1
ATOM 5281 C C . GLU B 1 226 ? -17.25 10.984 -4.453 1 96.31 226 GLU B C 1
ATOM 5283 O O . GLU B 1 226 ? -16.812 9.891 -4.805 1 96.31 226 GLU B O 1
ATOM 5288 N N . GLU B 1 227 ? -16.672 12.086 -4.805 1 96 227 GLU B N 1
ATOM 5289 C CA . GLU B 1 227 ? -15.57 12.148 -5.762 1 96 227 GLU B CA 1
ATOM 5290 C C . GLU B 1 227 ? -14.234 11.852 -5.09 1 96 227 GLU B C 1
ATOM 5292 O O . GLU B 1 227 ? -13.297 11.398 -5.746 1 96 227 GLU B O 1
ATOM 5297 N N . PHE B 1 228 ? -14.164 12.055 -3.768 1 97.44 228 PHE B N 1
ATOM 5298 C CA . PHE B 1 228 ? -12.961 11.797 -2.99 1 97.44 228 PHE B CA 1
ATOM 5299 C C . PHE B 1 228 ? -13.242 10.805 -1.864 1 97.44 228 PHE B C 1
ATOM 5301 O O . PHE B 1 228 ? -13.109 11.148 -0.686 1 97.44 228 PHE B O 1
ATOM 5308 N N . PRO B 1 229 ? -13.555 9.609 -2.203 1 98.25 229 PRO B N 1
ATOM 5309 C CA . PRO B 1 229 ? -13.977 8.641 -1.189 1 98.25 229 PRO B CA 1
ATOM 5310 C C . PRO B 1 229 ? -12.859 8.281 -0.213 1 98.25 229 PRO B C 1
ATOM 5312 O O . PRO B 1 229 ? -11.68 8.344 -0.571 1 98.25 229 PRO B O 1
ATOM 5315 N N . GLY B 1 230 ? -13.242 7.883 0.991 1 98.62 230 GLY B N 1
ATOM 5316 C CA . GLY B 1 230 ? -12.297 7.543 2.047 1 98.62 230 GLY B CA 1
ATOM 5317 C C . GLY B 1 230 ? -11.375 6.398 1.676 1 98.62 230 GLY B C 1
ATOM 5318 O O . GLY B 1 230 ? -10.195 6.402 2.041 1 98.62 230 GLY B O 1
ATOM 5319 N N . TYR B 1 231 ? -11.867 5.453 0.924 1 98.5 231 TYR B N 1
ATOM 5320 C CA . TYR B 1 231 ? -11.062 4.281 0.597 1 98.5 231 TYR B CA 1
ATOM 5321 C C . TYR B 1 231 ? -9.914 4.648 -0.334 1 98.5 231 TYR B C 1
ATOM 5323 O O . TYR B 1 231 ? -8.867 4 -0.317 1 98.5 231 TYR B O 1
ATOM 5331 N N . ALA B 1 232 ? -10.109 5.711 -1.199 1 98.62 232 ALA B N 1
ATOM 5332 C CA . ALA B 1 232 ? -9.016 6.188 -2.047 1 98.62 232 ALA B CA 1
ATOM 5333 C C . ALA B 1 232 ? -7.914 6.832 -1.212 1 98.62 232 ALA B C 1
ATOM 5335 O O . ALA B 1 232 ? -6.73 6.715 -1.539 1 98.62 232 ALA B O 1
ATOM 5336 N N . GLU B 1 233 ? -8.312 7.559 -0.143 1 98.81 233 GLU B N 1
ATOM 5337 C CA . GLU B 1 233 ? -7.371 8.102 0.83 1 98.81 233 GLU B CA 1
ATOM 5338 C C . GLU B 1 233 ? -6.613 6.988 1.549 1 98.81 233 GLU B C 1
ATOM 5340 O O . GLU B 1 233 ? -5.387 7.031 1.653 1 98.81 233 GLU B O 1
ATOM 5345 N N . THR B 1 234 ? -7.344 5.996 1.973 1 98.88 234 THR B N 1
ATOM 5346 C CA . THR B 1 234 ? -6.793 4.891 2.75 1 98.88 234 THR B CA 1
ATOM 5347 C C . THR B 1 234 ? -5.766 4.113 1.932 1 98.88 234 THR B C 1
ATOM 5349 O O . THR B 1 234 ? -4.641 3.896 2.383 1 98.88 234 THR B O 1
ATOM 5352 N N . GLN B 1 235 ? -6.18 3.732 0.746 1 98.75 235 GLN B N 1
ATOM 5353 C CA . GLN B 1 235 ? -5.285 2.965 -0.114 1 98.75 235 GLN B CA 1
ATOM 5354 C C . GLN B 1 235 ? -4.02 3.756 -0.434 1 98.75 235 GLN B C 1
ATOM 5356 O O . GLN B 1 235 ? -2.92 3.199 -0.44 1 98.75 235 GLN B O 1
ATOM 5361 N N . SER B 1 236 ? -4.152 5.023 -0.693 1 98.75 236 SER B N 1
ATOM 5362 C CA . SER B 1 236 ? -3.008 5.871 -0.999 1 98.75 236 SER B CA 1
ATOM 5363 C C . SER B 1 236 ? -2.053 5.961 0.187 1 98.75 236 SER B C 1
ATOM 5365 O O . SER B 1 236 ? -0.835 5.863 0.017 1 98.75 236 SER B O 1
ATOM 5367 N N . MET B 1 237 ? -2.582 6.137 1.356 1 98.81 237 MET B N 1
ATOM 5368 C CA . MET B 1 237 ? -1.735 6.219 2.543 1 98.81 237 MET B CA 1
ATOM 5369 C C . MET B 1 237 ? -0.899 4.953 2.703 1 98.81 237 MET B C 1
ATOM 5371 O O . MET B 1 237 ? 0.309 5.027 2.936 1 98.81 237 MET B O 1
ATOM 5375 N N . VAL B 1 238 ? -1.532 3.803 2.521 1 98.75 238 VAL B N 1
ATOM 5376 C CA . VAL B 1 238 ? -0.847 2.523 2.68 1 98.75 238 VAL B CA 1
ATOM 5377 C C . VAL B 1 238 ? 0.257 2.396 1.632 1 98.75 238 VAL B C 1
ATOM 5379 O O . VAL B 1 238 ? 1.383 2.008 1.951 1 98.75 238 VAL B O 1
ATOM 5382 N N . ALA B 1 239 ? -0.061 2.738 0.425 1 98.5 239 ALA B N 1
ATOM 5383 C CA . ALA B 1 239 ? 0.902 2.639 -0.668 1 98.5 239 ALA B CA 1
ATOM 5384 C C . ALA B 1 239 ? 2.111 3.537 -0.418 1 98.5 239 ALA B C 1
ATOM 5386 O O . ALA B 1 239 ? 3.254 3.117 -0.61 1 98.5 239 ALA B O 1
ATOM 5387 N N . GLY B 1 240 ? 1.854 4.777 -0.006 1 98.5 240 GLY B N 1
ATOM 5388 C CA . GLY B 1 240 ? 2.936 5.703 0.285 1 98.5 240 GLY B CA 1
ATOM 5389 C C . GLY B 1 240 ? 3.787 5.273 1.465 1 98.5 240 GLY B C 1
ATOM 5390 O O . GLY B 1 240 ? 5.016 5.352 1.411 1 98.5 240 GLY B O 1
ATOM 5391 N N . ALA B 1 241 ? 3.158 4.816 2.529 1 98.69 241 ALA B N 1
ATOM 5392 C CA . ALA B 1 241 ? 3.877 4.348 3.713 1 98.69 241 ALA B CA 1
ATOM 5393 C C . ALA B 1 241 ? 4.758 3.15 3.377 1 98.69 241 ALA B C 1
ATOM 5395 O O . ALA B 1 241 ? 5.867 3.021 3.9 1 98.69 241 ALA B O 1
ATOM 5396 N N . ALA B 1 242 ? 4.23 2.291 2.484 1 98.62 242 ALA B N 1
ATOM 5397 C CA . ALA B 1 242 ? 4.992 1.112 2.076 1 98.62 242 ALA B CA 1
ATOM 5398 C C . ALA B 1 242 ? 6.262 1.511 1.333 1 98.62 242 ALA B C 1
ATOM 5400 O O . ALA B 1 242 ? 7.316 0.899 1.521 1 98.62 242 ALA B O 1
ATOM 5401 N N . LEU B 1 243 ? 6.152 2.494 0.446 1 98.56 243 LEU B N 1
ATOM 5402 C CA . LEU B 1 243 ? 7.324 2.961 -0.279 1 98.56 243 LEU B CA 1
ATOM 5403 C C . LEU B 1 243 ? 8.359 3.539 0.679 1 98.56 243 LEU B C 1
ATOM 5405 O O . LEU B 1 243 ? 9.562 3.328 0.5 1 98.56 243 LEU B O 1
ATOM 5409 N N . ALA B 1 244 ? 7.902 4.258 1.689 1 98.56 244 ALA B N 1
ATOM 5410 C CA . ALA B 1 244 ? 8.82 4.785 2.697 1 98.56 244 ALA B CA 1
ATOM 5411 C C . ALA B 1 244 ? 9.469 3.654 3.488 1 98.56 244 ALA B C 1
ATOM 5413 O O . ALA B 1 244 ? 10.68 3.68 3.736 1 98.56 244 ALA B O 1
ATOM 5414 N N . LYS B 1 245 ? 8.742 2.652 3.83 1 98.44 245 LYS B N 1
ATOM 5415 C CA . LYS B 1 245 ? 9.211 1.568 4.688 1 98.44 245 LYS B CA 1
ATOM 5416 C C . LYS B 1 245 ? 10.297 0.75 3.992 1 98.44 245 LYS B C 1
ATOM 5418 O O . LYS B 1 245 ? 11.289 0.366 4.617 1 98.44 245 LYS B O 1
ATOM 5423 N N . VAL B 1 246 ? 10.094 0.451 2.713 1 97.56 246 VAL B N 1
ATOM 5424 C CA . VAL B 1 246 ? 11.062 -0.395 2.018 1 97.56 246 VAL B CA 1
ATOM 5425 C C . VAL B 1 246 ? 12.43 0.282 2.008 1 97.56 246 VAL B C 1
ATOM 5427 O O . VAL B 1 246 ? 13.445 -0.37 1.774 1 97.56 246 VAL B O 1
ATOM 5430 N N . HIS B 1 247 ? 12.477 1.604 2.285 1 97.75 247 HIS B N 1
ATOM 5431 C CA . HIS B 1 247 ? 13.742 2.326 2.34 1 97.75 247 HIS B CA 1
ATOM 5432 C C . HIS B 1 247 ? 14.109 2.693 3.773 1 97.75 247 HIS B C 1
ATOM 5434 O O . HIS B 1 247 ? 14.984 3.529 4 1 97.75 247 HIS B O 1
ATOM 5440 N N . GLY B 1 248 ? 13.391 2.154 4.754 1 97 248 GLY B N 1
ATOM 5441 C CA . GLY B 1 248 ? 13.68 2.379 6.164 1 97 248 GLY B CA 1
ATOM 5442 C C . GLY B 1 248 ? 13.328 3.779 6.625 1 97 248 GLY B C 1
ATOM 5443 O O . GLY B 1 248 ? 14 4.34 7.492 1 97 248 GLY B O 1
ATOM 5444 N N . TYR B 1 249 ? 12.305 4.379 6.031 1 97.75 249 TYR B N 1
ATOM 5445 C CA . TYR B 1 249 ? 11.977 5.781 6.27 1 97.75 249 TYR B CA 1
ATOM 5446 C C . TYR B 1 249 ? 10.547 5.93 6.785 1 97.75 249 TYR B C 1
ATOM 5448 O O . TYR B 1 249 ? 9.992 7.031 6.781 1 97.75 249 TYR B O 1
ATOM 5456 N N . ASP B 1 250 ? 9.898 4.848 7.242 1 92.69 250 ASP B N 1
ATOM 5457 C CA . ASP B 1 250 ? 8.492 4.875 7.629 1 92.69 250 ASP B CA 1
ATOM 5458 C C . ASP B 1 250 ? 8.297 5.641 8.938 1 92.69 250 ASP B C 1
ATOM 5460 O O . ASP B 1 250 ? 7.219 6.191 9.18 1 92.69 250 ASP B O 1
ATOM 5464 N N . ASP B 1 251 ? 9.352 5.754 9.797 1 95.31 251 ASP B N 1
ATOM 5465 C CA . ASP B 1 251 ? 9.25 6.441 11.078 1 95.31 251 ASP B CA 1
ATOM 5466 C C . ASP B 1 251 ? 9.25 7.957 10.898 1 95.31 251 ASP B C 1
ATOM 5468 O O . ASP B 1 251 ? 9.031 8.703 11.852 1 95.31 251 ASP B O 1
ATOM 5472 N N . ARG B 1 252 ? 9.469 8.398 9.664 1 96.75 252 ARG B N 1
ATOM 5473 C CA . ARG B 1 252 ? 9.469 9.82 9.336 1 96.75 252 ARG B CA 1
ATOM 5474 C C . ARG B 1 252 ? 8.43 10.133 8.258 1 96.75 252 ARG B C 1
ATOM 5476 O O . ARG B 1 252 ? 8.406 11.234 7.711 1 96.75 252 ARG B O 1
ATOM 5483 N N . PHE B 1 253 ? 7.691 9.109 7.926 1 98.62 253 PHE B N 1
ATOM 5484 C CA . PHE B 1 253 ? 6.512 9.266 7.086 1 98.62 253 PHE B CA 1
ATOM 5485 C C . PHE B 1 253 ? 5.348 9.844 7.883 1 98.62 253 PHE B C 1
ATOM 5487 O O . PHE B 1 253 ? 4.961 9.289 8.914 1 98.62 253 PHE B O 1
ATOM 5494 N N . TYR B 1 254 ? 4.789 10.969 7.406 1 98.81 254 TYR B N 1
ATOM 5495 C CA . TYR B 1 254 ? 3.76 11.734 8.102 1 98.81 254 TYR B CA 1
ATOM 5496 C C . TYR B 1 254 ? 2.518 11.891 7.23 1 98.81 254 TYR B C 1
ATOM 5498 O O . TYR B 1 254 ? 2.467 12.75 6.352 1 98.81 254 TYR B O 1
ATOM 5506 N N . ALA B 1 255 ? 1.477 11.023 7.5 1 98.81 255 ALA B N 1
ATOM 5507 C CA . ALA B 1 255 ? 0.216 11.133 6.773 1 98.81 255 ALA B CA 1
ATOM 5508 C C . ALA B 1 255 ? -0.565 12.367 7.215 1 98.81 255 ALA B C 1
ATOM 5510 O O . ALA B 1 255 ? -1.092 12.414 8.328 1 98.81 255 ALA B O 1
ATOM 5511 N N . VAL B 1 256 ? -0.671 13.281 6.312 1 98.75 256 VAL B N 1
ATOM 5512 C CA . VAL B 1 256 ? -1.288 14.547 6.695 1 98.75 256 VAL B CA 1
ATOM 5513 C C . VAL B 1 256 ? -2.807 14.438 6.578 1 98.75 256 VAL B C 1
ATOM 5515 O O . VAL B 1 256 ? -3.32 13.641 5.785 1 98.75 256 VAL B O 1
ATOM 5518 N N . HIS B 1 257 ? -3.527 15.117 7.355 1 98.75 257 HIS B N 1
ATOM 5519 C CA . HIS B 1 257 ? -4.945 15.461 7.363 1 98.75 257 HIS B CA 1
ATOM 5520 C C . HIS B 1 257 ? -5.809 14.25 7.039 1 98.75 257 HIS B C 1
ATOM 5522 O O . HIS B 1 257 ? -6.645 14.305 6.133 1 98.75 257 HIS B O 1
ATOM 5528 N N . ILE B 1 258 ? -5.559 13.188 7.73 1 98.94 258 ILE B N 1
ATOM 5529 C CA . ILE B 1 258 ? -6.422 12.016 7.656 1 98.94 258 ILE B CA 1
ATOM 5530 C C . ILE B 1 258 ? -7.871 12.422 7.918 1 98.94 258 ILE B C 1
ATOM 5532 O O . ILE B 1 258 ? -8.188 12.953 8.984 1 98.94 258 ILE B O 1
ATOM 5536 N N . SER B 1 259 ? -8.711 12.156 6.934 1 98.88 259 SER B N 1
ATOM 5537 C CA . SER B 1 259 ? -10.094 12.617 7.012 1 98.88 259 SER B CA 1
ATOM 5538 C C . SER B 1 259 ? -11.055 11.453 7.23 1 98.88 259 SER B C 1
ATOM 5540 O O . SER B 1 259 ? -12.141 11.633 7.777 1 98.88 259 SER B O 1
ATOM 5542 N N . ALA B 1 260 ? -10.695 10.273 6.789 1 98.88 260 ALA B N 1
ATOM 5543 C CA . ALA B 1 260 ? -11.586 9.117 6.844 1 98.88 260 ALA B CA 1
ATOM 5544 C C . ALA B 1 260 ? -11.289 8.258 8.07 1 98.88 260 ALA B C 1
ATOM 5546 O O . ALA B 1 260 ? -10.133 8.039 8.422 1 98.88 260 ALA B O 1
ATOM 5547 N N . GLY B 1 261 ? -12.383 7.82 8.711 1 98.88 261 GLY B N 1
ATOM 5548 C CA . GLY B 1 261 ? -12.219 6.871 9.805 1 98.88 261 GLY B CA 1
ATOM 5549 C C . GLY B 1 261 ? -11.477 5.613 9.391 1 98.88 261 GLY B C 1
ATOM 5550 O O . GLY B 1 261 ? -10.617 5.125 10.125 1 98.88 261 GLY B O 1
ATOM 5551 N N . GLU B 1 262 ? -11.758 5.105 8.234 1 98.62 262 GLU B N 1
ATOM 5552 C CA . GLU B 1 262 ? -11.109 3.896 7.746 1 98.62 262 GLU B CA 1
ATOM 5553 C C . GLU B 1 262 ? -9.609 4.117 7.566 1 98.62 262 GLU B C 1
ATOM 5555 O O . GLU B 1 262 ? -8.812 3.197 7.77 1 98.62 262 GLU B O 1
ATOM 5560 N N . THR B 1 263 ? -9.211 5.32 7.164 1 98.88 263 THR B N 1
ATOM 5561 C CA . THR B 1 263 ? -7.789 5.625 7.039 1 98.88 263 THR B CA 1
ATOM 5562 C C . THR B 1 263 ? -7.102 5.57 8.398 1 98.88 263 THR B C 1
ATOM 5564 O O . THR B 1 263 ? -6.008 5.02 8.531 1 98.88 263 THR B O 1
ATOM 5567 N N . ALA B 1 264 ? -7.746 6.129 9.391 1 98.94 264 ALA B N 1
ATOM 5568 C CA . ALA B 1 264 ? -7.195 6.086 10.742 1 98.94 264 ALA B CA 1
ATOM 5569 C C . ALA B 1 264 ? -7.113 4.652 11.258 1 98.94 264 ALA B C 1
ATOM 5571 O O . ALA B 1 264 ? -6.129 4.27 11.891 1 98.94 264 ALA B O 1
ATOM 5572 N N . ASP B 1 265 ? -8.18 3.893 11.031 1 98.81 265 ASP B N 1
ATOM 5573 C CA . ASP B 1 265 ? -8.164 2.48 11.406 1 98.81 265 ASP B CA 1
ATOM 5574 C C . ASP B 1 265 ? -7.023 1.74 10.711 1 98.81 265 ASP B C 1
ATOM 5576 O O . ASP B 1 265 ? -6.363 0.898 11.32 1 98.81 265 ASP B O 1
ATOM 5580 N N . GLU B 1 266 ? -6.852 2.035 9.477 1 98.81 266 GLU B N 1
ATOM 5581 C CA . GLU B 1 266 ? -5.785 1.368 8.734 1 98.81 266 GLU B CA 1
ATOM 5582 C C . GLU B 1 266 ? -4.41 1.793 9.234 1 98.81 266 GLU B C 1
ATOM 5584 O O . GLU B 1 266 ? -3.471 0.994 9.242 1 98.81 266 GLU B O 1
ATOM 5589 N N . LEU B 1 267 ? -4.25 3.047 9.594 1 98.81 267 LEU B N 1
ATOM 5590 C CA . LEU B 1 267 ? -3.002 3.479 10.211 1 98.81 267 LEU B CA 1
ATOM 5591 C C . LEU B 1 267 ? -2.701 2.658 11.461 1 98.81 267 LEU B C 1
ATOM 5593 O O . LEU B 1 267 ? -1.559 2.25 11.688 1 98.81 267 LEU B O 1
ATOM 5597 N N . ALA B 1 268 ? -3.693 2.43 12.258 1 98.75 268 ALA B N 1
ATOM 5598 C CA . ALA B 1 268 ? -3.527 1.586 13.445 1 98.75 268 ALA B CA 1
ATOM 5599 C C . ALA B 1 268 ? -3.072 0.182 13.055 1 98.75 268 ALA B C 1
ATOM 5601 O O . ALA B 1 268 ? -2.182 -0.388 13.688 1 98.75 268 ALA B O 1
ATOM 5602 N N . ALA B 1 269 ? -3.723 -0.359 12.016 1 98.38 269 ALA B N 1
ATOM 5603 C CA . ALA B 1 269 ? -3.35 -1.683 11.531 1 98.38 269 ALA B CA 1
ATOM 5604 C C . ALA B 1 269 ? -1.893 -1.71 11.078 1 98.38 269 ALA B C 1
ATOM 5606 O O . ALA B 1 269 ? -1.179 -2.686 11.32 1 98.38 269 ALA B O 1
ATOM 5607 N N . LEU B 1 270 ? -1.444 -0.663 10.391 1 98.25 270 LEU B N 1
ATOM 5608 C CA . LEU B 1 270 ? -0.06 -0.572 9.945 1 98.25 270 LEU B CA 1
ATOM 5609 C C . LEU B 1 270 ? 0.896 -0.521 11.125 1 98.25 270 LEU B C 1
ATOM 5611 O O . LEU B 1 270 ? 1.986 -1.095 11.078 1 98.25 270 LEU B O 1
ATOM 5615 N N . HIS B 1 271 ? 0.468 0.181 12.188 1 98.31 271 HIS B N 1
ATOM 5616 C CA . HIS B 1 271 ? 1.286 0.179 13.391 1 98.31 271 HIS B CA 1
ATOM 5617 C C . HIS B 1 271 ? 1.468 -1.234 13.93 1 98.31 271 HIS B C 1
ATOM 5619 O O . HIS B 1 271 ? 2.57 -1.613 14.336 1 98.31 271 HIS B O 1
ATOM 5625 N N . ASP B 1 272 ? 0.448 -2.004 13.898 1 95.88 272 ASP B N 1
ATOM 5626 C CA . ASP B 1 272 ? 0.518 -3.396 14.32 1 95.88 272 ASP B CA 1
ATOM 5627 C C . ASP B 1 272 ? 1.477 -4.195 13.445 1 95.88 272 ASP B C 1
ATOM 5629 O O . ASP B 1 272 ? 2.121 -5.137 13.906 1 95.88 272 ASP B O 1
ATOM 5633 N N . ALA B 1 273 ? 1.554 -3.783 12.258 1 95.5 273 ALA B N 1
ATOM 5634 C CA . ALA B 1 273 ? 2.414 -4.469 11.297 1 95.5 273 ALA B CA 1
ATOM 5635 C C . ALA B 1 273 ? 3.857 -3.982 11.406 1 95.5 273 ALA B C 1
ATOM 5637 O O . ALA B 1 273 ? 4.723 -4.41 10.641 1 95.5 273 ALA B O 1
ATOM 5638 N N . GLY B 1 274 ? 4.137 -3.031 12.258 1 96.44 274 GLY B N 1
ATOM 5639 C CA . GLY B 1 274 ? 5.496 -2.58 12.508 1 96.44 274 GLY B CA 1
ATOM 5640 C C . GLY B 1 274 ? 5.809 -1.241 11.867 1 96.44 274 GLY B C 1
ATOM 5641 O O . GLY B 1 274 ? 6.914 -0.719 12.016 1 96.44 274 GLY B O 1
ATOM 5642 N N . TYR B 1 275 ? 4.852 -0.679 11.109 1 97.62 275 TYR B N 1
ATOM 5643 C CA . TYR B 1 275 ? 5.047 0.668 10.586 1 97.62 275 TYR B CA 1
ATOM 5644 C C . TYR B 1 275 ? 5.094 1.689 11.719 1 97.62 275 TYR B C 1
ATOM 5646 O O . TYR B 1 275 ? 4.344 1.584 12.688 1 97.62 275 TYR B O 1
ATOM 5654 N N . ARG B 1 276 ? 5.871 2.711 11.609 1 97.5 276 ARG B N 1
ATOM 5655 C CA . ARG B 1 276 ? 5.988 3.74 12.633 1 97.5 276 ARG B CA 1
ATOM 5656 C C . ARG B 1 276 ? 5.555 5.102 12.102 1 97.5 276 ARG B C 1
ATOM 5658 O O . ARG B 1 276 ? 6.031 6.137 12.562 1 97.5 276 ARG B O 1
ATOM 5665 N N . ALA B 1 277 ? 4.688 5.062 11.086 1 98.25 277 ALA B N 1
ATOM 5666 C CA . ALA B 1 277 ? 4.211 6.27 10.422 1 98.25 277 ALA B CA 1
ATOM 5667 C C . ALA B 1 277 ? 3.426 7.156 11.383 1 98.25 277 ALA B C 1
ATOM 5669 O O . ALA B 1 277 ? 2.713 6.656 12.258 1 98.25 277 ALA B O 1
ATOM 5670 N N . TRP B 1 278 ? 3.564 8.508 11.188 1 98.62 278 TRP B N 1
ATOM 5671 C CA . TRP B 1 278 ? 2.783 9.492 11.93 1 98.62 278 TRP B CA 1
ATOM 5672 C C . TRP B 1 278 ? 1.461 9.773 11.219 1 98.62 278 TRP B C 1
ATOM 5674 O O . TRP B 1 278 ? 1.351 9.609 10.008 1 98.62 278 TRP B O 1
ATOM 5684 N N . GLY B 1 279 ? 0.468 10.125 12.016 1 98.81 279 GLY B N 1
ATOM 5685 C CA . GLY B 1 279 ? -0.807 10.531 11.445 1 98.81 279 GLY B CA 1
ATOM 5686 C C . GLY B 1 279 ? -1.306 11.859 11.977 1 98.81 279 GLY B C 1
ATOM 5687 O O . GLY B 1 279 ? -1.246 12.109 13.188 1 98.81 279 GLY B O 1
ATOM 5688 N N . GLU B 1 280 ? -1.722 12.695 11.078 1 98.94 280 GLU B N 1
ATOM 5689 C CA . GLU B 1 280 ? -2.365 13.969 11.383 1 98.94 280 GLU B CA 1
ATOM 5690 C C . GLU B 1 280 ? -3.826 13.969 10.945 1 98.94 280 GLU B C 1
ATOM 5692 O O . GLU B 1 280 ? -4.152 13.5 9.852 1 98.94 280 GLU B O 1
ATOM 5697 N N . THR B 1 281 ? -4.652 14.367 11.812 1 98.88 281 THR B N 1
ATOM 5698 C CA . THR B 1 281 ? -5.957 14.812 11.344 1 98.88 281 THR B CA 1
ATOM 5699 C C . THR B 1 281 ? -6.082 16.328 11.461 1 98.88 281 THR B C 1
ATOM 5701 O O . THR B 1 281 ? -5.094 17.031 11.703 1 98.88 281 THR B O 1
ATOM 5704 N N . CYS B 1 282 ? -7.215 16.859 11.094 1 98.88 282 CYS B N 1
ATOM 5705 C CA . CYS B 1 282 ? -7.457 18.281 11.234 1 98.88 282 CYS B CA 1
ATOM 5706 C C . CYS B 1 282 ? -8.695 18.547 12.086 1 98.88 282 CYS B C 1
ATOM 5708 O O . CYS B 1 282 ? -9.586 17.703 12.172 1 98.88 282 CYS B O 1
ATOM 5710 N N . ILE B 1 283 ? -8.734 19.672 12.648 1 98.75 283 ILE B N 1
ATOM 5711 C CA . ILE B 1 283 ? -9.773 19.984 13.617 1 98.75 283 ILE B CA 1
ATOM 5712 C C . ILE B 1 283 ? -11.141 19.938 12.945 1 98.75 283 ILE B C 1
ATOM 5714 O O . ILE B 1 283 ? -12.133 19.547 13.578 1 98.75 283 ILE B O 1
ATOM 5718 N N . HIS B 1 284 ? -11.273 20.312 11.641 1 98.75 284 HIS B N 1
ATOM 5719 C CA . HIS B 1 284 ? -12.578 20.312 10.992 1 98.75 284 HIS B CA 1
ATOM 5720 C C . HIS B 1 284 ? -13.102 18.891 10.789 1 98.75 284 HIS B C 1
ATOM 5722 O O . HIS B 1 284 ? -14.312 18.672 10.742 1 98.75 284 HIS B O 1
ATOM 5728 N N . TYR B 1 285 ? -12.281 17.891 10.734 1 98.88 285 TYR B N 1
ATOM 5729 C CA . TYR B 1 285 ? -12.734 16.5 10.625 1 98.88 285 TYR B CA 1
ATOM 5730 C C . TYR B 1 285 ? -13.266 16 11.961 1 98.88 285 TYR B C 1
ATOM 5732 O O . TYR B 1 285 ? -14.055 15.055 12.008 1 98.88 285 TYR B O 1
ATOM 5740 N N . LEU B 1 286 ? -12.812 16.625 13.039 1 98.88 286 LEU B N 1
ATOM 5741 C CA . LEU B 1 286 ? -13.234 16.25 14.383 1 98.88 286 LEU B CA 1
ATOM 5742 C C . LEU B 1 286 ? -14.461 17.047 14.805 1 98.88 286 LEU B C 1
ATOM 5744 O O . LEU B 1 286 ? -15.227 16.609 15.672 1 98.88 286 LEU B O 1
ATOM 5748 N N . ALA B 1 287 ? -14.727 18.219 14.148 1 98.56 287 ALA B N 1
ATOM 5749 C CA . ALA B 1 287 ? -15.734 19.156 14.664 1 98.56 287 ALA B CA 1
ATOM 5750 C C . ALA B 1 287 ? -16.938 19.219 13.742 1 98.56 287 ALA B C 1
ATOM 5752 O O . ALA B 1 287 ? -18.016 19.656 14.148 1 98.56 287 ALA B O 1
ATOM 5753 N N . LEU B 1 288 ? -16.75 18.859 12.453 1 98.56 288 LEU B N 1
ATOM 5754 C CA . LEU B 1 288 ? -17.812 19 11.461 1 98.56 288 LEU B CA 1
ATOM 5755 C C . LEU B 1 288 ? -18.125 17.656 10.805 1 98.56 288 LEU B C 1
ATOM 5757 O O . LEU B 1 288 ? -17.297 16.75 10.828 1 98.56 288 LEU B O 1
ATOM 5761 N N . THR B 1 289 ? -19.344 17.547 10.266 1 98.44 289 THR B N 1
ATOM 5762 C CA . THR B 1 289 ? -19.734 16.422 9.43 1 98.44 289 THR B CA 1
ATOM 5763 C C . THR B 1 289 ? -20.281 16.891 8.086 1 98.44 289 THR B C 1
ATOM 5765 O O . THR B 1 289 ? -20.578 18.078 7.922 1 98.44 289 THR B O 1
ATOM 5768 N N . THR B 1 290 ? -20.359 16 7.207 1 98.25 290 THR B N 1
ATOM 5769 C CA . THR B 1 290 ? -20.781 16.297 5.844 1 98.25 290 THR B CA 1
ATOM 5770 C C . THR B 1 290 ? -22.109 17.062 5.844 1 98.25 290 THR B C 1
ATOM 5772 O O . THR B 1 290 ? -22.281 18.016 5.082 1 98.25 290 THR B O 1
ATOM 5775 N N . GLU B 1 291 ? -23.016 16.734 6.719 1 97.12 291 GLU B N 1
ATOM 5776 C CA . GLU B 1 291 ? -24.375 17.297 6.738 1 97.12 291 GLU B CA 1
ATOM 5777 C C . GLU B 1 291 ? -24.359 18.766 7.133 1 97.12 291 GLU B C 1
ATOM 5779 O O . GLU B 1 291 ? -25.281 19.516 6.801 1 97.12 291 GLU B O 1
ATOM 5784 N N . GLU B 1 292 ? -23.266 19.188 7.727 1 96.44 292 GLU B N 1
ATOM 5785 C CA . GLU B 1 292 ? -23.156 20.578 8.203 1 96.44 292 GLU B CA 1
ATOM 5786 C C . GLU B 1 292 ? -22.406 21.438 7.199 1 96.4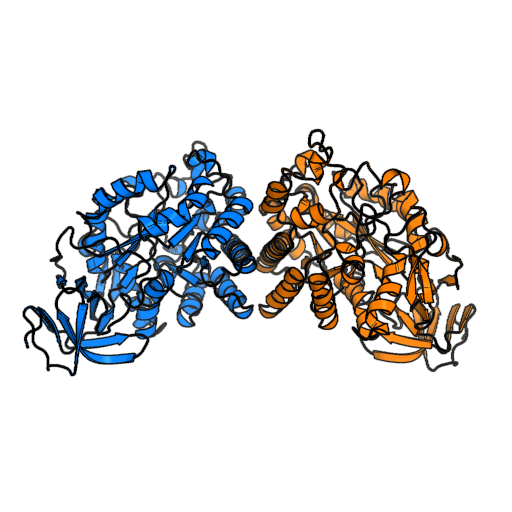4 292 GLU B C 1
ATOM 5788 O O . GLU B 1 292 ? -22.281 22.656 7.391 1 96.44 292 GLU B O 1
ATOM 5793 N N . CYS B 1 293 ? -21.953 20.828 6.133 1 97.56 293 CYS B N 1
ATOM 5794 C CA . CYS B 1 293 ? -21 21.547 5.289 1 97.56 293 CYS B CA 1
ATOM 5795 C C . CYS B 1 293 ? -21.672 22.109 4.055 1 97.56 293 CYS B C 1
ATOM 5797 O O . CYS B 1 293 ? -22.656 21.562 3.564 1 97.56 293 CYS B O 1
ATOM 5799 N N . ASP B 1 294 ? -21.219 23.219 3.65 1 95.81 294 ASP B N 1
ATOM 5800 C CA . ASP B 1 294 ? -21.547 23.891 2.398 1 95.81 294 ASP B CA 1
ATOM 5801 C C . ASP B 1 294 ? -20.281 24.469 1.749 1 95.81 294 ASP B C 1
ATOM 5803 O O . ASP B 1 294 ? -19.188 23.953 1.943 1 95.81 294 ASP B O 1
ATOM 5807 N N . GLU B 1 295 ? -20.375 25.469 0.947 1 94.06 295 GLU B N 1
ATOM 5808 C CA . GLU B 1 295 ? -19.25 26.047 0.22 1 94.06 295 GLU B CA 1
ATOM 5809 C C . GLU B 1 295 ? -18.188 26.578 1.18 1 94.06 295 GLU B C 1
ATOM 5811 O O . GLU B 1 295 ? -17 26.594 0.858 1 94.06 295 GLU B O 1
ATOM 5816 N N . ARG B 1 296 ? -18.656 26.938 2.422 1 95.5 296 ARG B N 1
ATOM 5817 C CA . ARG B 1 296 ? -17.75 27.5 3.42 1 95.5 296 ARG B CA 1
ATOM 5818 C C . ARG B 1 296 ? -16.688 26.469 3.834 1 95.5 296 ARG B C 1
ATOM 5820 O O . ARG B 1 296 ? -15.578 26.844 4.199 1 95.5 296 ARG B O 1
ATOM 5827 N N . MET B 1 297 ? -17.047 25.203 3.674 1 97.31 297 MET B N 1
ATOM 5828 C CA . MET B 1 297 ? -16.219 24.141 4.23 1 97.31 297 MET B CA 1
ATOM 5829 C C . MET B 1 297 ? -15.555 23.344 3.117 1 97.31 297 MET B C 1
ATOM 5831 O O . MET B 1 297 ? -15.023 22.25 3.363 1 97.31 297 MET B O 1
ATOM 5835 N N . LYS B 1 298 ? -15.617 23.844 1.897 1 96.44 298 LYS B N 1
ATOM 5836 C CA . LYS B 1 298 ? -14.984 23.109 0.805 1 96.44 298 LYS B CA 1
ATOM 5837 C C . LYS B 1 298 ? -13.484 22.969 1.035 1 96.44 298 LYS B C 1
ATOM 5839 O O . LYS B 1 298 ? -12.766 23.969 1.122 1 96.44 298 LYS B O 1
ATOM 5844 N N . VAL B 1 299 ? -13.07 21.75 1.188 1 96.81 299 VAL B N 1
ATOM 5845 C CA . VAL B 1 299 ? -11.672 21.406 1.429 1 96.81 299 VAL B CA 1
ATOM 5846 C C . VAL B 1 299 ? -11.391 20 0.898 1 96.81 299 VAL B C 1
ATOM 5848 O O . VAL B 1 299 ? -12.312 19.203 0.71 1 96.81 299 VAL B O 1
ATOM 5851 N N . ASN B 1 300 ? -10.195 19.719 0.557 1 95.44 300 ASN B N 1
ATOM 5852 C CA . ASN B 1 300 ? -9.758 18.391 0.136 1 95.44 300 ASN B CA 1
ATOM 5853 C C . ASN B 1 300 ? -8.562 17.922 0.957 1 95.44 300 ASN B C 1
ATOM 5855 O O . ASN B 1 300 ? -7.504 18.547 0.95 1 95.44 300 ASN B O 1
ATOM 5859 N N . PRO B 1 301 ? -8.758 16.797 1.672 1 97.81 301 PRO B N 1
ATOM 5860 C CA . PRO B 1 301 ? -9.898 15.875 1.653 1 97.81 301 PRO B CA 1
ATOM 5861 C C . PRO B 1 301 ? -11.141 16.453 2.328 1 97.81 301 PRO B C 1
ATOM 5863 O O . PRO B 1 301 ? -11.031 17.328 3.186 1 97.81 301 PRO B O 1
ATOM 5866 N N . PRO B 1 302 ? -12.297 15.977 1.922 1 98.38 302 PRO B N 1
ATOM 5867 C CA . PRO B 1 302 ? -13.531 16.578 2.424 1 98.38 302 PRO B CA 1
ATOM 5868 C C . PRO B 1 302 ? -13.867 16.141 3.846 1 98.38 302 PRO B C 1
ATOM 5870 O O . PRO B 1 302 ? -13.344 15.133 4.32 1 98.38 302 PRO B O 1
ATOM 5873 N N . VAL B 1 303 ? -14.656 16.984 4.512 1 98.75 303 VAL B N 1
ATOM 5874 C CA . VAL B 1 303 ? -15.297 16.578 5.758 1 98.75 303 VAL B CA 1
ATOM 5875 C C . VAL B 1 303 ? -16.266 15.422 5.488 1 98.75 303 VAL B C 1
ATOM 5877 O O . VAL B 1 303 ? -17 15.438 4.5 1 98.75 303 VAL B O 1
ATOM 5880 N N . ARG B 1 304 ? -16.328 14.445 6.41 1 98.62 304 ARG B N 1
ATOM 5881 C CA . ARG B 1 304 ? -17.047 13.211 6.09 1 98.62 304 ARG B CA 1
ATOM 5882 C C . ARG B 1 304 ? -18.156 12.938 7.105 1 98.62 304 ARG B C 1
ATOM 5884 O O . ARG B 1 304 ? -18.719 13.867 7.672 1 98.62 304 ARG B O 1
ATOM 5891 N N . SER B 1 305 ? -18.578 11.648 7.254 1 98.62 305 SER B N 1
ATOM 5892 C CA . SER B 1 305 ? -19.75 11.258 8.016 1 98.62 305 SER B CA 1
ATOM 5893 C C . SER B 1 305 ? -19.5 11.32 9.516 1 98.62 305 SER B C 1
ATOM 5895 O O . SER B 1 305 ? -18.344 11.438 9.945 1 98.62 305 SER B O 1
ATOM 5897 N N . LYS B 1 306 ? -20.547 11.281 10.273 1 98.75 306 LYS B N 1
ATOM 5898 C CA . LYS B 1 306 ? -20.469 11.195 11.727 1 98.75 306 LYS B CA 1
ATOM 5899 C C . LYS B 1 306 ? -19.672 9.961 12.156 1 98.75 306 LYS B C 1
ATOM 5901 O O . LYS B 1 306 ? -18.922 10.008 13.125 1 98.75 306 LYS B O 1
ATOM 5906 N N . ALA B 1 307 ? -19.844 8.867 11.43 1 98.69 307 ALA B N 1
ATOM 5907 C CA . ALA B 1 307 ? -19.094 7.648 11.727 1 98.69 307 ALA B CA 1
ATOM 5908 C C . ALA B 1 307 ? -17.594 7.863 11.562 1 98.69 307 ALA B C 1
ATOM 5910 O O . ALA B 1 307 ? -16.797 7.391 12.375 1 98.69 307 ALA B O 1
ATOM 5911 N N . ASP B 1 308 ? -17.219 8.555 10.516 1 98.81 308 ASP B N 1
ATOM 5912 C CA . ASP B 1 308 ? -15.82 8.906 10.328 1 98.81 308 ASP B CA 1
ATOM 5913 C C . ASP B 1 308 ? -15.312 9.758 11.484 1 98.81 308 ASP B C 1
ATOM 5915 O O . ASP B 1 308 ? -14.234 9.5 12.023 1 98.81 308 ASP B O 1
ATOM 5919 N N . GLN B 1 309 ? -16.078 10.734 11.852 1 98.88 309 GLN B N 1
ATOM 5920 C CA . GLN B 1 309 ? -15.703 11.648 12.938 1 98.88 309 GLN B CA 1
ATOM 5921 C C . GLN B 1 309 ? -15.477 10.891 14.234 1 98.88 309 GLN B C 1
ATOM 5923 O O . GLN B 1 309 ? -14.484 11.133 14.938 1 98.88 309 GLN B O 1
ATOM 5928 N N . GLU B 1 310 ? -16.375 10 14.547 1 98.81 310 GLU B N 1
ATOM 5929 C CA . GLU B 1 310 ? -16.266 9.234 15.781 1 98.81 310 GLU B CA 1
ATOM 5930 C C . GLU B 1 310 ? -15.023 8.344 15.773 1 98.81 310 GLU B C 1
ATOM 5932 O O . GLU B 1 310 ? -14.32 8.25 16.781 1 98.81 310 GLU B O 1
ATOM 5937 N N . THR B 1 311 ? -14.742 7.75 14.641 1 98.88 311 THR B N 1
ATOM 5938 C CA . THR B 1 311 ? -13.547 6.918 14.523 1 98.88 311 THR B CA 1
ATOM 5939 C C . THR B 1 311 ? -12.281 7.762 14.68 1 98.88 311 THR B C 1
ATOM 5941 O O . THR B 1 311 ? -11.32 7.34 15.32 1 98.88 311 THR B O 1
ATOM 5944 N N . LEU B 1 312 ? -12.273 8.922 14.109 1 98.94 312 LEU B N 1
ATOM 5945 C CA . LEU B 1 312 ? -11.125 9.805 14.234 1 98.94 312 LEU B CA 1
ATOM 5946 C C . LEU B 1 312 ? -10.891 10.195 15.688 1 98.94 312 LEU B C 1
ATOM 5948 O O . LEU B 1 312 ? -9.75 10.242 16.156 1 98.94 312 LEU B O 1
ATOM 5952 N N . TRP B 1 313 ? -11.977 10.477 16.422 1 98.94 313 TRP B N 1
ATOM 5953 C CA . TRP B 1 313 ? -11.852 10.781 17.844 1 98.94 313 TRP B CA 1
ATOM 5954 C C . TRP B 1 313 ? -11.266 9.586 18.609 1 98.94 313 TRP B C 1
ATOM 5956 O O . TRP B 1 313 ? -10.414 9.758 19.484 1 98.94 313 TRP B O 1
ATOM 5966 N N . GLU B 1 314 ? -11.758 8.391 18.266 1 98.88 314 GLU B N 1
ATOM 5967 C CA . GLU B 1 314 ? -11.258 7.184 18.906 1 98.88 314 GLU B CA 1
ATOM 5968 C C . GLU B 1 314 ? -9.766 7.004 18.656 1 98.88 314 GLU B C 1
ATOM 5970 O O . GLU B 1 314 ? -9 6.695 19.578 1 98.88 314 GLU B O 1
ATOM 5975 N N . ARG B 1 315 ? -9.367 7.238 17.391 1 98.94 315 ARG B N 1
ATOM 5976 C CA . ARG B 1 315 ? -7.98 7.027 17 1 98.94 315 ARG B CA 1
ATOM 5977 C C . ARG B 1 315 ? -7.09 8.164 17.5 1 98.94 315 ARG B C 1
ATOM 5979 O O . ARG B 1 315 ? -5.883 7.977 17.688 1 98.94 315 ARG B O 1
ATOM 5986 N N . LEU B 1 316 ? -7.676 9.305 17.719 1 98.88 316 LEU B N 1
ATOM 5987 C CA . LEU B 1 316 ? -6.953 10.375 18.391 1 98.88 316 LEU B CA 1
ATOM 5988 C C . LEU B 1 316 ? -6.703 10.016 19.859 1 98.88 316 LEU B C 1
ATOM 5990 O O . LEU B 1 316 ? -5.598 10.203 20.375 1 98.88 316 LEU B O 1
ATOM 5994 N N . ALA B 1 317 ? -7.703 9.516 20.469 1 98.81 317 ALA B N 1
ATOM 5995 C CA . ALA B 1 317 ? -7.648 9.18 21.891 1 98.81 317 ALA B CA 1
ATOM 5996 C C . ALA B 1 317 ? -6.652 8.055 22.156 1 98.81 317 ALA B C 1
ATOM 5998 O O . ALA B 1 317 ? -5.938 8.07 23.172 1 98.81 317 ALA B O 1
ATOM 5999 N N . ASP B 1 318 ? -6.559 7.09 21.234 1 98.5 318 ASP B N 1
ATOM 6000 C CA . ASP B 1 318 ? -5.754 5.91 21.516 1 98.5 318 ASP B CA 1
ATOM 6001 C C . ASP B 1 318 ? -4.316 6.094 21.047 1 98.5 318 ASP B C 1
ATOM 6003 O O . ASP B 1 318 ? -3.492 5.184 21.172 1 98.5 318 ASP B O 1
ATOM 6007 N N . GLY B 1 319 ? -4.027 7.246 20.422 1 98.44 319 GLY B N 1
ATOM 6008 C CA . GLY B 1 319 ? -2.65 7.582 20.094 1 98.44 319 GLY B CA 1
ATOM 6009 C C . GLY B 1 319 ? -2.281 7.273 18.656 1 98.44 319 GLY B C 1
ATOM 6010 O O . GLY B 1 319 ? -1.192 7.629 18.203 1 98.44 319 GLY B O 1
ATOM 6011 N N . THR B 1 320 ? -3.195 6.617 17.875 1 98.69 320 THR B N 1
ATOM 6012 C CA . THR B 1 320 ? -2.926 6.309 16.484 1 98.69 320 THR B CA 1
ATOM 6013 C C . THR B 1 320 ? -2.713 7.586 15.68 1 98.69 320 THR B C 1
ATOM 6015 O O . THR B 1 320 ? -1.716 7.719 14.961 1 98.69 320 THR B O 1
ATOM 6018 N N . VAL B 1 321 ? -3.666 8.5 15.82 1 98.81 321 VAL B N 1
ATOM 6019 C CA . VAL B 1 321 ? -3.488 9.836 15.266 1 98.81 321 VAL B CA 1
ATOM 6020 C C . VAL B 1 321 ? -2.67 10.695 16.234 1 98.81 321 VAL B C 1
ATOM 6022 O O . VAL B 1 321 ? -3.055 10.875 17.391 1 98.81 321 VAL B O 1
ATOM 6025 N N . SER B 1 322 ? -1.596 11.25 15.711 1 98.5 322 SER B N 1
ATOM 6026 C CA . SER B 1 322 ? -0.566 11.797 16.578 1 98.5 322 SER B CA 1
ATOM 6027 C C . SER B 1 322 ? -0.732 13.305 16.75 1 98.5 322 SER B C 1
ATOM 6029 O O . SER B 1 322 ? -0.342 13.867 17.766 1 98.5 322 SER B O 1
ATOM 6031 N N . THR B 1 323 ? -1.233 13.898 15.703 1 98.75 323 THR B N 1
ATOM 6032 C CA . THR B 1 323 ? -1.232 15.352 15.68 1 98.75 323 THR B CA 1
ATOM 6033 C C . THR B 1 323 ? -2.525 15.883 15.07 1 98.75 323 THR B C 1
ATOM 6035 O O . THR B 1 323 ? -3.242 15.148 14.383 1 98.75 323 THR B O 1
ATOM 6038 N N . ILE B 1 324 ? -2.752 17.094 15.398 1 98.69 324 ILE B N 1
ATOM 6039 C CA . ILE B 1 324 ? -3.838 17.828 14.758 1 98.69 324 ILE B CA 1
ATOM 6040 C C . ILE B 1 324 ? -3.277 19.062 14.047 1 98.69 324 ILE B C 1
ATOM 6042 O O . ILE B 1 324 ? -2.48 19.797 14.617 1 98.69 324 ILE B O 1
ATOM 6046 N N . GLY B 1 325 ? -3.617 19.219 12.789 1 98.62 325 GLY B N 1
ATOM 6047 C CA . GLY B 1 325 ? -3.396 20.438 12.031 1 98.62 325 GLY B CA 1
ATOM 6048 C C . GLY B 1 325 ? -4.684 21.109 11.594 1 98.62 325 GLY B C 1
ATOM 6049 O O . GLY B 1 325 ? -5.766 20.766 12.086 1 98.62 325 GLY B O 1
ATOM 6050 N N . THR B 1 326 ? -4.555 22.156 10.789 1 98.62 326 THR B N 1
ATOM 6051 C CA . THR B 1 326 ? -5.777 22.844 10.398 1 98.62 326 THR B CA 1
ATOM 6052 C C . THR B 1 326 ? -5.883 22.953 8.883 1 98.62 326 THR B C 1
ATOM 6054 O O . THR B 1 326 ? -6.949 23.266 8.352 1 98.62 326 THR B O 1
ATOM 6057 N N . ASP B 1 327 ? -4.75 22.688 8.242 1 98.19 327 ASP B N 1
ATOM 6058 C CA . ASP B 1 327 ? -4.742 22.906 6.797 1 98.19 327 ASP B CA 1
ATOM 6059 C C . ASP B 1 327 ? -5.242 24.312 6.457 1 98.19 327 ASP B C 1
ATOM 6061 O O . ASP B 1 327 ? -5.91 24.516 5.441 1 98.19 327 ASP B O 1
ATOM 6065 N N . HIS B 1 328 ? -4.945 25.297 7.266 1 98.12 328 HIS B N 1
ATOM 6066 C CA . HIS B 1 328 ? -5.402 26.688 7.203 1 98.12 328 HIS B CA 1
ATOM 6067 C C . HIS B 1 328 ? -5.039 27.328 5.867 1 98.12 328 HIS B C 1
ATOM 6069 O O . HIS B 1 328 ? -3.869 27.328 5.48 1 98.12 328 HIS B O 1
ATOM 6075 N N . CYS B 1 329 ? -6.02 27.844 5.199 1 95.5 329 CYS B N 1
ATOM 6076 C CA . CYS B 1 329 ? -5.918 28.672 3.996 1 95.5 329 CYS B CA 1
ATOM 6077 C C . CYS B 1 329 ? -6.746 29.938 4.129 1 95.5 329 CYS B C 1
ATOM 6079 O O . CYS B 1 329 ? -7.977 29.891 4.055 1 95.5 329 CYS B O 1
ATOM 6081 N N . ALA B 1 330 ? -6.078 30.984 4.184 1 93.38 330 ALA B N 1
ATOM 6082 C CA . ALA B 1 330 ? -6.816 32.25 4.301 1 93.38 330 ALA B CA 1
ATOM 6083 C C . ALA B 1 330 ? -7.285 32.75 2.936 1 93.38 330 ALA B C 1
ATOM 6085 O O . ALA B 1 330 ? -6.469 32.969 2.035 1 93.38 330 ALA B O 1
ATOM 6086 N N . ASN B 1 331 ? -8.547 32.688 2.682 1 94.88 331 ASN B N 1
ATOM 6087 C CA . ASN B 1 331 ? -9.156 33.312 1.525 1 94.88 331 ASN B CA 1
ATOM 6088 C C . ASN B 1 331 ? -10.297 34.25 1.938 1 94.88 331 ASN B C 1
ATOM 6090 O O . ASN B 1 331 ? -10.859 34.094 3.027 1 94.88 331 ASN B O 1
ATOM 6094 N N . LEU B 1 332 ? -10.5 35.25 1.177 1 95.25 332 LEU B N 1
ATOM 6095 C CA . LEU B 1 332 ? -11.539 36.219 1.476 1 95.25 332 LEU B CA 1
ATOM 6096 C C . LEU B 1 332 ? -12.914 35.688 1.078 1 95.25 332 LEU B C 1
ATOM 6098 O O . LEU B 1 332 ? -13.047 35 0.067 1 95.25 332 LEU B O 1
ATOM 6102 N N . ALA B 1 333 ? -13.891 36.094 1.859 1 93.94 333 ALA B N 1
ATOM 6103 C CA . ALA B 1 333 ? -15.258 35.688 1.583 1 93.94 333 ALA B CA 1
ATOM 6104 C C . ALA B 1 333 ? -15.656 36 0.146 1 93.94 333 ALA B C 1
ATOM 6106 O O . ALA B 1 333 ? -16.359 35.219 -0.5 1 93.94 333 ALA B O 1
ATOM 6107 N N . GLU B 1 334 ? -15.188 37.062 -0.359 1 93.12 334 GLU B N 1
ATOM 6108 C CA . GLU B 1 334 ? -15.555 37.531 -1.698 1 93.12 334 GLU B CA 1
ATOM 6109 C C . GLU B 1 334 ? -15 36.594 -2.768 1 93.12 334 GLU B C 1
ATOM 6111 O O . GLU B 1 334 ? -15.547 36.5 -3.869 1 93.12 334 GLU B O 1
ATOM 6116 N N . ASN B 1 335 ? -13.914 35.906 -2.428 1 94.12 335 ASN B N 1
ATOM 6117 C CA . ASN B 1 335 ? -13.273 34.969 -3.373 1 94.12 335 ASN B CA 1
ATOM 6118 C C . ASN B 1 335 ? -13.664 33.531 -3.105 1 94.12 335 ASN B C 1
ATOM 6120 O O . ASN B 1 335 ? -13.57 32.688 -3.994 1 94.12 335 ASN B O 1
ATOM 6124 N N . LYS B 1 336 ? -14.031 33.219 -1.95 1 94.31 336 LYS B N 1
ATOM 6125 C CA . LYS B 1 336 ? -14.32 31.875 -1.477 1 94.31 336 LYS B CA 1
ATOM 6126 C C . LYS B 1 336 ? -15.555 31.297 -2.17 1 94.31 336 LYS B C 1
ATOM 6128 O O . LYS B 1 336 ? -15.539 30.172 -2.641 1 94.31 336 LYS B O 1
ATOM 6133 N N . PHE B 1 337 ? -16.562 32.125 -2.314 1 92 337 PHE B N 1
ATOM 6134 C CA . PHE B 1 337 ? -17.875 31.625 -2.734 1 92 337 PHE B CA 1
ATOM 6135 C C . PHE B 1 337 ? -18.078 31.844 -4.227 1 92 337 PHE B C 1
ATOM 6137 O O . PHE B 1 337 ? -18.078 33 -4.691 1 92 337 PHE B O 1
ATOM 6144 N N . GLY B 1 338 ? -18.266 30.688 -4.898 1 89.06 338 GLY B N 1
ATOM 6145 C CA . GLY B 1 338 ? -18.641 30.734 -6.305 1 89.06 338 GLY B CA 1
ATOM 6146 C C . GLY B 1 338 ? -20.109 30.438 -6.535 1 89.06 338 GLY B C 1
ATOM 6147 O O . GLY B 1 338 ? -20.938 30.641 -5.645 1 89.06 338 GLY B O 1
ATOM 6148 N N . GLU B 1 339 ? -20.438 30.047 -7.719 1 86.75 339 GLU B N 1
ATOM 6149 C CA . GLU B 1 339 ? -21.812 29.781 -8.078 1 86.75 339 GLU B CA 1
ATOM 6150 C C . GLU B 1 339 ? -22.312 28.484 -7.422 1 86.75 339 GLU B C 1
ATOM 6152 O O . GLU B 1 339 ? -23.516 28.266 -7.301 1 86.75 339 GLU B O 1
ATOM 6157 N N . GLY B 1 340 ? -21.453 27.766 -6.941 1 88.31 340 GLY B N 1
ATOM 6158 C CA . GLY B 1 340 ? -21.719 26.5 -6.293 1 88.31 340 GLY B CA 1
ATOM 6159 C C . GLY B 1 340 ? -20.484 25.859 -5.688 1 88.31 340 GLY B C 1
ATOM 6160 O O . GLY B 1 340 ? -19.422 26.469 -5.621 1 88.31 340 GLY B O 1
ATOM 6161 N N . ILE B 1 341 ? -20.703 24.672 -5.238 1 92 341 ILE B N 1
ATOM 6162 C CA . ILE B 1 341 ? -19.641 23.969 -4.52 1 92 341 ILE B CA 1
ATOM 6163 C C . ILE B 1 341 ? -18.438 23.797 -5.434 1 92 341 ILE B C 1
ATOM 6165 O O . ILE B 1 341 ? -17.297 23.922 -4.992 1 92 341 ILE B O 1
ATOM 6169 N N . ARG B 1 342 ? -18.625 23.562 -6.652 1 88.5 342 ARG B N 1
ATOM 6170 C CA . ARG B 1 342 ? -17.531 23.266 -7.57 1 88.5 342 ARG B CA 1
ATOM 6171 C C . ARG B 1 342 ? -16.719 24.531 -7.879 1 88.5 342 ARG B C 1
ATOM 6173 O O . ARG B 1 342 ? -15.508 24.453 -8.07 1 88.5 342 ARG B O 1
ATOM 6180 N N . ASP B 1 343 ? -17.391 25.688 -7.898 1 88.31 343 ASP B N 1
ATOM 6181 C CA . ASP B 1 343 ? -16.734 26.938 -8.289 1 88.31 343 ASP B CA 1
ATOM 6182 C C . ASP B 1 343 ? -16.172 27.672 -7.074 1 88.31 343 ASP B C 1
ATOM 6184 O O . ASP B 1 343 ? -15.516 28.703 -7.215 1 88.31 343 ASP B O 1
ATOM 6188 N N . SER B 1 344 ? -16.438 27.172 -5.934 1 93.06 344 SER B N 1
ATOM 6189 C CA . SER B 1 344 ? -15.906 27.781 -4.719 1 93.06 344 SER B CA 1
ATOM 6190 C C . SER B 1 344 ? -14.469 27.344 -4.453 1 93.06 344 SER B C 1
ATOM 6192 O O . SER B 1 344 ? -14.055 26.266 -4.902 1 93.06 344 SER B O 1
ATOM 6194 N N . LEU B 1 345 ? -13.742 28.141 -3.787 1 93.62 345 LEU B N 1
ATOM 6195 C CA . LEU B 1 345 ? -12.328 27.875 -3.545 1 93.62 345 LEU B CA 1
ATOM 6196 C C . LEU B 1 345 ? -12.148 26.781 -2.482 1 93.62 345 LEU B C 1
ATOM 6198 O O . LEU B 1 345 ? -12.938 26.703 -1.538 1 93.62 345 LEU B O 1
ATOM 6202 N N . LEU B 1 346 ? -11.086 26.062 -2.633 1 94.69 346 LEU B N 1
ATOM 6203 C CA . LEU B 1 346 ? -10.688 25.094 -1.624 1 94.69 346 LEU B CA 1
ATOM 6204 C C . LEU B 1 346 ? -10.008 25.781 -0.442 1 94.69 346 LEU B C 1
ATOM 6206 O O . LEU B 1 346 ? -9.227 26.719 -0.627 1 94.69 346 LEU B O 1
ATOM 6210 N N . GLY B 1 347 ? -10.289 25.312 0.768 1 95.94 347 GLY B N 1
ATOM 6211 C CA . GLY B 1 347 ? -9.594 25.766 1.959 1 95.94 347 GLY B CA 1
ATOM 6212 C C . GLY B 1 347 ? -10.32 26.891 2.676 1 95.94 347 GLY B C 1
ATOM 6213 O O . GLY B 1 347 ? -11.148 27.578 2.08 1 95.94 347 GLY B O 1
ATOM 6214 N N . PHE B 1 348 ? -10.039 27.094 3.852 1 97.31 348 PHE B N 1
ATOM 6215 C CA . PHE B 1 348 ? -10.648 28.094 4.707 1 97.31 348 PHE B CA 1
ATOM 6216 C C . PHE B 1 348 ? -9.766 28.375 5.922 1 97.31 348 PHE B C 1
ATOM 6218 O O . PHE B 1 348 ? -8.867 27.594 6.234 1 97.31 348 PHE B O 1
ATOM 6225 N N . PRO B 1 349 ? -9.914 29.531 6.594 1 97.19 349 PRO B N 1
ATOM 6226 C CA . PRO B 1 349 ? -9.172 29.797 7.832 1 97.19 349 PRO B CA 1
ATOM 6227 C C . PRO B 1 349 ? -9.672 28.969 9.008 1 97.19 349 PRO B C 1
ATOM 6229 O O . PRO B 1 349 ? -10.875 28.734 9.141 1 97.19 349 PRO B O 1
ATOM 6232 N N . SER B 1 350 ? -8.648 28.469 9.828 1 97.69 350 SER B N 1
ATOM 6233 C CA . SER B 1 350 ? -9.125 27.578 10.875 1 97.69 350 SER B CA 1
ATOM 6234 C C . SER B 1 350 ? -8.156 27.531 12.055 1 97.69 350 SER B C 1
ATOM 6236 O O . SER B 1 350 ? -8.508 27.062 13.141 1 97.69 350 SER B O 1
ATOM 6238 N N . THR B 1 351 ? -6.977 28.078 12.055 1 98.62 351 THR B N 1
ATOM 6239 C CA . THR B 1 351 ? -5.914 27.844 13.031 1 98.62 351 THR B CA 1
ATOM 6240 C C . THR B 1 351 ? -6.324 28.359 14.406 1 98.62 351 THR B C 1
ATOM 6242 O O . THR B 1 351 ? -6.125 27.672 15.414 1 98.62 351 THR B O 1
ATOM 6245 N N . PRO B 1 352 ? -6.98 29.562 14.531 1 98.56 352 PRO B N 1
ATOM 6246 C CA . PRO B 1 352 ? -7.23 30.125 15.859 1 98.56 352 PRO B CA 1
ATOM 6247 C C . PRO B 1 352 ? -8.219 29.297 16.672 1 98.56 352 PRO B C 1
ATOM 6249 O O . PRO B 1 352 ? -8.32 29.453 17.891 1 98.56 352 PRO B O 1
ATOM 6252 N N . VAL B 1 353 ? -8.969 28.375 16.016 1 98.62 353 VAL B N 1
ATOM 6253 C CA . VAL B 1 353 ? -9.977 27.625 16.766 1 98.62 353 VAL B CA 1
ATOM 6254 C C . VAL B 1 353 ? -9.469 26.219 17.031 1 98.62 353 VAL B C 1
ATOM 6256 O O . VAL B 1 353 ? -10.164 25.406 17.672 1 98.62 353 VAL B O 1
ATOM 6259 N N . MET B 1 354 ? -8.234 25.891 16.609 1 98.81 354 MET B N 1
ATOM 6260 C CA . MET B 1 354 ? -7.711 24.531 16.75 1 98.81 354 MET B CA 1
ATOM 6261 C C . MET B 1 354 ? -7.707 24.094 18.219 1 98.81 354 MET B C 1
ATOM 6263 O O . MET B 1 354 ? -8.469 23.203 18.594 1 98.81 354 MET B O 1
ATOM 6267 N N . LEU B 1 355 ? -7.02 24.797 19.109 1 98.94 355 LEU B N 1
ATOM 6268 C CA . LEU B 1 355 ? -6.922 24.422 20.516 1 98.94 355 LEU B CA 1
ATOM 6269 C C . LEU B 1 355 ? -8.273 24.578 21.203 1 98.94 355 LEU B C 1
ATOM 6271 O O . LEU B 1 355 ? -8.734 23.672 21.891 1 98.94 355 LEU B O 1
ATOM 6275 N N . PRO B 1 356 ? -9.055 25.672 21 1 98.94 356 PRO B N 1
ATOM 6276 C CA . PRO B 1 356 ? -10.359 25.812 21.641 1 98.94 356 PRO B CA 1
ATOM 6277 C C . PRO B 1 356 ? -11.312 24.672 21.297 1 98.94 356 PRO B C 1
ATOM 6279 O O . PRO B 1 356 ? -12 24.156 22.188 1 98.94 356 PRO B O 1
ATOM 6282 N N . LEU B 1 357 ? -11.281 24.25 20.047 1 98.88 357 LEU B N 1
ATOM 6283 C CA . LEU B 1 357 ? -12.211 23.203 19.656 1 98.88 357 LEU B CA 1
ATOM 6284 C C . LEU B 1 357 ? -11.789 21.859 20.234 1 98.88 357 LEU B C 1
ATOM 6286 O O . LEU B 1 357 ? -12.641 21.031 20.578 1 98.88 357 LEU B O 1
ATOM 6290 N N . ILE B 1 358 ? -10.531 21.594 20.312 1 98.88 358 ILE B N 1
ATOM 6291 C CA . 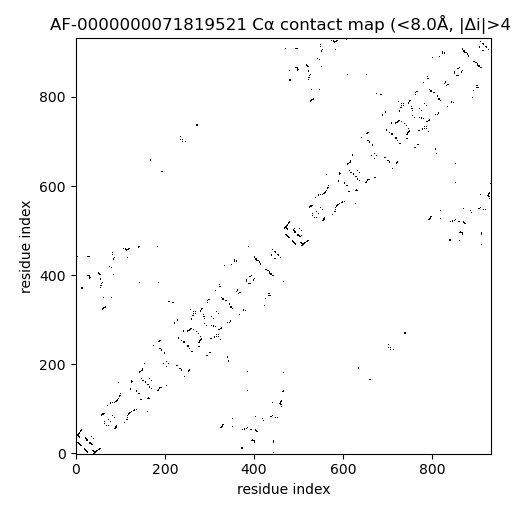ILE B 1 358 ? -10.062 20.344 20.922 1 98.88 358 ILE B CA 1
ATOM 6292 C C . ILE B 1 358 ? -10.406 20.344 22.406 1 98.88 358 ILE B C 1
ATOM 6294 O O . ILE B 1 358 ? -10.781 19.312 22.969 1 98.88 358 ILE B O 1
ATOM 6298 N N . LEU B 1 359 ? -10.266 21.5 23.078 1 98.94 359 LEU B N 1
ATOM 6299 C CA . LEU B 1 359 ? -10.641 21.609 24.484 1 98.94 359 LEU B CA 1
ATOM 6300 C C . LEU B 1 359 ? -12.148 21.438 24.656 1 98.94 359 LEU B C 1
ATOM 6302 O O . LEU B 1 359 ? -12.594 20.719 25.547 1 98.94 359 LEU B O 1
ATOM 6306 N N . SER B 1 360 ? -12.883 22.016 23.797 1 98.88 360 SER B N 1
ATOM 6307 C CA . SER B 1 360 ? -14.344 22.031 23.891 1 98.88 360 SER B CA 1
ATOM 6308 C C . SER B 1 360 ? -14.922 20.656 23.578 1 98.88 360 SER B C 1
ATOM 6310 O O . SER B 1 360 ? -15.695 20.109 24.375 1 98.88 360 SER B O 1
ATOM 6312 N N . GLU B 1 361 ? -14.484 20.109 22.406 1 98.56 361 GLU B N 1
ATOM 6313 C CA . GLU B 1 361 ? -15.102 18.891 21.891 1 98.56 361 GLU B CA 1
ATOM 6314 C C . GLU B 1 361 ? -14.352 17.641 22.375 1 98.56 361 GLU B C 1
ATOM 6316 O O . GLU B 1 361 ? -14.883 16.531 22.344 1 98.56 361 GLU B O 1
ATOM 6321 N N . GLY B 1 362 ? -13.172 17.828 22.781 1 98.75 362 GLY B N 1
ATOM 6322 C CA . GLY B 1 362 ? -12.367 16.703 23.25 1 98.75 362 GLY B CA 1
ATOM 6323 C C . GLY B 1 362 ? -12.289 16.609 24.766 1 98.75 362 GLY B C 1
ATOM 6324 O O . GLY B 1 362 ? -12.859 15.688 25.359 1 98.75 362 GLY B O 1
ATOM 6325 N N . VAL B 1 363 ? -11.727 17.578 25.406 1 98.81 363 VAL B N 1
ATOM 6326 C CA . VAL B 1 363 ? -11.445 17.531 26.828 1 98.81 363 VAL B CA 1
ATOM 6327 C C . VAL B 1 363 ? -12.742 17.719 27.625 1 98.81 363 VAL B C 1
ATOM 6329 O O . VAL B 1 363 ? -13.102 16.875 28.438 1 98.81 363 VAL B O 1
ATOM 6332 N N . ASN B 1 364 ? -13.492 18.75 27.328 1 98.5 364 ASN B N 1
ATOM 6333 C CA . ASN B 1 364 ? -14.695 19.078 28.078 1 98.5 364 ASN B CA 1
ATOM 6334 C C . ASN B 1 364 ? -15.773 18.016 27.875 1 98.5 364 ASN B C 1
ATOM 6336 O O . ASN B 1 364 ? -16.594 17.781 28.781 1 98.5 364 ASN B O 1
ATOM 6340 N N . GLU B 1 365 ? -15.742 17.297 26.75 1 98.12 365 GLU B N 1
ATOM 6341 C CA . GLU B 1 365 ? -16.703 16.25 26.469 1 98.12 365 GLU B CA 1
ATOM 6342 C C . GLU B 1 365 ? -16.203 14.891 26.953 1 98.12 365 GLU B C 1
ATOM 6344 O O . GLU B 1 365 ? -16.891 13.875 26.812 1 98.12 365 GLU B O 1
ATOM 6349 N N . GLY B 1 366 ? -14.992 14.867 27.438 1 98.44 366 GLY B N 1
ATOM 6350 C CA . GLY B 1 366 ? -14.453 13.664 28.047 1 98.44 366 GLY B CA 1
ATOM 6351 C C . GLY B 1 366 ? -13.914 12.664 27.047 1 98.44 366 GLY B C 1
ATOM 6352 O O . GLY B 1 366 ? -13.734 11.492 27.359 1 98.44 366 GLY B O 1
ATOM 6353 N N . ARG B 1 367 ? -13.664 13.078 25.828 1 98.5 367 ARG B N 1
ATOM 6354 C CA . ARG B 1 367 ? -13.172 12.172 24.781 1 98.5 367 ARG B CA 1
ATOM 6355 C C . ARG B 1 367 ? -11.672 11.93 24.938 1 98.5 367 ARG B C 1
ATOM 6357 O O . ARG B 1 367 ? -11.172 10.859 24.594 1 98.5 367 ARG B O 1
ATOM 6364 N N . ILE B 1 368 ? -10.961 13 25.375 1 98.69 368 ILE B N 1
ATOM 6365 C CA . ILE B 1 368 ? -9.531 12.891 25.625 1 98.69 368 ILE B CA 1
ATOM 6366 C C . ILE B 1 368 ? -9.156 13.664 26.891 1 98.69 368 ILE B C 1
ATOM 6368 O O . ILE B 1 368 ? -9.906 14.531 27.328 1 98.69 368 ILE B O 1
ATOM 6372 N N . SER B 1 369 ? -7.996 13.289 27.469 1 98.69 369 SER B N 1
ATOM 6373 C CA . SER B 1 369 ? -7.488 14.023 28.625 1 98.69 369 SER B CA 1
ATOM 6374 C C . SER B 1 369 ? -6.859 15.344 28.203 1 98.69 369 SER B C 1
ATOM 6376 O O . SER B 1 369 ? -6.602 15.57 27.016 1 98.69 369 SER B O 1
ATOM 6378 N N . LEU B 1 370 ? -6.707 16.219 29.109 1 98.75 370 LEU B N 1
ATOM 6379 C CA . LEU B 1 370 ? -6.027 17.484 28.844 1 98.75 370 LEU B CA 1
ATOM 6380 C C . LEU B 1 370 ? -4.586 17.234 28.406 1 98.75 370 LEU B C 1
ATOM 6382 O O . LEU B 1 370 ? -4.074 17.938 27.531 1 98.75 370 LEU B O 1
ATOM 6386 N N . GLU B 1 371 ? -3.904 16.234 29 1 98.69 371 GLU B N 1
ATOM 6387 C CA . GLU B 1 371 ? -2.555 15.859 28.594 1 98.69 371 GLU B CA 1
ATOM 6388 C C . GLU B 1 371 ? -2.521 15.414 27.141 1 98.69 371 GLU B C 1
ATOM 6390 O O . GLU B 1 371 ? -1.605 15.773 26.391 1 98.69 371 GLU B O 1
ATOM 6395 N N . ARG B 1 372 ? -3.564 14.648 26.734 1 98.75 372 ARG B N 1
ATOM 6396 C CA . ARG B 1 372 ? -3.658 14.203 25.344 1 98.75 372 ARG B CA 1
ATOM 6397 C C . ARG B 1 372 ? -3.898 15.375 24.406 1 98.75 372 ARG B C 1
ATOM 6399 O O . ARG B 1 372 ? -3.357 15.422 23.297 1 98.75 372 ARG B O 1
ATOM 6406 N N . ALA B 1 373 ? -4.707 16.344 24.859 1 98.88 373 ALA B N 1
ATOM 6407 C CA . ALA B 1 373 ? -4.922 17.547 24.062 1 98.88 373 ALA B CA 1
ATOM 6408 C C . ALA B 1 373 ? -3.609 18.281 23.828 1 98.88 373 ALA B C 1
ATOM 6410 O O . ALA B 1 373 ? -3.354 18.766 22.719 1 98.88 373 ALA B O 1
ATOM 6411 N N . VAL B 1 374 ? -2.764 18.328 24.844 1 98.88 374 VAL B N 1
ATOM 6412 C CA . VAL B 1 374 ? -1.456 18.969 24.719 1 98.88 374 VAL B CA 1
ATOM 6413 C C . VAL B 1 374 ? -0.577 18.172 23.766 1 98.88 374 VAL B C 1
ATOM 6415 O O . VAL B 1 374 ? 0.102 18.75 22.906 1 98.88 374 VAL B O 1
ATOM 6418 N N . GLU B 1 375 ? -0.636 16.859 23.859 1 98.81 375 GLU B N 1
ATOM 6419 C CA . GLU B 1 375 ? 0.148 16.016 22.969 1 98.81 375 GLU B CA 1
ATOM 6420 C C . GLU B 1 375 ? -0.187 16.281 21.516 1 98.81 375 GLU B C 1
ATOM 6422 O O . GLU B 1 375 ? 0.712 16.453 20.688 1 98.81 375 GLU B O 1
ATOM 6427 N N . VAL B 1 376 ? -1.454 16.375 21.188 1 98.81 376 VAL B N 1
ATOM 6428 C CA . VAL B 1 376 ? -1.86 16.359 19.797 1 98.81 376 VAL B CA 1
ATOM 6429 C C . VAL B 1 376 ? -1.857 17.781 19.234 1 98.81 376 VAL B C 1
ATOM 6431 O O . VAL B 1 376 ? -1.881 17.969 18.016 1 98.81 376 VAL B O 1
ATOM 6434 N N . THR B 1 377 ? -1.772 18.828 20.141 1 98.88 377 THR B N 1
ATOM 6435 C CA . THR B 1 377 ? -1.814 20.203 19.641 1 98.88 377 THR B CA 1
ATOM 6436 C C . THR B 1 377 ? -0.456 20.875 19.797 1 98.88 377 THR B C 1
ATOM 6438 O O . THR B 1 377 ? -0.275 22.016 19.375 1 98.88 377 THR B O 1
ATOM 6441 N N . SER B 1 378 ? 0.501 20.172 20.438 1 98.81 378 SER B N 1
ATOM 6442 C CA . SER B 1 378 ? 1.775 20.844 20.641 1 98.81 378 SER B CA 1
ATOM 6443 C C . SER B 1 378 ? 2.936 19.859 20.641 1 98.81 378 SER B C 1
ATOM 6445 O O . SER B 1 378 ? 3.705 19.797 19.688 1 98.81 378 SER B O 1
ATOM 6447 N N . THR B 1 379 ? 3.037 18.938 21.578 1 98.88 379 THR B N 1
ATOM 6448 C CA . THR B 1 379 ? 4.207 18.109 21.844 1 98.88 379 THR B CA 1
ATOM 6449 C C . THR B 1 379 ? 4.527 17.234 20.641 1 98.88 379 THR B C 1
ATOM 6451 O O . THR B 1 379 ? 5.668 17.188 20.172 1 98.88 379 THR B O 1
ATOM 6454 N N . ASN B 1 380 ? 3.535 16.547 20.172 1 98.81 380 ASN B N 1
ATOM 6455 C CA . ASN B 1 380 ? 3.779 15.617 19.078 1 98.81 380 ASN B CA 1
ATOM 6456 C C . ASN B 1 380 ? 4.125 16.359 17.781 1 98.81 380 ASN B C 1
ATOM 6458 O O . ASN B 1 380 ? 4.91 15.859 16.969 1 98.81 380 ASN B O 1
ATOM 6462 N N . ALA B 1 381 ? 3.48 17.516 17.547 1 98.69 381 ALA B N 1
ATOM 6463 C CA . ALA B 1 381 ? 3.887 18.312 16.406 1 98.69 381 ALA B CA 1
ATOM 6464 C C . ALA B 1 381 ? 5.355 18.719 16.5 1 98.69 381 ALA B C 1
ATOM 6466 O O . ALA B 1 381 ? 6.094 18.656 15.523 1 98.69 381 ALA B O 1
ATOM 6467 N N . ALA B 1 382 ? 5.773 19.141 17.688 1 98.69 382 ALA B N 1
ATOM 6468 C CA . ALA B 1 382 ? 7.172 19.516 17.875 1 98.69 382 ALA B CA 1
ATOM 6469 C C . ALA B 1 382 ? 8.094 18.344 17.578 1 98.69 382 ALA B C 1
ATOM 6471 O O . ALA B 1 382 ? 9.141 18.516 16.938 1 98.69 382 ALA B O 1
ATOM 6472 N N . LYS B 1 383 ? 7.703 17.172 18.016 1 98.38 383 LYS B N 1
ATOM 6473 C CA . LYS B 1 383 ? 8.508 15.984 17.766 1 98.38 383 LYS B CA 1
ATOM 6474 C C . LYS B 1 383 ? 8.516 15.617 16.281 1 98.38 383 LYS B C 1
ATOM 6476 O O . LYS B 1 383 ? 9.57 15.383 15.703 1 98.38 383 LYS B O 1
ATOM 6481 N N . ALA B 1 384 ? 7.387 15.648 15.633 1 98.25 384 ALA B N 1
ATOM 6482 C CA . ALA B 1 384 ? 7.246 15.219 14.242 1 98.25 384 ALA B CA 1
ATOM 6483 C C . ALA B 1 384 ? 7.98 16.172 13.297 1 98.25 384 ALA B C 1
ATOM 6485 O O . ALA B 1 384 ? 8.5 15.75 12.266 1 98.25 384 ALA B O 1
ATOM 6486 N N . PHE B 1 385 ? 8.094 17.391 13.719 1 98.44 385 PHE B N 1
ATOM 6487 C CA . PHE B 1 385 ? 8.656 18.375 12.797 1 98.44 385 PHE B CA 1
ATOM 6488 C C . PHE B 1 385 ? 9.992 18.891 13.312 1 98.44 385 PHE B C 1
ATOM 6490 O O . PHE B 1 385 ? 10.43 19.984 12.945 1 98.44 385 PHE B O 1
ATOM 6497 N N . ASN B 1 386 ? 10.609 18.141 14.219 1 97.88 386 ASN B N 1
ATOM 6498 C CA . ASN B 1 386 ? 12 18.312 14.633 1 97.88 386 ASN B CA 1
ATOM 6499 C C . ASN B 1 386 ? 12.203 19.609 15.406 1 97.88 386 ASN B C 1
ATOM 6501 O O . ASN B 1 386 ? 13.188 20.328 15.18 1 97.88 386 ASN B O 1
ATOM 6505 N N . LEU B 1 387 ? 11.25 19.922 16.266 1 98.31 387 LEU B N 1
ATOM 6506 C CA . LEU B 1 387 ? 11.305 21.141 17.062 1 98.31 387 LEU B CA 1
ATOM 6507 C C . LEU B 1 387 ? 11.516 20.797 18.547 1 98.31 387 LEU B C 1
ATOM 6509 O O . LEU B 1 387 ? 11.852 21.672 19.344 1 98.31 387 LEU B O 1
ATOM 6513 N N . TYR B 1 388 ? 11.234 19.578 18.969 1 97.56 388 TYR B N 1
ATOM 6514 C CA . TYR B 1 388 ? 11.258 19.141 20.359 1 97.56 388 TYR B CA 1
ATOM 6515 C C . TYR B 1 388 ? 12.688 18.906 20.828 1 97.56 388 TYR B C 1
ATOM 6517 O O . TYR B 1 388 ? 13.516 18.375 20.078 1 97.56 388 TYR B O 1
ATOM 6525 N N . PRO B 1 389 ? 13.117 19.359 21.984 1 97.12 389 PRO B N 1
ATOM 6526 C CA . PRO B 1 389 ? 12.273 19.938 23.031 1 97.12 389 PRO B CA 1
ATOM 6527 C C . PRO B 1 389 ? 12.359 21.453 23.109 1 97.12 389 PRO B C 1
ATOM 6529 O O . PRO B 1 389 ? 11.961 22.047 24.109 1 97.12 389 PRO B O 1
ATOM 6532 N N . ARG B 1 390 ? 12.961 22.062 22.078 1 98.38 390 ARG B N 1
ATOM 6533 C CA . ARG B 1 390 ? 12.961 23.516 22.047 1 98.38 390 ARG B CA 1
ATOM 6534 C C . ARG B 1 390 ? 11.547 24.078 22.188 1 98.38 390 ARG B C 1
ATOM 6536 O O . ARG B 1 390 ? 11.336 25.078 22.875 1 98.38 390 ARG B O 1
ATOM 6543 N N . LYS B 1 391 ? 10.641 23.438 21.547 1 98.38 391 LYS B N 1
ATOM 6544 C CA . LYS B 1 391 ? 9.219 23.766 21.609 1 98.38 391 LYS B CA 1
ATOM 6545 C C . LYS B 1 391 ? 8.391 22.531 21.938 1 98.38 391 LYS B C 1
ATOM 6547 O O . LYS B 1 391 ? 8.891 21.406 21.875 1 98.38 391 LYS B O 1
ATOM 6552 N N . GLY B 1 392 ? 7.168 22.703 22.297 1 98.44 392 GLY B N 1
ATOM 6553 C CA . GLY B 1 392 ? 6.23 21.609 22.484 1 98.44 392 GLY B CA 1
ATOM 6554 C C . GLY B 1 392 ? 6.199 21.094 23.906 1 98.44 392 GLY B C 1
ATOM 6555 O O . GLY B 1 392 ? 5.637 20.031 24.188 1 98.44 392 GLY B O 1
ATOM 6556 N N . THR B 1 393 ? 6.844 21.844 24.812 1 98.19 393 THR B N 1
ATOM 6557 C CA . THR B 1 393 ? 6.871 21.422 26.203 1 98.19 393 THR B CA 1
ATOM 6558 C C . THR B 1 393 ? 7.066 22.641 27.125 1 98.19 393 THR B C 1
ATOM 6560 O O . THR B 1 393 ? 7.191 23.766 26.641 1 98.19 393 THR B O 1
ATOM 6563 N N . VAL B 1 394 ? 6.859 22.438 28.438 1 98.5 394 VAL B N 1
ATOM 6564 C CA . VAL B 1 394 ? 7.152 23.406 29.484 1 98.5 394 VAL B CA 1
ATOM 6565 C C . VAL B 1 394 ? 8.312 22.922 30.344 1 98.5 394 VAL B C 1
ATOM 6567 O O . VAL B 1 394 ? 8.109 22.25 31.344 1 98.5 394 VAL B O 1
ATOM 6570 N N . ARG B 1 395 ? 9.43 23.328 29.891 1 96.94 395 ARG B N 1
ATOM 6571 C CA . ARG B 1 395 ? 10.648 22.922 30.594 1 96.94 395 ARG B CA 1
ATOM 6572 C C . ARG B 1 395 ? 11.711 24.016 30.5 1 96.94 395 ARG B C 1
ATOM 6574 O O . ARG B 1 395 ? 11.773 24.766 29.531 1 96.94 395 ARG B O 1
ATOM 6581 N N . VAL B 1 396 ? 12.516 24.047 31.578 1 98.12 396 VAL B N 1
ATOM 6582 C CA . VAL B 1 396 ? 13.602 25.016 31.594 1 98.12 396 VAL B CA 1
ATOM 6583 C C . VAL B 1 396 ? 14.5 24.812 30.375 1 98.12 396 VAL B C 1
ATOM 6585 O O . VAL B 1 396 ? 14.883 23.688 30.062 1 98.12 396 VAL B O 1
ATOM 6588 N N . GLY B 1 397 ? 14.719 25.844 29.688 1 98.19 397 GLY B N 1
ATOM 6589 C CA . GLY B 1 397 ? 15.57 25.766 28.516 1 98.19 397 GLY B CA 1
ATOM 6590 C C . GLY B 1 397 ? 14.789 25.781 27.219 1 98.19 397 GLY B C 1
ATOM 6591 O O . GLY B 1 397 ? 15.336 26.141 26.172 1 98.19 397 GLY B O 1
ATOM 6592 N N . SER B 1 398 ? 13.523 25.438 27.203 1 98.5 398 SER B N 1
ATOM 6593 C CA . SER B 1 398 ? 12.664 25.516 26.016 1 98.5 398 SER B CA 1
ATOM 6594 C C . SER B 1 398 ? 12.227 26.953 25.75 1 98.5 398 SER B C 1
ATOM 6596 O O . SER B 1 398 ? 12.266 27.797 26.641 1 98.5 398 SER B O 1
ATOM 6598 N N . ASP B 1 399 ? 11.891 27.203 24.516 1 98.81 399 ASP B N 1
ATOM 6599 C CA . ASP B 1 399 ? 11.281 28.5 24.25 1 98.81 399 ASP B CA 1
ATOM 6600 C C . ASP B 1 399 ? 10.078 28.734 25.172 1 98.81 399 ASP B C 1
ATOM 6602 O O . ASP B 1 399 ? 9.305 27.828 25.438 1 98.81 399 ASP B O 1
ATOM 6606 N N . ALA B 1 400 ? 10 29.953 25.688 1 98.88 400 ALA B N 1
ATOM 6607 C CA . ALA B 1 400 ? 8.867 30.297 26.531 1 98.88 400 ALA B CA 1
ATOM 6608 C C . ALA B 1 400 ? 7.609 30.547 25.719 1 98.88 400 ALA B C 1
ATOM 6610 O O . ALA B 1 400 ? 7.062 31.656 25.734 1 98.88 400 ALA B O 1
ATOM 6611 N N . ASP B 1 401 ? 7.223 29.578 24.984 1 98.94 401 ASP B N 1
ATOM 6612 C CA . ASP B 1 401 ? 5.957 29.531 24.266 1 98.94 401 ASP B CA 1
ATOM 6613 C C . ASP B 1 401 ? 4.863 28.891 25.109 1 98.94 401 ASP B C 1
ATOM 6615 O O . ASP B 1 401 ? 4.891 27.672 25.359 1 98.94 401 ASP B O 1
ATOM 6619 N N . LEU B 1 402 ? 3.848 29.734 25.531 1 98.94 402 LEU B N 1
ATOM 6620 C CA . LEU B 1 402 ? 2.867 29.234 26.484 1 98.94 402 LEU B CA 1
ATOM 6621 C C . LEU B 1 402 ? 1.471 29.75 26.156 1 98.94 402 LEU B C 1
ATOM 6623 O O . LEU B 1 402 ? 1.322 30.844 25.609 1 98.94 402 LEU B O 1
ATOM 6627 N N . ALA B 1 403 ? 0.506 28.984 26.406 1 98.94 403 ALA B N 1
ATOM 6628 C CA . ALA B 1 403 ? -0.9 29.375 26.375 1 98.94 403 ALA B CA 1
ATOM 6629 C C . ALA B 1 403 ? -1.56 29.219 27.734 1 98.94 403 ALA B C 1
ATOM 6631 O O . ALA B 1 403 ? -1.534 28.125 28.312 1 98.94 403 ALA B O 1
ATOM 6632 N N . VAL B 1 404 ? -2.045 30.281 28.328 1 98.94 404 VAL B N 1
ATOM 6633 C CA . VAL B 1 404 ? -2.863 30.219 29.531 1 98.94 404 VAL B CA 1
ATOM 6634 C C . VAL B 1 404 ? -4.332 30.047 29.141 1 98.94 404 VAL B C 1
ATOM 6636 O O . VAL B 1 404 ? -4.902 30.875 28.453 1 98.94 404 VAL B O 1
ATOM 6639 N N . VAL B 1 405 ? -4.941 28.969 29.609 1 98.88 405 VAL B N 1
ATOM 6640 C CA . VAL B 1 405 ? -6.25 28.562 29.109 1 98.88 405 VAL B CA 1
ATOM 6641 C C . VAL B 1 405 ? -7.262 28.547 30.266 1 98.88 405 VAL B C 1
ATOM 6643 O O . VAL B 1 405 ? -6.953 28.078 31.359 1 98.88 405 VAL B O 1
ATOM 6646 N N . ASP B 1 406 ? -8.391 29.141 30.062 1 98.88 406 ASP B N 1
ATOM 6647 C CA . ASP B 1 406 ? -9.562 28.953 30.891 1 98.88 406 ASP B CA 1
ATOM 6648 C C . ASP B 1 406 ? -10.477 27.875 30.312 1 98.88 406 ASP B C 1
ATOM 6650 O O . ASP B 1 406 ? -11.172 28.109 29.312 1 98.88 406 ASP B O 1
ATOM 6654 N N . LEU B 1 407 ? -10.516 26.734 30.922 1 98.69 407 LEU B N 1
ATOM 6655 C CA . LEU B 1 407 ? -11.219 25.562 30.391 1 98.69 407 LEU B CA 1
ATOM 6656 C C . LEU B 1 407 ? -12.727 25.75 30.484 1 98.69 407 LEU B C 1
ATOM 6658 O O . LEU B 1 407 ? -13.484 25 29.859 1 98.69 407 LEU B O 1
ATOM 6662 N N . ASP B 1 408 ? -13.188 26.812 31.219 1 98.31 408 ASP B N 1
ATOM 6663 C CA . ASP B 1 408 ? -14.617 26.969 31.484 1 98.31 408 ASP B CA 1
ATOM 6664 C C . ASP B 1 408 ? -15.203 28.109 30.688 1 98.31 408 ASP B C 1
ATOM 6666 O O . ASP B 1 408 ? -16.422 28.266 30.594 1 98.31 408 ASP B O 1
ATOM 6670 N N . GLU B 1 409 ? -14.375 28.922 30.125 1 98.31 409 GLU B N 1
ATOM 6671 C CA . GLU B 1 409 ? -14.859 30.062 29.359 1 98.31 409 GLU B CA 1
ATOM 6672 C C . GLU B 1 409 ? -15.516 29.625 28.062 1 98.31 409 GLU B C 1
ATOM 6674 O O . GLU B 1 409 ? -14.938 28.844 27.297 1 98.31 409 GLU B O 1
ATOM 6679 N N . THR B 1 410 ? -16.734 30.125 27.812 1 98.69 410 THR B N 1
ATOM 6680 C CA . THR B 1 410 ? -17.438 29.844 26.562 1 98.69 410 THR B CA 1
ATOM 6681 C C . THR B 1 410 ? -17.531 31.094 25.703 1 98.69 410 THR B C 1
ATOM 6683 O O . THR B 1 410 ? -17.844 32.188 26.203 1 98.69 410 THR B O 1
ATOM 6686 N N . LYS B 1 411 ? -17.188 30.984 24.469 1 98.56 411 LYS B N 1
ATOM 6687 C CA . LYS B 1 411 ? -17.344 32.062 23.5 1 98.56 411 LYS B CA 1
ATOM 6688 C C . LYS B 1 411 ? -18 31.562 22.219 1 98.56 411 LYS B C 1
ATOM 6690 O O . LYS B 1 411 ? -17.875 30.391 21.875 1 98.56 411 LYS B O 1
ATOM 6695 N N . THR B 1 412 ? -18.75 32.469 21.578 1 98.62 412 THR B N 1
ATOM 6696 C CA . THR B 1 412 ? -19.281 32.188 20.25 1 98.62 412 THR B CA 1
ATOM 6697 C C . THR B 1 412 ? -18.281 32.594 19.172 1 98.62 412 THR B C 1
ATOM 6699 O O . THR B 1 412 ? -17.781 33.719 19.156 1 98.62 412 THR B O 1
ATOM 6702 N N . VAL B 1 413 ? -17.984 31.688 18.266 1 98.56 413 VAL B N 1
ATOM 6703 C CA . VAL B 1 413 ? -17.016 31.938 17.219 1 98.56 413 VAL B CA 1
ATOM 6704 C C . VAL B 1 413 ? -17.578 32.969 16.234 1 98.56 413 VAL B C 1
ATOM 6706 O O . VAL B 1 413 ? -18.656 32.781 15.68 1 98.56 413 VAL B O 1
ATOM 6709 N N . THR B 1 414 ? -16.906 34.062 16.047 1 97.81 414 THR B N 1
ATOM 6710 C CA . THR B 1 414 ? -17.188 35.094 15.039 1 97.81 414 THR B CA 1
ATOM 6711 C C . THR B 1 414 ? -15.891 35.531 14.367 1 97.81 414 THR B C 1
ATOM 6713 O O . THR B 1 414 ? -14.805 35.375 14.93 1 97.81 414 THR B O 1
ATOM 6716 N N . PRO B 1 415 ? -16.016 36.062 13.156 1 95.88 415 PRO B N 1
ATOM 6717 C CA . PRO B 1 415 ? -14.812 36.594 12.516 1 95.88 415 PRO B CA 1
ATOM 6718 C C . PRO B 1 415 ? -14.133 37.688 13.375 1 95.88 415 PRO B C 1
ATOM 6720 O O . PRO B 1 415 ? -12.906 37.781 13.375 1 95.88 415 PRO B O 1
ATOM 6723 N N . GLU B 1 416 ? -14.898 38.438 14.117 1 96.31 416 GLU B N 1
ATOM 6724 C CA . GLU B 1 416 ? -14.359 39.469 14.977 1 96.31 416 GLU B CA 1
ATOM 6725 C C . GLU B 1 416 ? -13.57 38.875 16.141 1 96.31 416 GLU B C 1
ATOM 6727 O O . GLU B 1 416 ? -12.469 39.344 16.453 1 96.31 416 GLU B O 1
ATOM 6732 N N . LEU B 1 417 ? -14.125 37.875 16.719 1 97.19 417 LEU B N 1
ATOM 6733 C CA . LEU B 1 417 ? -13.422 37.188 17.812 1 97.19 417 LEU B CA 1
ATOM 6734 C C . LEU B 1 417 ? -12.055 36.719 17.359 1 97.19 417 LEU B C 1
ATOM 6736 O O . LEU B 1 417 ? -11.07 36.812 18.094 1 97.19 417 LEU B O 1
ATOM 6740 N N . LEU B 1 418 ? -11.969 36.25 16.109 1 97.12 418 LEU B N 1
ATOM 6741 C CA . LEU B 1 418 ? -10.773 35.594 15.602 1 97.12 418 LEU B CA 1
ATOM 6742 C C . LEU B 1 418 ? -9.836 36.594 14.945 1 97.12 418 LEU B C 1
ATOM 6744 O O . LEU B 1 418 ? -8.797 36.219 14.406 1 97.12 418 LEU B O 1
ATOM 6748 N N . HIS B 1 419 ? -10.234 37.844 14.953 1 94.5 419 HIS B N 1
ATOM 6749 C CA . HIS B 1 419 ? -9.461 38.844 14.242 1 94.5 419 HIS B CA 1
ATOM 6750 C C . HIS B 1 419 ? -9.188 38.438 12.805 1 94.5 419 HIS B C 1
ATOM 6752 O O . HIS B 1 419 ? -8.062 38.531 12.312 1 94.5 419 HIS B O 1
ATOM 6758 N N . SER B 1 420 ? -10.188 37.906 12.156 1 89.06 420 SER B N 1
ATOM 6759 C CA . SER B 1 420 ? -10.055 37.312 10.828 1 89.06 420 SER B CA 1
ATOM 6760 C C . SER B 1 420 ? -10.148 38.344 9.734 1 89.06 420 SER B C 1
ATOM 6762 O O . SER B 1 420 ? -11.039 39.219 9.766 1 89.06 420 SER B O 1
ATOM 6764 N N . VAL B 1 421 ? -9.281 38.25 8.766 1 92.94 421 VAL B N 1
ATOM 6765 C CA . VAL B 1 421 ? -9.375 39.125 7.594 1 92.94 421 VAL B CA 1
ATOM 6766 C C . VAL B 1 421 ? -10.289 38.469 6.547 1 92.94 421 VAL B C 1
ATOM 6768 O O . VAL B 1 421 ? -10.812 39.156 5.672 1 92.94 421 VAL B O 1
ATOM 6771 N N . SER B 1 422 ? -10.492 37.188 6.648 1 94.38 422 SER B N 1
ATOM 6772 C CA . SER B 1 422 ? -11.273 36.438 5.664 1 94.38 422 SER B CA 1
ATOM 6773 C C . SER B 1 422 ? -12.742 36.844 5.695 1 94.38 422 SER B C 1
ATOM 6775 O O . SER B 1 422 ? -13.445 36.719 4.691 1 94.38 422 SER B O 1
ATOM 6777 N N . GLY B 1 423 ? -13.273 37.219 6.84 1 94.31 423 GLY B N 1
ATOM 6778 C CA . GLY B 1 423 ? -14.648 37.688 6.98 1 94.31 423 GLY B CA 1
ATOM 6779 C C . GLY B 1 423 ? -15.633 36.562 7.219 1 94.31 423 GLY B C 1
ATOM 6780 O O . GLY B 1 423 ? -16.844 36.781 7.203 1 94.31 423 GLY B O 1
ATOM 6781 N N . TYR B 1 424 ? -15.141 35.375 7.363 1 95.56 424 TYR B N 1
ATOM 6782 C CA . TYR B 1 424 ? -16 34.219 7.676 1 95.56 424 TYR B CA 1
ATOM 6783 C C . TYR B 1 424 ? -15.219 33.156 8.422 1 95.56 424 TYR B C 1
ATOM 6785 O O . TYR B 1 424 ? -14 33.25 8.57 1 95.56 424 TYR B O 1
ATOM 6793 N N . SER B 1 425 ? -15.906 32.25 9.008 1 96.31 425 SER B N 1
ATOM 6794 C CA . SER B 1 425 ? -15.375 31.031 9.625 1 96.31 425 SER B CA 1
ATOM 6795 C C . SER B 1 425 ? -16.312 29.844 9.406 1 96.31 425 SER B C 1
ATOM 6797 O O . SER B 1 425 ? -17.531 29.984 9.477 1 96.31 425 SER B O 1
ATOM 6799 N N . PRO B 1 426 ? -15.75 28.672 9.109 1 96.19 426 PRO B N 1
ATOM 6800 C CA . PRO B 1 426 ? -16.594 27.469 9.008 1 96.19 426 PRO B CA 1
ATOM 6801 C C . PRO B 1 426 ? -17.281 27.125 10.328 1 96.19 426 PRO B C 1
ATOM 6803 O O . PRO B 1 426 ? -18.203 26.297 10.352 1 96.19 426 PRO B O 1
ATOM 6806 N N . TYR B 1 427 ? -16.906 27.781 11.438 1 97.62 427 TYR B N 1
ATOM 6807 C CA . TYR B 1 427 ? -17.422 27.453 12.758 1 97.62 427 TYR B CA 1
ATOM 6808 C C . TYR B 1 427 ? -18.266 28.594 13.312 1 97.62 427 TYR B C 1
ATOM 6810 O O . TYR B 1 427 ? -18.578 28.625 14.508 1 97.62 427 TYR B O 1
ATOM 6818 N N . GLU B 1 428 ? -18.531 29.531 12.453 1 96.75 428 GLU B N 1
ATOM 6819 C CA . GLU B 1 428 ? -19.219 30.734 12.883 1 96.75 428 GLU B CA 1
ATOM 6820 C C . GLU B 1 428 ? -20.547 30.406 13.586 1 96.75 428 GLU B C 1
ATOM 6822 O O . GLU B 1 428 ? -21.312 29.562 13.109 1 96.75 428 GLU B O 1
ATOM 6827 N N . GLY B 1 429 ? -20.75 31.031 14.75 1 98 429 GLY B N 1
ATOM 6828 C CA . GLY B 1 429 ? -21.984 30.844 15.508 1 98 429 GLY B CA 1
ATOM 6829 C C . GLY B 1 429 ? -21.891 29.734 16.531 1 98 429 GLY B C 1
ATOM 6830 O O . GLY B 1 429 ? -22.75 29.641 17.422 1 98 429 GLY B O 1
ATOM 6831 N N . ARG B 1 430 ? -20.859 28.969 16.516 1 97.88 430 ARG B N 1
ATOM 6832 C CA . ARG B 1 430 ? -20.719 27.844 17.438 1 97.88 430 ARG B CA 1
ATOM 6833 C C . ARG B 1 430 ? -20.266 28.312 18.812 1 97.88 430 ARG B C 1
ATOM 6835 O O . ARG B 1 430 ? -19.406 29.188 18.922 1 97.88 430 ARG B O 1
ATOM 6842 N N . ALA B 1 431 ? -20.922 27.844 19.812 1 98.69 431 ALA B N 1
ATOM 6843 C CA . ALA B 1 431 ? -20.422 28.016 21.188 1 98.69 431 ALA B CA 1
ATOM 6844 C C . ALA B 1 431 ? -19.281 27.047 21.484 1 98.69 431 ALA B C 1
ATOM 6846 O O . ALA B 1 431 ? -19.469 25.828 21.406 1 98.69 431 ALA B O 1
ATOM 6847 N N . VAL B 1 432 ? -18.156 27.594 21.797 1 98.81 432 VAL B N 1
ATOM 6848 C CA . VAL B 1 432 ? -16.953 26.797 22.078 1 98.81 432 VAL B CA 1
ATOM 6849 C C . VAL B 1 432 ? -16.453 27.094 23.484 1 98.81 432 VAL B C 1
ATOM 6851 O O . VAL B 1 432 ? -16.344 28.266 23.875 1 98.81 432 VAL B O 1
ATOM 6854 N N . THR B 1 433 ? -16.203 26 24.25 1 98.88 433 THR B N 1
ATOM 6855 C CA . THR B 1 433 ? -15.766 26.156 25.641 1 98.88 433 THR B CA 1
ATOM 6856 C C . THR B 1 433 ? -14.305 25.734 25.797 1 98.88 433 THR B C 1
ATOM 6858 O O . THR B 1 433 ? -13.914 24.641 25.375 1 98.88 433 THR B O 1
ATOM 6861 N N . GLY B 1 434 ? -13.547 26.578 26.547 1 98.81 434 GLY B N 1
ATOM 6862 C CA . GLY B 1 434 ? -12.109 26.406 26.656 1 98.81 434 GLY B CA 1
ATOM 6863 C C . GLY B 1 434 ? -11.328 27.312 25.719 1 98.81 434 GLY B C 1
ATOM 6864 O O . GLY B 1 434 ? -11.312 27.094 24.516 1 98.81 434 GLY B O 1
ATOM 6865 N N . TRP B 1 435 ? -10.797 28.422 26.25 1 98.88 435 TRP B N 1
ATOM 6866 C CA . TRP B 1 435 ? -10.133 29.422 25.422 1 98.88 435 TRP B CA 1
ATOM 6867 C C . TRP B 1 435 ? -8.852 29.906 26.078 1 98.88 435 TRP B C 1
ATOM 6869 O O . TRP B 1 435 ? -8.781 30.047 27.297 1 98.88 435 TRP B O 1
ATOM 6879 N N . PRO B 1 436 ? -7.867 30.188 25.281 1 98.88 436 PRO B N 1
ATOM 6880 C CA . PRO B 1 436 ? -6.727 30.938 25.812 1 98.88 436 PRO B CA 1
ATOM 6881 C C . PRO B 1 436 ? -7.117 32.344 26.281 1 98.88 436 PRO B C 1
ATOM 6883 O O . PRO B 1 436 ? -7.855 33.031 25.594 1 98.88 436 PRO B O 1
ATOM 6886 N N . THR B 1 437 ? -6.605 32.688 27.453 1 98.81 437 THR B N 1
ATOM 6887 C CA . THR B 1 437 ? -6.746 34.031 27.938 1 98.81 437 THR B CA 1
ATOM 6888 C C . THR B 1 437 ? -5.48 34.844 27.656 1 98.81 437 THR B C 1
ATOM 6890 O O . THR B 1 437 ? -5.547 36.062 27.422 1 98.81 437 THR B O 1
ATOM 6893 N N . GLN B 1 438 ? -4.375 34.156 27.703 1 98.88 438 GLN B N 1
ATOM 6894 C CA . GLN B 1 438 ? -3.098 34.75 27.328 1 98.88 438 GLN B CA 1
ATOM 6895 C C . GLN B 1 438 ? -2.295 33.812 26.438 1 98.88 438 GLN B C 1
ATOM 6897 O O . GLN B 1 438 ? -2.357 32.594 26.609 1 98.88 438 GLN B O 1
ATOM 6902 N N . THR B 1 439 ? -1.625 34.344 25.5 1 98.94 439 THR B N 1
ATOM 6903 C CA . THR B 1 439 ? -0.625 33.625 24.703 1 98.94 439 THR B CA 1
ATOM 6904 C C . THR B 1 439 ? 0.736 34.312 24.828 1 98.94 439 THR B C 1
ATOM 6906 O O . THR B 1 439 ? 0.845 35.531 24.641 1 98.94 439 THR B O 1
ATOM 6909 N N . VAL B 1 440 ? 1.761 33.562 25.219 1 98.94 440 VAL B N 1
ATOM 6910 C CA . VAL B 1 440 ? 3.135 34.062 25.328 1 98.94 440 VAL B CA 1
ATOM 6911 C C . VAL B 1 440 ? 3.988 33.469 24.219 1 98.94 440 VAL B C 1
ATOM 6913 O O . VAL B 1 440 ? 4 32.25 24.016 1 98.94 440 VAL B O 1
ATOM 6916 N N . VAL B 1 441 ? 4.633 34.312 23.422 1 98.88 441 VAL B N 1
ATOM 6917 C CA . VAL B 1 441 ? 5.535 33.906 22.359 1 98.88 441 VAL B CA 1
ATOM 6918 C C . VAL B 1 441 ? 6.977 34.25 22.734 1 98.88 441 VAL B C 1
ATOM 6920 O O . VAL B 1 441 ? 7.344 35.406 22.828 1 98.88 441 VAL B O 1
ATOM 6923 N N . LYS B 1 442 ? 7.766 33.188 22.969 1 98.5 442 LYS B N 1
ATOM 6924 C CA . LYS B 1 442 ? 9.172 33.344 23.312 1 98.5 442 LYS B CA 1
ATOM 6925 C C . LYS B 1 442 ? 9.352 34.406 24.422 1 98.5 442 LYS B C 1
ATOM 6927 O O . LYS B 1 442 ? 10.141 35.344 24.281 1 98.5 442 LYS B O 1
ATOM 6932 N N . GLY B 1 443 ? 8.578 34.25 25.438 1 98.5 443 GLY B N 1
ATOM 6933 C CA . GLY B 1 443 ? 8.766 35 26.656 1 98.5 443 GLY B CA 1
ATOM 6934 C C . GLY B 1 443 ? 8.055 36.344 26.625 1 98.5 443 GLY B C 1
ATOM 6935 O O . GLY B 1 443 ? 8.062 37.094 27.609 1 98.5 443 GLY B O 1
ATOM 6936 N N . GLU B 1 444 ? 7.352 36.656 25.562 1 98.31 444 GLU B N 1
ATOM 6937 C CA . GLU B 1 444 ? 6.629 37.938 25.453 1 98.31 444 GLU B CA 1
ATOM 6938 C C . GLU B 1 444 ? 5.125 37.688 25.391 1 98.31 444 GLU B C 1
ATOM 6940 O O . GLU B 1 444 ? 4.652 36.844 24.625 1 98.31 444 GLU B O 1
ATOM 6945 N N . LEU B 1 445 ? 4.398 38.469 26.25 1 98.69 445 LEU B N 1
ATOM 6946 C CA . LEU B 1 445 ? 2.941 38.438 26.156 1 98.69 445 LEU B CA 1
ATOM 6947 C C . LEU B 1 445 ? 2.465 38.938 24.797 1 98.69 445 LEU B C 1
ATOM 6949 O O . LEU B 1 445 ? 2.777 40.062 24.422 1 98.69 445 LEU B O 1
ATOM 6953 N N . ALA B 1 446 ? 1.757 38.156 24.062 1 98.88 446 ALA B N 1
ATOM 6954 C CA . ALA B 1 446 ? 1.369 38.5 22.703 1 98.88 446 ALA B CA 1
ATOM 6955 C C . ALA B 1 446 ? -0.146 38.625 22.578 1 98.88 446 ALA B C 1
ATOM 6957 O O . ALA B 1 446 ? -0.645 39.312 21.688 1 98.88 446 ALA B O 1
ATOM 6958 N N . TYR B 1 447 ? -0.908 37.938 23.344 1 98.75 447 TYR B N 1
ATOM 6959 C CA . TYR B 1 447 ? -2.361 38 23.438 1 98.75 447 TYR B CA 1
ATOM 6960 C C . TYR B 1 447 ? -2.807 38.094 24.891 1 98.75 447 TYR B C 1
ATOM 6962 O O . TYR B 1 447 ? -2.314 37.344 25.75 1 98.75 447 TYR B O 1
ATOM 6970 N N . ASP B 1 448 ? -3.672 39.062 25.156 1 98.62 448 ASP B N 1
ATOM 6971 C CA . ASP B 1 448 ? -4.113 39.312 26.516 1 98.62 448 ASP B CA 1
ATOM 6972 C C . ASP B 1 448 ? -5.617 39.562 26.578 1 98.62 448 ASP B C 1
ATOM 6974 O O . ASP B 1 448 ? -6.066 40.688 26.422 1 98.62 448 ASP B O 1
ATOM 6978 N N . ASP B 1 449 ? -6.344 38.562 26.859 1 95.62 449 ASP B N 1
ATOM 6979 C CA . ASP B 1 449 ? -7.773 38.594 27.141 1 95.62 449 ASP B CA 1
ATOM 6980 C C . ASP B 1 449 ? -8.523 39.375 26.078 1 95.62 449 ASP B C 1
ATOM 6982 O O . ASP B 1 449 ? -9.242 40.344 26.391 1 95.62 449 ASP B O 1
ATOM 6986 N N . GLY B 1 450 ? -8.258 39 24.797 1 94.5 450 GLY B N 1
ATOM 6987 C CA . GLY B 1 450 ? -9.023 39.562 23.703 1 94.5 450 GLY B CA 1
ATOM 6988 C C . GLY B 1 450 ? -8.219 40.562 22.891 1 94.5 450 GLY B C 1
ATOM 6989 O O . GLY B 1 450 ? -8.609 40.938 21.766 1 94.5 450 GLY B O 1
ATOM 6990 N N . ASP B 1 451 ? -7.082 41.031 23.422 1 97 451 ASP B N 1
ATOM 6991 C CA . ASP B 1 451 ? -6.285 42.031 22.734 1 97 451 ASP B CA 1
ATOM 6992 C C . ASP B 1 451 ? -4.969 41.438 22.234 1 97 451 ASP B C 1
ATOM 6994 O O . ASP B 1 451 ? -4.254 40.781 22.984 1 97 451 ASP B O 1
ATOM 6998 N N . ILE B 1 452 ? -4.734 41.75 20.969 1 98 452 ILE B N 1
ATOM 6999 C CA . ILE B 1 452 ? -3.42 41.406 20.438 1 98 452 ILE B CA 1
ATOM 7000 C C . ILE B 1 452 ? -2.395 42.438 20.875 1 98 452 ILE B C 1
ATOM 7002 O O . ILE B 1 452 ? -2.48 43.594 20.516 1 98 452 ILE B O 1
ATOM 7006 N N . VAL B 1 453 ? -1.393 42.062 21.688 1 98.44 453 VAL B N 1
ATOM 7007 C CA . VAL B 1 453 ? -0.429 43 22.234 1 98.44 453 VAL B CA 1
ATOM 7008 C C . VAL B 1 453 ? 0.98 42.625 21.781 1 98.44 453 VAL B C 1
ATOM 7010 O O . VAL B 1 453 ? 1.96 43.25 22.203 1 98.44 453 VAL B O 1
ATOM 7013 N N . GLY B 1 454 ? 1.056 41.594 20.953 1 97.56 454 GLY B N 1
ATOM 7014 C CA . GLY B 1 454 ? 2.34 41.156 20.438 1 97.56 454 GLY B CA 1
ATOM 7015 C C . GLY B 1 454 ? 2.945 42.094 19.438 1 97.56 454 GLY B C 1
ATOM 7016 O O . GLY B 1 454 ? 2.293 43.062 19 1 97.56 454 GLY B O 1
ATOM 7017 N N . THR B 1 455 ? 4.152 41.844 19.062 1 97.44 455 THR B N 1
ATOM 7018 C CA . THR B 1 455 ? 4.902 42.719 18.172 1 97.44 455 THR B CA 1
ATOM 7019 C C . THR B 1 455 ? 5.039 42.062 16.781 1 97.44 455 THR B C 1
ATOM 7021 O O . THR B 1 455 ? 5.496 40.938 16.672 1 97.44 455 THR B O 1
ATOM 7024 N N . LYS B 1 456 ? 4.617 42.875 15.773 1 97.94 456 LYS B N 1
ATOM 7025 C CA . LYS B 1 456 ? 4.836 42.438 14.398 1 97.94 456 LYS B CA 1
ATOM 7026 C C . LYS B 1 456 ? 6.32 42.219 14.117 1 97.94 456 LYS B C 1
ATOM 7028 O O . LYS B 1 456 ? 7.148 43.062 14.453 1 97.94 456 LYS B O 1
ATOM 7033 N N . GLY B 1 457 ? 6.684 41.031 13.531 1 98.44 457 GLY B N 1
ATOM 7034 C CA . GLY B 1 457 ? 8.062 40.75 13.18 1 98.44 457 GLY B CA 1
ATOM 7035 C C . GLY B 1 457 ? 8.836 40.062 14.297 1 98.44 457 GLY B C 1
ATOM 7036 O O . GLY B 1 457 ? 10.039 39.812 14.172 1 98.44 457 GLY B O 1
ATOM 7037 N N . TYR B 1 458 ? 8.094 39.75 15.406 1 98.44 458 TYR B N 1
ATOM 7038 C CA . TYR B 1 458 ? 8.75 39.094 16.531 1 98.44 458 TYR B CA 1
ATOM 7039 C C . TYR B 1 458 ? 9.039 37.625 16.219 1 98.44 458 TYR B C 1
ATOM 7041 O O . TYR B 1 458 ? 10.031 37.062 16.688 1 98.44 458 TYR B O 1
ATOM 7049 N N . GLY B 1 459 ? 8.078 36.969 15.484 1 98.44 459 GLY B N 1
ATOM 7050 C CA . GLY B 1 459 ? 8.281 35.594 15.055 1 98.44 459 GLY B CA 1
ATOM 7051 C C . GLY B 1 459 ? 9.398 35.438 14.047 1 98.44 459 GLY B C 1
ATOM 7052 O O . GLY B 1 459 ? 9.688 36.375 13.281 1 98.44 459 GLY B O 1
ATOM 7053 N N . THR B 1 460 ? 10.031 34.281 14.031 1 98.38 460 THR B N 1
ATOM 7054 C CA . THR B 1 460 ? 11.117 34 13.094 1 98.38 460 THR B CA 1
ATOM 7055 C C . THR B 1 460 ? 11.086 32.562 12.641 1 98.38 460 THR B C 1
ATOM 7057 O O . THR B 1 460 ? 10.43 31.719 13.258 1 98.38 460 THR B O 1
ATOM 7060 N N . HIS B 1 461 ? 11.711 32.312 11.508 1 98.38 461 HIS B N 1
ATOM 7061 C CA . HIS B 1 461 ? 11.883 30.953 11.016 1 98.38 461 HIS B CA 1
ATOM 7062 C C . HIS B 1 461 ? 12.734 30.141 11.977 1 98.38 461 HIS B C 1
ATOM 7064 O O . HIS B 1 461 ? 13.805 30.578 12.391 1 98.38 461 HIS B O 1
ATOM 7070 N N . ILE B 1 462 ? 12.25 28.969 12.289 1 98.06 462 ILE B N 1
ATOM 7071 C CA . ILE B 1 462 ? 13.008 28.094 13.18 1 98.06 462 ILE B CA 1
ATOM 7072 C C . ILE B 1 462 ? 13.93 27.188 12.359 1 98.06 462 ILE B C 1
ATOM 7074 O O . ILE B 1 462 ? 13.469 26.375 11.562 1 98.06 462 ILE B O 1
ATOM 7078 N N . ASP B 1 463 ? 15.18 27.297 12.586 1 95.81 463 ASP B N 1
ATOM 7079 C CA . ASP B 1 463 ? 16.156 26.422 11.953 1 95.81 463 ASP B CA 1
ATOM 7080 C C . ASP B 1 463 ? 16.125 25.031 12.57 1 95.81 463 ASP B C 1
ATOM 7082 O O . ASP B 1 463 ? 16.141 24.875 13.797 1 95.81 463 ASP B O 1
ATOM 7086 N N . ARG B 1 464 ? 15.992 24.156 11.773 1 95.69 464 ARG B N 1
ATOM 7087 C CA . ARG B 1 464 ? 16.016 22.766 12.195 1 95.69 464 ARG B CA 1
ATOM 7088 C C . ARG B 1 464 ? 17.156 22 11.523 1 95.69 464 ARG B C 1
ATOM 7090 O O . ARG B 1 464 ? 17.484 22.266 10.359 1 95.69 464 ARG B O 1
ATOM 7097 N N . PRO B 1 465 ? 17.875 21.062 12.117 1 90.31 465 PRO B N 1
ATOM 7098 C CA . PRO B 1 465 ? 17.562 20.625 13.484 1 90.31 465 PRO B CA 1
ATOM 7099 C C . PRO B 1 465 ? 17.922 21.672 14.531 1 90.31 465 PRO B C 1
ATOM 7101 O O . PRO B 1 465 ? 18.719 22.578 14.266 1 90.31 465 PRO B O 1
ATOM 7104 N N . VAL B 1 466 ? 17.141 21.547 15.586 1 89.88 466 VAL B N 1
ATOM 7105 C CA . VAL B 1 466 ? 17.312 22.516 16.656 1 89.88 466 VAL B CA 1
ATOM 7106 C C . VAL B 1 466 ? 18.469 22.078 17.562 1 89.88 466 VAL B C 1
ATOM 7108 O O . VAL B 1 466 ? 18.734 20.891 17.703 1 89.88 466 VAL B O 1
#

Sequence (932 aa):
MTHDLVISNGTVVTPEHGSFAADVAADGETISAVAAPGTLSGETEIDATGKHVLPGAIDPHTHHGIYRGLEADAESESKSDLVGGVTTIGNYFRRAGAYEDIMPGYFDEAEPNYYHDYFFSLGLLSMEHVEEIPAIIEEFGITTFKWYMNYKDAAREKFGVDCDMHDDFGDAFVRKLAEQDVPTTLGYHSENVEITNALAGGNVYVTSESDDTDADADEGYEVMVEEFPGYAETQSMVAGAALAKVHGYDDRFYAVHISAGETADELAALHDAGYRAWGETCIHYLALTTEECDERMKVNPPVRSKADQETLWERLADGTVSTIGTDHCANLAENKFGEGIRDSLLGFPSTPVMLPLILSEGVNEGRISLERAVEVTSTNAAKAFNLYPRKGTVRVGSDADLAVVDLDETKTVTPELLHSVSGYSPYEGRAVTGWPTQTVVKGELAYDDGDIVGTKGYGTHIDRPVMTHDLVISNGTVVTPEHGSFAADVAADGETISAVAAPGTLSGETEIDATGKHVLPGAIDPHTHHGIYRGLEADAESESKSDLVGGVTTIGNYFRRAGAYEDIMPGYFDEAEPNYYHDYFFSLGLLSMEHVEEIPAIIEEFGITTFKWYMNYKDAAREKFGVDCDMHDDFGDAFVRKLAEQDVPTTLGYHSENVEITNALAGGNVYVTSESDDTDADADEGYEVMVEEFPGYAETQSMVAGAALAKVHGYDDRFYAVHISAGETADELAALHDAGYRAWGETCIHYLALTTEECDERMKVNPPVRSKADQETLWERLADGTVSTIGTDHCANLAENKFGEGIRDSLLGFPSTPVMLPLILSEGVNEGRISLERAVEVTSTNAAKAFNLYPRKGTVRVGSDADLAVVDLDETKTVTPELLHSVSGYSPYEGRAVTGWPTQTVVKGELAYDDGDIVGTKGYGTHIDRPV

pLDDT: mean 95.82, std 7.94, range [37.47, 98.94]

InterPro domains:
  IPR006680 Amidohydrolase-related [PF01979] (265-445)
  IPR011059 Metal-dependent hydrolase, composite domain superfamily [G3DSA:2.30.40.10] (7-461)
  IPR011059 Metal-dependent hydrolase, composite domain superfamily [SSF51338] (3-463)
  IPR032466 Metal-dependent hydrolase [SSF51556] (56-392)
  IPR050378 Metallo-dependent Hydrolases Superfamily [PTHR11647] (250-465)

Secondary structure (DSSP, 8-state):
--EEEEEEEEEEEETTTEEEEEEEEEETTEEEEEESTT---EEEEEE-TTSEEEEPEEEEEE-TTSSS-HHHHHHHHHHHHHHTTEEEEEEEE--SS-HHHHHHHHHHHHTTT-SSEEEEEEEP-SHHHHHHHHHHHHHH---EEEEEGGGTTTHHHHH--S----HHHHHHHHHHHHT-SS--EEEEE---HHHHHHHHTS-TTTS-S--SS---TT--THHHHHHS-HHHHHHHHHHHHHHHHTTT-GGGEEE-----HHHHHHHHHHHHTT---EEEEEHHHHH--GGG-SGGG--SSPP--HHHHHHHHHHHHTTSS-EEE--B----HHHH--SSTTTSPS----GGGHHHHHIIIIITTTSS-HHHHHIIIIIHHHHHTT-TTTSSS--TTSB--EEEEEEEEEEE--TTTTT-SSS--TTTT-EEEEEEEEEEETTEEEEETTEE---TT---BPPS--/--EEEEEEEEEEEETTTEEEEEEEEEETTEEEEEESTT---EEEEEE-TTSEEEEPEEEEEE-TTSSS-HHHHHHHHHHHHHHTTEEEEEEEE--SS-HHHHHHHHHHHHTTT-SSEEEEEEEP-SHHHHHHHHHHHHHH---EEEEEGGGTTTHHHHH--S----HHHHHHHHHHHHT-SS--EEEEE---HHHHHHHHTS-TTT--S--SS---TT--THHHHHHS-HHHHHHHHHHHHHHHHTTT-GGGEEE-----HHHHHHHHHHHHTT---EEEEEHHHHH--GGG-SGGG--SSPP--HHHHHHHHHHHHTTSS-EEE--B----HHHH--SSTTTSPS----GGGHHHHIIIIIITTTSS-HHHHHIIIIIHHHHHTT-TTTSSS--TTSB--EEEEEEEEEEE--TTTTT-SSS--TTTT-EEEEEEEEEEETTEEEEETTEE---TT---BPPS--

Foldseek 3Di:
DAAAEKAFQAFEAALVPGTDTWIWGAHFFFTADTGHGPPHHYPHYHYLHLWYKFFQFEFAAAAQQPAPGNLVRQAQVLLLLQQQRHQEYEHEDEADDDCVVVVVVNQVSNQQHHLHAYAYAYEDQEVNNLVCQVVCCVPVLAQEYEQEVLQQQNSCVVHVYDDNSDVVSVLSSLLSSLPDPADHAYEYEQAPCVQLQVQVVHRLVNVLCVVPDPPDLPDWLVSLCRSGPLVRSQVRLVVSLVSNVVSPRQLRYEYEANQFLVSLVVLVVVVVVVGNHAYEHELCLQQDARVLDFLQQAAPVHRHHPVRNVSVLVSLAVCSHFAYHHNADAAAPVQQDDSGNSRGDHHHGDNSCRLQSCLQRPPVVPSHHPNSSLRHRWQSSCVSRQNPPLGSGRDGPHGPWIFIKNQADKDADACLQSSGPRRDDSRGRPITGMTTQWTAHSNHTQHHRRDGPTRGSPYRHDRPND/DAAAEKAFQAFEAALVPGTDTWIWGAHFFFTADTGHGPPHHYPHYHYLHLWYKFFQFEFAAAAQQPAPGNLVRQAQVLLLLQQQRHQEYEHEDEADDDCVVVVVVNQVSNQQHHLHAYAYAYEDLAVNNLVCQVVCCVPVLAQEYEQEPLCQQNSCVVHVYPDNSDVVSVLSSLLSSLPDPADHAYEYEQAQCVQLQVQVVHRLNNVLCPVPDPPPLPDWLVSLCRSGPLVRSQVRLVVSLVSNVVSPRQLRYEYEANQFLVNLVVLVVVVVVVGNHAYEHELCLQQDASVLDFLQQAAPVHRHHPVRNVSVLLSLAVCSHFAYHHNADQAAPVQQDDSGNSRGDHHHGDNSCRLQSCLFRPPVVPSHHPNSSLRHRWQSSCVSRQNPPLGSGRDGPHGPWIFIKNSADKDADACLQSSGPRRDDSRGRDITGMTTQWTAHSRHTQHHRRDGPTRGSPYRHDRPND

Radius of gyration: 32.63 Å; Cα contacts (8 Å, |Δi|>4): 2433; chains: 2; bounding box: 56×99×76 Å

Solvent-accessible surface area (backbone atoms only — not comparable to full-atom values): 44623 Å² total; per-residue (Å²): 128,75,30,53,22,22,40,30,41,14,33,34,43,32,70,90,78,37,75,45,72,22,18,42,27,14,49,68,43,21,19,67,43,75,42,59,54,73,72,75,50,33,78,40,72,42,84,26,68,90,24,34,37,32,34,16,26,27,38,61,32,27,27,66,31,76,74,71,33,40,44,56,31,23,32,50,48,35,53,16,19,27,54,22,14,36,29,32,38,22,31,49,43,75,66,70,72,61,59,86,72,50,47,63,58,51,48,64,33,34,39,65,21,13,40,30,31,34,36,60,23,42,42,60,61,32,69,66,49,49,71,38,46,66,54,41,29,70,74,64,18,40,42,34,32,31,46,60,32,80,32,42,80,37,31,33,79,72,52,70,40,86,26,44,64,42,56,38,56,52,50,50,40,49,52,53,52,56,66,46,94,57,84,49,24,38,35,32,45,46,37,34,47,54,41,30,18,62,64,58,76,42,54,67,84,73,47,53,70,53,67,79,57,76,75,56,66,81,51,57,51,62,58,50,42,68,27,52,38,49,57,39,30,30,28,28,42,52,29,53,46,38,53,28,40,69,61,74,31,18,69,31,30,30,38,44,53,53,45,32,21,66,31,50,54,47,51,43,27,39,41,62,35,66,45,51,55,42,27,20,26,28,48,60,34,68,75,44,31,40,91,76,42,44,52,67,51,34,37,86,74,36,48,35,50,66,68,22,24,52,40,44,50,52,30,41,54,73,54,51,33,40,26,39,26,44,58,18,22,59,51,39,54,86,65,32,61,44,84,29,52,80,61,20,38,73,38,34,55,44,55,34,48,41,52,25,45,45,35,28,66,23,34,73,64,65,61,34,51,67,40,52,52,44,30,26,32,10,29,40,37,16,52,64,69,46,36,53,66,47,35,34,37,84,45,69,71,10,38,22,27,28,16,35,28,32,71,78,45,69,46,62,40,39,32,75,75,40,53,48,84,28,68,60,49,76,54,54,70,40,78,39,31,14,39,42,41,30,15,24,41,44,36,36,69,26,21,53,71,89,40,81,65,48,49,74,30,66,11,44,77,53,54,28,79,109,129,75,31,55,22,23,41,30,40,15,33,33,44,31,70,89,76,36,75,46,71,21,18,42,28,14,50,66,43,20,19,68,42,74,42,59,55,73,72,76,49,34,77,41,72,43,83,26,67,90,24,33,37,31,35,15,25,29,36,62,31,28,28,67,31,76,74,71,33,41,44,56,32,25,32,50,49,37,53,17,19,26,55,21,13,36,29,32,37,22,30,50,44,75,66,69,73,62,57,86,72,50,47,61,59,51,48,65,35,33,38,65,21,13,40,32,31,34,36,59,25,41,42,58,60,32,70,66,48,48,71,37,47,66,55,42,29,71,76,63,18,40,42,36,34,30,45,60,33,78,34,42,78,37,31,33,79,72,52,70,38,90,25,45,64,43,55,39,54,53,50,50,39,47,52,54,52,55,66,46,96,58,83,50,25,38,33,31,46,46,38,35,46,55,38,30,18,63,65,60,74,42,53,66,84,74,46,53,69,54,68,81,55,74,74,54,65,80,50,57,49,62,57,51,41,67,29,52,39,48,58,39,30,29,27,27,42,52,29,54,45,38,54,26,40,73,61,73,32,17,71,33,30,29,38,46,52,53,43,33,22,66,31,50,53,46,50,44,27,39,41,63,35,67,46,52,53,44,26,21,26,27,47,61,34,67,73,44,32,41,91,78,42,45,52,66,53,33,36,88,73,38,48,35,50,65,69,24,25,53,41,44,51,52,31,41,55,73,55,52,34,38,27,39,26,42,58,18,20,60,48,39,54,85,64,31,62,45,85,29,51,81,62,22,37,73,40,34,56,43,56,34,48,41,54,24,44,46,35,28,64,23,34,72,64,64,61,34,51,66,39,52,52,44,30,28,32,10,30,40,36,16,52,63,68,46,36,54,65,48,37,34,38,84,45,70,70,9,37,23,27,28,15,33,27,33,71,78,46,69,46,63,42,40,33,73,76,40,54,47,84,28,70,58,47,76,56,54,71,38,78,38,30,15,38,42,40,30,16,26,42,43,36,35,69,27,21,53,70,91,38,81,64,48,49,73,30,66,11,45,76,55,54,27,79,109

Organism: Haloferax volcanii (strain ATCC 29605 / DSM 3757 / JCM 8879 / NBRC 14742 / NCIMB 2012 / VKM B-1768 / DS2) (NCBI:txid309800)